Protein AF-0000000077532460 (afdb_homodimer)

Sequence (1092 aa):
MKSLSFVAAGLSQIKWGKCNLPWGKETDAAIYGDVECATLKAPLDYTKPDNGKTIDLQLARVKAKVQPARGSVFYNPGGPGNSAVEYLVTSTEDYYKVLGGQYNLVAVDPRGTGRTIPFNCSIEEKEEGEKKAARSKLSRRFDVLPQANIWPTFKGETWDELGKRAKQCYKARKETGAFIGTAFSARDIMAAVDALGEDGKLRYWGISYGTVLGQTLAGMFPDRIDRMVLDGNVMIDEYVMGLNPSLVKDTERSLLHLVEECVDSGPKLCKLADWAGSNTTVEILTIAIEEVWTKLLKTSKIPEKWGLPKETDYFQGGVSFLVSIKSHIQKALYEPDKFIGLIDFLEKMLDGEWKEVYEIMNPSTTSEKAEGEEKEEPTEKWNWGEEDSLSGIYCSDQAYRAETVDDLYSAWALHSEQSSFSDAGASAELQCARWPFKAAETIDMNKFKHVNTRVPILFVNSRYDPVTPLVSAYEASTRFNGSRVVVHEGEGHGIHGNPSVCTYAAIIDYFKNGRLPKPGVSCPVKTPIFQLLKEKAAAQNETESGMKSLSFVAAGLSQIKWGKCNLPWGKETDAAIYGDVECATLKAPLDYTKPDNGKTIDLQLARVKAKVQPARGSVFYNPGGPGNSAVEYLVTSTEDYYKVLGGQYNLVAVDPRGTGRTIPFNCSIEEKEEGEKKAARSKLSRRFDVLPQANIWPTFKGETWDELGKRAKQCYKARKETGAFIGTAFSARDIMAAVDALGEDGKLRYWGISYGTVLGQTLAGMFPDRIDRMVLDGNVMIDEYVMGLNPSLVKDTERSLLHLVEECVDSGPKLCKLADWAGSNTTVEILTIAIEEVWTKLLKTSKIPEKWGLPKETDYFQGGVSFLVSIKSHIQKALYEPDKFIGLIDFLEKMLDGEWKEVYEIMNPSTTSEKAEGEEKEEPTEKWNWGEEDSLSGIYCSDQAYRAETVDDLYSAWALHSEQSSFSDAGASAELQCARWPFKAAETIDMNKFKHVNTRVPILFVNSRYDPVTPLVSAYEASTRFNGSRVVVHEGEGHGIHGNPSVCTYAAIIDYFKNGRLPKPGVSCPVKTPIFQLLKEKAAAQNETESG

Secondary structure (DSSP, 8-state):
----------------EE------HHHHHH--SSEEEEEEEEES-TTSGGGS-EEEEEEEEEPPSSSS---EEEEE--TTTS-HHHHHHHH-HHHHHHTTT-SEEEEEPPTTBTTBS------S-----------------SSSS-----HHHIIIIIHHHHHHHHHHHHHHHTTTGGG-SHHHHHHHHHHHHHHHTS-S-EEEEEEEHHHHHHHHHHHH-GGGEEEEEEEEE--HHHHHHT--TTTTTTHHHHHHHHHHHHHHH-TTT-GGGGTTGGG--HHHHHHHHHHHHHHHHT-SS--GGG---TT---TTTHHHHHHHHHHHHHHHHT-GGGHHHHHHHHHHHHHT-HHHHHHHHS--------TTS-----PPPS-TTHHHHHHHHHHHH-----SSGGGHHHHHHHHHHH-TTHHHHHHHHTTTTT-----SS---GGG-SSB--SS--EEEEEEE-SSS-HHHHHHHHTTBTT-EEEEEEEESSSSSSS--HHHHHHHHHHHHH-PPPPTT-EE--SS-HHHHHHHHHHHHHHHHH-/----------------EE------HHHHHH--SSEEEEEEEEES-TTSGGGS-EEEEEEEEEPPSSSS---EEEEE--TTTS-HHHHHHHH-HHHHHHTTT-SEEEEEPPTTBTTBS------S--------------B--SSSS-B---HHHIIIIIHHHHHHHHHHHHHHHTTTGGG-SHHHHHHHHHHHHHHHTS-S-EEEEEEEHHHHHHHHHHHH-GGGEEEEEEEEE--HHHHHHT--TTTTTTHHHHHHHHHHHHHHH-TTT-GGGGTTGGG--HHHHHHHHHHHHHHHHT-SS--GGG---TT---TTTHHHHHHHHHHHHHHHHT-GGGHHHHHHHHHHHHTT-HHHHHHHHS--------TTS-----PPPS-TTHHHHHHHHHHHH-----SSGGGHHHHHHHHHHH-TTHHHHHHHHTTTTT-----SS---GGG-SSB--SS--EEEEEEE-SSS-HHHHHHHHTTBTT-EEEEEEEESSSSSSS--HHHHHHHHHHHHH-PPPPTT-EE--SS-HHHHHHHHHHHHHHHHH-

InterPro domains:
  IPR000073 Alpha/beta hydrolase fold-1 [PF00561] (73-235)
  IPR013595 Peptidase S33 tripeptidyl aminopeptidase-like, C-terminal [PF08386] (421-523)
  IPR029058 Alpha/Beta hydrolase fold [G3DSA:3.40.50.1820] (51-513)
  IPR029058 Alpha/Beta hydrolase fold [SSF53474] (68-512)
  IPR051601 Serine protease/Carboxylesterase S33 [PTHR43248] (62-514)

Radius of gyration: 30.65 Å; Cα contacts (8 Å, |Δi|>4): 2243; chains: 2; bounding box: 65×101×83 Å

Nearest PDB structures (foldseek):
  5uno-assembly1_A  TM=7.634E-01  e=1.982E-24  Mycobacterium tuberculosis H37Rv
  5uoh-assembly1_A  TM=7.327E-01  e=8.358E-23  Mycobacterium tuberculosis H37Rv
  8e19-assembly1_A  TM=6.855E-01  e=1.873E-21  Streptomyces sp. CB03234
  8g5u-assembly4_D  TM=7.503E-01  e=2.902E-20  Streptomyces sp. CB03234
  3wdo-assembly1_A  TM=1.587E-01  e=1.196E+00  Escherichia coli

pLDDT: mean 87.21, std 16.98, range [21.02, 98.81]

Structure (mmCIF, N/CA/C/O backbone):
data_AF-0000000077532460-model_v1
#
loop_
_entity.id
_entity.type
_entity.pdbx_description
1 polymer 'Alpha/Beta hydrolase protein'
#
loop_
_atom_site.group_PDB
_atom_site.id
_atom_site.type_symbol
_atom_site.label_atom_id
_atom_site.label_alt_id
_atom_site.label_comp_id
_atom_site.label_asym_id
_atom_site.label_entity_id
_atom_site.label_seq_id
_atom_site.pdbx_PDB_ins_code
_atom_site.Cartn_x
_atom_site.Cartn_y
_atom_site.Cartn_z
_atom_site.occupancy
_atom_site.B_iso_or_equiv
_atom_site.auth_seq_id
_atom_site.auth_comp_id
_atom_site.auth_asym_id
_atom_site.auth_atom_id
_atom_site.pdbx_PDB_model_num
ATOM 1 N N . MET A 1 1 ? 9.523 13.234 -36.344 1 21.02 1 MET A N 1
ATOM 2 C CA . MET A 1 1 ? 8.648 12.109 -36.656 1 21.02 1 MET A CA 1
ATOM 3 C C . MET A 1 1 ? 9.469 10.883 -37.062 1 21.02 1 MET A C 1
ATOM 5 O O . MET A 1 1 ? 9.641 10.609 -38.25 1 21.02 1 MET A O 1
ATOM 9 N N . LYS A 1 2 ? 10.648 10.688 -36.375 1 27.09 2 LYS A N 1
ATOM 10 C CA . LYS A 1 2 ? 11.523 9.594 -36.781 1 27.09 2 LYS A CA 1
ATOM 11 C C . LYS A 1 2 ? 10.766 8.273 -36.844 1 27.09 2 LYS A C 1
ATOM 13 O O . LYS A 1 2 ? 10.25 7.797 -35.844 1 27.09 2 LYS A O 1
ATOM 18 N N . SER A 1 3 ? 10.18 7.98 -38 1 25.84 3 SER A N 1
ATOM 19 C CA . SER A 1 3 ? 9.477 6.738 -38.312 1 25.84 3 SER A CA 1
ATOM 20 C C . SER A 1 3 ? 10.352 5.523 -38 1 25.84 3 SER A C 1
ATOM 22 O O . SER A 1 3 ? 11.453 5.395 -38.531 1 25.84 3 SER A O 1
ATOM 24 N N . LEU A 1 4 ? 10.469 5.047 -36.781 1 31.36 4 LEU A N 1
ATOM 25 C CA . LEU A 1 4 ? 11.086 3.752 -36.531 1 31.36 4 LEU A CA 1
ATOM 26 C C . LEU A 1 4 ? 10.633 2.727 -37.562 1 31.36 4 LEU A C 1
ATOM 28 O O . LEU A 1 4 ? 9.445 2.404 -37.656 1 31.36 4 LEU A O 1
ATOM 32 N N . SER A 1 5 ? 11.219 2.768 -38.688 1 29.7 5 SER A N 1
ATOM 33 C CA . SER A 1 5 ? 11.102 1.718 -39.719 1 29.7 5 SER A CA 1
ATOM 34 C C . SER A 1 5 ? 11.172 0.333 -39.062 1 29.7 5 SER A C 1
ATOM 36 O O . SER A 1 5 ? 12.219 -0.068 -38.562 1 29.7 5 SER A O 1
ATOM 38 N N . PHE A 1 6 ? 10.156 -0.113 -38.375 1 33.28 6 PHE A N 1
ATOM 39 C CA . PHE A 1 6 ? 10.039 -1.549 -38.156 1 33.28 6 PHE A CA 1
ATOM 40 C C . PHE A 1 6 ? 10.359 -2.326 -39.438 1 33.28 6 PHE A C 1
ATOM 42 O O . PHE A 1 6 ? 9.664 -2.193 -40.438 1 33.28 6 PHE A O 1
ATOM 49 N N . VAL A 1 7 ? 11.547 -2.5 -39.875 1 33.19 7 VAL A N 1
ATOM 50 C CA . VAL A 1 7 ? 11.844 -3.533 -40.875 1 33.19 7 VAL A CA 1
ATOM 51 C C . VAL A 1 7 ? 10.859 -4.691 -40.719 1 33.19 7 VAL A C 1
ATOM 53 O O . VAL A 1 7 ? 10.742 -5.277 -39.625 1 33.19 7 VAL A O 1
ATOM 56 N N . ALA A 1 8 ? 9.766 -4.77 -41.469 1 36.12 8 ALA A N 1
ATOM 57 C CA . ALA A 1 8 ? 8.883 -5.91 -41.719 1 36.12 8 ALA A CA 1
ATOM 58 C C . ALA A 1 8 ? 9.695 -7.188 -41.938 1 36.12 8 ALA A C 1
ATOM 60 O O . ALA A 1 8 ? 10.117 -7.492 -43.062 1 36.12 8 ALA A O 1
ATOM 61 N N . ALA A 1 9 ? 10.734 -7.527 -41.344 1 38.59 9 ALA A N 1
ATOM 62 C CA . ALA A 1 9 ? 11.117 -8.93 -41.531 1 38.59 9 ALA A CA 1
ATOM 63 C C . ALA A 1 9 ? 9.891 -9.812 -41.75 1 38.59 9 ALA A C 1
ATOM 65 O O . ALA A 1 9 ? 8.867 -9.625 -41.094 1 38.59 9 ALA A O 1
ATOM 66 N N . GLY A 1 10 ? 9.641 -10.367 -42.875 1 42.03 10 GLY A N 1
ATOM 67 C CA . GLY A 1 10 ? 8.594 -11.328 -43.188 1 42.03 10 GLY A CA 1
ATOM 68 C C . GLY A 1 10 ? 8.102 -12.109 -42 1 42.03 10 GLY A C 1
ATOM 69 O O . GLY A 1 10 ? 8.844 -12.914 -41.438 1 42.03 10 GLY A O 1
ATOM 70 N N . LEU A 1 11 ? 7.395 -11.531 -41.188 1 52.09 11 LEU A N 1
ATOM 71 C CA . LEU A 1 11 ? 6.793 -12.18 -40 1 52.09 11 LEU A CA 1
ATOM 72 C C . LEU A 1 11 ? 6.469 -13.641 -40.312 1 52.09 11 LEU A C 1
ATOM 74 O O . LEU A 1 11 ? 5.645 -13.93 -41.188 1 52.09 11 LEU A O 1
ATOM 78 N N . SER A 1 12 ? 7.477 -14.531 -40.219 1 65.69 12 SER A N 1
ATOM 79 C CA . SER A 1 12 ? 7.328 -15.969 -40.406 1 65.69 12 SER A CA 1
ATOM 80 C C . SER A 1 12 ? 6.098 -16.5 -39.688 1 65.69 12 SER A C 1
ATOM 82 O O . SER A 1 12 ? 5.82 -16.109 -38.562 1 65.69 12 SER A O 1
ATOM 84 N N . GLN A 1 13 ? 5.125 -17 -40.406 1 85.19 13 GLN A N 1
ATOM 85 C CA . GLN A 1 13 ? 3.949 -17.703 -39.875 1 85.19 13 GLN A CA 1
ATOM 86 C C . GLN A 1 13 ? 4.348 -18.875 -39 1 85.19 13 GLN A C 1
ATOM 88 O O . GLN A 1 13 ? 5.355 -19.531 -39.25 1 85.19 13 GLN A O 1
ATOM 93 N N . ILE A 1 14 ? 3.629 -18.969 -37.906 1 94.88 14 ILE A N 1
ATOM 94 C CA . ILE A 1 14 ? 3.865 -20.078 -36.969 1 94.88 14 ILE A CA 1
ATOM 95 C C . ILE A 1 14 ? 3.545 -21.391 -37.688 1 94.88 14 ILE A C 1
ATOM 97 O O . ILE A 1 14 ? 2.475 -21.547 -38.281 1 94.88 14 ILE A O 1
ATOM 101 N N . LYS A 1 15 ? 4.445 -22.266 -37.719 1 94.88 15 LYS A N 1
ATOM 102 C CA . LYS A 1 15 ? 4.234 -23.609 -38.219 1 94.88 15 LYS A CA 1
ATOM 103 C C . LYS A 1 15 ? 3.936 -24.594 -37.094 1 94.88 15 LYS A C 1
ATOM 105 O O . LYS A 1 15 ? 4.852 -25.188 -36.531 1 94.88 15 LYS A O 1
ATOM 110 N N . TRP A 1 16 ? 2.652 -24.844 -36.938 1 95.94 16 TRP A N 1
ATOM 111 C CA . TRP A 1 16 ? 2.217 -25.719 -35.875 1 95.94 16 TRP A CA 1
ATOM 112 C C . TRP A 1 16 ? 2.445 -27.188 -36.25 1 95.94 16 TRP A C 1
ATOM 114 O O . TRP A 1 16 ? 2.305 -27.562 -37.406 1 95.94 16 TRP A O 1
ATOM 124 N N . GLY A 1 17 ? 2.807 -28 -35.312 1 95.31 17 GLY A N 1
ATOM 125 C CA . GLY A 1 17 ? 2.975 -29.438 -35.469 1 95.31 17 GLY A CA 1
ATOM 126 C C . GLY A 1 17 ? 2.586 -30.234 -34.25 1 95.31 17 GLY A C 1
ATOM 127 O O . GLY A 1 17 ? 2.115 -29.672 -33.25 1 95.31 17 GLY A O 1
ATOM 128 N N . LYS A 1 18 ? 2.734 -31.531 -34.406 1 93.31 18 LYS A N 1
ATOM 129 C CA . LYS A 1 18 ? 2.463 -32.406 -33.281 1 93.31 18 LYS A CA 1
ATOM 130 C C . LYS A 1 18 ? 3.326 -32.031 -32.094 1 93.31 18 LYS A C 1
ATOM 132 O O . LYS A 1 18 ? 4.512 -31.734 -32.219 1 93.31 18 LYS A O 1
ATOM 137 N N . CYS A 1 19 ? 2.637 -32 -31.031 1 92.06 19 CYS A N 1
ATOM 138 C CA . CYS A 1 19 ? 3.354 -31.625 -29.828 1 92.06 19 CYS A CA 1
ATOM 139 C C . CYS A 1 19 ? 4.055 -32.812 -29.188 1 92.06 19 CYS A C 1
ATOM 141 O O . CYS A 1 19 ? 3.436 -33.594 -28.469 1 92.06 19 CYS A O 1
ATOM 143 N N . ASN A 1 20 ? 5.336 -33 -29.438 1 86.19 20 ASN A N 1
ATOM 144 C CA . ASN A 1 20 ? 6.145 -34.094 -28.891 1 86.19 20 ASN A CA 1
ATOM 145 C C . ASN A 1 20 ? 7.25 -33.562 -27.984 1 86.19 20 ASN A C 1
ATOM 147 O O . ASN A 1 20 ? 8.414 -33.969 -28.125 1 86.19 20 ASN A O 1
ATOM 151 N N . LEU A 1 21 ? 6.844 -32.688 -27.156 1 88.94 21 LEU A N 1
ATOM 152 C CA . LEU A 1 21 ? 7.828 -32.156 -26.219 1 88.94 21 LEU A CA 1
ATOM 153 C C . LEU A 1 21 ? 8.031 -33.094 -25.031 1 88.94 21 LEU A C 1
ATOM 155 O O . LEU A 1 21 ? 7.102 -33.812 -24.641 1 88.94 21 LEU A O 1
ATOM 159 N N . PRO A 1 22 ? 9.188 -33.188 -24.453 1 87.12 22 PRO A N 1
ATOM 160 C CA . PRO A 1 22 ? 9.484 -34.125 -23.359 1 87.12 22 PRO A CA 1
ATOM 161 C C . PRO A 1 22 ? 8.969 -33.625 -22.016 1 87.12 22 PRO A C 1
ATOM 163 O O . PRO A 1 22 ? 9.766 -33.281 -21.141 1 87.12 22 PRO A O 1
ATOM 166 N N . TRP A 1 23 ? 7.699 -33.625 -21.875 1 84.88 23 TRP A N 1
ATOM 167 C CA . TRP A 1 23 ? 7.066 -33.125 -20.656 1 84.88 23 TRP A CA 1
ATOM 168 C C . TRP A 1 23 ? 7.234 -34.094 -19.5 1 84.88 23 TRP A C 1
ATOM 170 O O . TRP A 1 23 ? 7.18 -33.688 -18.328 1 84.88 23 TRP A O 1
ATOM 180 N N . GLY A 1 24 ? 7.434 -35.312 -19.781 1 81.44 24 GLY A N 1
ATOM 181 C CA . GLY A 1 24 ? 7.402 -36.375 -18.781 1 81.44 24 GLY A CA 1
ATOM 182 C C . GLY A 1 24 ? 6.055 -37.062 -18.688 1 81.44 24 GLY A C 1
ATOM 183 O O . GLY A 1 24 ? 5.062 -36.594 -19.234 1 81.44 24 GLY A O 1
ATOM 184 N N . LYS A 1 25 ? 5.992 -38.125 -17.984 1 81.12 25 LYS A N 1
ATOM 185 C CA . LYS A 1 25 ? 4.844 -39.031 -17.953 1 81.12 25 LYS A CA 1
ATOM 186 C C . LYS A 1 25 ? 3.625 -38.344 -17.328 1 81.12 25 LYS A C 1
ATOM 188 O O . LYS A 1 25 ? 2.508 -38.469 -17.828 1 81.12 25 LYS A O 1
ATOM 193 N N . GLU A 1 26 ? 3.855 -37.656 -16.312 1 81.5 26 GLU A N 1
ATOM 194 C CA . GLU A 1 26 ? 2.74 -37.031 -15.609 1 81.5 26 GLU A CA 1
ATOM 195 C C . GLU A 1 26 ? 2.047 -35.969 -16.469 1 81.5 26 GLU A C 1
ATOM 197 O O . GLU A 1 26 ? 0.818 -35.969 -16.562 1 81.5 26 GLU A O 1
ATOM 202 N N . THR A 1 27 ? 2.816 -35.156 -17.047 1 85.62 27 THR A N 1
ATOM 203 C CA . THR A 1 27 ? 2.264 -34.125 -17.922 1 85.62 27 THR A CA 1
ATOM 204 C C . THR A 1 27 ? 1.604 -34.75 -19.141 1 85.62 27 THR A C 1
ATOM 206 O O . THR A 1 27 ? 0.532 -34.312 -19.578 1 85.62 27 THR A O 1
ATOM 209 N N . ASP A 1 28 ? 2.195 -35.781 -19.656 1 85.62 28 ASP A N 1
ATOM 210 C CA . ASP A 1 28 ? 1.64 -36.469 -20.828 1 85.62 28 ASP A CA 1
ATOM 211 C C . ASP A 1 28 ? 0.252 -37.031 -20.531 1 85.62 28 ASP A C 1
ATOM 213 O O . ASP A 1 28 ? -0.645 -36.969 -21.375 1 85.62 28 ASP A O 1
ATOM 217 N N . ALA A 1 29 ? 0.165 -37.531 -19.375 1 84.62 29 ALA A N 1
ATOM 218 C CA . ALA A 1 29 ? -1.102 -38.125 -18.984 1 84.62 29 ALA A CA 1
ATOM 219 C C . ALA A 1 29 ? -2.176 -37.094 -18.75 1 84.62 29 ALA A C 1
ATOM 221 O O . ALA A 1 29 ? -3.371 -37.375 -18.812 1 84.62 29 ALA A O 1
ATOM 222 N N . ALA A 1 30 ? -1.749 -35.875 -18.547 1 86.81 30 ALA A N 1
ATOM 223 C CA . ALA A 1 30 ? -2.68 -34.812 -18.141 1 86.81 30 ALA A CA 1
ATOM 224 C C . ALA A 1 30 ? -3.035 -33.906 -19.328 1 86.81 30 ALA A C 1
ATOM 226 O O . ALA A 1 30 ? -3.846 -33 -19.203 1 86.81 30 ALA A O 1
ATOM 227 N N . ILE A 1 31 ? -2.5 -34.156 -20.453 1 88.25 31 ILE A N 1
ATOM 228 C CA . ILE A 1 31 ? -2.727 -33.312 -21.625 1 88.25 31 ILE A CA 1
ATOM 229 C C . ILE A 1 31 ? -4.223 -33.25 -21.938 1 88.25 31 ILE A C 1
ATOM 231 O O . ILE A 1 31 ? -4.887 -34.281 -22 1 88.25 31 ILE A O 1
ATOM 235 N N . TYR A 1 32 ? -4.664 -32.125 -22.109 1 86.56 32 TYR A N 1
ATOM 236 C CA . TYR A 1 32 ? -6.074 -31.859 -22.391 1 86.56 32 TYR A CA 1
ATOM 237 C C . TYR A 1 32 ? -6.258 -31.328 -23.812 1 86.56 32 TYR A C 1
ATOM 239 O O . TYR A 1 32 ? -5.508 -30.469 -24.266 1 86.56 32 TYR A O 1
ATOM 247 N N . GLY A 1 33 ? -7.223 -31.938 -24.5 1 87.44 33 GLY A N 1
ATOM 248 C CA . GLY A 1 33 ? -7.621 -31.422 -25.812 1 87.44 33 GLY A CA 1
ATOM 249 C C . GLY A 1 33 ? -6.613 -31.734 -26.906 1 87.44 33 GLY A C 1
ATOM 250 O O . GLY A 1 33 ? -5.727 -32.562 -26.719 1 87.44 33 GLY A O 1
ATOM 251 N N . ASP A 1 34 ? -6.891 -31.125 -28.062 1 92.12 34 ASP A N 1
ATOM 252 C CA . ASP A 1 34 ? -6 -31.219 -29.203 1 92.12 34 ASP A CA 1
ATOM 253 C C . ASP A 1 34 ? -4.891 -30.172 -29.141 1 92.12 34 ASP A C 1
ATOM 255 O O . ASP A 1 34 ? -5.141 -28.984 -29.328 1 92.12 34 ASP A O 1
ATOM 259 N N . VAL A 1 35 ? -3.686 -30.672 -28.906 1 94.31 35 VAL A N 1
ATOM 260 C CA . VAL A 1 35 ? -2.578 -29.766 -28.625 1 94.31 35 VAL A CA 1
ATOM 261 C C . VAL A 1 35 ? -1.601 -29.766 -29.812 1 94.31 35 VAL A C 1
ATOM 263 O O . VAL A 1 35 ? -1.324 -30.828 -30.391 1 94.31 35 VAL A O 1
ATOM 266 N N . GLU A 1 36 ? -1.173 -28.625 -30.203 1 96.44 36 GLU A N 1
ATOM 267 C CA . GLU A 1 36 ? -0.09 -28.422 -31.156 1 96.44 36 GLU A CA 1
ATOM 268 C C . GLU A 1 36 ? 1.013 -27.547 -30.562 1 96.44 36 GLU A C 1
ATOM 270 O O . GLU A 1 36 ? 0.763 -26.75 -29.656 1 96.44 36 GLU A O 1
ATOM 275 N N . CYS A 1 37 ? 2.23 -27.797 -31.047 1 96.88 37 CYS A N 1
ATOM 276 C CA . CYS A 1 37 ? 3.377 -27.016 -30.594 1 96.88 37 CYS A CA 1
ATOM 277 C C . CYS A 1 37 ? 4.121 -26.391 -31.766 1 96.88 37 CYS A C 1
ATOM 279 O O . CYS A 1 37 ? 3.943 -26.812 -32.906 1 96.88 37 CYS A O 1
ATOM 281 N N . ALA A 1 38 ? 4.836 -25.375 -31.5 1 97.25 38 ALA A N 1
ATOM 282 C CA . ALA A 1 38 ? 5.656 -24.703 -32.5 1 97.25 38 ALA A CA 1
ATOM 283 C C . ALA A 1 38 ? 6.789 -23.922 -31.844 1 97.25 38 ALA A C 1
ATOM 285 O O . ALA A 1 38 ? 6.812 -23.75 -30.625 1 97.25 38 ALA A O 1
ATOM 286 N N . THR A 1 39 ? 7.742 -23.578 -32.625 1 96.5 39 THR A N 1
ATOM 287 C CA . THR A 1 39 ? 8.766 -22.625 -32.219 1 96.5 39 THR A CA 1
ATOM 288 C C . THR A 1 39 ? 8.688 -21.359 -33.094 1 96.5 39 THR A C 1
ATOM 290 O O . THR A 1 39 ? 8.242 -21.406 -34.219 1 96.5 39 THR A O 1
ATOM 293 N N . LEU A 1 40 ? 9 -20.281 -32.469 1 97.25 40 LEU A N 1
ATOM 294 C CA . LEU A 1 40 ? 9.023 -18.984 -33.156 1 97.25 40 LEU A CA 1
ATOM 295 C C . LEU A 1 40 ? 10.32 -18.25 -32.875 1 97.25 40 LEU A C 1
ATOM 297 O O . LEU A 1 40 ? 10.719 -18.094 -31.734 1 97.25 40 LEU A O 1
ATOM 301 N N . LYS A 1 41 ? 10.992 -17.812 -33.938 1 96.31 41 LYS A N 1
ATOM 302 C CA . LYS A 1 41 ? 12.219 -17.047 -33.75 1 96.31 41 LYS A CA 1
ATOM 303 C C . LYS A 1 41 ? 11.93 -15.633 -33.281 1 96.31 41 LYS A C 1
ATOM 305 O O . LYS A 1 41 ? 10.977 -15 -33.75 1 96.31 41 LYS A O 1
ATOM 310 N N . ALA A 1 42 ? 12.688 -15.188 -32.344 1 96.44 42 ALA A N 1
ATOM 311 C CA . ALA A 1 42 ? 12.625 -13.82 -31.812 1 96.44 42 ALA A CA 1
ATOM 312 C C . ALA A 1 42 ? 14.023 -13.289 -31.5 1 96.44 42 ALA A C 1
ATOM 314 O O . ALA A 1 42 ? 14.961 -14.07 -31.297 1 96.44 42 ALA A O 1
ATOM 315 N N . PRO A 1 43 ? 14.172 -11.93 -31.516 1 96.81 43 PRO A N 1
ATOM 316 C CA . PRO A 1 43 ? 15.469 -11.398 -31.109 1 96.81 43 PRO A CA 1
ATOM 317 C C . PRO A 1 43 ? 15.82 -11.742 -29.656 1 96.81 43 PRO A C 1
ATOM 319 O O . PRO A 1 43 ? 14.938 -11.719 -28.797 1 96.81 43 PRO A O 1
ATOM 322 N N . LEU A 1 44 ? 17.062 -12.078 -29.453 1 97.25 44 LEU A N 1
ATOM 323 C CA . LEU A 1 44 ? 17.516 -12.227 -28.078 1 97.25 44 LEU A CA 1
ATOM 324 C C . LEU A 1 44 ? 17.359 -10.93 -27.297 1 97.25 44 LEU A C 1
ATOM 326 O O . LEU A 1 44 ? 16.938 -10.93 -26.141 1 97.25 44 LEU A O 1
ATOM 330 N N . ASP A 1 45 ? 17.766 -9.859 -27.875 1 97.69 45 ASP A N 1
ATOM 331 C CA . ASP A 1 45 ? 17.734 -8.508 -27.312 1 97.69 45 ASP A CA 1
ATOM 332 C C . ASP A 1 45 ? 16.875 -7.574 -28.156 1 97.69 45 ASP A C 1
ATOM 334 O O . ASP A 1 45 ? 17.312 -7.098 -29.203 1 97.69 45 ASP A O 1
ATOM 338 N N . TYR A 1 46 ? 15.703 -7.27 -27.688 1 97 46 TYR A N 1
ATOM 339 C CA . TYR A 1 46 ? 14.781 -6.418 -28.422 1 97 46 TYR A CA 1
ATOM 340 C C . TYR A 1 46 ? 15.297 -4.984 -28.484 1 97 46 TYR A C 1
ATOM 342 O O . TYR A 1 46 ? 14.812 -4.18 -29.281 1 97 46 TYR A O 1
ATOM 350 N N . THR A 1 47 ? 16.219 -4.574 -27.578 1 96.56 47 THR A N 1
ATOM 351 C CA . THR A 1 47 ? 16.781 -3.232 -27.625 1 96.56 47 THR A CA 1
ATOM 352 C C . THR A 1 47 ? 17.828 -3.131 -28.734 1 96.56 47 THR A C 1
ATOM 354 O O . THR A 1 47 ? 18.234 -2.031 -29.109 1 96.56 47 THR A O 1
ATOM 357 N N . LYS A 1 48 ? 18.281 -4.27 -29.219 1 96 48 LYS A N 1
ATOM 358 C CA . LYS A 1 48 ? 19.172 -4.391 -30.359 1 96 48 LYS A CA 1
ATOM 359 C C . LYS A 1 48 ? 18.719 -5.512 -31.297 1 96 48 LYS A C 1
ATOM 361 O O . LYS A 1 48 ? 19.469 -6.457 -31.547 1 96 48 LYS A O 1
ATOM 366 N N . PRO A 1 49 ? 17.578 -5.344 -31.875 1 93.06 49 PRO A N 1
ATOM 367 C CA . PRO A 1 49 ? 16.953 -6.453 -32.594 1 93.06 49 PRO A CA 1
ATOM 368 C C . PRO A 1 49 ? 17.734 -6.828 -33.875 1 93.06 49 PRO A C 1
ATOM 370 O O . PRO A 1 49 ? 17.578 -7.938 -34.375 1 93.06 49 PRO A O 1
ATOM 373 N N . ASP A 1 50 ? 18.688 -5.992 -34.344 1 93.12 50 ASP A N 1
ATOM 374 C CA . ASP A 1 50 ? 19.359 -6.211 -35.625 1 93.12 50 ASP A CA 1
ATOM 375 C C . ASP A 1 50 ? 20.75 -6.809 -35.406 1 93.12 50 ASP A C 1
ATOM 377 O O . ASP A 1 50 ? 21.531 -6.926 -36.375 1 93.12 50 ASP A O 1
ATOM 381 N N . ASN A 1 51 ? 20.984 -7.234 -34.25 1 93.31 51 ASN A N 1
ATOM 382 C CA . ASN A 1 51 ? 22.328 -7.723 -34 1 93.31 51 ASN A CA 1
ATOM 383 C C . ASN A 1 51 ? 22.5 -9.18 -34.438 1 93.31 51 ASN A C 1
ATOM 385 O O . ASN A 1 51 ? 23.562 -9.766 -34.25 1 93.31 51 ASN A O 1
ATOM 389 N N . GLY A 1 52 ? 21.453 -9.812 -34.906 1 91.81 52 GLY A N 1
ATOM 390 C CA . GLY A 1 52 ? 21.531 -11.141 -35.5 1 91.81 52 GLY A CA 1
ATOM 391 C C . GLY A 1 52 ? 21.344 -12.25 -34.469 1 91.81 52 GLY A C 1
ATOM 392 O O . GLY A 1 52 ? 21.188 -13.414 -34.844 1 91.81 52 GLY A O 1
ATOM 393 N N . LYS A 1 53 ? 21.375 -11.984 -33.25 1 95.75 53 LYS A N 1
ATOM 394 C CA . LYS A 1 53 ? 21.188 -13 -32.219 1 95.75 53 LYS A CA 1
ATOM 395 C C . LYS A 1 53 ? 19.703 -13.258 -31.969 1 95.75 53 LYS A C 1
ATOM 397 O O . LYS A 1 53 ? 18.953 -12.328 -31.656 1 95.75 53 LYS A O 1
ATOM 402 N N . THR A 1 54 ? 19.328 -14.531 -32.156 1 96 54 THR A N 1
ATOM 403 C CA . THR A 1 54 ? 17.922 -14.875 -32 1 96 54 THR A CA 1
ATOM 404 C C . THR A 1 54 ? 17.75 -16.031 -31.016 1 96 54 THR A C 1
ATOM 406 O O . THR A 1 54 ? 18.734 -16.688 -30.641 1 96 54 THR A O 1
ATOM 409 N N . ILE A 1 55 ? 16.531 -16.172 -30.562 1 96.44 55 ILE A N 1
ATOM 410 C CA . ILE A 1 55 ? 16.125 -17.297 -29.719 1 96.44 55 ILE A CA 1
ATOM 411 C C . ILE A 1 55 ? 14.906 -17.984 -30.328 1 96.44 55 ILE A C 1
ATOM 413 O O . ILE A 1 55 ? 14.25 -17.438 -31.203 1 96.44 55 ILE A O 1
ATOM 417 N N . ASP A 1 56 ? 14.727 -19.203 -29.875 1 95.88 56 ASP A N 1
ATOM 418 C CA . ASP A 1 56 ? 13.523 -19.953 -30.25 1 95.88 56 ASP A CA 1
ATOM 419 C C . ASP A 1 56 ? 12.5 -19.938 -29.125 1 95.88 56 ASP A C 1
ATOM 421 O O . ASP A 1 56 ? 12.688 -20.609 -28.094 1 95.88 56 ASP A O 1
ATOM 425 N N . LEU A 1 57 ? 11.453 -19.203 -29.344 1 97.62 57 LEU A N 1
ATOM 426 C CA . LEU A 1 57 ? 10.336 -19.234 -28.406 1 97.62 57 LEU A CA 1
ATOM 427 C C . LEU A 1 57 ? 9.547 -20.531 -28.516 1 97.62 57 LEU A C 1
ATOM 429 O O . LEU A 1 57 ? 9.344 -21.031 -29.625 1 97.62 57 LEU A O 1
ATOM 433 N N . GLN A 1 58 ? 9.195 -21.078 -27.422 1 97.06 58 GLN A N 1
ATOM 434 C CA . GLN A 1 58 ? 8.375 -22.281 -27.406 1 97.06 58 GLN A CA 1
ATOM 435 C C . GLN A 1 58 ? 6.895 -21.938 -27.25 1 97.06 58 GLN A C 1
ATOM 437 O O . GLN A 1 58 ? 6.516 -21.188 -26.344 1 97.06 58 GLN A O 1
ATOM 442 N N . LEU A 1 59 ? 6.082 -22.453 -28.109 1 97.69 59 LEU A N 1
ATOM 443 C CA . LEU A 1 59 ? 4.648 -22.188 -28.109 1 97.69 59 LEU A CA 1
ATOM 444 C C . LEU A 1 59 ? 3.852 -23.484 -28.031 1 97.69 59 LEU A C 1
ATOM 446 O O . LEU A 1 59 ? 4.32 -24.531 -28.5 1 97.69 59 LEU A O 1
ATOM 450 N N . ALA A 1 60 ? 2.691 -23.406 -27.484 1 96.69 60 ALA A N 1
ATOM 451 C CA . ALA A 1 60 ? 1.679 -24.469 -27.547 1 96.69 60 ALA A CA 1
ATOM 452 C C . ALA A 1 60 ? 0.29 -23.875 -27.781 1 96.69 60 ALA A C 1
ATOM 454 O O . ALA A 1 60 ? 0.022 -22.734 -27.391 1 96.69 60 ALA A O 1
ATOM 455 N N . ARG A 1 61 ? -0.52 -24.609 -28.422 1 96.12 61 ARG A N 1
ATOM 456 C CA . ARG A 1 61 ? -1.904 -24.219 -28.672 1 96.12 61 ARG A CA 1
ATOM 457 C C . ARG A 1 61 ? -2.852 -25.391 -28.438 1 96.12 61 ARG A C 1
ATOM 459 O O . ARG A 1 61 ? -2.57 -26.531 -28.844 1 96.12 61 ARG A O 1
ATOM 466 N N . VAL A 1 62 ? -3.842 -25.188 -27.656 1 94.62 62 VAL A N 1
ATOM 467 C CA . VAL A 1 62 ? -4.992 -26.094 -27.594 1 94.62 62 VAL A CA 1
ATOM 468 C C . VAL A 1 62 ? -6.09 -25.594 -28.531 1 94.62 62 VAL A C 1
ATOM 470 O O . VAL A 1 62 ? -6.613 -24.484 -28.344 1 94.62 62 VAL A O 1
ATOM 473 N N . LYS A 1 63 ? -6.438 -26.375 -29.422 1 94.69 63 LYS A N 1
ATOM 474 C CA . LYS A 1 63 ? -7.383 -25.953 -30.453 1 94.69 63 LYS A CA 1
ATOM 475 C C . LYS A 1 63 ? -8.789 -25.797 -29.891 1 94.69 63 LYS A C 1
ATOM 477 O O . LYS A 1 63 ? -9.195 -26.578 -29.016 1 94.69 63 LYS A O 1
ATOM 482 N N . ALA A 1 64 ? -9.445 -24.781 -30.5 1 94.75 64 ALA A N 1
ATOM 483 C CA . ALA A 1 64 ? -10.859 -24.625 -30.172 1 94.75 64 ALA A CA 1
ATOM 484 C C . ALA A 1 64 ? -11.656 -25.875 -30.547 1 94.75 64 ALA A C 1
ATOM 486 O O . ALA A 1 64 ? -11.414 -26.484 -31.594 1 94.75 64 ALA A O 1
ATOM 487 N N . LYS A 1 65 ? -12.586 -26.203 -29.719 1 92.69 65 LYS A N 1
ATOM 488 C CA . LYS A 1 65 ? -13.469 -27.328 -30 1 92.69 65 LYS A CA 1
ATOM 489 C C . LYS A 1 65 ? -14.531 -26.953 -31.031 1 92.69 65 LYS A C 1
ATOM 491 O O . LYS A 1 65 ? -14.945 -27.781 -31.844 1 92.69 65 LYS A O 1
ATOM 496 N N . VAL A 1 66 ? -14.945 -25.766 -30.859 1 92.31 66 VAL A N 1
ATOM 497 C CA . VAL A 1 66 ? -15.938 -25.234 -31.781 1 92.31 66 VAL A CA 1
ATOM 498 C C . VAL A 1 66 ? -15.234 -24.516 -32.938 1 92.31 66 VAL A C 1
ATOM 500 O O . VAL A 1 66 ? -14.383 -23.656 -32.719 1 92.31 66 VAL A O 1
ATOM 503 N N . GLN A 1 67 ? -15.594 -24.859 -34.125 1 93.12 67 GLN A N 1
ATOM 504 C CA . GLN A 1 67 ? -15 -24.25 -35.312 1 93.12 67 GLN A CA 1
ATOM 505 C C . GLN A 1 67 ? -16.047 -23.531 -36.156 1 93.12 67 GLN A C 1
ATOM 507 O O . GLN A 1 67 ? -17.188 -23.969 -36.25 1 93.12 67 GLN A O 1
ATOM 512 N N . PRO A 1 68 ? -15.781 -22.547 -36.906 1 94.75 68 PRO A N 1
ATOM 513 C CA . PRO A 1 68 ? -14.469 -21.891 -36.844 1 94.75 68 PRO A CA 1
ATOM 514 C C . PRO A 1 68 ? -14.219 -21.203 -35.5 1 94.75 68 PRO A C 1
ATOM 516 O O . PRO A 1 68 ? -15.156 -20.703 -34.875 1 94.75 68 PRO A O 1
ATOM 519 N N . ALA A 1 69 ? -12.945 -21.219 -35.062 1 95.19 69 ALA A N 1
ATOM 520 C CA . ALA A 1 69 ? -12.578 -20.547 -33.812 1 95.19 69 ALA A CA 1
ATOM 521 C C . ALA A 1 69 ? -12.828 -19.047 -33.906 1 95.19 69 ALA A C 1
ATOM 523 O O . ALA A 1 69 ? -12.656 -18.438 -34.938 1 95.19 69 ALA A O 1
ATOM 524 N N . ARG A 1 70 ? -13.188 -18.453 -32.781 1 94.75 70 ARG A N 1
ATOM 525 C CA . ARG A 1 70 ? -13.406 -17.016 -32.719 1 94.75 70 ARG A CA 1
ATOM 526 C C . ARG A 1 70 ? -12.078 -16.266 -32.656 1 94.75 70 ARG A C 1
ATOM 528 O O . ARG A 1 70 ? -12.031 -15.047 -32.875 1 94.75 70 ARG A O 1
ATOM 535 N N . GLY A 1 71 ? -11.031 -16.953 -32.438 1 95.31 71 GLY A N 1
ATOM 536 C CA . GLY A 1 71 ? -9.688 -16.406 -32.281 1 95.31 71 GLY A CA 1
ATOM 537 C C . GLY A 1 71 ? -8.828 -17.188 -31.312 1 95.31 71 GLY A C 1
ATOM 538 O O . GLY A 1 71 ? -9.164 -18.312 -30.953 1 95.31 71 GLY A O 1
ATOM 539 N N . SER A 1 72 ? -7.719 -16.594 -30.984 1 97.31 72 SER A N 1
ATOM 540 C CA . SER A 1 72 ? -6.789 -17.219 -30.047 1 97.31 72 SER A CA 1
ATOM 541 C C . SER A 1 72 ? -6.641 -16.375 -28.781 1 97.31 72 SER A C 1
ATOM 543 O O . SER A 1 72 ? -6.488 -15.156 -28.844 1 97.31 72 SER A O 1
ATOM 545 N N . VAL A 1 73 ? -6.793 -17 -27.641 1 97.62 73 VAL A N 1
ATOM 546 C CA . VAL A 1 73 ? -6.566 -16.359 -26.344 1 97.62 73 VAL A CA 1
ATOM 547 C C . VAL A 1 73 ? -5.223 -16.812 -25.781 1 97.62 73 VAL A C 1
ATOM 549 O O . VAL A 1 73 ? -4.988 -18 -25.594 1 97.62 73 VAL A O 1
ATOM 552 N N . PHE A 1 74 ? -4.355 -15.836 -25.578 1 98.12 74 PHE A N 1
ATOM 553 C CA . PHE A 1 74 ? -3.074 -16.141 -24.953 1 98.12 74 PHE A CA 1
ATOM 554 C C . PHE A 1 74 ? -3.232 -16.297 -23.453 1 98.12 74 PHE A C 1
ATOM 556 O O . PHE A 1 74 ? -3.996 -15.555 -22.828 1 98.12 74 PHE A O 1
ATOM 563 N N . TYR A 1 75 ? -2.488 -17.234 -22.906 1 96.12 75 TYR A N 1
ATOM 564 C CA . TYR A 1 75 ? -2.625 -17.578 -21.5 1 96.12 75 TYR A CA 1
ATOM 565 C C . TYR A 1 75 ? -1.272 -17.562 -20.797 1 96.12 75 TYR A C 1
ATOM 567 O O . TYR A 1 75 ? -0.266 -18 -21.375 1 96.12 75 TYR A O 1
ATOM 575 N N . ASN A 1 76 ? -1.236 -17.031 -19.578 1 97.56 76 ASN A N 1
ATOM 576 C CA . ASN A 1 76 ? -0.074 -17.109 -18.703 1 97.56 76 ASN A CA 1
ATOM 577 C C . ASN A 1 76 ? -0.475 -17.453 -17.281 1 97.56 76 ASN A C 1
ATOM 579 O O . ASN A 1 76 ? -1.257 -16.734 -16.656 1 97.56 76 ASN A O 1
ATOM 583 N N . PRO A 1 77 ? 0.085 -18.5 -16.703 1 95.06 77 PRO A N 1
ATOM 584 C CA . PRO A 1 77 ? -0.336 -19 -15.398 1 95.06 77 PRO A CA 1
ATOM 585 C C . PRO A 1 77 ? 0.316 -18.25 -14.242 1 95.06 77 PRO A C 1
ATOM 587 O O . PRO A 1 77 ? 0.02 -18.531 -13.078 1 95.06 77 PRO A O 1
ATOM 590 N N . GLY A 1 78 ? 1.175 -17.406 -14.555 1 95.38 78 GLY A N 1
ATOM 591 C CA . GLY A 1 78 ? 1.871 -16.688 -13.5 1 95.38 78 GLY A CA 1
ATOM 592 C C . GLY A 1 78 ? 3.176 -17.359 -13.094 1 95.38 78 GLY A C 1
ATOM 593 O O . GLY A 1 78 ? 3.883 -17.906 -13.938 1 95.38 78 GLY A O 1
ATOM 594 N N . GLY A 1 79 ? 3.502 -17.25 -11.922 1 93.38 79 GLY A N 1
ATOM 595 C CA . GLY A 1 79 ? 4.801 -17.547 -11.344 1 93.38 79 GLY A CA 1
ATOM 596 C C . GLY A 1 79 ? 5.465 -16.328 -10.719 1 93.38 79 GLY A C 1
ATOM 597 O O . GLY A 1 79 ? 5.043 -15.859 -9.656 1 93.38 79 GLY A O 1
ATOM 598 N N . PRO A 1 80 ? 6.051 -15.516 -11.523 1 94.44 80 PRO A N 1
ATOM 599 C CA . PRO A 1 80 ? 6.742 -15.93 -12.742 1 94.44 80 PRO A CA 1
ATOM 600 C C . PRO A 1 80 ? 7.613 -17.172 -12.531 1 94.44 80 PRO A C 1
ATOM 602 O O . PRO A 1 80 ? 7.758 -17.641 -11.406 1 94.44 80 PRO A O 1
ATOM 605 N N . GLY A 1 81 ? 8.031 -17.703 -13.641 1 94.62 81 GLY A N 1
ATOM 606 C CA . GLY A 1 81 ? 8.961 -18.812 -13.609 1 94.62 81 GLY A CA 1
ATOM 607 C C . GLY A 1 81 ? 8.328 -20.125 -14.023 1 94.62 81 GLY A C 1
ATOM 608 O O . GLY A 1 81 ? 9.031 -21.125 -14.266 1 94.62 81 GLY A O 1
ATOM 609 N N . ASN A 1 82 ? 7.02 -20.109 -14.141 1 93.25 82 ASN A N 1
ATOM 610 C CA . ASN A 1 82 ? 6.348 -21.297 -14.648 1 93.25 82 ASN A CA 1
ATOM 611 C C . ASN A 1 82 ? 6.391 -21.359 -16.172 1 93.25 82 ASN A C 1
ATOM 613 O O . ASN A 1 82 ? 6.34 -20.312 -16.844 1 93.25 82 ASN A O 1
ATOM 617 N N . SER A 1 83 ? 6.48 -22.547 -16.656 1 94.31 83 SER A N 1
ATOM 618 C CA . SER A 1 83 ? 6.289 -22.734 -18.078 1 94.31 83 SER A CA 1
ATOM 619 C C . SER A 1 83 ? 4.82 -22.578 -18.469 1 94.31 83 SER A C 1
ATOM 621 O O . SER A 1 83 ? 3.967 -23.344 -18.031 1 94.31 83 SER A O 1
ATOM 623 N N . ALA A 1 84 ? 4.578 -21.609 -19.297 1 96.06 84 ALA A N 1
ATOM 624 C CA . ALA A 1 84 ? 3.205 -21.375 -19.734 1 96.06 84 ALA A CA 1
ATOM 625 C C . ALA A 1 84 ? 2.723 -22.5 -20.656 1 96.06 84 ALA A C 1
ATOM 627 O O . ALA A 1 84 ? 1.546 -22.859 -20.641 1 96.06 84 ALA A O 1
ATOM 628 N N . VAL A 1 85 ? 3.611 -23.062 -21.438 1 95 85 VAL A N 1
ATOM 629 C CA . VAL A 1 85 ? 3.285 -24.125 -22.375 1 95 85 VAL A CA 1
ATOM 630 C C . VAL A 1 85 ? 2.908 -25.391 -21.609 1 95 85 VAL A C 1
ATOM 632 O O . VAL A 1 85 ? 1.908 -26.031 -21.922 1 95 85 VAL A O 1
ATOM 635 N N . GLU A 1 86 ? 3.678 -25.719 -20.656 1 91.94 86 GLU A N 1
ATOM 636 C CA . GLU A 1 86 ? 3.385 -26.891 -19.844 1 91.94 86 GLU A CA 1
ATOM 637 C C . GLU A 1 86 ? 2.068 -26.719 -19.078 1 91.94 86 GLU A C 1
ATOM 639 O O . GLU A 1 86 ? 1.265 -27.656 -19.016 1 91.94 86 GLU A O 1
ATOM 644 N N . TYR A 1 87 ? 1.88 -25.547 -18.547 1 91.38 87 TYR A N 1
ATOM 645 C CA . TYR A 1 87 ? 0.655 -25.281 -17.797 1 91.38 87 TYR A CA 1
ATOM 646 C C . TYR A 1 87 ? -0.563 -25.328 -18.703 1 91.38 87 TYR A C 1
ATOM 648 O O . TYR A 1 87 ? -1.618 -25.844 -18.312 1 91.38 87 TYR A O 1
ATOM 656 N N . LEU A 1 88 ? -0.457 -24.766 -19.844 1 92.75 88 LEU A N 1
ATOM 657 C CA . LEU A 1 88 ? -1.565 -24.719 -20.797 1 92.75 88 LEU A CA 1
ATOM 658 C C . LEU A 1 88 ? -2.064 -26.125 -21.109 1 92.75 88 LEU A C 1
ATOM 660 O O . LEU A 1 88 ? -3.273 -26.359 -21.156 1 92.75 88 LEU A O 1
ATOM 664 N N . VAL A 1 89 ? -1.197 -27.078 -21.328 1 90.06 89 VAL A N 1
ATOM 665 C CA . VAL A 1 89 ? -1.607 -28.375 -21.828 1 90.06 89 VAL A CA 1
ATOM 666 C C . VAL A 1 89 ? -2.146 -29.234 -20.688 1 90.06 89 VAL A C 1
ATOM 668 O O . VAL A 1 89 ? -2.828 -30.234 -20.906 1 90.06 89 VAL A O 1
ATOM 671 N N . THR A 1 90 ? -1.877 -28.812 -19.406 1 87.5 90 THR A N 1
ATOM 672 C CA . THR A 1 90 ? -2.25 -29.672 -18.281 1 87.5 90 THR A CA 1
ATOM 673 C C . THR A 1 90 ? -3.389 -29.062 -17.484 1 87.5 90 THR A C 1
ATOM 675 O O . THR A 1 90 ? -4.09 -29.75 -16.75 1 87.5 90 THR A O 1
ATOM 678 N N . SER A 1 91 ? -3.57 -27.797 -17.484 1 80.06 91 SER A N 1
ATOM 679 C CA . SER A 1 91 ? -4.348 -27.234 -16.375 1 80.06 91 SER A CA 1
ATOM 680 C C . SER A 1 91 ? -5.371 -26.219 -16.891 1 80.06 91 SER A C 1
ATOM 682 O O . SER A 1 91 ? -6.035 -25.547 -16.094 1 80.06 91 SER A O 1
ATOM 684 N N . THR A 1 92 ? -5.586 -26.141 -18.094 1 75.38 92 THR A N 1
ATOM 685 C CA . THR A 1 92 ? -6.379 -25 -18.5 1 75.38 92 THR A CA 1
ATOM 686 C C . THR A 1 92 ? -7.77 -25.422 -18.953 1 75.38 92 THR A C 1
ATOM 688 O O . THR A 1 92 ? -8.422 -24.719 -19.734 1 75.38 92 THR A O 1
ATOM 691 N N . GLU A 1 93 ? -8.07 -26.672 -18.469 1 82.44 93 GLU A N 1
ATOM 692 C CA . GLU A 1 93 ? -9.391 -27.172 -18.828 1 82.44 93 GLU A CA 1
ATOM 693 C C . GLU A 1 93 ? -10.492 -26.219 -18.375 1 82.44 93 GLU A C 1
ATOM 695 O O . GLU A 1 93 ? -11.406 -25.906 -19.141 1 82.44 93 GLU A O 1
ATOM 700 N N . ASP A 1 94 ? -10.352 -25.719 -17.141 1 82.19 94 ASP A N 1
ATOM 701 C CA . ASP A 1 94 ? -11.375 -24.844 -16.578 1 82.19 94 ASP A CA 1
ATOM 702 C C . ASP A 1 94 ? -11.492 -23.562 -17.391 1 82.19 94 ASP A C 1
ATOM 704 O O . ASP A 1 94 ? -12.602 -23.062 -17.609 1 82.19 94 ASP A O 1
ATOM 708 N N . TYR A 1 95 ? -10.43 -23.062 -17.828 1 84.12 95 TYR A N 1
ATOM 709 C CA . TYR A 1 95 ? -10.43 -21.844 -18.625 1 84.12 95 TYR A CA 1
ATOM 710 C C . TYR A 1 95 ? -11.062 -22.094 -20 1 84.12 95 TYR A C 1
ATOM 712 O O . TYR A 1 95 ? -11.836 -21.266 -20.484 1 84.12 95 TYR A O 1
ATOM 720 N N . TYR A 1 96 ? -10.742 -23.234 -20.469 1 83.25 96 TYR A N 1
ATOM 721 C CA . TYR A 1 96 ? -11.336 -23.672 -21.719 1 83.25 96 TYR A CA 1
ATOM 722 C C . TYR A 1 96 ? -12.852 -23.766 -21.594 1 83.25 96 TYR A C 1
ATOM 724 O O . TYR A 1 96 ? -13.578 -23.312 -22.484 1 83.25 96 TYR A O 1
ATOM 732 N N . LYS A 1 97 ? -13.297 -24.25 -20.516 1 82.62 97 LYS A N 1
ATOM 733 C CA . LYS A 1 97 ? -14.727 -24.438 -20.281 1 82.62 97 LYS A CA 1
ATOM 734 C C . LYS A 1 97 ? -15.438 -23.094 -20.125 1 82.62 97 LYS A C 1
ATOM 736 O O . LYS A 1 97 ? -16.547 -22.891 -20.625 1 82.62 97 LYS A O 1
ATOM 741 N N . VAL A 1 98 ? -14.797 -22.203 -19.453 1 90.25 98 VAL A N 1
ATOM 742 C CA . VAL A 1 98 ? -15.383 -20.875 -19.234 1 90.25 98 VAL A CA 1
ATOM 743 C C . VAL A 1 98 ? -15.57 -20.172 -20.578 1 90.25 98 VAL A C 1
ATOM 745 O O . VAL A 1 98 ? -16.594 -19.516 -20.812 1 90.25 98 VAL A O 1
ATOM 748 N N . LEU A 1 99 ? -14.594 -20.391 -21.531 1 92.44 99 LEU A N 1
ATOM 749 C CA . LEU A 1 99 ? -14.648 -19.734 -22.828 1 92.44 99 LEU A CA 1
ATOM 750 C C . LEU A 1 99 ? -15.5 -20.531 -23.812 1 92.44 99 LEU A C 1
ATOM 752 O O . LEU A 1 99 ? -15.633 -20.156 -24.984 1 92.44 99 LEU A O 1
ATOM 756 N N . GLY A 1 100 ? -16.031 -21.656 -23.406 1 88 100 GLY A N 1
ATOM 757 C CA . GLY A 1 100 ? -16.984 -22.438 -24.172 1 88 100 GLY A CA 1
ATOM 758 C C . GLY A 1 100 ? -16.359 -23.156 -25.359 1 88 100 GLY A C 1
ATOM 759 O O . GLY A 1 100 ? -17.016 -23.453 -26.344 1 88 100 GLY A O 1
ATOM 760 N N . GLY A 1 101 ? -15.07 -23.297 -25.344 1 90.62 101 GLY A N 1
ATOM 761 C CA . GLY A 1 101 ? -14.375 -23.969 -26.422 1 90.62 101 GLY A CA 1
ATOM 762 C C . GLY A 1 101 ? -14.391 -23.203 -27.719 1 90.62 101 GLY A C 1
ATOM 763 O O . GLY A 1 101 ? -14.141 -23.766 -28.781 1 90.62 101 GLY A O 1
ATOM 764 N N . GLN A 1 102 ? -14.688 -21.969 -27.672 1 93.94 102 GLN A N 1
ATOM 765 C CA . GLN A 1 102 ? -14.859 -21.156 -28.875 1 93.94 102 GLN A CA 1
ATOM 766 C C . GLN A 1 102 ? -13.547 -20.531 -29.312 1 93.94 102 GLN A C 1
ATOM 768 O O . GLN A 1 102 ? -13.43 -20.016 -30.422 1 93.94 102 GLN A O 1
ATOM 773 N N . TYR A 1 103 ? -12.57 -20.594 -28.484 1 96.12 103 TYR A N 1
ATOM 774 C CA . TYR A 1 103 ? -11.273 -19.984 -28.766 1 96.12 103 TYR A CA 1
ATOM 775 C C . TYR A 1 103 ? -10.156 -21.016 -28.734 1 96.12 103 TYR A C 1
ATOM 777 O O . TYR A 1 103 ? -10.227 -22 -27.984 1 96.12 103 TYR A O 1
ATOM 785 N N . ASN A 1 104 ? -9.125 -20.797 -29.578 1 95.88 104 ASN A N 1
ATOM 786 C CA . ASN A 1 104 ? -7.848 -21.453 -29.312 1 95.88 104 ASN A CA 1
ATOM 787 C C . ASN A 1 104 ? -7.176 -20.875 -28.062 1 95.88 104 ASN A C 1
ATOM 789 O O . ASN A 1 104 ? -7.285 -19.672 -27.797 1 95.88 104 ASN A O 1
ATOM 793 N N . LEU A 1 105 ? -6.633 -21.719 -27.344 1 96.44 105 LEU A N 1
ATOM 794 C CA . LEU A 1 105 ? -5.781 -21.25 -26.266 1 96.44 105 LEU A CA 1
ATOM 795 C C . LEU A 1 105 ? -4.309 -21.375 -26.641 1 96.44 105 LEU A C 1
ATOM 797 O O . LEU A 1 105 ? -3.863 -22.422 -27.094 1 96.44 105 LEU A O 1
ATOM 801 N N . VAL A 1 106 ? -3.58 -20.297 -26.516 1 97.19 106 VAL A N 1
ATOM 802 C CA . VAL A 1 106 ? -2.184 -20.266 -26.922 1 97.19 106 VAL A CA 1
ATOM 803 C C . VAL A 1 106 ? -1.301 -19.844 -25.75 1 97.19 106 VAL A C 1
ATOM 805 O O . VAL A 1 106 ? -1.702 -19.016 -24.938 1 97.19 106 VAL A O 1
ATOM 808 N N . ALA A 1 107 ? -0.13 -20.406 -25.609 1 97.38 107 ALA A N 1
ATOM 809 C CA . ALA A 1 107 ? 0.853 -20 -24.609 1 97.38 107 ALA A CA 1
ATOM 810 C C . ALA A 1 107 ? 2.24 -19.859 -25.219 1 97.38 107 ALA A C 1
ATOM 812 O O . ALA A 1 107 ? 2.586 -20.578 -26.172 1 97.38 107 ALA A O 1
ATOM 813 N N . VAL A 1 108 ? 2.967 -18.922 -24.75 1 98.19 108 VAL A N 1
ATOM 814 C CA . VAL A 1 108 ? 4.383 -18.719 -25.031 1 98.19 108 VAL A CA 1
ATOM 815 C C . VAL A 1 108 ? 5.188 -18.844 -23.734 1 98.19 108 VAL A C 1
ATOM 817 O O . VAL A 1 108 ? 4.902 -18.156 -22.766 1 98.19 108 VAL A O 1
ATOM 820 N N . ASP A 1 109 ? 6.129 -19.75 -23.734 1 97.56 109 ASP A N 1
ATOM 821 C CA . ASP A 1 109 ? 6.988 -19.797 -22.562 1 97.56 109 ASP A CA 1
ATOM 822 C C . ASP A 1 109 ? 7.738 -18.484 -22.375 1 97.56 109 ASP A C 1
ATOM 824 O O . ASP A 1 109 ? 8.461 -18.031 -23.266 1 97.56 109 ASP A O 1
ATOM 828 N N . PRO A 1 110 ? 7.562 -17.906 -21.188 1 97.69 110 PRO A N 1
ATOM 829 C CA . PRO A 1 110 ? 8.383 -16.734 -20.938 1 97.69 110 PRO A CA 1
ATOM 830 C C . PRO A 1 110 ? 9.883 -17.031 -21 1 97.69 110 PRO A C 1
ATOM 832 O O . PRO A 1 110 ? 10.305 -18.141 -20.703 1 97.69 110 PRO A O 1
ATOM 835 N N . ARG A 1 111 ? 10.641 -16.078 -21.469 1 97.56 111 ARG A N 1
ATOM 836 C CA . ARG A 1 111 ? 12.094 -16.188 -21.328 1 97.56 111 ARG A CA 1
ATOM 837 C C . ARG A 1 111 ? 12.492 -16.562 -19.906 1 97.56 111 ARG A C 1
ATOM 839 O O . ARG A 1 111 ? 11.898 -16.062 -18.953 1 97.56 111 ARG A O 1
ATOM 846 N N . GLY A 1 112 ? 13.461 -17.422 -19.797 1 96.5 112 GLY A N 1
ATOM 847 C CA . GLY A 1 112 ? 13.883 -17.891 -18.484 1 96.5 112 GLY A CA 1
ATOM 848 C C . GLY A 1 112 ? 13.188 -19.172 -18.078 1 96.5 112 GLY A C 1
ATOM 849 O O . GLY A 1 112 ? 13.57 -19.797 -17.078 1 96.5 112 GLY A O 1
ATOM 850 N N . THR A 1 113 ? 12.195 -19.672 -18.828 1 96.38 113 THR A N 1
ATOM 851 C CA . THR A 1 113 ? 11.438 -20.859 -18.469 1 96.38 113 THR A CA 1
ATOM 852 C C . THR A 1 113 ? 11.492 -21.891 -19.594 1 96.38 113 THR A C 1
ATOM 854 O O . THR A 1 113 ? 11.984 -21.594 -20.688 1 96.38 113 THR A O 1
ATOM 857 N N . GLY A 1 114 ? 11.055 -23.109 -19.266 1 93.62 114 GLY A N 1
ATOM 858 C CA . GLY A 1 114 ? 11.039 -24.156 -20.281 1 93.62 114 GLY A CA 1
ATOM 859 C C . GLY A 1 114 ? 12.383 -24.359 -20.953 1 93.62 114 GLY A C 1
ATOM 860 O O . GLY A 1 114 ? 13.391 -24.594 -20.281 1 93.62 114 GLY A O 1
ATOM 861 N N . ARG A 1 115 ? 12.32 -24.203 -22.281 1 93.44 115 ARG A N 1
ATOM 862 C CA . ARG A 1 115 ? 13.539 -24.312 -23.078 1 93.44 115 ARG A CA 1
ATOM 863 C C . ARG A 1 115 ? 13.852 -22.984 -23.766 1 93.44 115 ARG A C 1
ATOM 865 O O . ARG A 1 115 ? 14.703 -22.938 -24.672 1 93.44 115 ARG A O 1
ATOM 872 N N . THR A 1 116 ? 13.141 -21.953 -23.391 1 94.81 116 THR A N 1
ATOM 873 C CA . THR A 1 116 ? 13.375 -20.609 -23.906 1 94.81 116 THR A CA 1
ATOM 874 C C . THR A 1 116 ? 14.398 -19.875 -23.047 1 94.81 116 THR A C 1
ATOM 876 O O . THR A 1 116 ? 14.031 -19.141 -22.109 1 94.81 116 THR A O 1
ATOM 879 N N . ILE A 1 117 ? 15.609 -20 -23.297 1 93.69 117 ILE A N 1
ATOM 880 C CA . ILE A 1 117 ? 16.75 -19.484 -22.547 1 93.69 117 ILE A CA 1
ATOM 881 C C . ILE A 1 117 ? 16.531 -19.719 -21.047 1 93.69 117 ILE A C 1
ATOM 883 O O . ILE A 1 117 ? 16.516 -18.766 -20.266 1 93.69 117 ILE A O 1
ATOM 887 N N . PRO A 1 118 ? 16.422 -20.953 -20.719 1 93.81 118 PRO A N 1
ATOM 888 C CA . PRO A 1 118 ? 16.109 -21.281 -19.312 1 93.81 118 PRO A CA 1
ATOM 889 C C . PRO A 1 118 ? 17.109 -20.688 -18.328 1 93.81 118 PRO A C 1
ATOM 891 O O . PRO A 1 118 ? 18.312 -20.641 -18.609 1 93.81 118 PRO A O 1
ATOM 894 N N . PHE A 1 119 ? 16.656 -20.156 -17.25 1 94.19 119 PHE A N 1
ATOM 895 C CA . PHE A 1 119 ? 17.484 -19.547 -16.219 1 94.19 119 PHE A CA 1
ATOM 896 C C . PHE A 1 119 ? 17.703 -20.516 -15.062 1 94.19 119 PHE A C 1
ATOM 898 O O . PHE A 1 119 ? 16.797 -20.766 -14.258 1 94.19 119 PHE A O 1
ATOM 905 N N . ASN A 1 120 ? 18.75 -21.125 -14.93 1 92.31 120 ASN A N 1
ATOM 906 C CA . ASN A 1 120 ? 19.203 -22.062 -13.898 1 92.31 120 ASN A CA 1
ATOM 907 C C . ASN A 1 120 ? 20.609 -21.719 -13.422 1 92.31 120 ASN A C 1
ATOM 909 O O . ASN A 1 120 ? 21.562 -21.719 -14.211 1 92.31 120 ASN A O 1
ATOM 913 N N . CYS A 1 121 ? 20.703 -21.375 -12.18 1 90.88 121 CYS A N 1
ATOM 914 C CA . CYS A 1 121 ? 21.969 -20.891 -11.633 1 90.88 121 CYS A CA 1
ATOM 915 C C . CYS A 1 121 ? 22.859 -22.047 -11.195 1 90.88 121 CYS A C 1
ATOM 917 O O . CYS A 1 121 ? 23.969 -21.828 -10.711 1 90.88 121 CYS A O 1
ATOM 919 N N . SER A 1 122 ? 22.219 -23.25 -11.023 1 77.44 122 SER A N 1
ATOM 920 C CA . SER A 1 122 ? 22.969 -24.391 -10.508 1 77.44 122 SER A CA 1
ATOM 921 C C . SER A 1 122 ? 24.156 -24.719 -11.406 1 77.44 122 SER A C 1
ATOM 923 O O . SER A 1 122 ? 24.031 -24.75 -12.633 1 77.44 122 SER A O 1
ATOM 925 N N . ILE A 1 123 ? 25.203 -24.156 -10.977 1 57.66 123 ILE A N 1
ATOM 926 C CA . ILE A 1 123 ? 26.391 -24.75 -11.555 1 57.66 123 ILE A CA 1
ATOM 927 C C . ILE A 1 123 ? 26.547 -26.203 -11.07 1 57.66 123 ILE A C 1
ATOM 929 O O . ILE A 1 123 ? 26.047 -26.547 -10 1 57.66 123 ILE A O 1
ATOM 933 N N . GLU A 1 124 ? 26.844 -27.25 -11.656 1 44.72 124 GLU A N 1
ATOM 934 C CA . GLU A 1 124 ? 26.922 -28.656 -11.25 1 44.72 124 GLU A CA 1
ATOM 935 C C . GLU A 1 124 ? 27.391 -28.781 -9.805 1 44.72 124 GLU A C 1
ATOM 937 O O . GLU A 1 124 ? 27.656 -29.891 -9.328 1 44.72 124 GLU A O 1
ATOM 942 N N . GLU A 1 125 ? 27.766 -27.781 -8.977 1 37.72 125 GLU A N 1
ATOM 943 C CA . GLU A 1 125 ? 28.312 -28.391 -7.77 1 37.72 125 GLU A CA 1
ATOM 944 C C . GLU A 1 125 ? 27.203 -28.734 -6.777 1 37.72 125 GLU A C 1
ATOM 946 O O . GLU A 1 125 ? 26.297 -27.938 -6.555 1 37.72 125 GLU A O 1
ATOM 951 N N . LYS A 1 126 ? 26.953 -30.031 -6.363 1 36.94 126 LYS A N 1
ATOM 952 C CA . LYS A 1 126 ? 25.953 -30.703 -5.523 1 36.94 126 LYS A CA 1
ATOM 953 C C . LYS A 1 126 ? 25.953 -30.125 -4.109 1 36.94 126 LYS A C 1
ATOM 955 O O . LYS A 1 126 ? 26.375 -30.797 -3.164 1 36.94 126 LYS A O 1
ATOM 960 N N . GLU A 1 127 ? 26.266 -28.844 -3.701 1 32.56 127 GLU A N 1
ATOM 961 C CA . GLU A 1 127 ? 26.281 -28.812 -2.242 1 32.56 127 GLU A CA 1
ATOM 962 C C . GLU A 1 127 ? 24.859 -28.75 -1.682 1 32.56 127 GLU A C 1
ATOM 964 O O . GLU A 1 127 ? 24.016 -27.984 -2.162 1 32.56 127 GLU A O 1
ATOM 969 N N . GLU A 1 128 ? 24.422 -29.719 -0.903 1 32.03 128 GLU A N 1
ATOM 970 C CA . GLU A 1 128 ? 23.219 -30.125 -0.189 1 32.03 128 GLU A CA 1
ATOM 971 C C . GLU A 1 128 ? 22.859 -29.125 0.908 1 32.03 128 GLU A C 1
ATOM 973 O O . GLU A 1 128 ? 22.844 -29.469 2.092 1 32.03 128 GLU A O 1
ATOM 978 N N . GLY A 1 129 ? 23.375 -27.859 0.964 1 30.22 129 GLY A N 1
ATOM 979 C CA . GLY A 1 129 ? 23.172 -27.359 2.311 1 30.22 129 GLY A CA 1
ATOM 980 C C . GLY A 1 129 ? 21.75 -26.875 2.555 1 30.22 129 GLY A C 1
ATOM 981 O O . GLY A 1 129 ? 21.141 -26.25 1.685 1 30.22 129 GLY A O 1
ATOM 982 N N . GLU A 1 130 ? 21.094 -27.375 3.482 1 27.84 130 GLU A N 1
ATOM 983 C CA . GLU A 1 130 ? 19.812 -27.078 4.098 1 27.84 130 GLU A CA 1
ATOM 984 C C . GLU A 1 130 ? 19.812 -25.719 4.773 1 27.84 130 GLU A C 1
ATOM 986 O O . GLU A 1 130 ? 20.672 -25.422 5.602 1 27.84 130 GLU A O 1
ATOM 991 N N . LYS A 1 131 ? 19.281 -24.781 4.254 1 32.47 131 LYS A N 1
ATOM 992 C CA . LYS A 1 131 ? 19.219 -23.406 4.75 1 32.47 131 LYS A CA 1
ATOM 993 C C . LYS A 1 131 ? 18.359 -23.328 6.012 1 32.47 131 LYS A C 1
ATOM 995 O O . LYS A 1 131 ? 17.172 -23.672 5.992 1 32.47 131 LYS A O 1
ATOM 1000 N N . LYS A 1 132 ? 19.141 -23.312 7.184 1 27.14 132 LYS A N 1
ATOM 1001 C CA . LYS A 1 132 ? 18.578 -23.172 8.523 1 27.14 132 LYS A CA 1
ATOM 1002 C C . LYS A 1 132 ? 18.078 -21.75 8.773 1 27.14 132 LYS A C 1
ATOM 1004 O O . LYS A 1 132 ? 18.812 -20.781 8.523 1 27.14 132 LYS A O 1
ATOM 1009 N N . ALA A 1 133 ? 16.922 -21.469 9.156 1 27.28 133 ALA A N 1
ATOM 1010 C CA . ALA A 1 133 ? 16.141 -20.234 9.336 1 27.28 133 ALA A CA 1
ATOM 1011 C C . ALA A 1 133 ? 16.344 -19.656 10.727 1 27.28 133 ALA A C 1
ATOM 1013 O O . ALA A 1 133 ? 16.219 -20.375 11.727 1 27.28 133 ALA A O 1
ATOM 1014 N N . ALA A 1 134 ? 17.016 -18.469 11.047 1 26.64 134 ALA A N 1
ATOM 1015 C CA . ALA A 1 134 ? 17.438 -17.797 12.266 1 26.64 134 ALA A CA 1
ATOM 1016 C C . ALA A 1 134 ? 16.234 -17.25 13.039 1 26.64 134 ALA A C 1
ATOM 1018 O O . ALA A 1 134 ? 15.188 -16.969 12.461 1 26.64 134 ALA A O 1
ATOM 1019 N N . ARG A 1 135 ? 16.438 -16.688 14.492 1 24.25 135 ARG A N 1
ATOM 1020 C CA . ARG A 1 135 ? 15.719 -16.422 15.727 1 24.25 135 ARG A CA 1
ATOM 1021 C C . ARG A 1 135 ? 15.133 -15.008 15.727 1 24.25 135 ARG A C 1
ATOM 1023 O O . ARG A 1 135 ? 15.852 -14.031 15.531 1 24.25 135 ARG A O 1
ATOM 1030 N N . SER A 1 136 ? 13.75 -14.648 15.406 1 28.7 136 SER A N 1
ATOM 1031 C CA . SER A 1 136 ? 13.312 -13.273 15.219 1 28.7 136 SER A CA 1
ATOM 1032 C C . SER A 1 136 ? 12.445 -12.805 16.391 1 28.7 136 SER A C 1
ATOM 1034 O O . SER A 1 136 ? 11.766 -13.609 17.016 1 28.7 136 SER A O 1
ATOM 1036 N N . LYS A 1 137 ? 12.734 -11.656 17.047 1 28.97 137 LYS A N 1
ATOM 1037 C CA . LYS A 1 137 ? 12.016 -10.961 18.109 1 28.97 137 LYS A CA 1
ATOM 1038 C C . LYS A 1 137 ? 10.609 -10.562 17.656 1 28.97 137 LYS A C 1
ATOM 1040 O O . LYS A 1 137 ? 10.359 -10.406 16.453 1 28.97 137 LYS A O 1
ATOM 1045 N N . LEU A 1 138 ? 9.68 -10.406 18.75 1 28.62 138 LEU A N 1
ATOM 1046 C CA . LEU A 1 138 ? 8.234 -10.25 18.812 1 28.62 138 LEU A CA 1
ATOM 1047 C C . LEU A 1 138 ? 7.828 -8.836 18.422 1 28.62 138 LEU A C 1
ATOM 1049 O O . LEU A 1 138 ? 8.352 -7.859 18.969 1 28.62 138 LEU A O 1
ATOM 1053 N N . SER A 1 139 ? 7.523 -8.445 17.297 1 30.92 139 SER A N 1
ATOM 1054 C CA . SER A 1 139 ? 6.93 -7.125 17.156 1 30.92 139 SER A CA 1
ATOM 1055 C C . SER A 1 139 ? 5.41 -7.184 17.25 1 30.92 139 SER A C 1
ATOM 1057 O O . SER A 1 139 ? 4.777 -8.055 16.656 1 30.92 139 SER A O 1
ATOM 1059 N N . ARG A 1 140 ? 4.742 -6.645 18.359 1 34.56 140 ARG A N 1
ATOM 1060 C CA . ARG A 1 140 ? 3.301 -6.609 18.578 1 34.56 140 ARG A CA 1
ATOM 1061 C C . ARG A 1 140 ? 2.607 -5.711 17.562 1 34.56 140 ARG A C 1
ATOM 1063 O O . ARG A 1 140 ? 2.939 -4.527 17.453 1 34.56 140 ARG A O 1
ATOM 1070 N N . ARG A 1 141 ? 1.963 -6.348 16.438 1 40.22 141 ARG A N 1
ATOM 1071 C CA . ARG A 1 141 ? 1.383 -5.859 15.188 1 40.22 141 ARG A CA 1
ATOM 1072 C C . ARG A 1 141 ? -0.114 -5.613 15.336 1 40.22 141 ARG A C 1
ATOM 1074 O O . ARG A 1 141 ? -0.76 -6.203 16.203 1 40.22 141 ARG A O 1
ATOM 1081 N N . PHE A 1 142 ? -0.722 -4.539 14.977 1 42.75 142 PHE A N 1
ATOM 1082 C CA . PHE A 1 142 ? -2.119 -4.152 14.828 1 42.75 142 PHE A CA 1
ATOM 1083 C C . PHE A 1 142 ? -2.898 -5.215 14.07 1 42.75 142 PHE A C 1
ATOM 1085 O O . PHE A 1 142 ? -4.098 -5.059 13.82 1 42.75 142 PHE A O 1
ATOM 1092 N N . ASP A 1 143 ? -2.209 -6.305 13.602 1 54.03 143 ASP A N 1
ATOM 1093 C CA . ASP A 1 143 ? -2.979 -7.469 13.164 1 54.03 143 ASP A CA 1
ATOM 1094 C C . ASP A 1 143 ? -3.391 -8.328 14.352 1 54.03 143 ASP A C 1
ATOM 1096 O O . ASP A 1 143 ? -2.832 -8.195 15.445 1 54.03 143 ASP A O 1
ATOM 1100 N N . VAL A 1 144 ? -4.57 -8.844 14.281 1 55.53 144 VAL A N 1
ATOM 1101 C CA . VAL A 1 144 ? -5.188 -9.578 15.375 1 55.53 144 VAL A CA 1
ATOM 1102 C C . VAL A 1 144 ? -4.312 -10.773 15.75 1 55.53 144 VAL A C 1
ATOM 1104 O O . VAL A 1 144 ? -4.27 -11.18 16.922 1 55.53 144 VAL A O 1
ATOM 1107 N N . LEU A 1 145 ? -3.365 -11.258 14.758 1 66.19 145 LEU A N 1
ATOM 1108 C CA . LEU A 1 145 ? -2.629 -12.477 15.07 1 66.19 145 LEU A CA 1
ATOM 1109 C C . LEU A 1 145 ? -1.15 -12.18 15.289 1 66.19 145 LEU A C 1
ATOM 1111 O O . LEU A 1 145 ? -0.588 -11.289 14.648 1 66.19 145 LEU A O 1
ATOM 1115 N N . PRO A 1 146 ? -0.451 -12.898 16.203 1 70 146 PRO A N 1
ATOM 1116 C CA . PRO A 1 146 ? 0.952 -12.656 16.547 1 70 146 PRO A CA 1
ATOM 1117 C C . PRO A 1 146 ? 1.901 -12.93 15.383 1 70 146 PRO A C 1
ATOM 1119 O O . PRO A 1 146 ? 1.585 -13.727 14.5 1 70 146 PRO A O 1
ATOM 1122 N N . GLN A 1 147 ? 2.973 -12.188 15.367 1 69.56 147 GLN A N 1
ATOM 1123 C CA . GLN A 1 147 ? 3.99 -12.297 14.32 1 69.56 147 GLN A CA 1
ATOM 1124 C C . GLN A 1 147 ? 5.379 -12.484 14.93 1 69.56 147 GLN A C 1
ATOM 1126 O O . GLN A 1 147 ? 5.703 -11.875 15.953 1 69.56 147 GLN A O 1
ATOM 1131 N N . ALA A 1 148 ? 6.207 -13.352 14.297 1 69 148 ALA A N 1
ATOM 1132 C CA . ALA A 1 148 ? 7.59 -13.578 14.703 1 69 148 ALA A CA 1
ATOM 1133 C C . ALA A 1 148 ? 8.508 -12.477 14.195 1 69 148 ALA A C 1
ATOM 1135 O O . ALA A 1 148 ? 8.312 -11.969 13.086 1 69 148 ALA A O 1
ATOM 1136 N N . ASN A 1 149 ? 9.422 -12.008 15.07 1 70.94 149 ASN A N 1
ATOM 1137 C CA . ASN A 1 149 ? 10.516 -11.156 14.594 1 70.94 149 ASN A CA 1
ATOM 1138 C C . ASN A 1 149 ? 11.656 -11.984 14.016 1 70.94 149 ASN A C 1
ATOM 1140 O O . ASN A 1 149 ? 12.469 -12.539 14.758 1 70.94 149 ASN A O 1
ATOM 1144 N N . ILE A 1 150 ? 11.766 -12.031 12.727 1 72.25 150 ILE A N 1
ATOM 1145 C CA . ILE A 1 150 ? 12.75 -12.906 12.094 1 72.25 150 ILE A CA 1
ATOM 1146 C C . ILE A 1 150 ? 13.914 -12.07 11.578 1 72.25 150 ILE A C 1
ATOM 1148 O O . ILE A 1 150 ? 14.75 -12.562 10.812 1 72.25 150 ILE A O 1
ATOM 1152 N N . TRP A 1 151 ? 14.062 -10.812 11.961 1 76.19 151 TRP A N 1
ATOM 1153 C CA . TRP A 1 151 ? 15.125 -9.93 11.5 1 76.19 151 TRP A CA 1
ATOM 1154 C C . TRP A 1 151 ? 16.5 -10.531 11.797 1 76.19 151 TRP A C 1
ATOM 1156 O O . TRP A 1 151 ? 17.391 -10.492 10.953 1 76.19 151 TRP A O 1
ATOM 1166 N N . PRO A 1 152 ? 16.766 -11.117 12.961 1 72.12 152 PRO A N 1
ATOM 1167 C CA . PRO A 1 152 ? 18.094 -11.68 13.227 1 72.12 152 PRO A CA 1
ATOM 1168 C C . PRO A 1 152 ? 18.5 -12.734 12.203 1 72.12 152 PRO A C 1
ATOM 1170 O O . PRO A 1 152 ? 19.672 -12.828 11.836 1 72.12 152 PRO A O 1
ATOM 1173 N N . THR A 1 153 ? 17.547 -13.477 11.773 1 70.44 153 THR A N 1
ATOM 1174 C CA . THR A 1 153 ? 17.812 -14.477 10.742 1 70.44 153 THR A CA 1
ATOM 1175 C C . THR A 1 153 ? 18.219 -13.805 9.438 1 70.44 153 THR A C 1
ATOM 1177 O O . THR A 1 153 ? 19.141 -14.266 8.758 1 70.44 153 THR A O 1
ATOM 1180 N N . PHE A 1 154 ? 17.625 -12.719 9.156 1 73.5 154 PHE A N 1
ATOM 1181 C CA . PHE A 1 154 ? 17.891 -12.016 7.906 1 73.5 154 PHE A CA 1
ATOM 1182 C C . PHE A 1 154 ? 19.266 -11.359 7.938 1 73.5 154 PHE A C 1
ATOM 1184 O O . PHE A 1 154 ? 20 -11.398 6.949 1 73.5 154 PHE A O 1
ATOM 1191 N N . LYS A 1 155 ? 19.562 -10.742 8.992 1 74.56 155 LYS A N 1
ATOM 1192 C CA . LYS A 1 155 ? 20.828 -10.031 9.148 1 74.56 155 LYS A CA 1
ATOM 1193 C C . LYS A 1 155 ? 22.016 -10.992 9.078 1 74.56 155 LYS A C 1
ATOM 1195 O O . LYS A 1 155 ? 23.078 -10.648 8.539 1 74.56 155 LYS A O 1
ATOM 1200 N N . GLY A 1 156 ? 21.938 -12.094 9.547 1 76.31 156 GLY A N 1
ATOM 1201 C CA . GLY A 1 156 ? 23.031 -13.039 9.625 1 76.31 156 GLY A CA 1
ATOM 1202 C C . GLY A 1 156 ? 23.172 -13.898 8.383 1 76.31 156 GLY A C 1
ATOM 1203 O O . GLY A 1 156 ? 23.906 -13.555 7.461 1 76.31 156 GLY A O 1
ATOM 1204 N N . GLU A 1 157 ? 22.297 -14.797 8.273 1 75 157 GLU A N 1
ATOM 1205 C CA . GLU A 1 157 ? 22.469 -15.891 7.32 1 75 157 GLU A CA 1
ATOM 1206 C C . GLU A 1 157 ? 21.891 -15.531 5.957 1 75 157 GLU A C 1
ATOM 1208 O O . GLU A 1 157 ? 22.5 -15.805 4.922 1 75 157 GLU A O 1
ATOM 1213 N N . THR A 1 158 ? 20.906 -14.82 6.012 1 81.25 158 THR A N 1
ATOM 1214 C CA . THR A 1 158 ? 20.188 -14.57 4.766 1 81.25 158 THR A CA 1
ATOM 1215 C C . THR A 1 158 ? 20.969 -13.609 3.871 1 81.25 158 THR A C 1
ATOM 1217 O O . THR A 1 158 ? 21.078 -13.836 2.664 1 81.25 158 THR A O 1
ATOM 1220 N N . TRP A 1 159 ? 21.578 -12.594 4.426 1 85.75 159 TRP A N 1
ATOM 1221 C CA . TRP A 1 159 ? 22.312 -11.602 3.654 1 85.75 159 TRP A CA 1
ATOM 1222 C C . TRP A 1 159 ? 23.484 -12.242 2.918 1 85.75 159 TRP A C 1
ATOM 1224 O O . TRP A 1 159 ? 23.703 -11.984 1.731 1 85.75 159 TRP A O 1
ATOM 1234 N N . ASP A 1 160 ? 24.203 -13.086 3.592 1 87.31 160 ASP A N 1
ATOM 1235 C CA . ASP A 1 160 ? 25.344 -13.758 2.99 1 87.31 160 ASP A CA 1
ATOM 1236 C C . ASP A 1 160 ? 24.891 -14.734 1.905 1 87.31 160 ASP A C 1
ATOM 1238 O O . ASP A 1 160 ? 25.516 -14.836 0.85 1 87.31 160 ASP A O 1
ATOM 1242 N N . GLU A 1 161 ? 23.828 -15.375 2.189 1 87.75 161 GLU A N 1
ATOM 1243 C CA . GLU A 1 161 ? 23.297 -16.344 1.232 1 87.75 161 GLU A CA 1
ATOM 1244 C C . GLU A 1 161 ? 22.828 -15.641 -0.044 1 87.75 161 GLU A C 1
ATOM 1246 O O . GLU A 1 161 ? 23.016 -16.156 -1.145 1 87.75 161 GLU A O 1
ATOM 1251 N N . LEU A 1 162 ? 22.266 -14.508 0.111 1 89.44 162 LEU A N 1
ATOM 1252 C CA . LEU A 1 162 ? 21.828 -13.734 -1.05 1 89.44 162 LEU A CA 1
ATOM 1253 C C . LEU A 1 162 ? 23.016 -13.344 -1.916 1 89.44 162 LEU A C 1
ATOM 1255 O O . LEU A 1 162 ? 22.938 -13.391 -3.146 1 89.44 162 LEU A O 1
ATOM 1259 N N . GLY A 1 163 ? 24.109 -12.953 -1.219 1 90.5 163 GLY A N 1
ATOM 1260 C CA . GLY A 1 163 ? 25.312 -12.602 -1.956 1 90.5 163 GLY A CA 1
ATOM 1261 C C . GLY A 1 163 ? 25.906 -13.781 -2.701 1 90.5 163 GLY A C 1
ATOM 1262 O O . GLY A 1 163 ? 26.328 -13.648 -3.855 1 90.5 163 GLY A O 1
ATOM 1263 N N . LYS A 1 164 ? 25.938 -14.906 -2.043 1 91.5 164 LYS A N 1
ATOM 1264 C CA . LYS A 1 164 ? 26.469 -16.125 -2.656 1 91.5 164 LYS A CA 1
ATOM 1265 C C . LYS A 1 164 ? 25.625 -16.547 -3.861 1 91.5 164 LYS A C 1
ATOM 1267 O O . LYS A 1 164 ? 26.172 -16.906 -4.906 1 91.5 164 LYS A O 1
ATOM 1272 N N . ARG A 1 165 ? 24.391 -16.453 -3.701 1 91 165 ARG A N 1
ATOM 1273 C CA . ARG A 1 165 ? 23.484 -16.812 -4.781 1 91 165 ARG A CA 1
ATOM 1274 C C . ARG A 1 165 ? 23.641 -15.875 -5.969 1 91 165 ARG A C 1
ATOM 1276 O O . ARG A 1 165 ? 23.625 -16.312 -7.121 1 91 165 ARG A O 1
ATOM 1283 N N . ALA A 1 166 ? 23.75 -14.625 -5.699 1 91.81 166 ALA A N 1
ATOM 1284 C CA . ALA A 1 166 ? 23.938 -13.617 -6.742 1 91.81 166 ALA A CA 1
ATOM 1285 C C . ALA A 1 166 ? 25.203 -13.906 -7.562 1 91.81 166 ALA A C 1
ATOM 1287 O O . ALA A 1 166 ? 25.172 -13.844 -8.797 1 91.81 166 ALA A O 1
ATOM 1288 N N . LYS A 1 167 ? 26.25 -14.242 -6.883 1 93.31 167 LYS A N 1
ATOM 1289 C CA . LYS A 1 167 ? 27.5 -14.547 -7.555 1 93.31 167 LYS A CA 1
ATOM 1290 C C . LYS A 1 167 ? 27.375 -15.805 -8.406 1 93.31 167 LYS A C 1
ATOM 1292 O O . LYS A 1 167 ? 27.875 -15.852 -9.539 1 93.31 167 LYS A O 1
ATOM 1297 N N . GLN A 1 168 ? 26.703 -16.75 -7.844 1 93.5 168 GLN A N 1
ATOM 1298 C CA . GLN A 1 168 ? 26.484 -18.016 -8.555 1 93.5 168 GLN A CA 1
ATOM 1299 C C . GLN A 1 168 ? 25.672 -17.797 -9.82 1 93.5 168 GLN A C 1
ATOM 1301 O O . GLN A 1 168 ? 26.016 -18.312 -10.883 1 93.5 168 GLN A O 1
ATOM 1306 N N . CYS A 1 169 ? 24.656 -17.078 -9.727 1 94.44 169 CYS A N 1
ATOM 1307 C CA . CYS A 1 169 ? 23.766 -16.844 -10.859 1 94.44 169 CYS A CA 1
ATOM 1308 C C . CYS A 1 169 ? 24.469 -15.992 -11.922 1 94.44 169 CYS A C 1
ATOM 1310 O O . CYS A 1 169 ? 24.281 -16.219 -13.117 1 94.44 169 CYS A O 1
ATOM 1312 N N . TYR A 1 170 ? 25.234 -15.047 -11.43 1 94.62 170 TYR A N 1
ATOM 1313 C CA . TYR A 1 170 ? 25.953 -14.211 -12.383 1 94.62 170 TYR A CA 1
ATOM 1314 C C . TYR A 1 170 ? 26.938 -15.047 -13.211 1 94.62 170 TYR A C 1
ATOM 1316 O O . TYR A 1 170 ? 27.016 -14.891 -14.43 1 94.62 170 TYR A O 1
ATOM 1324 N N . LYS A 1 171 ? 27.641 -15.914 -12.555 1 94.06 171 LYS A N 1
ATOM 1325 C CA . LYS A 1 171 ? 28.594 -16.781 -13.25 1 94.06 171 LYS A CA 1
ATOM 1326 C C . LYS A 1 171 ? 27.891 -17.688 -14.25 1 94.06 171 LYS A C 1
ATOM 1328 O O . LYS A 1 171 ? 28.391 -17.875 -15.367 1 94.06 171 LYS A O 1
ATOM 1333 N N . ALA A 1 172 ? 26.75 -18.125 -13.875 1 93.12 172 ALA A N 1
ATOM 1334 C CA . ALA A 1 172 ? 26.047 -19.125 -14.68 1 93.12 172 ALA A CA 1
ATOM 1335 C C . ALA A 1 172 ? 25.312 -18.484 -15.836 1 93.12 172 ALA A C 1
ATOM 1337 O O . ALA A 1 172 ? 25.125 -19.094 -16.891 1 93.12 172 ALA A O 1
ATOM 1338 N N . ARG A 1 173 ? 24.891 -17.203 -15.695 1 95.06 173 ARG A N 1
ATOM 1339 C CA . ARG A 1 173 ? 23.875 -16.703 -16.625 1 95.06 173 ARG A CA 1
ATOM 1340 C C . ARG A 1 173 ? 24.219 -15.297 -17.094 1 95.06 173 ARG A C 1
ATOM 1342 O O . ARG A 1 173 ? 23.344 -14.586 -17.609 1 95.06 173 ARG A O 1
ATOM 1349 N N . LYS A 1 174 ? 25.391 -14.797 -16.984 1 93.56 174 LYS A N 1
ATOM 1350 C CA . LYS A 1 174 ? 25.781 -13.43 -17.312 1 93.56 174 LYS A CA 1
ATOM 1351 C C . LYS A 1 174 ? 25.469 -13.117 -18.781 1 93.56 174 LYS A C 1
ATOM 1353 O O . LYS A 1 174 ? 25.219 -11.961 -19.125 1 93.56 174 LYS A O 1
ATOM 1358 N N . GLU A 1 175 ? 25.391 -14.141 -19.656 1 92.81 175 GLU A N 1
ATOM 1359 C CA . GLU A 1 175 ? 25.188 -13.906 -21.078 1 92.81 175 GLU A CA 1
ATOM 1360 C C . GLU A 1 175 ? 23.719 -13.672 -21.391 1 92.81 175 GLU A C 1
ATOM 1362 O O . GLU A 1 175 ? 23.391 -13 -22.375 1 92.81 175 GLU A O 1
ATOM 1367 N N . THR A 1 176 ? 22.797 -14.211 -20.578 1 95 176 THR A N 1
ATOM 1368 C CA . THR A 1 176 ? 21.391 -14.164 -20.953 1 95 176 THR A CA 1
ATOM 1369 C C . THR A 1 176 ? 20.562 -13.539 -19.828 1 95 176 THR A C 1
ATOM 1371 O O . THR A 1 176 ? 19.391 -13.203 -20.031 1 95 176 THR A O 1
ATOM 1374 N N . GLY A 1 177 ? 21.094 -13.305 -18.656 1 95.75 177 GLY A N 1
ATOM 1375 C CA . GLY A 1 177 ? 20.359 -12.906 -17.453 1 95.75 177 GLY A CA 1
ATOM 1376 C C . GLY A 1 177 ? 19.656 -11.57 -17.609 1 95.75 177 GLY A C 1
ATOM 1377 O O . GLY A 1 177 ? 18.656 -11.312 -16.938 1 95.75 177 GLY A O 1
ATOM 1378 N N . ALA A 1 178 ? 20.125 -10.734 -18.516 1 96.5 178 ALA A N 1
ATOM 1379 C CA . ALA A 1 178 ? 19.562 -9.406 -18.703 1 96.5 178 ALA A CA 1
ATOM 1380 C C . ALA A 1 178 ? 18.359 -9.438 -19.641 1 96.5 178 ALA A C 1
ATOM 1382 O O . ALA A 1 178 ? 17.656 -8.438 -19.797 1 96.5 178 ALA A O 1
ATOM 1383 N N . PHE A 1 179 ? 18.047 -10.594 -20.219 1 97.75 179 PHE A N 1
ATOM 1384 C CA . PHE A 1 179 ? 17.094 -10.609 -21.328 1 97.75 179 PHE A CA 1
ATOM 1385 C C . PHE A 1 179 ? 15.852 -11.422 -20.938 1 97.75 179 PHE A C 1
ATOM 1387 O O . PHE A 1 179 ? 15.102 -11.867 -21.812 1 97.75 179 PHE A O 1
ATOM 1394 N N . ILE A 1 180 ? 15.609 -11.648 -19.625 1 97.5 180 ILE A N 1
ATOM 1395 C CA . ILE A 1 180 ? 14.516 -12.539 -19.25 1 97.5 180 ILE A CA 1
ATOM 1396 C C . ILE A 1 180 ? 13.445 -11.75 -18.516 1 97.5 180 ILE A C 1
ATOM 1398 O O . ILE A 1 180 ? 12.594 -12.336 -17.828 1 97.5 180 ILE A O 1
ATOM 1402 N N . GLY A 1 181 ? 13.438 -10.43 -18.625 1 97.19 181 GLY A N 1
ATOM 1403 C CA . GLY A 1 181 ? 12.477 -9.57 -17.953 1 97.19 181 GLY A CA 1
ATOM 1404 C C . GLY A 1 181 ? 11.094 -9.609 -18.594 1 97.19 181 GLY A C 1
ATOM 1405 O O . GLY A 1 181 ? 10.938 -10.07 -19.719 1 97.19 181 GLY A O 1
ATOM 1406 N N . THR A 1 182 ? 10.148 -9.102 -17.859 1 97.69 182 THR A N 1
ATOM 1407 C CA . THR A 1 182 ? 8.734 -9.148 -18.234 1 97.69 182 THR A CA 1
ATOM 1408 C C . THR A 1 182 ? 8.484 -8.336 -19.5 1 97.69 182 THR A C 1
ATOM 1410 O O . THR A 1 182 ? 7.648 -8.703 -20.328 1 97.69 182 THR A O 1
ATOM 1413 N N . ALA A 1 183 ? 9.18 -7.23 -19.719 1 97.69 183 ALA A N 1
ATOM 1414 C CA . ALA A 1 183 ? 9 -6.414 -20.922 1 97.69 183 ALA A CA 1
ATOM 1415 C C . ALA A 1 183 ? 9.32 -7.211 -22.172 1 97.69 183 ALA A C 1
ATOM 1417 O O . ALA A 1 183 ? 8.609 -7.125 -23.172 1 97.69 183 ALA A O 1
ATOM 1418 N N . PHE A 1 184 ? 10.391 -7.984 -22.125 1 98.19 184 PHE A N 1
ATOM 1419 C CA . PHE A 1 184 ? 10.766 -8.797 -23.281 1 98.19 184 PHE A CA 1
ATOM 1420 C C . PHE A 1 184 ? 9.766 -9.93 -23.484 1 98.19 184 PHE A C 1
ATOM 1422 O O . PHE A 1 184 ? 9.43 -10.266 -24.625 1 98.19 184 PHE A O 1
ATOM 1429 N N . SER A 1 185 ? 9.328 -10.539 -22.375 1 98.12 185 SER A N 1
ATOM 1430 C CA . SER A 1 185 ? 8.289 -11.562 -22.5 1 98.12 185 SER A CA 1
ATOM 1431 C C . SER A 1 185 ? 7.031 -10.992 -23.141 1 98.12 185 SER A C 1
ATOM 1433 O O . SER A 1 185 ? 6.355 -11.68 -23.922 1 98.12 185 SER A O 1
ATOM 1435 N N . ALA A 1 186 ? 6.676 -9.742 -22.797 1 98.38 186 ALA A N 1
ATOM 1436 C CA . ALA A 1 186 ? 5.543 -9.07 -23.422 1 98.38 186 ALA A CA 1
ATOM 1437 C C . ALA A 1 186 ? 5.754 -8.938 -24.938 1 98.38 186 ALA A C 1
ATOM 1439 O O . ALA A 1 186 ? 4.844 -9.211 -25.719 1 98.38 186 ALA A O 1
ATOM 1440 N N . ARG A 1 187 ? 6.906 -8.539 -25.344 1 98.25 187 ARG A N 1
ATOM 1441 C CA . ARG A 1 187 ? 7.211 -8.398 -26.766 1 98.25 187 ARG A CA 1
ATOM 1442 C C . ARG A 1 187 ? 7.16 -9.75 -27.469 1 98.25 187 ARG A C 1
ATOM 1444 O O . ARG A 1 187 ? 6.762 -9.836 -28.641 1 98.25 187 ARG A O 1
ATOM 1451 N N . ASP A 1 188 ? 7.625 -10.805 -26.781 1 98.56 188 ASP A N 1
ATOM 1452 C CA . ASP A 1 188 ? 7.551 -12.148 -27.344 1 98.56 188 ASP A CA 1
ATOM 1453 C C . ASP A 1 188 ? 6.105 -12.539 -27.641 1 98.56 188 ASP A C 1
ATOM 1455 O O . ASP A 1 188 ? 5.816 -13.125 -28.672 1 98.56 188 ASP A O 1
ATOM 1459 N N . ILE A 1 189 ? 5.219 -12.266 -26.688 1 98.75 189 ILE A N 1
ATOM 1460 C CA . ILE A 1 189 ? 3.807 -12.586 -26.891 1 98.75 189 ILE A CA 1
ATOM 1461 C C . ILE A 1 189 ? 3.271 -11.828 -28.109 1 98.75 189 ILE A C 1
ATOM 1463 O O . ILE A 1 189 ? 2.559 -12.391 -28.938 1 98.75 189 ILE A O 1
ATOM 1467 N N . MET A 1 190 ? 3.633 -10.562 -28.25 1 98.44 190 MET A N 1
ATOM 1468 C CA . MET A 1 190 ? 3.125 -9.766 -29.375 1 98.44 190 MET A CA 1
ATOM 1469 C C . MET A 1 190 ? 3.717 -10.25 -30.688 1 98.44 190 MET A C 1
ATOM 1471 O O . MET A 1 190 ? 3.047 -10.219 -31.719 1 98.44 190 MET A O 1
ATOM 1475 N N . ALA A 1 191 ? 4.984 -10.688 -30.641 1 97.81 191 ALA A N 1
ATOM 1476 C CA . ALA A 1 191 ? 5.555 -11.328 -31.828 1 97.81 191 ALA A CA 1
ATOM 1477 C C . ALA A 1 191 ? 4.746 -12.555 -32.219 1 97.81 191 ALA A C 1
ATOM 1479 O O . ALA A 1 191 ? 4.516 -12.789 -33.406 1 97.81 191 ALA A O 1
ATOM 1480 N N . ALA A 1 192 ? 4.336 -13.328 -31.266 1 98.25 192 ALA A N 1
ATOM 1481 C CA . ALA A 1 192 ? 3.516 -14.508 -31.531 1 98.25 192 ALA A CA 1
ATOM 1482 C C . ALA A 1 192 ? 2.148 -14.109 -32.062 1 98.25 192 ALA A C 1
ATOM 1484 O O . ALA A 1 192 ? 1.617 -14.766 -32.969 1 98.25 192 ALA A O 1
ATOM 1485 N N . VAL A 1 193 ? 1.529 -13.055 -31.516 1 98.25 193 VAL A N 1
ATOM 1486 C CA . VAL A 1 193 ? 0.253 -12.547 -32 1 98.25 193 VAL A CA 1
ATOM 1487 C C . VAL A 1 193 ? 0.358 -12.234 -33.5 1 98.25 193 VAL A C 1
ATOM 1489 O O . VAL A 1 193 ? -0.502 -12.633 -34.281 1 98.25 193 VAL A O 1
ATOM 1492 N N . ASP A 1 194 ? 1.405 -11.539 -33.844 1 97.31 194 ASP A N 1
ATOM 1493 C CA . ASP A 1 194 ? 1.61 -11.164 -35.25 1 97.31 194 ASP A CA 1
ATOM 1494 C C . ASP A 1 194 ? 1.813 -12.398 -36.125 1 97.31 194 ASP A C 1
ATOM 1496 O O . ASP A 1 194 ? 1.284 -12.469 -37.25 1 97.31 194 ASP A O 1
ATOM 1500 N N . ALA A 1 195 ? 2.494 -13.344 -35.625 1 97.19 195 ALA A N 1
ATOM 1501 C CA . ALA A 1 195 ? 2.855 -14.531 -36.406 1 97.19 195 ALA A CA 1
ATOM 1502 C C . ALA A 1 195 ? 1.664 -15.469 -36.562 1 97.19 195 ALA A C 1
ATOM 1504 O O . ALA A 1 195 ? 1.676 -16.359 -37.406 1 97.19 195 ALA A O 1
ATOM 1505 N N . LEU A 1 196 ? 0.651 -15.391 -35.688 1 95.81 196 LEU A N 1
ATOM 1506 C CA . LEU A 1 196 ? -0.558 -16.203 -35.781 1 95.81 196 LEU A CA 1
ATOM 1507 C C . LEU A 1 196 ? -1.284 -15.938 -37.094 1 95.81 196 LEU A C 1
ATOM 1509 O O . LEU A 1 196 ? -2.023 -16.797 -37.594 1 95.81 196 LEU A O 1
ATOM 1513 N N . GLY A 1 197 ? -1.197 -14.672 -37.625 1 93.12 197 GLY A N 1
ATOM 1514 C CA . GLY A 1 197 ? -1.852 -14.305 -38.875 1 93.12 197 GLY A CA 1
ATOM 1515 C C . GLY A 1 197 ? -3.35 -14.117 -38.719 1 93.12 197 GLY A C 1
ATOM 1516 O O . GLY A 1 197 ? -4.109 -14.414 -39.656 1 93.12 197 GLY A O 1
ATOM 1517 N N . GLU A 1 198 ? -3.787 -13.852 -37.594 1 94.75 198 GLU A N 1
ATOM 1518 C CA . GLU A 1 198 ? -5.203 -13.555 -37.375 1 94.75 198 GLU A CA 1
ATOM 1519 C C . GLU A 1 198 ? -5.504 -12.078 -37.594 1 94.75 198 GLU A C 1
ATOM 1521 O O . GLU A 1 198 ? -5.266 -11.555 -38.688 1 94.75 198 GLU A O 1
ATOM 1526 N N . ASP A 1 199 ? -5.891 -11.273 -36.594 1 96.31 199 ASP A N 1
ATOM 1527 C CA . ASP A 1 199 ? -6.289 -9.883 -36.781 1 96.31 199 ASP A CA 1
ATOM 1528 C C . ASP A 1 199 ? -5.258 -8.938 -36.156 1 96.31 199 ASP A C 1
ATOM 1530 O O . ASP A 1 199 ? -5.449 -7.719 -36.156 1 96.31 199 ASP A O 1
ATOM 1534 N N . GLY A 1 200 ? -4.246 -9.477 -35.625 1 97 200 GLY A N 1
ATOM 1535 C CA . GLY A 1 200 ? -3.178 -8.664 -35.062 1 97 200 GLY A CA 1
ATOM 1536 C C . GLY A 1 200 ? -3.512 -8.102 -33.688 1 97 200 GLY A C 1
ATOM 1537 O O . GLY A 1 200 ? -2.789 -7.25 -33.156 1 97 200 GLY A O 1
ATOM 1538 N N . LYS A 1 201 ? -4.574 -8.562 -33.062 1 98.19 201 LYS A N 1
ATOM 1539 C CA . LYS A 1 201 ? -5 -8.117 -31.734 1 98.19 201 LYS A CA 1
ATOM 1540 C C . LYS A 1 201 ? -4.766 -9.195 -30.688 1 98.19 201 LYS A C 1
ATOM 1542 O O . LYS A 1 201 ? -4.793 -10.391 -31 1 98.19 201 LYS A O 1
ATOM 1547 N N . LEU A 1 202 ? -4.547 -8.711 -29.484 1 98.75 202 LEU A N 1
ATOM 1548 C CA . LEU A 1 202 ? -4.262 -9.633 -28.391 1 98.75 202 LEU A CA 1
ATOM 1549 C C . LEU A 1 202 ? -5.52 -9.906 -27.578 1 98.75 202 LEU A C 1
ATOM 1551 O O . LEU A 1 202 ? -6.191 -8.969 -27.125 1 98.75 202 LEU A O 1
ATOM 1555 N N . ARG A 1 203 ? -5.887 -11.109 -27.469 1 98.69 203 ARG A N 1
ATOM 1556 C CA . ARG A 1 203 ? -6.754 -11.625 -26.422 1 98.69 203 ARG A CA 1
ATOM 1557 C C . ARG A 1 203 ? -5.945 -12.391 -25.375 1 98.69 203 ARG A C 1
ATOM 1559 O O . ARG A 1 203 ? -5.102 -13.219 -25.703 1 98.69 203 ARG A O 1
ATOM 1566 N N . TYR A 1 204 ? -6.195 -12.086 -24.078 1 98.5 204 TYR A N 1
ATOM 1567 C CA . TYR A 1 204 ? -5.254 -12.531 -23.047 1 98.5 204 TYR A CA 1
ATOM 1568 C C . TYR A 1 204 ? -5.973 -12.867 -21.75 1 98.5 204 TYR A C 1
ATOM 1570 O O . TYR A 1 204 ? -6.898 -12.164 -21.344 1 98.5 204 TYR A O 1
ATOM 1578 N N . TRP A 1 205 ? -5.59 -13.93 -21.156 1 97.81 205 TRP A N 1
ATOM 1579 C CA . TRP A 1 205 ? -5.977 -14.32 -19.797 1 97.81 205 TRP A CA 1
ATOM 1580 C C . TRP A 1 205 ? -4.75 -14.586 -18.938 1 97.81 205 TRP A C 1
ATOM 1582 O O . TRP A 1 205 ? -4.035 -15.57 -19.156 1 97.81 205 TRP A O 1
ATOM 1592 N N . GLY A 1 206 ? -4.48 -13.719 -17.969 1 97.69 206 GLY A N 1
ATOM 1593 C CA . GLY A 1 206 ? -3.355 -13.883 -17.062 1 97.69 206 GLY A CA 1
ATOM 1594 C C . GLY A 1 206 ? -3.777 -14.086 -15.625 1 97.69 206 GLY A C 1
ATOM 1595 O O . GLY A 1 206 ? -4.746 -13.477 -15.164 1 97.69 206 GLY A O 1
ATOM 1596 N N . ILE A 1 207 ? -3.018 -14.914 -14.875 1 96.62 207 ILE A N 1
ATOM 1597 C CA . ILE A 1 207 ? -3.273 -15.18 -13.461 1 96.62 207 ILE A CA 1
ATOM 1598 C C . ILE A 1 207 ? -2.023 -14.859 -12.641 1 96.62 207 ILE A C 1
ATOM 1600 O O . ILE A 1 207 ? -0.902 -15.133 -13.078 1 96.62 207 ILE A O 1
ATOM 1604 N N . SER A 1 208 ? -2.232 -14.281 -11.414 1 96.88 208 SER A N 1
ATOM 1605 C CA . SER A 1 208 ? -1.102 -14.031 -10.531 1 96.88 208 SER A CA 1
ATOM 1606 C C . SER A 1 208 ? -0.048 -13.164 -11.211 1 96.88 208 SER A C 1
ATOM 1608 O O . SER A 1 208 ? -0.359 -12.086 -11.719 1 96.88 208 SER A O 1
ATOM 1610 N N . TYR A 1 209 ? 1.235 -13.609 -11.336 1 96.81 209 TYR A N 1
ATOM 1611 C CA . TYR A 1 209 ? 2.242 -12.867 -12.086 1 96.81 209 TYR A CA 1
ATOM 1612 C C . TYR A 1 209 ? 1.783 -12.617 -13.516 1 96.81 209 TYR A C 1
ATOM 1614 O O . TYR A 1 209 ? 2.121 -11.602 -14.117 1 96.81 209 TYR A O 1
ATOM 1622 N N . GLY A 1 210 ? 1 -13.5 -14.047 1 98.19 210 GLY A N 1
ATOM 1623 C CA . GLY A 1 210 ? 0.441 -13.281 -15.367 1 98.19 210 GLY A CA 1
ATOM 1624 C C . GLY A 1 210 ? -0.315 -11.977 -15.492 1 98.19 210 GLY A C 1
ATOM 1625 O O . GLY A 1 210 ? -0.449 -11.43 -16.594 1 98.19 210 GLY A O 1
ATOM 1626 N N . THR A 1 211 ? -0.802 -11.469 -14.359 1 98.56 211 THR A N 1
ATOM 1627 C CA . THR A 1 211 ? -1.489 -10.18 -14.383 1 98.56 211 THR A CA 1
ATOM 1628 C C . THR A 1 211 ? -0.49 -9.039 -14.523 1 98.56 211 THR A C 1
ATOM 1630 O O . THR A 1 211 ? -0.808 -7.996 -15.102 1 98.56 211 THR A O 1
ATOM 1633 N N . VAL A 1 212 ? 0.728 -9.164 -13.984 1 97.75 212 VAL A N 1
ATOM 1634 C CA . VAL A 1 212 ? 1.785 -8.18 -14.211 1 97.75 212 VAL A CA 1
ATOM 1635 C C . VAL A 1 212 ? 2.164 -8.164 -15.688 1 97.75 212 VAL A C 1
ATOM 1637 O O . VAL A 1 212 ? 2.326 -7.09 -16.281 1 97.75 212 VAL A O 1
ATOM 1640 N N . LEU A 1 213 ? 2.297 -9.359 -16.234 1 98.44 213 LEU A N 1
ATOM 1641 C CA . LEU A 1 213 ? 2.57 -9.469 -17.656 1 98.44 213 LEU A CA 1
ATOM 1642 C C . LEU A 1 213 ? 1.453 -8.828 -18.469 1 98.44 213 LEU A C 1
ATOM 1644 O O . LEU A 1 213 ? 1.719 -8.102 -19.438 1 98.44 213 LEU A O 1
ATOM 1648 N N . GLY A 1 214 ? 0.219 -9.125 -18.125 1 98.38 214 GLY A N 1
ATOM 1649 C CA . GLY A 1 214 ? -0.915 -8.492 -18.781 1 98.38 214 GLY A CA 1
ATOM 1650 C C . GLY A 1 214 ? -0.9 -6.984 -18.672 1 98.38 214 GLY A C 1
ATOM 1651 O O . GLY A 1 214 ? -1.098 -6.285 -19.672 1 98.38 214 GLY A O 1
ATOM 1652 N N . GLN A 1 215 ? -0.687 -6.465 -17.5 1 97.62 215 GLN A N 1
ATOM 1653 C CA . GLN A 1 215 ? -0.577 -5.023 -17.297 1 97.62 215 GLN A CA 1
ATOM 1654 C C . GLN A 1 215 ? 0.549 -4.434 -18.141 1 97.62 215 GLN A C 1
ATOM 1656 O O . GLN A 1 215 ? 0.399 -3.352 -18.719 1 97.62 215 GLN A O 1
ATOM 1661 N N . THR A 1 216 ? 1.634 -5.094 -18.203 1 97.56 216 THR A N 1
ATOM 1662 C CA . THR A 1 216 ? 2.76 -4.668 -19.031 1 97.56 216 THR A CA 1
ATOM 1663 C C . THR A 1 216 ? 2.377 -4.648 -20.5 1 97.56 216 THR A C 1
ATOM 1665 O O . THR A 1 216 ? 2.645 -3.672 -21.203 1 97.56 216 THR A O 1
ATOM 1668 N N . LEU A 1 217 ? 1.729 -5.711 -20.969 1 98.12 217 LEU A N 1
ATOM 1669 C CA . LEU A 1 217 ? 1.234 -5.785 -22.344 1 98.12 217 LEU A CA 1
ATOM 1670 C C . LEU A 1 217 ? 0.306 -4.613 -22.641 1 98.12 217 LEU A C 1
ATOM 1672 O O . LEU A 1 217 ? 0.453 -3.951 -23.672 1 98.12 217 LEU A O 1
ATOM 1676 N N . ALA A 1 218 ? -0.591 -4.352 -21.766 1 97.62 218 ALA A N 1
ATOM 1677 C CA . ALA A 1 218 ? -1.579 -3.293 -21.953 1 97.62 218 ALA A CA 1
ATOM 1678 C C . ALA A 1 218 ? -0.916 -1.919 -21.953 1 97.62 218 ALA A C 1
ATOM 1680 O O . ALA A 1 218 ? -1.363 -1.007 -22.656 1 97.62 218 ALA A O 1
ATOM 1681 N N . GLY A 1 219 ? 0.089 -1.747 -21.125 1 96 219 GLY A N 1
ATOM 1682 C CA . GLY A 1 219 ? 0.82 -0.49 -21.109 1 96 219 GLY A CA 1
ATOM 1683 C C . GLY A 1 219 ? 1.662 -0.266 -22.344 1 96 219 GLY A C 1
ATOM 1684 O O . GLY A 1 219 ? 1.754 0.857 -22.844 1 96 219 GLY A O 1
ATOM 1685 N N . MET A 1 220 ? 2.264 -1.269 -22.891 1 96.56 220 MET A N 1
ATOM 1686 C CA . MET A 1 220 ? 3.184 -1.171 -24.016 1 96.56 220 MET A CA 1
ATOM 1687 C C . MET A 1 220 ? 2.422 -1.145 -25.328 1 96.56 220 MET A C 1
ATOM 1689 O O . MET A 1 220 ? 2.863 -0.516 -26.297 1 96.56 220 MET A O 1
ATOM 1693 N N . PHE A 1 221 ? 1.271 -1.866 -25.391 1 97.5 221 PHE A N 1
ATOM 1694 C CA . PHE A 1 221 ? 0.53 -2.027 -26.625 1 97.5 221 PHE A CA 1
ATOM 1695 C C . PHE A 1 221 ? -0.958 -1.782 -26.406 1 97.5 221 PHE A C 1
ATOM 1697 O O . PHE A 1 221 ? -1.79 -2.609 -26.781 1 97.5 221 PHE A O 1
ATOM 1704 N N . PRO A 1 222 ? -1.337 -0.673 -25.922 1 97.44 222 PRO A N 1
ATOM 1705 C CA . PRO A 1 222 ? -2.727 -0.439 -25.516 1 97.44 222 PRO A CA 1
ATOM 1706 C C . PRO A 1 222 ? -3.701 -0.551 -26.688 1 97.44 222 PRO A C 1
ATOM 1708 O O . PRO A 1 222 ? -4.82 -1.043 -26.531 1 97.44 222 PRO A O 1
ATOM 1711 N N . ASP A 1 223 ? -3.32 -0.228 -27.922 1 97.94 223 ASP A N 1
ATOM 1712 C CA . ASP A 1 223 ? -4.203 -0.194 -29.078 1 97.94 223 ASP A CA 1
ATOM 1713 C C . ASP A 1 223 ? -4.43 -1.597 -29.641 1 97.94 223 ASP A C 1
ATOM 1715 O O . ASP A 1 223 ? -5.316 -1.805 -30.469 1 97.94 223 ASP A O 1
ATOM 1719 N N . ARG A 1 224 ? -3.73 -2.559 -29.109 1 98.38 224 ARG A N 1
ATOM 1720 C CA . ARG A 1 224 ? -3.787 -3.91 -29.672 1 98.38 224 ARG A CA 1
ATOM 1721 C C . ARG A 1 224 ? -4.508 -4.859 -28.719 1 98.38 224 ARG A C 1
ATOM 1723 O O . ARG A 1 224 ? -4.621 -6.055 -28.984 1 98.38 224 ARG A O 1
ATOM 1730 N N . ILE A 1 225 ? -5.078 -4.344 -27.656 1 98.56 225 ILE A N 1
ATOM 1731 C CA . ILE A 1 225 ? -5.785 -5.176 -26.688 1 98.56 225 ILE A CA 1
ATOM 1732 C C . ILE A 1 225 ? -7.238 -5.359 -27.125 1 98.56 225 ILE A C 1
ATOM 1734 O O . ILE A 1 225 ? -8.008 -4.398 -27.156 1 98.56 225 ILE A O 1
ATOM 1738 N N . ASP A 1 226 ? -7.602 -6.527 -27.453 1 98.56 226 ASP A N 1
ATOM 1739 C CA . ASP A 1 226 ? -8.984 -6.82 -27.828 1 98.56 226 ASP A CA 1
ATOM 1740 C C . ASP A 1 226 ? -9.781 -7.289 -26.609 1 98.56 226 ASP A C 1
ATOM 1742 O O . ASP A 1 226 ? -10.898 -6.816 -26.375 1 98.56 226 ASP A O 1
ATOM 1746 N N . ARG A 1 227 ? -9.32 -8.305 -25.938 1 98.56 227 ARG A N 1
ATOM 1747 C CA . ARG A 1 227 ? -9.852 -8.812 -24.672 1 98.56 227 ARG A CA 1
ATOM 1748 C C . ARG A 1 227 ? -8.734 -9.148 -23.703 1 98.56 227 ARG A C 1
ATOM 1750 O O . ARG A 1 227 ? -7.707 -9.711 -24.094 1 98.56 227 ARG A O 1
ATOM 1757 N N . MET A 1 228 ? -8.961 -8.75 -22.438 1 98.81 228 MET A N 1
ATOM 1758 C CA . MET A 1 228 ? -7.965 -9.07 -21.422 1 98.81 228 MET A CA 1
ATOM 1759 C C . MET A 1 228 ? -8.625 -9.289 -20.062 1 98.81 228 MET A C 1
ATOM 1761 O O . MET A 1 228 ? -9.281 -8.391 -19.547 1 98.81 228 MET A O 1
ATOM 1765 N N . VAL A 1 229 ? -8.438 -10.445 -19.547 1 98.62 229 VAL A N 1
ATOM 1766 C CA . VAL A 1 229 ? -8.867 -10.773 -18.203 1 98.62 229 VAL A CA 1
ATOM 1767 C C . VAL A 1 229 ? -7.641 -10.961 -17.297 1 98.62 229 VAL A C 1
ATOM 1769 O O . VAL A 1 229 ? -6.742 -11.742 -17.625 1 98.62 229 VAL A O 1
ATOM 1772 N N . LEU A 1 230 ? -7.574 -10.25 -16.25 1 98.75 230 LEU A N 1
ATOM 1773 C CA . LEU A 1 230 ? -6.516 -10.367 -15.25 1 98.75 230 LEU A CA 1
ATOM 1774 C C . LEU A 1 230 ? -7.078 -10.875 -13.922 1 98.75 230 LEU A C 1
ATOM 1776 O O . LEU A 1 230 ? -7.824 -10.172 -13.25 1 98.75 230 LEU A O 1
ATOM 1780 N N . ASP A 1 231 ? -6.668 -12.094 -13.562 1 97.94 231 ASP A N 1
ATOM 1781 C CA . ASP A 1 231 ? -7.238 -12.859 -12.461 1 97.94 231 ASP A CA 1
ATOM 1782 C C . ASP A 1 231 ? -6.215 -13.062 -11.344 1 97.94 231 ASP A C 1
ATOM 1784 O O . ASP A 1 231 ? -5.18 -13.703 -11.555 1 97.94 231 ASP A O 1
ATOM 1788 N N . GLY A 1 232 ? -6.652 -12.609 -10.078 1 97.94 232 GLY A N 1
ATOM 1789 C CA . GLY A 1 232 ? -5.648 -12.656 -9.023 1 97.94 232 GLY A CA 1
ATOM 1790 C C . GLY A 1 232 ? -4.508 -11.68 -9.25 1 97.94 232 GLY A C 1
ATOM 1791 O O . GLY A 1 232 ? -3.379 -12.094 -9.523 1 97.94 232 GLY A O 1
ATOM 1792 N N . ASN A 1 233 ? -4.77 -10.422 -8.992 1 98.12 233 ASN A N 1
ATOM 1793 C CA . ASN A 1 233 ? -3.957 -9.336 -9.523 1 98.12 233 ASN A CA 1
ATOM 1794 C C . ASN A 1 233 ? -2.816 -8.969 -8.578 1 98.12 233 ASN A C 1
ATOM 1796 O O . ASN A 1 233 ? -3.031 -8.805 -7.379 1 98.12 233 ASN A O 1
ATOM 1800 N N . VAL A 1 234 ? -1.628 -8.914 -9.18 1 96.69 234 VAL A N 1
ATOM 1801 C CA . VAL A 1 234 ? -0.447 -8.352 -8.539 1 96.69 234 VAL A CA 1
ATOM 1802 C C . VAL A 1 234 ? -0.297 -6.879 -8.922 1 96.69 234 VAL A C 1
ATOM 1804 O O . VAL A 1 234 ? -0.455 -6.516 -10.086 1 96.69 234 VAL A O 1
ATOM 1807 N N . MET A 1 235 ? -0.093 -6.051 -7.949 1 92.69 235 MET A N 1
ATOM 1808 C CA . MET A 1 235 ? 0.071 -4.625 -8.227 1 92.69 235 MET A CA 1
ATOM 1809 C C . MET A 1 235 ? 1.409 -4.352 -8.906 1 92.69 235 MET A C 1
ATOM 1811 O O . MET A 1 235 ? 2.465 -4.492 -8.281 1 92.69 235 MET A O 1
ATOM 1815 N N . ILE A 1 236 ? 1.399 -3.896 -10.086 1 92.38 236 ILE A N 1
ATOM 1816 C CA . ILE A 1 236 ? 2.584 -3.799 -10.938 1 92.38 236 ILE A CA 1
ATOM 1817 C C . ILE A 1 236 ? 3.562 -2.789 -10.336 1 92.38 236 ILE A C 1
ATOM 1819 O O . ILE A 1 236 ? 4.781 -2.957 -10.445 1 92.38 236 ILE A O 1
ATOM 1823 N N . ASP A 1 237 ? 3.104 -1.708 -9.672 1 89 237 ASP A N 1
ATOM 1824 C CA . ASP A 1 237 ? 3.984 -0.72 -9.055 1 89 237 ASP A CA 1
ATOM 1825 C C . ASP A 1 237 ? 4.844 -1.355 -7.965 1 89 237 ASP A C 1
ATOM 1827 O O . ASP A 1 237 ? 6.062 -1.167 -7.938 1 89 237 ASP A O 1
ATOM 1831 N N . GLU A 1 238 ? 4.137 -2.098 -7.105 1 91.38 238 GLU A N 1
ATOM 1832 C CA . GLU A 1 238 ? 4.867 -2.764 -6.031 1 91.38 238 GLU A CA 1
ATOM 1833 C C . GLU A 1 238 ? 5.812 -3.826 -6.582 1 91.38 238 GLU A C 1
ATOM 1835 O O . GLU A 1 238 ? 6.918 -4.012 -6.062 1 91.38 238 GLU A O 1
ATOM 1840 N N . TYR A 1 239 ? 5.344 -4.488 -7.617 1 93.38 239 TYR A N 1
ATOM 1841 C CA . TYR A 1 239 ? 6.156 -5.508 -8.266 1 93.38 239 TYR A CA 1
ATOM 1842 C C . TYR A 1 239 ? 7.453 -4.914 -8.805 1 93.38 239 TYR A C 1
ATOM 1844 O O . TYR A 1 239 ? 8.539 -5.418 -8.516 1 93.38 239 TYR A O 1
ATOM 1852 N N . VAL A 1 240 ? 7.406 -3.869 -9.531 1 91.44 240 VAL A N 1
ATOM 1853 C CA . VAL A 1 240 ? 8.555 -3.26 -10.188 1 91.44 240 VAL A CA 1
ATOM 1854 C C . VAL A 1 240 ? 9.469 -2.621 -9.148 1 91.44 240 VAL A C 1
ATOM 1856 O O . VAL A 1 240 ? 10.695 -2.691 -9.266 1 91.44 240 VAL A O 1
ATOM 1859 N N . MET A 1 241 ? 8.891 -2.035 -8.148 1 88.56 241 MET A N 1
ATOM 1860 C CA . MET A 1 241 ? 9.703 -1.398 -7.117 1 88.56 241 MET A CA 1
ATOM 1861 C C . MET A 1 241 ? 10.414 -2.443 -6.266 1 88.56 241 MET A C 1
ATOM 1863 O O . MET A 1 241 ? 11.469 -2.164 -5.684 1 88.56 241 MET A O 1
ATOM 1867 N N . GLY A 1 242 ? 9.789 -3.676 -6.16 1 88.94 242 GLY A N 1
ATOM 1868 C CA . GLY A 1 242 ? 10.562 -4.82 -5.699 1 88.94 242 GLY A CA 1
ATOM 1869 C C . GLY A 1 242 ? 10.297 -5.168 -4.25 1 88.94 242 GLY A C 1
ATOM 1870 O O . GLY A 1 242 ? 11.031 -5.961 -3.652 1 88.94 242 GLY A O 1
ATOM 1871 N N . LEU A 1 243 ? 9.289 -4.68 -3.576 1 88.44 243 LEU A N 1
ATOM 1872 C CA . LEU A 1 243 ? 9.07 -5.016 -2.174 1 88.44 243 LEU A CA 1
ATOM 1873 C C . LEU A 1 243 ? 7.727 -5.715 -1.986 1 88.44 243 LEU A C 1
ATOM 1875 O O . LEU A 1 243 ? 7.559 -6.5 -1.05 1 88.44 243 LEU A O 1
ATOM 1879 N N . ASN A 1 244 ? 6.766 -5.418 -2.857 1 90.88 244 ASN A N 1
ATOM 1880 C CA . ASN A 1 244 ? 5.465 -6.082 -2.859 1 90.88 244 ASN A CA 1
ATOM 1881 C C . ASN A 1 244 ? 4.879 -6.172 -1.453 1 90.88 244 ASN A C 1
ATOM 1883 O O . ASN A 1 244 ? 4.5 -7.254 -1.003 1 90.88 244 ASN A O 1
ATOM 1887 N N . PRO A 1 245 ? 4.758 -5.109 -0.718 1 87.06 245 PRO A N 1
ATOM 1888 C CA . PRO A 1 245 ? 4.305 -5.195 0.673 1 87.06 245 PRO A CA 1
ATOM 1889 C C . PRO A 1 245 ? 2.865 -5.688 0.796 1 87.06 245 PRO A C 1
ATOM 1891 O O . PRO A 1 245 ? 2.471 -6.195 1.85 1 87.06 245 PRO A O 1
ATOM 1894 N N . SER A 1 246 ? 2.066 -5.641 -0.235 1 87 246 SER A N 1
ATOM 1895 C CA . SER A 1 246 ? 0.649 -5.973 -0.138 1 87 246 SER A CA 1
ATOM 1896 C C . SER A 1 246 ? 0.417 -7.469 -0.326 1 87 246 SER A C 1
ATOM 1898 O O . SER A 1 246 ? -0.68 -7.969 -0.069 1 87 246 SER A O 1
ATOM 1900 N N . LEU A 1 247 ? 1.349 -8.211 -0.738 1 87.56 247 LEU A N 1
ATOM 1901 C CA . LEU A 1 247 ? 1.165 -9.578 -1.218 1 87.56 247 LEU A CA 1
ATOM 1902 C C . LEU A 1 247 ? 0.444 -10.422 -0.177 1 87.56 247 LEU A C 1
ATOM 1904 O O . LEU A 1 247 ? -0.48 -11.172 -0.509 1 87.56 247 LEU A O 1
ATOM 1908 N N . VAL A 1 248 ? 0.825 -10.281 1.13 1 85.88 248 VAL A N 1
ATOM 1909 C CA . VAL A 1 248 ? 0.27 -11.203 2.117 1 85.88 248 VAL A CA 1
ATOM 1910 C C . VAL A 1 248 ? -0.692 -10.453 3.037 1 85.88 248 VAL A C 1
ATOM 1912 O O . VAL A 1 248 ? -1.021 -10.938 4.125 1 85.88 248 VAL A O 1
ATOM 1915 N N . LYS A 1 249 ? -1.125 -9.32 2.57 1 85.94 249 LYS A N 1
ATOM 1916 C CA . LYS A 1 249 ? -1.984 -8.469 3.385 1 85.94 249 LYS A CA 1
ATOM 1917 C C . LYS A 1 249 ? -3.266 -9.195 3.781 1 85.94 249 LYS A C 1
ATOM 1919 O O . LYS A 1 249 ? -3.738 -9.062 4.91 1 85.94 249 LYS A O 1
ATOM 1924 N N . ASP A 1 250 ? -3.834 -10.016 2.846 1 89.94 250 ASP A N 1
ATOM 1925 C CA . ASP A 1 250 ? -5.148 -10.602 3.074 1 89.94 250 ASP A CA 1
ATOM 1926 C C . ASP A 1 250 ? -5.035 -12.07 3.465 1 89.94 250 ASP A C 1
ATOM 1928 O O . ASP A 1 250 ? -6.031 -12.797 3.48 1 89.94 250 ASP A O 1
ATOM 1932 N N . THR A 1 251 ? -3.789 -12.539 3.781 1 92.19 251 THR A N 1
ATOM 1933 C CA . THR A 1 251 ? -3.641 -13.93 4.191 1 92.19 251 THR A CA 1
ATOM 1934 C C . THR A 1 251 ? -4.418 -14.203 5.477 1 92.19 251 THR A C 1
ATOM 1936 O O . THR A 1 251 ? -5.094 -15.227 5.594 1 92.19 251 THR A O 1
ATOM 1939 N N . GLU A 1 252 ? -4.301 -13.312 6.43 1 91.06 252 GLU A N 1
ATOM 1940 C CA . GLU A 1 252 ? -5.062 -13.453 7.668 1 91.06 252 GLU A CA 1
ATOM 1941 C C . GLU A 1 252 ? -6.562 -13.453 7.395 1 91.06 252 GLU A C 1
ATOM 1943 O O . GLU A 1 252 ? -7.312 -14.234 7.988 1 91.06 252 GLU A O 1
ATOM 1948 N N . ARG A 1 253 ? -7.016 -12.57 6.484 1 90.75 253 ARG A N 1
ATOM 1949 C CA . ARG A 1 253 ? -8.422 -12.531 6.098 1 90.75 253 ARG A CA 1
ATOM 1950 C C . ARG A 1 253 ? -8.867 -13.875 5.531 1 90.75 253 ARG A C 1
ATOM 1952 O O . ARG A 1 253 ? -9.961 -14.352 5.836 1 90.75 253 ARG A O 1
ATOM 1959 N N . SER A 1 254 ? -8.055 -14.422 4.711 1 95.19 254 SER A N 1
ATOM 1960 C CA . SER A 1 254 ? -8.344 -15.727 4.129 1 95.19 254 SER A CA 1
ATOM 1961 C C . SER A 1 254 ? -8.484 -16.797 5.207 1 95.19 254 SER A C 1
ATOM 1963 O O . SER A 1 254 ? -9.414 -17.609 5.176 1 95.19 254 SER A O 1
ATOM 1965 N N . LEU A 1 255 ? -7.57 -16.812 6.16 1 95.62 255 LEU A N 1
ATOM 1966 C CA . LEU A 1 255 ? -7.59 -17.797 7.246 1 95.62 255 LEU A CA 1
ATOM 1967 C C . LEU A 1 255 ? -8.844 -17.641 8.102 1 95.62 255 LEU A C 1
ATOM 1969 O O . LEU A 1 255 ? -9.523 -18.625 8.398 1 95.62 255 LEU A O 1
ATOM 1973 N N . LEU A 1 256 ? -9.164 -16.422 8.484 1 93.44 256 LEU A N 1
ATOM 1974 C CA . LEU A 1 256 ? -10.305 -16.188 9.367 1 93.44 256 LEU A CA 1
ATOM 1975 C C . LEU A 1 256 ? -11.617 -16.484 8.641 1 93.44 256 LEU A C 1
ATOM 1977 O O . LEU A 1 256 ? -12.578 -16.938 9.258 1 93.44 256 LEU A O 1
ATOM 1981 N N . HIS A 1 257 ? -11.633 -16.219 7.328 1 95.44 257 HIS A N 1
ATOM 1982 C CA . HIS A 1 257 ? -12.805 -16.594 6.547 1 95.44 257 HIS A CA 1
ATOM 1983 C C . HIS A 1 257 ? -12.984 -18.109 6.516 1 95.44 257 HIS A C 1
ATOM 1985 O O . HIS A 1 257 ? -14.117 -18.594 6.566 1 95.44 257 HIS A O 1
ATOM 1991 N N . LEU A 1 258 ? -11.898 -18.828 6.383 1 97.69 258 LEU A N 1
ATOM 1992 C CA . LEU A 1 258 ? -11.961 -20.281 6.461 1 97.69 258 LEU A CA 1
ATOM 1993 C C . LEU A 1 258 ? -12.586 -20.719 7.777 1 97.69 258 LEU A C 1
ATOM 1995 O O . LEU A 1 258 ? -13.453 -21.609 7.789 1 97.69 258 LEU A O 1
ATOM 1999 N N . VAL A 1 259 ? -12.148 -20.156 8.875 1 97.06 259 VAL A N 1
ATOM 2000 C CA . VAL A 1 259 ? -12.664 -20.484 10.203 1 97.06 259 VAL A CA 1
ATOM 2001 C C . VAL A 1 259 ? -14.156 -20.156 10.273 1 97.06 259 VAL A C 1
ATOM 2003 O O . VAL A 1 259 ? -14.953 -20.938 10.789 1 97.06 259 VAL A O 1
ATOM 2006 N N . GLU A 1 260 ? -14.508 -19.047 9.734 1 96.12 260 GLU A N 1
ATOM 2007 C CA . GLU A 1 260 ? -15.898 -18.625 9.703 1 96.12 260 GLU A CA 1
ATOM 2008 C C . GLU A 1 260 ? -16.766 -19.609 8.914 1 96.12 260 GLU A C 1
ATOM 2010 O O . GLU A 1 260 ? -17.828 -20.016 9.383 1 96.12 260 GLU A O 1
ATOM 2015 N N . GLU A 1 261 ? -16.328 -19.969 7.73 1 97.06 261 GLU A N 1
ATOM 2016 C CA . GLU A 1 261 ? -17.062 -20.938 6.902 1 97.06 261 GLU A CA 1
ATOM 2017 C C . GLU A 1 261 ? -17.188 -22.281 7.605 1 97.06 261 GLU A C 1
ATOM 2019 O O . GLU A 1 261 ? -18.219 -22.953 7.465 1 97.06 261 GLU A O 1
ATOM 2024 N N . CYS A 1 262 ? -16.188 -22.656 8.297 1 98.19 262 CYS A N 1
ATOM 2025 C CA . CYS A 1 262 ? -16.219 -23.922 9.047 1 98.19 262 CYS A CA 1
ATOM 2026 C C . CYS A 1 262 ? -17.297 -23.875 10.125 1 98.19 262 CYS A C 1
ATOM 2028 O O . CYS A 1 262 ? -18.156 -24.75 10.195 1 98.19 262 CYS A O 1
ATOM 2030 N N . VAL A 1 263 ? -17.266 -22.875 10.922 1 97.81 263 VAL A N 1
ATOM 2031 C CA . VAL A 1 263 ? -18.234 -22.734 12.016 1 97.81 263 VAL A CA 1
ATOM 2032 C C . VAL A 1 263 ? -19.641 -22.672 11.453 1 97.81 263 VAL A C 1
ATOM 2034 O O . VAL A 1 263 ? -20.547 -23.359 11.945 1 97.81 263 VAL A O 1
ATOM 2037 N N . ASP A 1 264 ? -19.844 -21.938 10.398 1 96.69 264 ASP A N 1
ATOM 2038 C CA . ASP A 1 264 ? -21.156 -21.75 9.789 1 96.69 264 ASP A CA 1
ATOM 2039 C C . ASP A 1 264 ? -21.672 -23.062 9.203 1 96.69 264 ASP A C 1
ATOM 2041 O O . ASP A 1 264 ? -22.875 -23.312 9.18 1 96.69 264 ASP A O 1
ATOM 2045 N N . SER A 1 265 ? -20.766 -23.891 8.719 1 97 265 SER A N 1
ATOM 2046 C CA . SER A 1 265 ? -21.156 -25.125 8.055 1 97 265 SER A CA 1
ATOM 2047 C C . SER A 1 265 ? -21.562 -26.188 9.07 1 97 265 SER A C 1
ATOM 2049 O O . SER A 1 265 ? -22.266 -27.141 8.734 1 97 265 SER A O 1
ATOM 2051 N N . GLY A 1 266 ? -21.062 -26.047 10.289 1 97.12 266 GLY A N 1
ATOM 2052 C CA . GLY A 1 266 ? -21.406 -26.984 11.352 1 97.12 266 GLY A CA 1
ATOM 2053 C C . GLY A 1 266 ? -20.484 -28.188 11.422 1 97.12 266 GLY A C 1
ATOM 2054 O O . GLY A 1 266 ? -19.703 -28.422 10.5 1 97.12 266 GLY A O 1
ATOM 2055 N N . PRO A 1 267 ? -20.578 -28.906 12.508 1 96.62 267 PRO A N 1
ATOM 2056 C CA . PRO A 1 267 ? -19.609 -29.953 12.812 1 96.62 267 PRO A CA 1
ATOM 2057 C C . PRO A 1 267 ? -19.719 -31.156 11.867 1 96.62 267 PRO A C 1
ATOM 2059 O O . PRO A 1 267 ? -18.781 -31.938 11.734 1 96.62 267 PRO A O 1
ATOM 2062 N N . LYS A 1 268 ? -20.828 -31.344 11.195 1 96.12 268 LYS A N 1
ATOM 2063 C CA . LYS A 1 268 ? -20.984 -32.469 10.258 1 96.12 268 LYS A CA 1
ATOM 2064 C C . LYS A 1 268 ? -20.109 -32.25 9.023 1 96.12 268 LYS A C 1
ATOM 2066 O O . LYS A 1 268 ? -19.594 -33.219 8.453 1 96.12 268 LYS A O 1
ATOM 2071 N N . LEU A 1 269 ? -19.922 -31.031 8.625 1 97.12 269 LEU A N 1
ATOM 2072 C CA . LEU A 1 269 ? -19.172 -30.734 7.414 1 97.12 269 LEU A CA 1
ATOM 2073 C C . LEU A 1 269 ? -17.75 -30.297 7.742 1 97.12 269 LEU A C 1
ATOM 2075 O O . LEU A 1 269 ? -16.844 -30.453 6.918 1 97.12 269 LEU A O 1
ATOM 2079 N N . CYS A 1 270 ? -17.594 -29.781 8.953 1 97.81 270 CYS A N 1
ATOM 2080 C CA . CYS A 1 270 ? -16.281 -29.297 9.375 1 97.81 270 CYS A CA 1
ATOM 2081 C C . CYS A 1 270 ? -16.047 -29.578 10.859 1 97.81 270 CYS A C 1
ATOM 2083 O O . CYS A 1 270 ? -16.703 -28.969 11.719 1 97.81 270 CYS A O 1
ATOM 2085 N N . LYS A 1 271 ? -15.125 -30.328 11.164 1 96.44 271 LYS A N 1
ATOM 2086 C CA . LYS A 1 271 ? -14.93 -30.859 12.516 1 96.44 271 LYS A CA 1
ATOM 2087 C C . LYS A 1 271 ? -14.539 -29.75 13.484 1 96.44 271 LYS A C 1
ATOM 2089 O O . LYS A 1 271 ? -14.875 -29.812 14.672 1 96.44 271 LYS A O 1
ATOM 2094 N N . LEU A 1 272 ? -13.859 -28.734 13.023 1 97.81 272 LEU A N 1
ATOM 2095 C CA . LEU A 1 272 ? -13.391 -27.641 13.875 1 97.81 272 LEU A CA 1
ATOM 2096 C C . LEU A 1 272 ? -14.562 -26.859 14.461 1 97.81 272 LEU A C 1
ATOM 2098 O O . LEU A 1 272 ? -14.414 -26.188 15.477 1 97.81 272 LEU A O 1
ATOM 2102 N N . ALA A 1 273 ? -15.688 -26.984 13.852 1 98.06 273 ALA A N 1
ATOM 2103 C CA . ALA A 1 273 ? -16.891 -26.297 14.312 1 98.06 273 ALA A CA 1
ATOM 2104 C C . ALA A 1 273 ? -17.344 -26.812 15.672 1 98.06 273 ALA A C 1
ATOM 2106 O O . ALA A 1 273 ? -18.156 -26.172 16.344 1 98.06 273 ALA A O 1
ATOM 2107 N N . ASP A 1 274 ? -16.734 -27.906 16.109 1 97.25 274 ASP A N 1
ATOM 2108 C CA . ASP A 1 274 ? -17.094 -28.484 17.391 1 97.25 274 ASP A CA 1
ATOM 2109 C C . ASP A 1 274 ? -15.922 -28.438 18.375 1 97.25 274 ASP A C 1
ATOM 2111 O O . ASP A 1 274 ? -15.922 -29.125 19.391 1 97.25 274 ASP A O 1
ATOM 2115 N N . TRP A 1 275 ? -14.938 -27.734 18.078 1 97.75 275 TRP A N 1
ATOM 2116 C CA . TRP A 1 275 ? -13.695 -27.766 18.859 1 97.75 275 TRP A CA 1
ATOM 2117 C C . TRP A 1 275 ? -13.953 -27.406 20.312 1 97.75 275 TRP A C 1
ATOM 2119 O O . TRP A 1 275 ? -13.375 -28.016 21.219 1 97.75 275 TRP A O 1
ATOM 2129 N N . ALA A 1 276 ? -14.805 -26.422 20.594 1 97.25 276 ALA A N 1
ATOM 2130 C CA . ALA A 1 276 ? -15.18 -26.016 21.953 1 97.25 276 ALA A CA 1
ATOM 2131 C C . ALA A 1 276 ? -16.609 -26.422 22.281 1 97.25 276 ALA A C 1
ATOM 2133 O O . ALA A 1 276 ? -17.312 -25.734 23.016 1 97.25 276 ALA A O 1
ATOM 2134 N N . GLY A 1 277 ? -17.047 -27.484 21.609 1 95.94 277 GLY A N 1
ATOM 2135 C CA . GLY A 1 277 ? -18.422 -27.938 21.797 1 95.94 277 GLY A CA 1
ATOM 2136 C C . GLY A 1 277 ? -19.438 -26.922 21.328 1 95.94 277 GLY A C 1
ATOM 2137 O O . GLY A 1 277 ? -19.297 -26.328 20.266 1 95.94 277 GLY A O 1
ATOM 2138 N N . SER A 1 278 ? -20.5 -26.703 22.141 1 93.5 278 SER A N 1
ATOM 2139 C CA . SER A 1 278 ? -21.594 -25.812 21.781 1 93.5 278 SER A CA 1
ATOM 2140 C C . SER A 1 278 ? -21.172 -24.344 21.844 1 93.5 278 SER A C 1
ATOM 2142 O O . SER A 1 278 ? -21.844 -23.469 21.297 1 93.5 278 SER A O 1
ATOM 2144 N N . ASN A 1 279 ? -19.969 -24.156 22.391 1 94.31 279 ASN A N 1
ATOM 2145 C CA . ASN A 1 279 ? -19.484 -22.781 22.562 1 94.31 279 ASN A CA 1
ATOM 2146 C C . ASN A 1 279 ? -18.594 -22.359 21.406 1 94.31 279 ASN A C 1
ATOM 2148 O O . ASN A 1 279 ? -18.109 -21.219 21.391 1 94.31 279 ASN A O 1
ATOM 2152 N N . THR A 1 280 ? -18.422 -23.188 20.438 1 97.12 280 THR A N 1
ATOM 2153 C CA . THR A 1 280 ? -17.5 -22.875 19.359 1 97.12 280 THR A CA 1
ATOM 2154 C C . THR A 1 280 ? -18.016 -21.719 18.516 1 97.12 280 THR A C 1
ATOM 2156 O O . THR A 1 280 ? -19.109 -21.781 17.969 1 97.12 280 THR A O 1
ATOM 2159 N N . THR A 1 281 ? -17.297 -20.641 18.516 1 94.88 281 THR A N 1
ATOM 2160 C CA . THR A 1 281 ? -17.531 -19.5 17.641 1 94.88 281 THR A CA 1
ATOM 2161 C C . THR A 1 281 ? -16.266 -19.078 16.922 1 94.88 281 THR A C 1
ATOM 2163 O O . THR A 1 281 ? -15.172 -19.578 17.234 1 94.88 281 THR A O 1
ATOM 2166 N N . VAL A 1 282 ? -16.422 -18.281 15.93 1 92.62 282 VAL A N 1
ATOM 2167 C CA . VAL A 1 282 ? -15.273 -17.75 15.195 1 92.62 282 VAL A CA 1
ATOM 2168 C C . VAL A 1 282 ?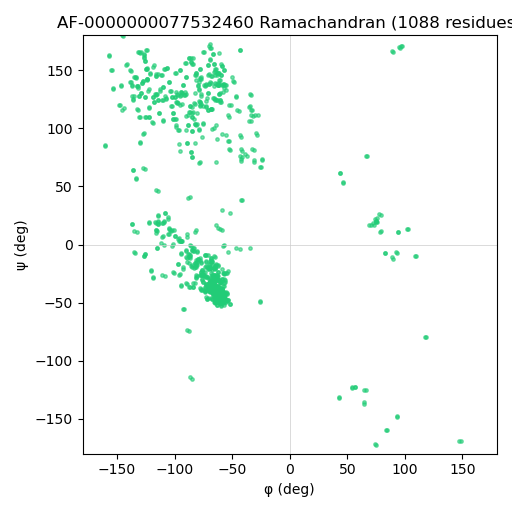 -14.336 -17.031 16.172 1 92.62 282 VAL A C 1
ATOM 2170 O O . VAL A 1 282 ? -13.117 -17.172 16.078 1 92.62 282 VAL A O 1
ATOM 2173 N N . GLU A 1 283 ? -14.906 -16.266 17.109 1 86.88 283 GLU A N 1
ATOM 2174 C CA . GLU A 1 283 ? -14.133 -15.508 18.094 1 86.88 283 GLU A CA 1
ATOM 2175 C C . GLU A 1 283 ? -13.32 -16.438 19 1 86.88 283 GLU A C 1
ATOM 2177 O O . GLU A 1 283 ? -12.141 -16.188 19.25 1 86.88 283 GLU A O 1
ATOM 2182 N N . ILE A 1 284 ? -13.945 -17.484 19.453 1 93 284 ILE A N 1
ATOM 2183 C CA . ILE A 1 284 ? -13.289 -18.422 20.344 1 93 284 ILE A CA 1
ATOM 2184 C C . ILE A 1 284 ? -12.117 -19.094 19.625 1 93 284 ILE A C 1
ATOM 2186 O O . ILE A 1 284 ? -11.023 -19.203 20.188 1 93 284 ILE A O 1
ATOM 2190 N N . LEU A 1 285 ? -12.328 -19.484 18.391 1 95.56 285 LEU A N 1
ATOM 2191 C CA . LEU A 1 285 ? -11.273 -20.141 17.625 1 95.56 285 LEU A CA 1
ATOM 2192 C C . LEU A 1 285 ? -10.156 -19.172 17.312 1 95.56 285 LEU A C 1
ATOM 2194 O O . LEU A 1 285 ? -8.977 -19.531 17.312 1 95.56 285 LEU A O 1
ATOM 2198 N N . THR A 1 286 ? -10.484 -17.906 17 1 91.44 286 THR A N 1
ATOM 2199 C CA . THR A 1 286 ? -9.477 -16.875 16.719 1 91.44 286 THR A CA 1
ATOM 2200 C C . THR A 1 286 ? -8.609 -16.625 17.953 1 91.44 286 THR A C 1
ATOM 2202 O O . THR A 1 286 ? -7.387 -16.547 17.844 1 91.44 286 THR A O 1
ATOM 2205 N N . ILE A 1 287 ? -9.18 -16.531 19.125 1 88.75 287 ILE A N 1
ATOM 2206 C CA . ILE A 1 287 ? -8.469 -16.328 20.391 1 88.75 287 ILE A CA 1
ATOM 2207 C C . ILE A 1 287 ? -7.566 -17.547 20.656 1 88.75 287 ILE A C 1
ATOM 2209 O O . ILE A 1 287 ? -6.422 -17.375 21.094 1 88.75 287 ILE A O 1
ATOM 2213 N N . ALA A 1 288 ? -8.125 -18.688 20.391 1 94.56 288 ALA A N 1
ATOM 2214 C CA . ALA A 1 288 ? -7.332 -19.906 20.594 1 94.56 288 ALA A CA 1
ATOM 2215 C C . ALA A 1 288 ? -6.098 -19.922 19.703 1 94.56 288 ALA A C 1
ATOM 2217 O O . ALA A 1 288 ? -5.012 -20.297 20.141 1 94.56 288 ALA A O 1
ATOM 2218 N N . ILE A 1 289 ? -6.234 -19.531 18.438 1 95.12 289 ILE A N 1
ATOM 2219 C CA . ILE A 1 289 ? -5.113 -19.453 17.5 1 95.12 289 ILE A CA 1
ATOM 2220 C C . ILE A 1 289 ? -4.09 -18.453 18.016 1 95.12 289 ILE A C 1
ATOM 2222 O O . ILE A 1 289 ? -2.891 -18.734 18.031 1 95.12 289 ILE A O 1
ATOM 2226 N N . GLU A 1 290 ? -4.566 -17.297 18.438 1 90.56 290 GLU A N 1
ATOM 2227 C CA . GLU A 1 290 ? -3.693 -16.266 18.984 1 90.56 290 GLU A CA 1
ATOM 2228 C C . GLU A 1 290 ? -2.9 -16.781 20.172 1 90.56 290 GLU A C 1
ATOM 2230 O O . GLU A 1 290 ? -1.702 -16.516 20.297 1 90.56 290 GLU A O 1
ATOM 2235 N N . GLU A 1 291 ? -3.568 -17.484 21.047 1 92.25 291 GLU A N 1
ATOM 2236 C CA . GLU A 1 291 ? -2.938 -18 22.266 1 92.25 291 GLU A CA 1
ATOM 2237 C C . GLU A 1 291 ? -1.854 -19.031 21.922 1 92.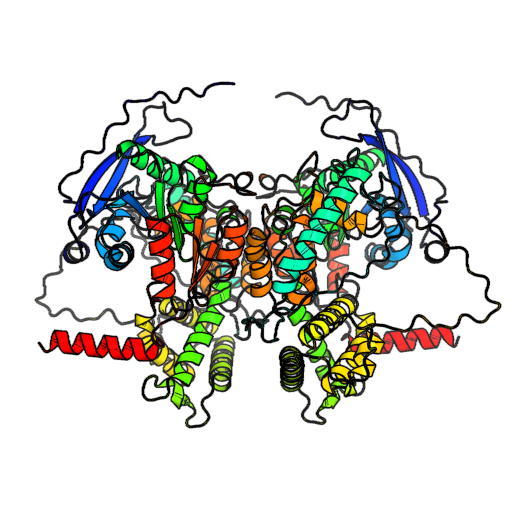25 291 GLU A C 1
ATOM 2239 O O . GLU A 1 291 ? -0.766 -18.984 22.5 1 92.25 291 GLU A O 1
ATOM 2244 N N . VAL A 1 292 ? -2.178 -19.906 21.031 1 95.94 292 VAL A N 1
ATOM 2245 C CA . VAL A 1 292 ? -1.217 -20.953 20.656 1 95.94 292 VAL A CA 1
ATOM 2246 C C . VAL A 1 292 ? 0.003 -20.297 20 1 95.94 292 VAL A C 1
ATOM 2248 O O . VAL A 1 292 ? 1.141 -20.688 20.281 1 95.94 292 VAL A O 1
ATOM 2251 N N . TRP A 1 293 ? -0.203 -19.391 19.109 1 93.88 293 TRP A N 1
ATOM 2252 C CA . TRP A 1 293 ? 0.906 -18.719 18.438 1 93.88 293 TRP A CA 1
ATOM 2253 C C . TRP A 1 293 ? 1.737 -17.922 19.438 1 93.88 293 TRP A C 1
ATOM 2255 O O . TRP A 1 293 ? 2.967 -17.875 19.328 1 93.88 293 TRP A O 1
ATOM 2265 N N . THR A 1 294 ? 1.061 -17.25 20.406 1 92.19 294 THR A N 1
ATOM 2266 C CA . THR A 1 294 ? 1.77 -16.516 21.453 1 92.19 294 THR A CA 1
ATOM 2267 C C . THR A 1 294 ? 2.635 -17.469 22.281 1 92.19 294 THR A C 1
ATOM 2269 O O . THR A 1 294 ? 3.777 -17.156 22.609 1 92.19 294 THR A O 1
ATOM 2272 N N . LYS A 1 295 ? 2.078 -18.625 22.578 1 93.25 295 LYS A N 1
ATOM 2273 C CA . LYS A 1 295 ? 2.826 -19.625 23.328 1 93.25 295 LYS A CA 1
ATOM 2274 C C . LYS A 1 295 ? 4.062 -20.078 22.547 1 93.25 295 LYS A C 1
ATOM 2276 O O . LYS A 1 295 ? 5.141 -20.234 23.125 1 93.25 295 LYS A O 1
ATOM 2281 N N . LEU A 1 296 ? 3.902 -20.281 21.281 1 93.5 296 LEU A N 1
ATOM 2282 C CA . LEU A 1 296 ? 5.039 -20.672 20.438 1 93.5 296 LEU A CA 1
ATOM 2283 C C . LEU A 1 296 ? 6.109 -19.594 20.453 1 93.5 296 LEU A C 1
ATOM 2285 O O . LEU A 1 296 ? 7.301 -19.891 20.578 1 93.5 296 LEU A O 1
ATOM 2289 N N . LEU A 1 297 ? 5.723 -18.344 20.359 1 89.81 297 LEU A N 1
ATOM 2290 C CA . LEU A 1 297 ? 6.668 -17.234 20.328 1 89.81 297 LEU A CA 1
ATOM 2291 C C . LEU A 1 297 ? 7.453 -17.156 21.625 1 89.81 297 LEU A C 1
ATOM 2293 O O . LEU A 1 297 ? 8.602 -16.703 21.641 1 89.81 297 LEU A O 1
ATOM 2297 N N . LYS A 1 298 ? 6.871 -17.625 22.703 1 91 298 LYS A N 1
ATOM 2298 C CA . LYS A 1 298 ? 7.496 -17.547 24.016 1 91 298 LYS A CA 1
ATOM 2299 C C . LYS A 1 298 ? 8.344 -18.781 24.297 1 91 298 LYS A C 1
ATOM 2301 O O . LYS A 1 298 ? 9.039 -18.859 25.312 1 91 298 LYS A O 1
ATOM 2306 N N . THR A 1 299 ? 8.289 -19.719 23.391 1 91.69 299 THR A N 1
ATOM 2307 C CA . THR A 1 299 ? 9.047 -20.969 23.547 1 91.69 299 THR A CA 1
ATOM 2308 C C . THR A 1 299 ? 10.445 -20.812 22.969 1 91.69 299 THR A C 1
ATOM 2310 O O . THR A 1 299 ? 10.641 -20.953 21.766 1 91.69 299 THR A O 1
ATOM 2313 N N . SER A 1 300 ? 11.445 -20.641 23.766 1 88.31 300 SER A N 1
ATOM 2314 C CA . SER A 1 300 ? 12.812 -20.359 23.312 1 88.31 300 SER A CA 1
ATOM 2315 C C . SER A 1 300 ? 13.461 -21.609 22.719 1 88.31 300 SER A C 1
ATOM 2317 O O . SER A 1 300 ? 14.266 -21.5 21.781 1 88.31 300 SER A O 1
ATOM 2319 N N . LYS A 1 301 ? 13.141 -22.781 23.328 1 89.62 301 LYS A N 1
ATOM 2320 C CA . LYS A 1 301 ? 13.625 -24.078 22.859 1 89.62 301 LYS A CA 1
ATOM 2321 C C . LYS A 1 301 ? 12.484 -25.094 22.75 1 89.62 301 LYS A C 1
ATOM 2323 O O . LYS A 1 301 ? 11.656 -25.188 23.656 1 89.62 301 LYS A O 1
ATOM 2328 N N . ILE A 1 302 ? 12.492 -25.766 21.688 1 92.38 302 ILE A N 1
ATOM 2329 C CA . ILE A 1 302 ? 11.43 -26.75 21.484 1 92.38 302 ILE A CA 1
ATOM 2330 C C . ILE A 1 302 ? 11.547 -27.859 22.547 1 92.38 302 ILE A C 1
ATOM 2332 O O . ILE A 1 302 ? 12.578 -28.531 22.641 1 92.38 302 ILE A O 1
ATOM 2336 N N . PRO A 1 303 ? 10.508 -28.062 23.25 1 93.12 303 PRO A N 1
ATOM 2337 C CA . PRO A 1 303 ? 10.547 -29.125 24.25 1 93.12 303 PRO A CA 1
ATOM 2338 C C . PRO A 1 303 ? 10.641 -30.531 23.625 1 93.12 303 PRO A C 1
ATOM 2340 O O . PRO A 1 303 ? 9.984 -30.797 22.609 1 93.12 303 PRO A O 1
ATOM 2343 N N . GLU A 1 304 ? 11.344 -31.375 24.281 1 90.69 304 GLU A N 1
ATOM 2344 C CA . GLU A 1 304 ? 11.477 -32.75 23.812 1 90.69 304 GLU A CA 1
ATOM 2345 C C . GLU A 1 304 ? 10.125 -33.469 23.797 1 90.69 304 GLU A C 1
ATOM 2347 O O . GLU A 1 304 ? 9.867 -34.312 22.938 1 90.69 304 GLU A O 1
ATOM 2352 N N . LYS A 1 305 ? 9.336 -33.062 24.672 1 93.31 305 LYS A N 1
ATOM 2353 C CA . LYS A 1 305 ? 8.039 -33.719 24.828 1 93.31 305 LYS A CA 1
ATOM 2354 C C . LYS A 1 305 ? 7.141 -33.469 23.625 1 93.31 305 LYS A C 1
ATOM 2356 O O . LYS A 1 305 ? 6.133 -34.156 23.453 1 93.31 305 LYS A O 1
ATOM 2361 N N . TRP A 1 306 ? 7.531 -32.5 22.844 1 94.12 306 TRP A N 1
ATOM 2362 C CA . TRP A 1 306 ? 6.719 -32.219 21.656 1 94.12 306 TRP A CA 1
ATOM 2363 C C . TRP A 1 306 ? 6.902 -33.312 20.609 1 94.12 306 TRP A C 1
ATOM 2365 O O . TRP A 1 306 ? 6.09 -33.438 19.688 1 94.12 306 TRP A O 1
ATOM 2375 N N . GLY A 1 307 ? 7.973 -34.188 20.75 1 91.44 307 GLY A N 1
ATOM 2376 C CA . GLY A 1 307 ? 8.172 -35.344 19.906 1 91.44 307 GLY A CA 1
ATOM 2377 C C . GLY A 1 307 ? 8.672 -35 18.516 1 91.44 307 GLY A C 1
ATOM 2378 O O . GLY A 1 307 ? 8.469 -35.75 17.562 1 91.44 307 GLY A O 1
ATOM 2379 N N . LEU A 1 308 ? 9.258 -33.781 18.312 1 91.12 308 LEU A N 1
ATOM 2380 C CA . LEU A 1 308 ? 9.836 -33.406 17.016 1 91.12 308 LEU A CA 1
ATOM 2381 C C . LEU A 1 308 ? 11.203 -34.062 16.828 1 91.12 308 LEU A C 1
ATOM 2383 O O . LEU A 1 308 ? 11.914 -34.312 17.812 1 91.12 308 LEU A O 1
ATOM 2387 N N . PRO A 1 309 ? 11.531 -34.312 15.562 1 85.62 309 PRO A N 1
ATOM 2388 C CA . PRO A 1 309 ? 12.867 -34.844 15.328 1 85.62 309 PRO A CA 1
ATOM 2389 C C . PRO A 1 309 ? 13.977 -33.906 15.781 1 85.62 309 PRO A C 1
ATOM 2391 O O . PRO A 1 309 ? 13.82 -32.688 15.703 1 85.62 309 PRO A O 1
ATOM 2394 N N . LYS A 1 310 ? 15.055 -34.5 16.219 1 73.06 310 LYS A N 1
ATOM 2395 C CA . LYS A 1 310 ? 16.188 -33.75 16.734 1 73.06 310 LYS A CA 1
ATOM 2396 C C . LYS A 1 310 ? 16.844 -32.906 15.633 1 73.06 310 LYS A C 1
ATOM 2398 O O . LYS A 1 310 ? 17.422 -31.844 15.914 1 73.06 310 LYS A O 1
ATOM 2403 N N . GLU A 1 311 ? 16.719 -33.312 14.469 1 66.81 311 GLU A N 1
ATOM 2404 C CA . GLU A 1 311 ? 17.406 -32.688 13.352 1 66.81 311 GLU A CA 1
ATOM 2405 C C . GLU A 1 311 ? 16.641 -31.453 12.875 1 66.81 311 GLU A C 1
ATOM 2407 O O . GLU A 1 311 ? 17.078 -30.75 11.961 1 66.81 311 GLU A O 1
ATOM 2412 N N . THR A 1 312 ? 15.711 -31.141 13.695 1 67.81 312 THR A N 1
ATOM 2413 C CA . THR A 1 312 ? 14.961 -29.984 13.219 1 67.81 312 THR A CA 1
ATOM 2414 C C . THR A 1 312 ? 15.742 -28.688 13.445 1 67.81 312 THR A C 1
ATOM 2416 O O . THR A 1 312 ? 16.453 -28.562 14.445 1 67.81 312 THR A O 1
ATOM 2419 N N . ASP A 1 313 ? 15.883 -27.891 12.492 1 67.88 313 ASP A N 1
ATOM 2420 C CA . ASP A 1 313 ? 16.656 -26.656 12.469 1 67.88 313 ASP A CA 1
ATOM 2421 C C . ASP A 1 313 ? 15.805 -25.469 12.938 1 67.88 313 ASP A C 1
ATOM 2423 O O . ASP A 1 313 ? 15.914 -24.375 12.398 1 67.88 313 ASP A O 1
ATOM 2427 N N . TYR A 1 314 ? 15.016 -25.812 13.992 1 80 314 TYR A N 1
ATOM 2428 C CA . TYR A 1 314 ? 14.305 -24.656 14.523 1 80 314 TYR A CA 1
ATOM 2429 C C . TYR A 1 314 ? 15.164 -23.906 15.531 1 80 314 TYR A C 1
ATOM 2431 O O . TYR A 1 314 ? 14.938 -23.984 16.734 1 80 314 TYR A O 1
ATOM 2439 N N . PHE A 1 315 ? 16.062 -23.125 15.008 1 71.69 315 PHE A N 1
ATOM 2440 C CA . PHE A 1 315 ? 17.125 -22.484 15.773 1 71.69 315 PHE A CA 1
ATOM 2441 C C . PHE A 1 315 ? 16.562 -21.484 16.766 1 71.69 315 PHE A C 1
ATOM 2443 O O . PHE A 1 315 ? 17.141 -21.266 17.828 1 71.69 315 PHE A O 1
ATOM 2450 N N . GLN A 1 316 ? 15.391 -20.938 16.469 1 76.75 316 GLN A N 1
ATOM 2451 C CA . GLN A 1 316 ? 14.773 -19.969 17.375 1 76.75 316 GLN A CA 1
ATOM 2452 C C . GLN A 1 316 ? 13.602 -20.594 18.125 1 76.75 316 GLN A C 1
ATOM 2454 O O . GLN A 1 316 ? 12.625 -19.906 18.438 1 76.75 316 GLN A O 1
ATOM 2459 N N . GLY A 1 317 ? 13.648 -21.906 18.219 1 87.5 317 GLY A N 1
ATOM 2460 C CA . GLY A 1 317 ? 12.625 -22.578 18.984 1 87.5 317 GLY A CA 1
ATOM 2461 C C . GLY A 1 317 ? 11.234 -22.438 18.406 1 87.5 317 GLY A C 1
ATOM 2462 O O . GLY A 1 317 ? 11.023 -22.688 17.219 1 87.5 317 GLY A O 1
ATOM 2463 N N . GLY A 1 318 ? 10.383 -21.953 19.266 1 87.88 318 GLY A N 1
ATOM 2464 C CA . GLY A 1 318 ? 8.984 -21.797 18.891 1 87.88 318 GLY A CA 1
ATOM 2465 C C . GLY A 1 318 ? 8.766 -20.781 17.797 1 87.88 318 GLY A C 1
ATOM 2466 O O . GLY A 1 318 ? 7.84 -20.906 16.984 1 87.88 318 GLY A O 1
ATOM 2467 N N . VAL A 1 319 ? 9.633 -19.812 17.703 1 85.25 319 VAL A N 1
ATOM 2468 C CA . VAL A 1 319 ? 9.531 -18.781 16.688 1 85.25 319 VAL A CA 1
ATOM 2469 C C . VAL A 1 319 ? 9.711 -19.406 15.305 1 85.25 319 VAL A C 1
ATOM 2471 O O . VAL A 1 319 ? 8.883 -19.188 14.406 1 85.25 319 VAL A O 1
ATOM 2474 N N . SER A 1 320 ? 10.758 -20.188 15.164 1 84.5 320 SER A N 1
ATOM 2475 C CA . SER A 1 320 ? 11.016 -20.859 13.891 1 84.5 320 SER A CA 1
ATOM 2476 C C . SER A 1 320 ? 9.906 -21.844 13.539 1 84.5 320 SER A C 1
ATOM 2478 O O . SER A 1 320 ? 9.539 -21.984 12.375 1 84.5 320 SER A O 1
ATOM 2480 N N . PHE A 1 321 ? 9.438 -22.5 14.547 1 90.38 321 PHE A N 1
ATOM 2481 C CA . PHE A 1 321 ? 8.367 -23.469 14.328 1 90.38 321 PHE A CA 1
ATOM 2482 C C . PHE A 1 321 ? 7.094 -22.781 13.875 1 90.38 321 PHE A C 1
ATOM 2484 O O . PHE A 1 321 ? 6.418 -23.25 12.953 1 90.38 321 PHE A O 1
ATOM 2491 N N . LEU A 1 322 ? 6.777 -21.641 14.484 1 92.06 322 LEU A N 1
ATOM 2492 C CA . LEU A 1 322 ? 5.598 -20.875 14.102 1 92.06 322 LEU A CA 1
ATOM 2493 C C . LEU A 1 322 ? 5.695 -20.406 12.656 1 92.06 322 LEU A C 1
ATOM 2495 O O . LEU A 1 322 ? 4.707 -20.438 11.922 1 92.06 322 LEU A O 1
ATOM 2499 N N . VAL A 1 323 ? 6.859 -19.953 12.273 1 88.19 323 VAL A N 1
ATOM 2500 C CA . VAL A 1 323 ? 7.059 -19.516 10.898 1 88.19 323 VAL A CA 1
ATOM 2501 C C . VAL A 1 323 ? 6.727 -20.641 9.93 1 88.19 323 VAL A C 1
ATOM 2503 O O . VAL A 1 323 ? 6.07 -20.422 8.906 1 88.19 323 VAL A O 1
ATOM 2506 N N . SER A 1 324 ? 7.164 -21.859 10.227 1 90.81 324 SER A N 1
ATOM 2507 C CA . SER A 1 324 ? 6.867 -23.016 9.398 1 90.81 324 SER A CA 1
ATOM 2508 C C . SER A 1 324 ? 5.371 -23.312 9.375 1 90.81 324 SER A C 1
ATOM 2510 O O . SER A 1 324 ? 4.82 -23.672 8.336 1 90.81 324 SER A O 1
ATOM 2512 N N . ILE A 1 325 ? 4.75 -23.188 10.523 1 94.81 325 ILE A N 1
ATOM 2513 C CA . ILE A 1 325 ? 3.312 -23.422 10.648 1 94.81 325 ILE A CA 1
ATOM 2514 C C . ILE A 1 325 ? 2.553 -22.422 9.773 1 94.81 325 ILE A C 1
ATOM 2516 O O . ILE A 1 325 ? 1.674 -22.812 9 1 94.81 325 ILE A O 1
ATOM 2520 N N . LYS A 1 326 ? 2.908 -21.188 9.891 1 93.38 326 LYS A N 1
ATOM 2521 C CA . LYS A 1 326 ? 2.256 -20.141 9.109 1 93.38 326 LYS A CA 1
ATOM 2522 C C . LYS A 1 326 ? 2.465 -20.359 7.613 1 93.38 326 LYS A C 1
ATOM 2524 O O . LYS A 1 326 ? 1.554 -20.125 6.816 1 93.38 326 LYS A O 1
ATOM 2529 N N . SER A 1 327 ? 3.617 -20.75 7.25 1 92.31 327 SER A N 1
ATOM 2530 C CA . SER A 1 327 ? 3.893 -21.047 5.852 1 92.31 327 SER A CA 1
ATOM 2531 C C . SER A 1 327 ? 2.994 -22.172 5.336 1 92.31 327 SER A C 1
ATOM 2533 O O . SER A 1 327 ? 2.488 -22.109 4.215 1 92.31 327 SER A O 1
ATOM 2535 N N . HIS A 1 328 ? 2.85 -23.188 6.125 1 95.69 328 HIS A N 1
ATOM 2536 C CA . HIS A 1 328 ? 1.988 -24.312 5.754 1 95.69 328 HIS A CA 1
ATOM 2537 C C . HIS A 1 328 ? 0.543 -23.859 5.578 1 95.69 328 HIS A C 1
ATOM 2539 O O . HIS A 1 328 ? -0.123 -24.25 4.617 1 95.69 328 HIS A O 1
ATOM 2545 N N . ILE A 1 329 ? 0.109 -23.031 6.523 1 96.81 329 ILE A N 1
ATOM 2546 C CA . ILE A 1 329 ? -1.253 -22.516 6.469 1 96.81 329 ILE A CA 1
ATOM 2547 C C . ILE A 1 329 ? -1.44 -21.703 5.195 1 96.81 329 ILE A C 1
ATOM 2549 O O . ILE A 1 329 ? -2.408 -21.891 4.457 1 96.81 329 ILE A O 1
ATOM 2553 N N . GLN A 1 330 ? -0.544 -20.797 4.934 1 94.31 330 GLN A N 1
ATOM 2554 C CA . GLN A 1 330 ? -0.624 -19.938 3.752 1 94.31 330 GLN A CA 1
ATOM 2555 C C . GLN A 1 330 ? -0.69 -20.781 2.477 1 94.31 330 GLN A C 1
ATOM 2557 O O . GLN A 1 330 ? -1.508 -20.5 1.594 1 94.31 330 GLN A O 1
ATOM 2562 N N . LYS A 1 331 ? 0.148 -21.797 2.344 1 95 331 LYS A N 1
ATOM 2563 C CA . LYS A 1 331 ? 0.177 -22.641 1.162 1 95 331 LYS A CA 1
ATOM 2564 C C . LYS A 1 331 ? -1.146 -23.391 0.985 1 95 331 LYS A C 1
ATOM 2566 O O . LYS A 1 331 ? -1.651 -23.5 -0.133 1 95 331 LYS A O 1
ATOM 2571 N N . ALA A 1 332 ? -1.645 -23.859 2.055 1 97.5 332 ALA A N 1
ATOM 2572 C CA . ALA A 1 332 ? -2.896 -24.609 1.992 1 97.5 332 ALA A CA 1
ATOM 2573 C C . ALA A 1 332 ? -4.059 -23.703 1.595 1 97.5 332 ALA A C 1
ATOM 2575 O O . ALA A 1 332 ? -5 -24.156 0.931 1 97.5 332 ALA A O 1
ATOM 2576 N N . LEU A 1 333 ? -4.008 -22.438 1.974 1 97.19 333 LEU A N 1
ATOM 2577 C CA . LEU A 1 333 ? -5.078 -21.484 1.693 1 97.19 333 LEU A CA 1
ATOM 2578 C C . LEU A 1 333 ? -5.164 -21.188 0.2 1 97.19 333 LEU A C 1
ATOM 2580 O O . LEU A 1 333 ? -6.176 -20.672 -0.277 1 97.19 333 LEU A O 1
ATOM 2584 N N . TYR A 1 334 ? -4.137 -21.562 -0.59 1 95.94 334 TYR A N 1
ATOM 2585 C CA . TYR A 1 334 ? -4.102 -21.328 -2.029 1 95.94 334 TYR A CA 1
ATOM 2586 C C . TYR A 1 334 ? -5.184 -22.141 -2.738 1 95.94 334 TYR A C 1
ATOM 2588 O O . TYR A 1 334 ? -5.703 -21.719 -3.775 1 95.94 334 TYR A O 1
ATOM 2596 N N . GLU A 1 335 ? -5.445 -23.297 -2.139 1 96.56 335 GLU A N 1
ATOM 2597 C CA . GLU A 1 335 ? -6.266 -24.281 -2.842 1 96.56 335 GLU A CA 1
ATOM 2598 C C . GLU A 1 335 ? -7.395 -24.797 -1.953 1 96.56 335 GLU A C 1
ATOM 2600 O O . GLU A 1 335 ? -7.191 -25.719 -1.151 1 96.56 335 GLU A O 1
ATOM 2605 N N . PRO A 1 336 ? -8.586 -24.422 -2.283 1 97 336 PRO A N 1
ATOM 2606 C CA . PRO A 1 336 ? -9.719 -24.844 -1.457 1 97 336 PRO A CA 1
ATOM 2607 C C . PRO A 1 336 ? -9.812 -26.359 -1.32 1 97 336 PRO A C 1
ATOM 2609 O O . PRO A 1 336 ? -10.273 -26.859 -0.293 1 97 336 PRO A O 1
ATOM 2612 N N . ASP A 1 337 ? -9.289 -27.125 -2.254 1 95.44 337 ASP A N 1
ATOM 2613 C CA . ASP A 1 337 ? -9.297 -28.578 -2.168 1 95.44 337 ASP A CA 1
ATOM 2614 C C . ASP A 1 337 ? -8.5 -29.062 -0.962 1 95.44 337 ASP A C 1
ATOM 2616 O O . ASP A 1 337 ? -8.656 -30.203 -0.523 1 95.44 337 ASP A O 1
ATOM 2620 N N . LYS A 1 338 ? -7.66 -28.25 -0.416 1 96.94 338 LYS A N 1
ATOM 2621 C CA . LYS A 1 338 ? -6.812 -28.625 0.712 1 96.94 338 LYS A CA 1
ATOM 2622 C C . LYS A 1 338 ? -7.438 -28.188 2.035 1 96.94 338 LYS A C 1
ATOM 2624 O O . LYS A 1 338 ? -6.867 -28.422 3.104 1 96.94 338 LYS A O 1
ATOM 2629 N N . PHE A 1 339 ? -8.633 -27.656 2.07 1 98.25 339 PHE A N 1
ATOM 2630 C CA . PHE A 1 339 ? -9.211 -27.031 3.252 1 98.25 339 PHE A CA 1
ATOM 2631 C C . PHE A 1 339 ? -9.555 -28.078 4.309 1 98.25 339 PHE A C 1
ATOM 2633 O O . PHE A 1 339 ? -9.422 -27.812 5.508 1 98.25 339 PHE A O 1
ATOM 2640 N N . ILE A 1 340 ? -10 -29.266 3.881 1 97.19 340 ILE A N 1
ATOM 2641 C CA . ILE A 1 340 ? -10.312 -30.312 4.855 1 97.19 340 ILE A CA 1
ATOM 2642 C C . ILE A 1 340 ? -9.055 -30.688 5.629 1 97.19 340 ILE A C 1
ATOM 2644 O O . ILE A 1 340 ? -9.078 -30.781 6.855 1 97.19 340 ILE A O 1
ATOM 2648 N N . GLY A 1 341 ? -7.949 -30.938 4.855 1 97.38 341 GLY A N 1
ATOM 2649 C CA . GLY A 1 341 ? -6.676 -31.203 5.504 1 97.38 341 GLY A CA 1
ATOM 2650 C C . GLY A 1 341 ? -6.188 -30.062 6.371 1 97.38 341 GLY A C 1
ATOM 2651 O O . GLY A 1 341 ? -5.598 -30.281 7.43 1 97.38 341 GLY A O 1
ATOM 2652 N N . LEU A 1 342 ? -6.406 -28.828 5.949 1 98.5 342 LEU A N 1
ATOM 2653 C CA . LEU A 1 342 ? -6 -27.656 6.711 1 98.5 342 LEU A CA 1
ATOM 2654 C C . LEU A 1 342 ? -6.77 -27.562 8.023 1 98.5 342 LEU A C 1
ATOM 2656 O O . LEU A 1 342 ? -6.215 -27.172 9.047 1 98.5 342 LEU A O 1
ATOM 2660 N N . ILE A 1 343 ? -8.086 -27.906 8.008 1 98.44 343 ILE A N 1
ATOM 2661 C CA . ILE A 1 343 ? -8.906 -27.906 9.219 1 98.44 343 ILE A CA 1
ATOM 2662 C C . ILE A 1 343 ? -8.344 -28.922 10.211 1 98.44 343 ILE A C 1
ATOM 2664 O O . ILE A 1 343 ? -8.234 -28.641 11.406 1 98.44 343 ILE A O 1
ATOM 2668 N N . ASP A 1 344 ? -7.945 -30.109 9.703 1 97.5 344 ASP A N 1
ATOM 2669 C CA . ASP A 1 344 ? -7.328 -31.125 10.562 1 97.5 344 ASP A CA 1
ATOM 2670 C C . ASP A 1 344 ? -6.031 -30.594 11.18 1 97.5 344 ASP A C 1
ATOM 2672 O O . ASP A 1 344 ? -5.773 -30.812 12.359 1 97.5 344 ASP A O 1
ATOM 2676 N N . PHE A 1 345 ? -5.27 -29.984 10.375 1 98.44 345 PHE A N 1
ATOM 2677 C CA . PHE A 1 345 ? -4.008 -29.406 10.805 1 98.44 345 PHE A CA 1
ATOM 2678 C C . PHE A 1 345 ? -4.234 -28.375 11.906 1 98.44 345 PHE A C 1
ATOM 2680 O O . PHE A 1 345 ? -3.547 -28.391 12.93 1 98.44 345 PHE A O 1
ATOM 2687 N N . LEU A 1 346 ? -5.211 -27.438 11.75 1 98.75 346 LEU A N 1
ATOM 2688 C CA . LEU A 1 346 ? -5.523 -26.391 12.719 1 98.75 346 LEU A CA 1
ATOM 2689 C C . LEU A 1 346 ? -5.992 -26.984 14.039 1 98.75 346 LEU A C 1
ATOM 2691 O O . LEU A 1 346 ? -5.637 -26.5 15.109 1 98.75 346 LEU A O 1
ATOM 2695 N N . GLU A 1 347 ? -6.777 -28.016 13.945 1 98.12 347 GLU A N 1
ATOM 2696 C CA . GLU A 1 347 ? -7.238 -28.688 15.156 1 98.12 347 GLU A CA 1
ATOM 2697 C C . GLU A 1 347 ? -6.066 -29.266 15.953 1 98.12 347 GLU A C 1
ATOM 2699 O O . GLU A 1 347 ? -5.996 -29.078 17.172 1 98.12 347 GLU A O 1
ATOM 2704 N N . LYS A 1 348 ? -5.168 -29.969 15.242 1 98.31 348 LYS A N 1
ATOM 2705 C CA . LYS A 1 348 ? -3.988 -30.531 15.906 1 98.31 348 LYS A CA 1
ATOM 2706 C C . LYS A 1 348 ? -3.145 -29.422 16.547 1 98.31 348 LYS A C 1
ATOM 2708 O O . LYS A 1 348 ? -2.613 -29.594 17.641 1 98.31 348 LYS A O 1
ATOM 2713 N N . MET A 1 349 ? -2.994 -28.312 15.836 1 98.31 349 MET A N 1
ATOM 2714 C CA . MET A 1 349 ? -2.242 -27.188 16.344 1 98.31 349 MET A CA 1
ATOM 2715 C C . MET A 1 349 ? -2.883 -26.641 17.625 1 98.31 349 MET A C 1
ATOM 2717 O O . MET A 1 349 ? -2.197 -26.406 18.625 1 98.31 349 MET A O 1
ATOM 2721 N N . LEU A 1 350 ? -4.215 -26.453 17.641 1 98.25 350 LEU A N 1
ATOM 2722 C CA . LEU A 1 350 ? -4.941 -25.891 18.781 1 98.25 350 LEU A CA 1
ATOM 2723 C C . LEU A 1 350 ? -4.867 -26.828 19.984 1 98.25 350 LEU A C 1
ATOM 2725 O O . LEU A 1 350 ? -4.852 -26.359 21.125 1 98.25 350 LEU A O 1
ATOM 2729 N N . ASP A 1 351 ? -4.758 -28.109 19.688 1 97.44 351 ASP A N 1
ATOM 2730 C CA . ASP A 1 351 ? -4.727 -29.094 20.75 1 97.44 351 ASP A CA 1
ATOM 2731 C C . ASP A 1 351 ? -3.301 -29.328 21.25 1 97.44 351 ASP A C 1
ATOM 2733 O O . ASP A 1 351 ? -3.082 -30.062 22.203 1 97.44 351 ASP A O 1
ATOM 2737 N N . GLY A 1 352 ? -2.346 -28.781 20.578 1 96.94 352 GLY A N 1
ATOM 2738 C CA . GLY A 1 352 ? -0.958 -28.906 21 1 96.94 352 GLY A CA 1
ATOM 2739 C C . GLY A 1 352 ? -0.349 -30.25 20.625 1 96.94 352 GLY A C 1
ATOM 2740 O O . GLY A 1 352 ? 0.552 -30.734 21.312 1 96.94 352 GLY A O 1
ATOM 2741 N N . GLU A 1 353 ? -0.902 -30.812 19.625 1 97.56 353 GLU A N 1
ATOM 2742 C CA . GLU A 1 353 ? -0.348 -32.094 19.141 1 97.56 353 GLU A CA 1
ATOM 2743 C C . GLU A 1 353 ? 0.803 -31.844 18.172 1 97.56 353 GLU A C 1
ATOM 2745 O O . GLU A 1 353 ? 0.704 -32.188 16.984 1 97.56 353 GLU A O 1
ATOM 2750 N N . TRP A 1 354 ? 1.886 -31.484 18.719 1 96.75 354 TRP A N 1
ATOM 2751 C CA . TRP A 1 354 ? 2.975 -30.891 17.953 1 96.75 354 TRP A CA 1
ATOM 2752 C C . TRP A 1 354 ? 3.656 -31.922 17.062 1 96.75 354 TRP A C 1
ATOM 2754 O O . TRP A 1 354 ? 4.125 -31.609 15.969 1 96.75 354 TRP A O 1
ATOM 2764 N N . LYS A 1 355 ? 3.756 -33.156 17.516 1 95.25 355 LYS A N 1
ATOM 2765 C CA . LYS A 1 355 ? 4.316 -34.219 16.672 1 95.25 355 LYS A CA 1
ATOM 2766 C C . LYS A 1 355 ? 3.514 -34.375 15.383 1 95.25 355 LYS A C 1
ATOM 2768 O O . LYS A 1 355 ? 4.086 -34.469 14.289 1 95.25 355 LYS A O 1
ATOM 2773 N N . GLU A 1 356 ? 2.211 -34.438 15.516 1 96.44 356 GLU A N 1
ATOM 2774 C CA . GLU A 1 356 ? 1.335 -34.562 14.359 1 96.44 356 GLU A CA 1
ATOM 2775 C C . GLU A 1 356 ? 1.435 -33.344 13.453 1 96.44 356 GLU A C 1
ATOM 2777 O O . GLU A 1 356 ? 1.438 -33.469 12.227 1 96.44 356 GLU A O 1
ATOM 2782 N N . VAL A 1 357 ? 1.466 -32.156 14.078 1 97.19 357 VAL A N 1
ATOM 2783 C CA . VAL A 1 357 ? 1.629 -30.906 13.328 1 97.19 357 VAL A CA 1
ATOM 2784 C C . VAL A 1 357 ? 2.889 -30.984 12.461 1 97.19 357 VAL A C 1
ATOM 2786 O O . VAL A 1 357 ? 2.848 -30.703 11.266 1 97.19 357 VAL A O 1
ATOM 2789 N N . TYR A 1 358 ? 3.957 -31.391 13.07 1 94.81 358 TYR A N 1
ATOM 2790 C CA . TYR A 1 358 ? 5.23 -31.5 12.375 1 94.81 358 TYR A CA 1
ATOM 2791 C C . TYR A 1 358 ? 5.133 -32.5 11.234 1 94.81 358 TYR A C 1
ATOM 2793 O O . TYR A 1 358 ? 5.621 -32.25 10.133 1 94.81 358 TYR A O 1
ATOM 2801 N N . GLU A 1 359 ? 4.516 -33.656 11.43 1 93.88 359 GLU A N 1
ATOM 2802 C CA . GLU A 1 359 ? 4.426 -34.75 10.445 1 93.88 359 GLU A CA 1
ATOM 2803 C C . GLU A 1 359 ? 3.586 -34.312 9.242 1 93.88 359 GLU A C 1
ATOM 2805 O O . GLU A 1 359 ? 3.875 -34.688 8.109 1 93.88 359 GLU A O 1
ATOM 2810 N N . ILE A 1 360 ? 2.564 -33.531 9.516 1 95.44 360 ILE A N 1
ATOM 2811 C CA . ILE A 1 360 ? 1.732 -33.062 8.422 1 95.44 360 ILE A CA 1
ATOM 2812 C C . ILE A 1 360 ? 2.541 -32.094 7.539 1 95.44 360 ILE A C 1
ATOM 2814 O O . ILE A 1 360 ? 2.436 -32.156 6.312 1 95.44 360 ILE A O 1
ATOM 2818 N N . MET A 1 361 ? 3.33 -31.266 8.172 1 93.94 361 MET A N 1
ATOM 2819 C CA . MET A 1 361 ? 4.125 -30.281 7.43 1 93.94 361 MET A CA 1
ATOM 2820 C C . MET A 1 361 ? 5.281 -30.969 6.699 1 93.94 361 MET A C 1
ATOM 2822 O O . MET A 1 361 ? 5.766 -30.453 5.688 1 93.94 361 MET A O 1
ATOM 2826 N N . ASN A 1 362 ? 5.734 -32.094 7.25 1 90.38 362 ASN A N 1
ATOM 2827 C CA . ASN A 1 362 ? 6.875 -32.812 6.723 1 90.38 362 ASN A CA 1
ATOM 2828 C C . ASN A 1 362 ? 6.52 -34.281 6.477 1 90.38 362 ASN A C 1
ATOM 2830 O O . ASN A 1 362 ? 7.082 -35.188 7.109 1 90.38 362 ASN A O 1
ATOM 2834 N N . PRO A 1 363 ? 5.637 -34.5 5.551 1 86.75 363 PRO A N 1
ATOM 2835 C CA . PRO A 1 363 ? 5.234 -35.875 5.324 1 86.75 363 PRO A CA 1
ATOM 2836 C C . PRO A 1 363 ? 6.398 -36.781 4.906 1 86.75 363 PRO A C 1
ATOM 2838 O O . PRO A 1 363 ? 7.301 -36.312 4.195 1 86.75 363 PRO A O 1
ATOM 2841 N N . SER A 1 364 ? 6.668 -37.906 5.676 1 71.94 364 SER A N 1
ATOM 2842 C CA . SER A 1 364 ? 7.73 -38.844 5.391 1 71.94 364 SER A CA 1
ATOM 2843 C C . SER A 1 364 ? 7.637 -39.375 3.961 1 71.94 364 SER A C 1
ATOM 2845 O O . SER A 1 364 ? 6.543 -39.625 3.451 1 71.94 364 SER A O 1
ATOM 2847 N N . THR A 1 365 ? 8.547 -39.031 3.139 1 59.09 365 THR A N 1
ATOM 2848 C CA . THR A 1 365 ? 8.633 -39.656 1.82 1 59.09 365 THR A CA 1
ATOM 2849 C C . THR A 1 365 ? 8.797 -41.156 1.943 1 59.09 365 THR A C 1
ATOM 2851 O O . THR A 1 365 ? 9.055 -41.844 0.951 1 59.09 365 THR A O 1
ATOM 2854 N N . THR A 1 366 ? 8.875 -41.75 3.102 1 46.81 366 THR A N 1
ATOM 2855 C CA . THR A 1 366 ? 9.125 -43.188 3.139 1 46.81 366 THR A CA 1
ATOM 2856 C C . THR A 1 366 ? 8.016 -43.969 2.424 1 46.81 366 THR A C 1
ATOM 2858 O O . THR A 1 366 ? 7.086 -44.438 3.062 1 46.81 366 THR A O 1
ATOM 2861 N N . SER A 1 367 ? 7.195 -43.5 1.708 1 41.28 367 SER A N 1
ATOM 2862 C CA . SER A 1 367 ? 6.684 -44.656 0.977 1 41.28 367 SER A CA 1
ATOM 2863 C C . SER A 1 367 ? 7.801 -45.625 0.627 1 41.28 367 SER A C 1
ATOM 2865 O O . SER A 1 367 ? 8.688 -45.312 -0.163 1 41.28 367 SER A O 1
ATOM 2867 N N . GLU A 1 368 ? 8.266 -46.406 1.508 1 38.91 368 GLU A N 1
ATOM 2868 C CA . GLU A 1 368 ? 8.922 -47.656 1.135 1 38.91 368 GLU A CA 1
ATOM 2869 C C . GLU A 1 368 ? 8.414 -48.156 -0.212 1 38.91 368 GLU A C 1
ATOM 2871 O O . GLU A 1 368 ? 7.277 -48.625 -0.322 1 38.91 368 GLU A O 1
ATOM 2876 N N . LYS A 1 369 ? 8.672 -47.5 -1.234 1 44.03 369 LYS A N 1
ATOM 2877 C CA . LYS A 1 369 ? 8.531 -48.188 -2.506 1 44.03 369 LYS A CA 1
ATOM 2878 C C . LYS A 1 369 ? 8.898 -49.656 -2.355 1 44.03 369 LYS A C 1
ATOM 2880 O O . LYS A 1 369 ? 9.93 -50 -1.77 1 44.03 369 LYS A O 1
ATOM 2885 N N . ALA A 1 370 ? 8.07 -50.562 -2.439 1 41.38 370 ALA A N 1
ATOM 2886 C CA . ALA A 1 370 ? 8.312 -52 -2.549 1 41.38 370 ALA A CA 1
ATOM 2887 C C . ALA A 1 370 ? 9.57 -52.281 -3.365 1 41.38 370 ALA A C 1
ATOM 2889 O O . ALA A 1 370 ? 9.898 -51.531 -4.293 1 41.38 370 ALA A O 1
ATOM 2890 N N . GLU A 1 371 ? 10.57 -53.094 -2.961 1 41.94 371 GLU A N 1
ATOM 2891 C CA . GLU A 1 371 ? 11.781 -53.562 -3.631 1 41.94 371 GLU A CA 1
ATOM 2892 C C . GLU A 1 371 ? 11.609 -53.562 -5.148 1 41.94 371 GLU A C 1
ATOM 2894 O O . GLU A 1 371 ? 12.578 -53.375 -5.883 1 41.94 371 GLU A O 1
ATOM 2899 N N . GLY A 1 372 ? 10.578 -54.094 -5.758 1 40 372 GLY A N 1
ATOM 2900 C CA . GLY A 1 372 ? 10.391 -54.406 -7.168 1 40 372 GLY A CA 1
ATOM 2901 C C . GLY A 1 372 ? 9.977 -53.188 -7.988 1 40 372 GLY A C 1
ATOM 2902 O O . GLY A 1 372 ? 9.664 -53.312 -9.172 1 40 372 GLY A O 1
ATOM 2903 N N . GLU A 1 373 ? 9.477 -52.188 -7.387 1 40.28 373 GLU A N 1
ATOM 2904 C CA . GLU A 1 373 ? 9.031 -51.156 -8.344 1 40.28 373 GLU A CA 1
ATOM 2905 C C . GLU A 1 373 ? 10.219 -50.406 -8.914 1 40.28 373 GLU A C 1
ATOM 2907 O O . GLU A 1 373 ? 11.102 -49.969 -8.172 1 40.28 373 GLU A O 1
ATOM 2912 N N . GLU A 1 374 ? 10.625 -50.688 -10.148 1 39.72 374 GLU A N 1
ATOM 2913 C CA . GLU A 1 374 ? 11.641 -50.062 -10.977 1 39.72 374 GLU A CA 1
ATOM 2914 C C . GLU A 1 374 ? 11.734 -48.562 -10.695 1 39.72 374 GLU A C 1
ATOM 2916 O O . GLU A 1 374 ? 10.711 -47.906 -10.5 1 39.72 374 GLU A O 1
ATOM 2921 N N . LYS A 1 375 ? 12.773 -48.062 -10.211 1 49.16 375 LYS A N 1
ATOM 2922 C CA . LYS A 1 375 ? 13.188 -46.656 -10.18 1 49.16 375 LYS A CA 1
ATOM 2923 C C . LYS A 1 375 ? 12.656 -45.906 -11.398 1 49.16 375 LYS A C 1
ATOM 2925 O O . LYS A 1 375 ? 13.062 -46.188 -12.531 1 49.16 375 LYS A O 1
ATOM 2930 N N . GLU A 1 376 ? 11.406 -45.688 -11.43 1 45.78 376 GLU A N 1
ATOM 2931 C CA . GLU A 1 376 ? 11.016 -44.844 -12.562 1 45.78 376 GLU A CA 1
ATOM 2932 C C . GLU A 1 376 ? 12.102 -43.812 -12.898 1 45.78 376 GLU A C 1
ATOM 2934 O O . GLU A 1 376 ? 12.688 -43.219 -12 1 45.78 376 GLU A O 1
ATOM 2939 N N . GLU A 1 377 ? 12.828 -44 -13.977 1 49.5 377 GLU A N 1
ATOM 2940 C CA . GLU A 1 377 ? 13.797 -43.062 -14.531 1 49.5 377 GLU A CA 1
ATOM 2941 C C . GLU A 1 377 ? 13.336 -41.625 -14.352 1 49.5 377 GLU A C 1
ATOM 2943 O O . GLU A 1 377 ? 12.156 -41.312 -14.555 1 49.5 377 GLU A O 1
ATOM 2948 N N . PRO A 1 378 ? 14.148 -40.875 -13.594 1 54.38 378 PRO A N 1
ATOM 2949 C CA . PRO A 1 378 ? 13.805 -39.469 -13.445 1 54.38 378 PRO A CA 1
ATOM 2950 C C . PRO A 1 378 ? 13.352 -38.812 -14.758 1 54.38 378 PRO A C 1
ATOM 2952 O O . PRO A 1 378 ? 14.039 -38.938 -15.773 1 54.38 378 PRO A O 1
ATOM 2955 N N . THR A 1 379 ? 12.078 -38.812 -15.008 1 60.03 379 THR A N 1
ATOM 2956 C CA . THR A 1 379 ? 11.539 -38.156 -16.188 1 60.03 379 THR A CA 1
ATOM 2957 C C . THR A 1 379 ? 12.062 -36.719 -16.297 1 60.03 379 THR A C 1
ATOM 2959 O O . THR A 1 379 ? 12.234 -36.031 -15.289 1 60.03 379 THR A O 1
ATOM 2962 N N . GLU A 1 380 ? 12.75 -36.406 -17.375 1 68.5 380 GLU A N 1
ATOM 2963 C CA . GLU A 1 380 ? 13.234 -35.062 -17.703 1 68.5 380 GLU A CA 1
ATOM 2964 C C . GLU A 1 380 ? 12.141 -34.031 -17.516 1 68.5 380 GLU A C 1
ATOM 2966 O O . GLU A 1 380 ? 10.977 -34.281 -17.844 1 68.5 380 GLU A O 1
ATOM 2971 N N . LYS A 1 381 ? 12.469 -32.969 -16.734 1 81.88 381 LYS A N 1
ATOM 2972 C CA . LYS A 1 381 ? 11.562 -31.828 -16.531 1 81.88 381 LYS A CA 1
ATOM 2973 C C . LYS A 1 381 ? 11.594 -30.875 -17.719 1 81.88 381 LYS A C 1
ATOM 2975 O O . LYS A 1 381 ? 12.656 -30.625 -18.281 1 81.88 381 LYS A O 1
ATOM 2980 N N . TRP A 1 382 ? 10.492 -30.484 -18.172 1 87.81 382 TRP A N 1
ATOM 2981 C CA . TRP A 1 382 ? 10.414 -29.562 -19.297 1 87.81 382 TRP A CA 1
ATOM 2982 C C . TRP A 1 382 ? 11 -28.203 -18.922 1 87.81 382 TRP A C 1
ATOM 2984 O O . TRP A 1 382 ? 11.805 -27.641 -19.656 1 87.81 382 TRP A O 1
ATOM 2994 N N . ASN A 1 383 ? 10.578 -27.688 -17.766 1 89.31 383 ASN A N 1
ATOM 2995 C CA . ASN A 1 383 ? 11.078 -26.391 -17.312 1 89.31 383 ASN A CA 1
ATOM 2996 C C . ASN A 1 383 ? 12.469 -26.5 -16.688 1 89.31 383 ASN A C 1
ATOM 2998 O O . ASN A 1 383 ? 12.602 -26.797 -15.5 1 89.31 383 ASN A O 1
ATOM 3002 N N . TRP A 1 384 ? 13.422 -26.203 -17.422 1 87.69 384 TRP A N 1
ATOM 3003 C CA . TRP A 1 384 ? 14.812 -26.344 -17 1 87.69 384 TRP A CA 1
ATOM 3004 C C . TRP A 1 384 ? 15.18 -25.266 -15.984 1 87.69 384 TRP A C 1
ATOM 3006 O O . TRP A 1 384 ? 16.156 -25.406 -15.242 1 87.69 384 TRP A O 1
ATOM 3016 N N . GLY A 1 385 ? 14.5 -24.125 -16.047 1 86.44 385 GLY A N 1
ATOM 3017 C CA . GLY A 1 385 ? 14.812 -23.062 -15.109 1 86.44 385 GLY A CA 1
ATOM 3018 C C . GLY A 1 385 ? 14.406 -23.375 -13.688 1 86.44 385 GLY A C 1
ATOM 3019 O O . GLY A 1 385 ? 14.961 -22.812 -12.742 1 86.44 385 GLY A O 1
ATOM 3020 N N . GLU A 1 386 ? 13.516 -24.312 -13.539 1 80.69 386 GLU A N 1
ATOM 3021 C CA . GLU A 1 386 ? 13 -24.719 -12.234 1 80.69 386 GLU A CA 1
ATOM 3022 C C . GLU A 1 386 ? 12.711 -23.516 -11.352 1 80.69 386 GLU A C 1
ATOM 3024 O O . GLU A 1 386 ? 12.086 -22.547 -11.789 1 80.69 386 GLU A O 1
ATOM 3029 N N . GLU A 1 387 ? 13.188 -23.531 -10.055 1 83.94 387 GLU A N 1
ATOM 3030 C CA . GLU A 1 387 ? 12.914 -22.469 -9.086 1 83.94 387 GLU A CA 1
ATOM 3031 C C . GLU A 1 387 ? 13.719 -21.219 -9.406 1 83.94 387 GLU A C 1
ATOM 3033 O O . GLU A 1 387 ? 13.32 -20.109 -9.047 1 83.94 387 GLU A O 1
ATOM 3038 N N . ASP A 1 388 ? 14.742 -21.359 -10.164 1 91.5 388 ASP A N 1
ATOM 3039 C CA . ASP A 1 388 ? 15.594 -20.219 -10.477 1 91.5 388 ASP A CA 1
ATOM 3040 C C . ASP A 1 388 ? 14.93 -19.281 -11.477 1 91.5 388 ASP A C 1
ATOM 3042 O O . ASP A 1 388 ? 15.234 -18.094 -11.516 1 91.5 388 ASP A O 1
ATOM 3046 N N . SER A 1 389 ? 14.016 -19.906 -12.297 1 93.38 389 SER A N 1
ATOM 3047 C CA . SER A 1 389 ? 13.297 -19.078 -13.258 1 93.38 389 SER A CA 1
ATOM 3048 C C . SER A 1 389 ? 12.5 -17.984 -12.555 1 93.38 389 SER A C 1
ATOM 3050 O O . SER A 1 389 ? 12.43 -16.844 -13.023 1 93.38 389 SER A O 1
ATOM 3052 N N . LEU A 1 390 ? 11.914 -18.375 -11.43 1 93.81 390 LEU A N 1
ATOM 3053 C CA . LEU A 1 390 ? 11.148 -17.406 -10.648 1 93.81 390 LEU A CA 1
ATOM 3054 C C . LEU A 1 390 ? 12.039 -16.25 -10.203 1 93.81 390 LEU A C 1
ATOM 3056 O O . LEU A 1 390 ? 11.75 -15.094 -10.492 1 93.81 390 LEU A O 1
ATOM 3060 N N . SER A 1 391 ? 13.156 -16.562 -9.578 1 92.31 391 SER A N 1
ATOM 3061 C CA . SER A 1 391 ? 14.062 -15.539 -9.07 1 92.31 391 SER A CA 1
ATOM 3062 C C . SER A 1 391 ? 14.633 -14.695 -10.195 1 92.31 391 SER A C 1
ATOM 3064 O O . SER A 1 391 ? 14.766 -13.477 -10.062 1 92.31 391 SER A O 1
ATOM 3066 N N . GLY A 1 392 ? 15.023 -15.406 -11.273 1 94.56 392 GLY A N 1
ATOM 3067 C CA . GLY A 1 392 ? 15.633 -14.703 -12.391 1 94.56 392 GLY A CA 1
ATOM 3068 C C . GLY A 1 392 ? 14.727 -13.648 -12.992 1 94.56 392 GLY A C 1
ATOM 3069 O O . GLY A 1 392 ? 15.141 -12.5 -13.188 1 94.56 392 GLY A O 1
ATOM 3070 N N . ILE A 1 393 ? 13.477 -14.016 -13.289 1 96.31 393 ILE A N 1
ATOM 3071 C CA . ILE A 1 393 ? 12.531 -13.094 -13.906 1 96.31 393 ILE A CA 1
ATOM 3072 C C . ILE A 1 393 ? 12.102 -12.039 -12.891 1 96.31 393 ILE A C 1
ATOM 3074 O O . ILE A 1 393 ? 12.141 -10.836 -13.18 1 96.31 393 ILE A O 1
ATOM 3078 N N . TYR A 1 394 ? 11.773 -12.492 -11.727 1 94.5 394 TYR A N 1
ATOM 3079 C CA . TYR A 1 394 ? 11.289 -11.648 -10.641 1 94.5 394 TYR A CA 1
ATOM 3080 C C . TYR A 1 394 ? 12.305 -10.562 -10.297 1 94.5 394 TYR A C 1
ATOM 3082 O O . TYR A 1 394 ? 11.961 -9.383 -10.242 1 94.5 394 TYR A O 1
ATOM 309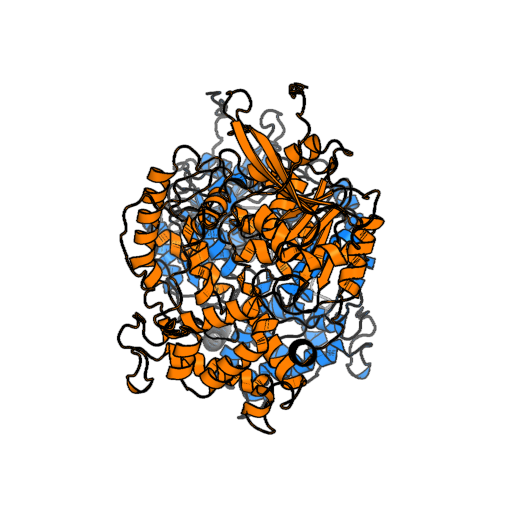0 N N . CYS A 1 395 ? 13.539 -10.898 -10.102 1 94.25 395 CYS A N 1
ATOM 3091 C CA . CYS A 1 395 ? 14.57 -9.961 -9.664 1 94.25 395 CYS A CA 1
ATOM 3092 C C . CYS A 1 395 ? 15.039 -9.086 -10.812 1 94.25 395 CYS A C 1
ATOM 3094 O O . CYS A 1 395 ? 15.461 -7.945 -10.602 1 94.25 395 CYS A O 1
ATOM 3096 N N . SER A 1 396 ? 14.914 -9.594 -12.047 1 93.5 396 SER A N 1
ATOM 3097 C CA . SER A 1 396 ? 15.266 -8.781 -13.195 1 93.5 396 SER A CA 1
ATOM 3098 C C . SER A 1 396 ? 14.305 -7.605 -13.359 1 93.5 396 SER A C 1
ATOM 3100 O O . SER A 1 396 ? 14.703 -6.527 -13.812 1 93.5 396 SER A O 1
ATOM 3102 N N . ASP A 1 397 ? 13.141 -7.82 -12.961 1 94.56 397 ASP A N 1
ATOM 3103 C CA . ASP A 1 397 ? 12.102 -6.809 -13.133 1 94.56 397 ASP A CA 1
ATOM 3104 C C . ASP A 1 397 ? 12.125 -5.793 -12 1 94.56 397 ASP A C 1
ATOM 3106 O O . ASP A 1 397 ? 11.57 -4.695 -12.125 1 94.56 397 ASP A O 1
ATOM 3110 N N . GLN A 1 398 ? 12.711 -6.102 -10.922 1 92.06 398 GLN A N 1
ATOM 3111 C CA . GLN A 1 398 ? 12.57 -5.309 -9.711 1 92.06 398 GLN A CA 1
ATOM 3112 C C . GLN A 1 398 ? 13.711 -4.305 -9.57 1 92.06 398 GLN A C 1
ATOM 3114 O O . GLN A 1 398 ? 14.852 -4.594 -9.953 1 92.06 398 GLN A O 1
ATOM 3119 N N . ALA A 1 399 ? 13.414 -3.201 -8.945 1 89 399 ALA A N 1
ATOM 3120 C CA . ALA A 1 399 ? 14.359 -2.096 -8.844 1 89 399 ALA A CA 1
ATOM 3121 C C . ALA A 1 399 ? 15.133 -2.154 -7.531 1 89 399 ALA A C 1
ATOM 3123 O O . ALA A 1 399 ? 16.281 -1.716 -7.461 1 89 399 ALA A O 1
ATOM 3124 N N . TYR A 1 400 ? 14.633 -2.744 -6.496 1 89.81 400 TYR A N 1
ATOM 3125 C CA . TYR A 1 400 ? 15.219 -2.629 -5.164 1 89.81 400 TYR A CA 1
ATOM 3126 C C . TYR A 1 400 ? 16.531 -3.398 -5.078 1 89.81 400 TYR A C 1
ATOM 3128 O O . TYR A 1 400 ? 16.609 -4.562 -5.473 1 89.81 400 TYR A O 1
ATOM 3136 N N . ARG A 1 401 ? 17.5 -2.748 -4.59 1 90.56 401 ARG A N 1
ATOM 3137 C CA . ARG A 1 401 ? 18.797 -3.301 -4.203 1 90.56 401 ARG A CA 1
ATOM 3138 C C . ARG A 1 401 ? 19.281 -2.703 -2.885 1 90.56 401 ARG A C 1
ATOM 3140 O O . ARG A 1 401 ? 19.078 -1.515 -2.627 1 90.56 401 ARG A O 1
ATOM 3147 N N . ALA A 1 402 ? 19.844 -3.531 -2.072 1 88.75 402 ALA A N 1
ATOM 3148 C CA . ALA A 1 402 ? 20.438 -3.055 -0.821 1 88.75 402 ALA A CA 1
ATOM 3149 C C . ALA A 1 402 ? 21.953 -3.02 -0.904 1 88.75 402 ALA A C 1
ATOM 3151 O O . ALA A 1 402 ? 22.578 -3.914 -1.485 1 88.75 402 ALA A O 1
ATOM 3152 N N . GLU A 1 403 ? 22.547 -1.99 -0.355 1 88.06 403 GLU A N 1
ATOM 3153 C CA . GLU A 1 403 ? 24 -1.878 -0.343 1 88.06 403 GLU A CA 1
ATOM 3154 C C . GLU A 1 403 ? 24.594 -2.58 0.873 1 88.06 403 GLU A C 1
ATOM 3156 O O . GLU A 1 403 ? 25.719 -3.107 0.807 1 88.06 403 GLU A O 1
ATOM 3161 N N . THR A 1 404 ? 23.906 -2.498 1.95 1 88.62 404 THR A N 1
ATOM 3162 C CA . THR A 1 404 ? 24.328 -3.154 3.186 1 88.62 404 THR A CA 1
ATOM 3163 C C . THR A 1 404 ? 23.156 -3.936 3.797 1 88.62 404 THR A C 1
ATOM 3165 O O . THR A 1 404 ? 22.016 -3.756 3.4 1 88.62 404 THR A O 1
ATOM 3168 N N . VAL A 1 405 ? 23.516 -4.754 4.699 1 87.75 405 VAL A N 1
ATOM 3169 C CA . VAL A 1 405 ? 22.484 -5.531 5.387 1 87.75 405 VAL A CA 1
ATOM 3170 C C . VAL A 1 405 ? 21.562 -4.594 6.164 1 87.75 405 VAL A C 1
ATOM 3172 O O . VAL A 1 405 ? 20.359 -4.844 6.273 1 87.75 405 VAL A O 1
ATOM 3175 N N . ASP A 1 406 ? 22.078 -3.482 6.621 1 87.38 406 ASP A N 1
ATOM 3176 C CA . ASP A 1 406 ? 21.281 -2.52 7.371 1 87.38 406 ASP A CA 1
ATOM 3177 C C . ASP A 1 406 ? 20.219 -1.88 6.484 1 87.38 406 ASP A C 1
ATOM 3179 O O . ASP A 1 406 ? 19.141 -1.53 6.957 1 87.38 406 ASP A O 1
ATOM 3183 N N . ASP A 1 407 ? 20.469 -1.808 5.211 1 87.38 407 ASP A N 1
ATOM 3184 C CA . ASP A 1 407 ? 19.5 -1.239 4.266 1 87.38 407 ASP A CA 1
ATOM 3185 C C . ASP A 1 407 ? 18.281 -2.139 4.117 1 87.38 407 ASP A C 1
ATOM 3187 O O . ASP A 1 407 ? 17.219 -1.678 3.707 1 87.38 407 ASP A O 1
ATOM 3191 N N . LEU A 1 408 ? 18.453 -3.373 4.559 1 88.56 408 LEU A N 1
ATOM 3192 C CA . LEU A 1 408 ? 17.375 -4.34 4.406 1 88.56 408 LEU A CA 1
ATOM 3193 C C . LEU A 1 408 ? 16.328 -4.172 5.508 1 88.56 408 LEU A C 1
ATOM 3195 O O . LEU A 1 408 ? 15.211 -4.676 5.395 1 88.56 408 LEU A O 1
ATOM 3199 N N . TYR A 1 409 ? 16.703 -3.51 6.523 1 89.88 409 TYR A N 1
ATOM 3200 C CA . TYR A 1 409 ? 15.844 -3.471 7.691 1 89.88 409 TYR A CA 1
ATOM 3201 C C . TYR A 1 409 ? 14.508 -2.812 7.359 1 89.88 409 TYR A C 1
ATOM 3203 O O . TYR A 1 409 ? 13.445 -3.324 7.73 1 89.88 409 TYR A O 1
ATOM 3211 N N . SER A 1 410 ? 14.562 -1.67 6.688 1 91.25 410 SER A N 1
ATOM 3212 C CA . SER A 1 410 ? 13.32 -0.964 6.379 1 91.25 410 SER A CA 1
ATOM 3213 C C . SER A 1 410 ? 12.406 -1.812 5.504 1 91.25 410 SER A C 1
ATOM 3215 O O . SER A 1 410 ? 11.18 -1.773 5.656 1 91.25 410 SER A O 1
ATOM 3217 N N . ALA A 1 411 ? 12.984 -2.49 4.586 1 89.81 411 ALA A N 1
ATOM 3218 C CA . ALA A 1 411 ? 12.195 -3.377 3.734 1 89.81 411 ALA A CA 1
ATOM 3219 C C . ALA A 1 411 ? 11.555 -4.492 4.551 1 89.81 411 ALA A C 1
ATOM 3221 O O . ALA A 1 411 ? 10.375 -4.797 4.371 1 89.81 411 ALA A O 1
ATOM 3222 N N . TRP A 1 412 ? 12.336 -5.082 5.395 1 87.31 412 TRP A N 1
ATOM 3223 C CA . TRP A 1 412 ? 11.82 -6.117 6.285 1 87.31 412 TRP A CA 1
ATOM 3224 C C . TRP A 1 412 ? 10.719 -5.559 7.184 1 87.31 412 TRP A C 1
ATOM 3226 O O . TRP A 1 412 ? 9.664 -6.172 7.336 1 87.31 412 TRP A O 1
ATOM 3236 N N . ALA A 1 413 ? 10.977 -4.414 7.797 1 89.25 413 ALA A N 1
ATOM 3237 C CA . ALA A 1 413 ? 10.039 -3.793 8.727 1 89.25 413 ALA A CA 1
ATOM 3238 C C . ALA A 1 413 ? 8.742 -3.396 8.023 1 89.25 413 ALA A C 1
ATOM 3240 O O . ALA A 1 413 ? 7.664 -3.459 8.617 1 89.25 413 ALA A O 1
ATOM 3241 N N . LEU A 1 414 ? 8.859 -2.949 6.793 1 90.25 414 LEU A N 1
ATOM 3242 C CA . LEU A 1 414 ? 7.691 -2.643 5.977 1 90.25 414 LEU A CA 1
ATOM 3243 C C . LEU A 1 414 ? 6.738 -3.832 5.918 1 90.25 414 LEU A C 1
ATOM 3245 O O . LEU A 1 414 ? 5.539 -3.686 6.156 1 90.25 414 LEU A O 1
ATOM 3249 N N . HIS A 1 415 ? 7.25 -4.965 5.656 1 87.5 415 HIS A N 1
ATOM 3250 C CA . HIS A 1 415 ? 6.441 -6.176 5.609 1 87.5 415 HIS A CA 1
ATOM 3251 C C . HIS A 1 415 ? 5.859 -6.508 6.98 1 87.5 415 HIS A C 1
ATOM 3253 O O . HIS A 1 415 ? 4.688 -6.867 7.09 1 87.5 415 HIS A O 1
ATOM 3259 N N . SER A 1 416 ? 6.684 -6.371 7.988 1 84.75 416 SER A N 1
ATOM 3260 C CA . SER A 1 416 ? 6.266 -6.699 9.352 1 84.75 416 SER A CA 1
ATOM 3261 C C . SER A 1 416 ? 5.098 -5.828 9.797 1 84.75 416 SER A C 1
ATOM 3263 O O . SER A 1 416 ? 4.238 -6.273 10.555 1 84.75 416 SER A O 1
ATOM 3265 N N . GLU A 1 417 ? 5.059 -4.598 9.258 1 83.75 417 GLU A N 1
ATOM 3266 C CA . GLU A 1 417 ? 4.008 -3.66 9.641 1 83.75 417 GLU A CA 1
ATOM 3267 C C . GLU A 1 417 ? 2.758 -3.855 8.789 1 83.75 417 GLU A C 1
ATOM 3269 O O . GLU A 1 417 ? 1.682 -3.357 9.125 1 83.75 417 GLU A O 1
ATOM 3274 N N . GLN A 1 418 ? 2.811 -4.637 7.75 1 82.62 418 GLN A N 1
ATOM 3275 C CA . GLN A 1 418 ? 1.718 -4.758 6.793 1 82.62 418 GLN A CA 1
ATOM 3276 C C . GLN A 1 418 ? 0.807 -5.93 7.145 1 82.62 418 GLN A C 1
ATOM 3278 O O . GLN A 1 418 ? -0.401 -5.883 6.902 1 82.62 418 GLN A O 1
ATOM 3283 N N . SER A 1 419 ? 1.447 -7.004 7.66 1 82 419 SER A N 1
ATOM 3284 C CA . SER A 1 419 ? 0.65 -8.219 7.816 1 82 419 SER A CA 1
ATOM 3285 C C . SER A 1 419 ? 1.209 -9.109 8.922 1 82 419 SER A C 1
ATOM 3287 O O . SER A 1 419 ? 2.426 -9.234 9.062 1 82 419 SER A O 1
ATOM 3289 N N . SER A 1 420 ? 0.283 -9.852 9.555 1 85.19 420 SER A N 1
ATOM 3290 C CA . SER A 1 420 ? 0.691 -10.828 10.562 1 85.19 420 SER A CA 1
ATOM 3291 C C . SER A 1 420 ? 1.332 -12.055 9.914 1 85.19 420 SER A C 1
ATOM 3293 O O . SER A 1 420 ? 1.968 -12.859 10.602 1 85.19 420 SER A O 1
ATOM 3295 N N . PHE A 1 421 ? 1.271 -12.188 8.578 1 88.5 421 PHE A N 1
ATOM 3296 C CA . PHE A 1 421 ? 1.847 -13.344 7.895 1 88.5 421 PHE A CA 1
ATOM 3297 C C . PHE A 1 421 ? 3.143 -12.961 7.188 1 88.5 421 PHE A C 1
ATOM 3299 O O . PHE A 1 421 ? 3.703 -13.758 6.434 1 88.5 421 PHE A O 1
ATOM 3306 N N . SER A 1 422 ? 3.596 -11.734 7.473 1 85.19 422 SER A N 1
ATOM 3307 C CA . SER A 1 422 ? 4.84 -11.312 6.844 1 85.19 422 SER A CA 1
ATOM 3308 C C . SER A 1 422 ? 6 -12.227 7.227 1 85.19 422 SER A C 1
ATOM 3310 O O . SER A 1 422 ? 6.938 -12.406 6.449 1 85.19 422 SER A O 1
ATOM 3312 N N . ASP A 1 423 ? 6.012 -12.781 8.406 1 84.62 423 ASP A N 1
ATOM 3313 C CA . ASP A 1 423 ? 7.086 -13.648 8.875 1 84.62 423 ASP A CA 1
ATOM 3314 C C . ASP A 1 423 ? 7.148 -14.938 8.055 1 84.62 423 ASP A C 1
ATOM 3316 O O . ASP A 1 423 ? 8.18 -15.602 8.016 1 84.62 423 ASP A O 1
ATOM 3320 N N . ALA A 1 424 ? 6.129 -15.336 7.383 1 80.62 424 ALA A N 1
ATOM 3321 C CA . ALA A 1 424 ? 6.137 -16.484 6.473 1 80.62 424 ALA A CA 1
ATOM 3322 C C . ALA A 1 424 ? 6.441 -16.047 5.043 1 80.62 424 ALA A C 1
ATOM 3324 O O . ALA A 1 424 ? 6.918 -16.828 4.23 1 80.62 424 ALA A O 1
ATOM 3325 N N . GLY A 1 425 ? 6.238 -14.734 4.766 1 71.19 425 GLY A N 1
ATOM 3326 C CA . GLY A 1 425 ? 6.301 -14.328 3.369 1 71.19 425 GLY A CA 1
ATOM 3327 C C . GLY A 1 425 ? 7.367 -13.289 3.096 1 71.19 425 GLY A C 1
ATOM 3328 O O . GLY A 1 425 ? 7.84 -13.156 1.965 1 71.19 425 GLY A O 1
ATOM 3329 N N . ALA A 1 426 ? 7.785 -12.547 4.066 1 69.56 426 ALA A N 1
ATOM 3330 C CA . ALA A 1 426 ? 8.617 -11.367 3.855 1 69.56 426 ALA A CA 1
ATOM 3331 C C . ALA A 1 426 ? 9.992 -11.75 3.326 1 69.56 426 ALA A C 1
ATOM 3333 O O . ALA A 1 426 ? 10.531 -11.086 2.434 1 69.56 426 ALA A O 1
ATOM 3334 N N . SER A 1 427 ? 10.531 -12.797 3.766 1 70.81 427 SER A N 1
ATOM 3335 C CA . SER A 1 427 ? 11.891 -13.172 3.387 1 70.81 427 SER A CA 1
ATOM 3336 C C . SER A 1 427 ? 11.992 -13.422 1.886 1 70.81 427 SER A C 1
ATOM 3338 O O . SER A 1 427 ? 13 -13.07 1.265 1 70.81 427 SER A O 1
ATOM 3340 N N . ALA A 1 428 ? 10.977 -13.961 1.364 1 77.5 428 ALA A N 1
ATOM 3341 C CA . ALA A 1 428 ? 10.992 -14.266 -0.064 1 77.5 428 ALA A CA 1
ATOM 3342 C C . ALA A 1 428 ? 10.992 -12.984 -0.896 1 77.5 428 ALA A C 1
ATOM 3344 O O . ALA A 1 428 ? 11.562 -12.945 -1.989 1 77.5 428 ALA A O 1
ATOM 3345 N N . GLU A 1 429 ? 10.469 -11.93 -0.329 1 80.12 429 GLU A N 1
ATOM 3346 C CA . GLU A 1 429 ? 10.352 -10.672 -1.062 1 80.12 429 GLU A CA 1
ATOM 3347 C C . GLU A 1 429 ? 11.672 -9.906 -1.065 1 80.12 429 GLU A C 1
ATOM 3349 O O . GLU A 1 429 ? 11.867 -9 -1.882 1 80.12 429 GLU A O 1
ATOM 3354 N N . LEU A 1 430 ? 12.594 -10.32 -0.207 1 85.44 430 LEU A N 1
ATOM 3355 C CA . LEU A 1 430 ? 13.867 -9.602 -0.109 1 85.44 430 LEU A CA 1
ATOM 3356 C C . LEU A 1 430 ? 14.953 -10.32 -0.896 1 85.44 430 LEU A C 1
ATOM 3358 O O . LEU A 1 430 ? 16.109 -9.875 -0.911 1 85.44 430 LEU A O 1
ATOM 3362 N N . GLN A 1 431 ? 14.617 -11.336 -1.639 1 87.75 431 GLN A N 1
ATOM 3363 C CA . GLN A 1 431 ? 15.57 -12.203 -2.322 1 87.75 431 GLN A CA 1
ATOM 3364 C C . GLN A 1 431 ? 16.344 -11.43 -3.389 1 87.75 431 GLN A C 1
ATOM 3366 O O . GLN A 1 431 ? 17.422 -11.852 -3.801 1 87.75 431 GLN A O 1
ATOM 3371 N N . CYS A 1 432 ? 15.828 -10.32 -3.826 1 91.75 432 CYS A N 1
ATOM 3372 C CA . CYS A 1 432 ? 16.438 -9.609 -4.949 1 91.75 432 CYS A CA 1
ATOM 3373 C C . CYS A 1 432 ? 17.391 -8.531 -4.461 1 91.75 432 CYS A C 1
ATOM 3375 O O . CYS A 1 432 ? 17.984 -7.816 -5.27 1 91.75 432 CYS A O 1
ATOM 3377 N N . ALA A 1 433 ? 17.609 -8.391 -3.172 1 89.62 433 ALA A N 1
ATOM 3378 C CA . ALA A 1 433 ? 18.328 -7.273 -2.561 1 89.62 433 ALA A CA 1
ATOM 3379 C C . ALA A 1 433 ? 19.75 -7.176 -3.1 1 89.62 433 ALA A C 1
ATOM 3381 O O . ALA A 1 433 ? 20.312 -6.082 -3.197 1 89.62 433 ALA A O 1
ATOM 3382 N N . ARG A 1 434 ? 20.344 -8.289 -3.496 1 91.38 434 ARG A N 1
ATOM 3383 C CA . ARG A 1 434 ? 21.734 -8.281 -3.959 1 91.38 434 ARG A CA 1
ATOM 3384 C C . ARG A 1 434 ? 21.828 -8.82 -5.383 1 91.38 434 ARG A C 1
ATOM 3386 O O . ARG A 1 434 ? 22.891 -9.273 -5.801 1 91.38 434 ARG A O 1
ATOM 3393 N N . TRP A 1 435 ? 20.734 -8.844 -6.109 1 93.12 435 TRP A N 1
ATOM 3394 C CA . TRP A 1 435 ? 20.656 -9.438 -7.438 1 93.12 435 TRP A CA 1
ATOM 3395 C C . TRP A 1 435 ? 21.578 -8.727 -8.414 1 93.12 435 TRP A C 1
ATOM 3397 O O . TRP A 1 435 ? 21.656 -7.5 -8.422 1 93.12 435 TRP A O 1
ATOM 3407 N N . PRO A 1 436 ? 22.266 -9.438 -9.219 1 91.81 436 PRO A N 1
ATOM 3408 C CA . PRO A 1 436 ? 23.391 -8.883 -9.984 1 91.81 436 PRO A CA 1
ATOM 3409 C C . PRO A 1 436 ? 22.984 -8.43 -11.383 1 91.81 436 PRO A C 1
ATOM 3411 O O . PRO A 1 436 ? 23.812 -7.906 -12.133 1 91.81 436 PRO A O 1
ATOM 3414 N N . PHE A 1 437 ? 21.797 -8.703 -11.805 1 91.81 437 PHE A N 1
ATOM 3415 C CA . PHE A 1 437 ? 21.391 -8.406 -13.172 1 91.81 437 PHE A CA 1
ATOM 3416 C C . PHE A 1 437 ? 20.453 -7.211 -13.211 1 91.81 437 PHE A C 1
ATOM 3418 O O . PHE A 1 437 ? 19.781 -6.91 -12.219 1 91.81 437 PHE A O 1
ATOM 3425 N N . LYS A 1 438 ? 20.453 -6.531 -14.266 1 87.75 438 LYS A N 1
ATOM 3426 C CA . LYS A 1 438 ? 19.453 -5.543 -14.656 1 87.75 438 LYS A CA 1
ATOM 3427 C C . LYS A 1 438 ? 18.828 -5.883 -16 1 87.75 438 LYS A C 1
ATOM 3429 O O . LYS A 1 438 ? 19.547 -6.266 -16.938 1 87.75 438 LYS A O 1
ATOM 3434 N N . ALA A 1 439 ? 17.547 -5.801 -16.047 1 94.19 439 ALA A N 1
ATOM 3435 C CA . ALA A 1 439 ? 16.875 -6.094 -17.297 1 94.19 439 ALA A CA 1
ATOM 3436 C C . ALA A 1 439 ? 17.297 -5.109 -18.391 1 94.19 439 ALA A C 1
ATOM 3438 O O . ALA A 1 439 ? 17.438 -3.912 -18.125 1 94.19 439 ALA A O 1
ATOM 3439 N N . ALA A 1 440 ? 17.531 -5.629 -19.594 1 95.81 440 ALA A N 1
ATOM 3440 C CA . ALA A 1 440 ? 17.891 -4.785 -20.719 1 95.81 440 ALA A CA 1
ATOM 3441 C C . ALA A 1 440 ? 16.812 -3.752 -21.016 1 95.81 440 ALA A C 1
ATOM 3443 O O . ALA A 1 440 ? 17.109 -2.611 -21.375 1 95.81 440 ALA A O 1
ATOM 3444 N N . GLU A 1 441 ? 15.617 -4.133 -20.906 1 95.31 441 GLU A N 1
ATOM 3445 C CA . GLU A 1 441 ? 14.469 -3.238 -20.938 1 95.31 441 GLU A CA 1
ATOM 3446 C C . GLU A 1 441 ? 13.641 -3.375 -19.656 1 95.31 441 GLU A C 1
ATOM 3448 O O . GLU A 1 441 ? 13.07 -4.434 -19.391 1 95.31 441 GLU A O 1
ATOM 3453 N N . THR A 1 442 ? 13.578 -2.289 -18.938 1 91.69 442 THR A N 1
ATOM 3454 C CA . THR A 1 442 ? 12.797 -2.281 -17.703 1 91.69 442 THR A CA 1
ATOM 3455 C C . THR A 1 442 ? 11.359 -1.848 -17.984 1 91.69 442 THR A C 1
ATOM 3457 O O . THR A 1 442 ? 11.078 -1.238 -19.016 1 91.69 442 THR A O 1
ATOM 3460 N N . ILE A 1 443 ? 10.461 -2.256 -17.094 1 90.69 443 ILE A N 1
ATOM 3461 C CA . ILE A 1 443 ? 9.086 -1.774 -17.172 1 90.69 443 ILE A CA 1
ATOM 3462 C C . ILE A 1 443 ? 9.039 -0.286 -16.828 1 90.69 443 ILE A C 1
ATOM 3464 O O . ILE A 1 443 ? 9.43 0.119 -15.727 1 90.69 443 ILE A O 1
ATOM 3468 N N . ASP A 1 444 ? 8.648 0.545 -17.734 1 87.25 444 ASP A N 1
ATOM 3469 C CA . ASP A 1 444 ? 8.57 1.99 -17.547 1 87.25 444 ASP A CA 1
ATOM 3470 C C . ASP A 1 444 ? 7.285 2.383 -16.812 1 87.25 444 ASP A C 1
ATOM 3472 O O . ASP A 1 444 ? 6.246 2.582 -17.438 1 87.25 444 ASP A O 1
ATOM 3476 N N . MET A 1 445 ? 7.367 2.686 -15.602 1 81.75 445 MET A N 1
ATOM 3477 C CA . MET A 1 445 ? 6.203 2.924 -14.758 1 81.75 445 MET A CA 1
ATOM 3478 C C . MET A 1 445 ? 5.516 4.234 -15.125 1 81.75 445 MET A C 1
ATOM 3480 O O . MET A 1 445 ? 4.348 4.445 -14.797 1 81.75 445 MET A O 1
ATOM 3484 N N . ASN A 1 446 ? 6.18 5.121 -15.758 1 78.44 446 ASN A N 1
ATOM 3485 C CA . ASN A 1 446 ? 5.574 6.387 -16.172 1 78.44 446 ASN A CA 1
ATOM 3486 C C . ASN A 1 446 ? 4.539 6.18 -17.266 1 78.44 446 ASN A C 1
ATOM 3488 O O . ASN A 1 446 ? 3.738 7.074 -17.547 1 78.44 446 ASN A O 1
ATOM 3492 N N . LYS A 1 447 ? 4.543 4.965 -17.812 1 78.06 447 LYS A N 1
ATOM 3493 C CA . LYS A 1 447 ? 3.615 4.672 -18.906 1 78.06 447 LYS A CA 1
ATOM 3494 C C . LYS A 1 447 ? 2.328 4.043 -18.375 1 78.06 447 LYS A C 1
ATOM 3496 O O . LYS A 1 447 ? 1.403 3.775 -19.156 1 78.06 447 LYS A O 1
ATOM 3501 N N . PHE A 1 448 ? 2.205 3.912 -17.094 1 80.62 448 PHE A N 1
ATOM 3502 C CA . PHE A 1 448 ? 1.052 3.238 -16.516 1 80.62 448 PHE A CA 1
ATOM 3503 C C . PHE A 1 448 ? 0.209 4.215 -15.703 1 80.62 448 PHE A C 1
ATOM 3505 O O . PHE A 1 448 ? -0.501 3.812 -14.781 1 80.62 448 PHE A O 1
ATOM 3512 N N . LYS A 1 449 ? 0.234 5.41 -15.945 1 77.75 449 LYS A N 1
ATOM 3513 C CA . LYS A 1 449 ? -0.479 6.395 -15.141 1 77.75 449 LYS A CA 1
ATOM 3514 C C . LYS A 1 449 ? -1.937 6.516 -15.578 1 77.75 449 LYS A C 1
ATOM 3516 O O . LYS A 1 449 ? -2.832 6.656 -14.742 1 77.75 449 LYS A O 1
ATOM 3521 N N . HIS A 1 450 ? -2.279 6.414 -16.891 1 83.75 450 HIS A N 1
ATOM 3522 C CA . HIS A 1 450 ? -3.611 6.516 -17.469 1 83.75 450 HIS A CA 1
ATOM 3523 C C . HIS A 1 450 ? -3.652 5.883 -18.859 1 83.75 450 HIS A C 1
ATOM 3525 O O . HIS A 1 450 ? -3.758 6.586 -19.859 1 83.75 450 HIS A O 1
ATOM 3531 N N . VAL A 1 451 ? -3.857 4.633 -18.797 1 92.31 451 VAL A N 1
ATOM 3532 C CA . VAL A 1 451 ? -3.756 3.926 -20.078 1 92.31 451 VAL A CA 1
ATOM 3533 C C . VAL A 1 451 ? -5.152 3.674 -20.641 1 92.31 451 VAL A C 1
ATOM 3535 O O . VAL A 1 451 ? -6.047 3.219 -19.922 1 92.31 451 VAL A O 1
ATOM 3538 N N . ASN A 1 452 ? -5.363 4.07 -21.828 1 94.81 452 ASN A N 1
ATOM 3539 C CA . ASN A 1 452 ? -6.559 3.707 -22.578 1 94.81 452 ASN A CA 1
ATOM 3540 C C . ASN A 1 452 ? -6.289 2.559 -23.547 1 94.81 452 ASN A C 1
ATOM 3542 O O . ASN A 1 452 ? -5.652 2.75 -24.578 1 94.81 452 ASN A O 1
ATOM 3546 N N . THR A 1 453 ? -6.82 1.391 -23.203 1 97.38 453 THR A N 1
ATOM 3547 C CA . THR A 1 453 ? -6.715 0.262 -24.125 1 97.38 453 THR A CA 1
ATOM 3548 C C . THR A 1 453 ? -7.852 0.281 -25.141 1 97.38 453 THR A C 1
ATOM 3550 O O . THR A 1 453 ? -8.883 0.915 -24.906 1 97.38 453 THR A O 1
ATOM 3553 N N . ARG A 1 454 ? -7.617 -0.383 -26.297 1 98 454 ARG A N 1
ATOM 3554 C CA . ARG A 1 454 ? -8.641 -0.443 -27.344 1 98 454 ARG A CA 1
ATOM 3555 C C . ARG A 1 454 ? -9.977 -0.917 -26.766 1 98 454 ARG A C 1
ATOM 3557 O O . ARG A 1 454 ? -11.023 -0.321 -27.031 1 98 454 ARG A O 1
ATOM 3564 N N . VAL A 1 455 ? -9.906 -2 -26.078 1 98.12 455 VAL A N 1
ATOM 3565 C CA . VAL A 1 455 ? -11.031 -2.494 -25.281 1 98.12 455 VAL A CA 1
ATOM 3566 C C . VAL A 1 455 ? -10.656 -2.496 -23.812 1 98.12 455 VAL A C 1
ATOM 3568 O O . VAL A 1 455 ? -9.578 -2.963 -23.438 1 98.12 455 VAL A O 1
ATOM 3571 N N . PRO A 1 456 ? -11.508 -1.914 -22.938 1 97.88 456 PRO A N 1
ATOM 3572 C CA . PRO A 1 456 ? -11.164 -1.851 -21.516 1 97.88 456 PRO A CA 1
ATOM 3573 C C . PRO A 1 456 ? -10.945 -3.23 -20.906 1 97.88 456 PRO A C 1
ATOM 3575 O O . PRO A 1 456 ? -11.578 -4.203 -21.328 1 97.88 456 PRO A O 1
ATOM 3578 N N . ILE A 1 457 ? -10.164 -3.27 -19.875 1 98.56 457 ILE A N 1
ATOM 3579 C CA . ILE A 1 457 ? -9.68 -4.508 -19.281 1 98.56 457 ILE A CA 1
ATOM 3580 C C . ILE A 1 457 ? -10.648 -4.98 -18.203 1 98.56 457 ILE A C 1
ATOM 3582 O O . ILE A 1 457 ? -11.227 -4.164 -17.484 1 98.56 457 ILE A O 1
ATOM 3586 N N . LEU A 1 458 ? -10.844 -6.273 -18.047 1 98.81 458 LEU A N 1
ATOM 3587 C CA . LEU A 1 458 ? -11.609 -6.875 -16.953 1 98.81 458 LEU A CA 1
ATOM 3588 C C . LEU A 1 458 ? -10.68 -7.434 -15.891 1 98.81 458 LEU A C 1
ATOM 3590 O O . LEU A 1 458 ? -9.969 -8.414 -16.125 1 98.81 458 LEU A O 1
ATOM 3594 N N . PHE A 1 459 ? -10.703 -6.852 -14.758 1 98.75 459 PHE A N 1
ATOM 3595 C CA . PHE A 1 459 ? -10.008 -7.359 -13.578 1 98.75 459 PHE A CA 1
ATOM 3596 C C . PHE A 1 459 ? -10.93 -8.242 -12.742 1 98.75 459 PHE A C 1
ATOM 3598 O O . PHE A 1 459 ? -12.109 -7.926 -12.57 1 98.75 459 PHE A O 1
ATOM 3605 N N . VAL A 1 460 ? -10.406 -9.359 -12.273 1 98.69 460 VAL A N 1
ATOM 3606 C CA . VAL A 1 460 ? -11.148 -10.258 -11.383 1 98.69 460 VAL A CA 1
ATOM 3607 C C . VAL A 1 460 ? -10.273 -10.641 -10.195 1 98.69 460 VAL A C 1
ATOM 3609 O O . VAL A 1 460 ? -9.078 -10.898 -10.352 1 98.69 460 VAL A O 1
ATOM 3612 N N . ASN A 1 461 ? -10.844 -10.633 -9.031 1 98.38 461 ASN A N 1
ATOM 3613 C CA . ASN A 1 461 ? -10.07 -10.977 -7.844 1 98.38 461 ASN A CA 1
ATOM 3614 C C . ASN A 1 461 ? -10.969 -11.531 -6.738 1 98.38 461 ASN A C 1
ATOM 3616 O O . ASN A 1 461 ? -12.055 -11 -6.492 1 98.38 461 ASN A O 1
ATOM 3620 N N . SER A 1 462 ? -10.508 -12.617 -6.152 1 97.5 462 SER A N 1
ATOM 3621 C CA . SER A 1 462 ? -11.203 -13.109 -4.969 1 97.5 462 SER A CA 1
ATOM 3622 C C . SER A 1 462 ? -10.992 -12.18 -3.775 1 97.5 462 SER A C 1
ATOM 3624 O O . SER A 1 462 ? -9.898 -11.664 -3.568 1 97.5 462 SER A O 1
ATOM 3626 N N . ARG A 1 463 ? -12.055 -11.961 -3.039 1 95.44 463 ARG A N 1
ATOM 3627 C CA . ARG A 1 463 ? -11.953 -11.195 -1.799 1 95.44 463 ARG A CA 1
ATOM 3628 C C . ARG A 1 463 ? -11.055 -11.906 -0.791 1 95.44 463 ARG A C 1
ATOM 3630 O O . ARG A 1 463 ? -10.469 -11.258 0.082 1 95.44 463 ARG A O 1
ATOM 3637 N N . TYR A 1 464 ? -10.961 -13.195 -0.886 1 95.44 464 TYR A N 1
ATOM 3638 C CA . TYR A 1 464 ? -10.289 -14.008 0.123 1 95.44 464 TYR A CA 1
ATOM 3639 C C . TYR A 1 464 ? -9.039 -14.664 -0.449 1 95.44 464 TYR A C 1
ATOM 3641 O O . TYR A 1 464 ? -8.609 -15.711 0.032 1 95.44 464 TYR A O 1
ATOM 3649 N N . ASP A 1 465 ? -8.562 -14.125 -1.532 1 96.88 465 ASP A N 1
ATOM 3650 C CA . ASP A 1 465 ? -7.309 -14.625 -2.08 1 96.88 465 ASP A CA 1
ATOM 3651 C C . ASP A 1 465 ? -6.164 -14.445 -1.089 1 96.88 465 ASP A C 1
ATOM 3653 O O . ASP A 1 465 ? -5.934 -13.336 -0.598 1 96.88 465 ASP A O 1
ATOM 3657 N N . PRO A 1 466 ? -5.371 -15.469 -0.782 1 95.25 466 PRO A N 1
ATOM 3658 C CA . PRO A 1 466 ? -4.359 -15.367 0.272 1 95.25 466 PRO A CA 1
ATOM 3659 C C . PRO A 1 466 ? -3.09 -14.656 -0.19 1 95.25 466 PRO A C 1
ATOM 3661 O O . PRO A 1 466 ? -2.25 -14.289 0.634 1 95.25 466 PRO A O 1
ATOM 3664 N N . VAL A 1 467 ? -2.92 -14.438 -1.524 1 94.44 467 VAL A N 1
ATOM 3665 C CA . VAL A 1 467 ? -1.611 -13.938 -1.936 1 94.44 467 VAL A CA 1
ATOM 3666 C C . VAL A 1 467 ? -1.783 -12.789 -2.928 1 94.44 467 VAL A C 1
ATOM 3668 O O . VAL A 1 467 ? -0.803 -12.172 -3.348 1 94.44 467 VAL A O 1
ATOM 3671 N N . THR A 1 468 ? -2.934 -12.477 -3.4 1 96.31 468 THR A N 1
ATOM 3672 C CA . THR A 1 468 ? -3.256 -11.312 -4.207 1 96.31 468 THR A CA 1
ATOM 3673 C C . THR A 1 468 ? -4.469 -10.578 -3.639 1 96.31 468 THR A C 1
ATOM 3675 O O . THR A 1 468 ? -5.59 -10.758 -4.109 1 96.31 468 THR A O 1
ATOM 3678 N N . PRO A 1 469 ? -4.219 -9.703 -2.734 1 94.88 469 PRO A N 1
ATOM 3679 C CA . PRO A 1 469 ? -5.324 -9.031 -2.043 1 94.88 469 PRO A CA 1
ATOM 3680 C C . PRO A 1 469 ? -6.172 -8.172 -2.977 1 94.88 469 PRO A C 1
ATOM 3682 O O . PRO A 1 469 ? -5.664 -7.66 -3.977 1 94.88 469 PRO A O 1
ATOM 3685 N N . LEU A 1 470 ? -7.43 -8.031 -2.637 1 94.75 470 LEU A N 1
ATOM 3686 C CA . LEU A 1 470 ? -8.406 -7.324 -3.453 1 94.75 470 LEU A CA 1
ATOM 3687 C C . LEU A 1 470 ? -7.953 -5.895 -3.727 1 94.75 470 LEU A C 1
ATOM 3689 O O . LEU A 1 470 ? -8.219 -5.348 -4.801 1 94.75 470 LEU A O 1
ATOM 3693 N N . VAL A 1 471 ? -7.227 -5.23 -2.787 1 93.25 471 VAL A N 1
ATOM 3694 C CA . VAL A 1 471 ? -6.75 -3.861 -2.953 1 93.25 471 VAL A CA 1
ATOM 3695 C C . VAL A 1 471 ? -5.84 -3.773 -4.176 1 93.25 471 VAL A C 1
ATOM 3697 O O . VAL A 1 471 ? -5.812 -2.752 -4.863 1 93.25 471 VAL A O 1
ATOM 3700 N N . SER A 1 472 ? -5.137 -4.812 -4.457 1 95.56 472 SER A N 1
ATOM 3701 C CA . SER A 1 472 ? -4.238 -4.812 -5.605 1 95.56 472 SER A CA 1
ATOM 3702 C C . SER A 1 472 ? -5.016 -4.699 -6.914 1 95.56 472 SER A C 1
ATOM 3704 O O . SER A 1 472 ? -4.598 -3.992 -7.832 1 95.56 472 SER A O 1
ATOM 3706 N N . ALA A 1 473 ? -6.125 -5.398 -7 1 97.19 473 ALA A N 1
ATOM 3707 C CA . ALA A 1 473 ? -6.953 -5.332 -8.203 1 97.19 473 ALA A CA 1
ATOM 3708 C C . ALA A 1 473 ? -7.523 -3.932 -8.398 1 97.19 473 ALA A C 1
ATOM 3710 O O . ALA A 1 473 ? -7.496 -3.393 -9.508 1 97.19 473 ALA A O 1
ATOM 3711 N N . TYR A 1 474 ? -8.055 -3.398 -7.375 1 94.88 474 TYR A N 1
ATOM 3712 C CA . TYR A 1 474 ? -8.625 -2.061 -7.473 1 94.88 474 TYR A CA 1
ATOM 3713 C C . TYR A 1 474 ? -7.566 -1.04 -7.863 1 94.88 474 TYR A C 1
ATOM 3715 O O . TYR A 1 474 ? -7.781 -0.223 -8.766 1 94.88 474 TYR A O 1
ATOM 3723 N N . GLU A 1 475 ? -6.469 -1.064 -7.156 1 94.06 475 GLU A N 1
ATOM 3724 C CA . GLU A 1 475 ? -5.418 -0.101 -7.469 1 94.06 475 GLU A CA 1
ATOM 3725 C C . GLU A 1 475 ? -4.926 -0.266 -8.906 1 94.06 475 GLU A C 1
ATOM 3727 O O . GLU A 1 475 ? -4.758 0.719 -9.625 1 94.06 475 GLU A O 1
ATOM 3732 N N . ALA A 1 476 ? -4.684 -1.486 -9.328 1 95.38 476 ALA A N 1
ATOM 3733 C CA . ALA A 1 476 ? -4.234 -1.744 -10.688 1 95.38 476 ALA A CA 1
ATOM 3734 C C . ALA A 1 476 ? -5.242 -1.216 -11.711 1 95.38 476 ALA A C 1
ATOM 3736 O O . ALA A 1 476 ? -4.859 -0.633 -12.727 1 95.38 476 ALA A O 1
ATOM 3737 N N . SER A 1 477 ? -6.477 -1.429 -11.469 1 96.19 477 SER A N 1
ATOM 3738 C CA . SER A 1 477 ? -7.516 -1.027 -12.406 1 96.19 477 SER A CA 1
ATOM 3739 C C . SER A 1 477 ? -7.543 0.486 -12.594 1 96.19 477 SER A C 1
ATOM 3741 O O . SER A 1 477 ? -7.91 0.98 -13.664 1 96.19 477 SER A O 1
ATOM 3743 N N . THR A 1 478 ? -7.156 1.255 -11.578 1 93.19 478 THR A N 1
ATOM 3744 C CA . THR A 1 478 ? -7.176 2.711 -11.664 1 93.19 478 THR A CA 1
ATOM 3745 C C . THR A 1 478 ? -6.188 3.199 -12.727 1 93.19 478 THR A C 1
ATOM 3747 O O . THR A 1 478 ? -6.281 4.34 -13.188 1 93.19 478 THR A O 1
ATOM 3750 N N . ARG A 1 479 ? -5.262 2.354 -13.125 1 93.12 479 ARG A N 1
ATOM 3751 C CA . ARG A 1 479 ? -4.273 2.742 -14.125 1 93.12 479 ARG A CA 1
ATOM 3752 C C . ARG A 1 479 ? -4.84 2.613 -15.539 1 93.12 479 ARG A C 1
ATOM 3754 O O . ARG A 1 479 ? -4.266 3.135 -16.484 1 93.12 479 ARG A O 1
ATOM 3761 N N . PHE A 1 480 ? -5.902 1.925 -15.664 1 95.44 480 PHE A N 1
ATOM 3762 C CA . PHE A 1 480 ? -6.477 1.615 -16.969 1 95.44 480 PHE A CA 1
ATOM 3763 C C . PHE A 1 480 ? -7.91 2.129 -17.062 1 95.44 480 PHE A C 1
ATOM 3765 O O . PHE A 1 480 ? -8.836 1.514 -16.516 1 95.44 480 PHE A O 1
ATOM 3772 N N . ASN A 1 481 ? -8.031 3.141 -17.875 1 93.25 481 ASN A N 1
ATOM 3773 C CA . ASN A 1 481 ? -9.328 3.807 -17.969 1 93.25 481 ASN A CA 1
ATOM 3774 C C . ASN A 1 481 ? -10.391 2.875 -18.547 1 93.25 481 ASN A C 1
ATOM 3776 O O . ASN A 1 481 ? -10.125 2.104 -19.469 1 93.25 481 ASN A O 1
ATOM 3780 N N . GLY A 1 482 ? -11.57 2.965 -17.938 1 95.25 482 GLY A N 1
ATOM 3781 C CA . GLY A 1 482 ? -12.703 2.199 -18.422 1 95.25 482 GLY A CA 1
ATOM 3782 C C . GLY A 1 482 ? -12.719 0.77 -17.922 1 95.25 482 GLY A C 1
ATOM 3783 O O . GLY A 1 482 ? -13.719 0.06 -18.078 1 95.25 482 GLY A O 1
ATOM 3784 N N . SER A 1 483 ? -11.695 0.321 -17.266 1 97.12 483 SER A N 1
ATOM 3785 C CA . SER A 1 483 ? -11.633 -1.046 -16.75 1 97.12 483 SER A CA 1
ATOM 3786 C C . SER A 1 483 ? -12.664 -1.28 -15.656 1 97.12 483 SER A C 1
ATOM 3788 O O . SER A 1 483 ? -13.281 -0.333 -15.172 1 97.12 483 SER A O 1
ATOM 3790 N N . ARG A 1 484 ? -12.883 -2.568 -15.391 1 97.75 484 ARG A N 1
ATOM 3791 C CA . ARG A 1 484 ? -13.812 -2.977 -14.344 1 97.75 484 ARG A CA 1
ATOM 3792 C C . ARG A 1 484 ? -13.219 -4.09 -13.484 1 97.75 484 ARG A C 1
ATOM 3794 O O . ARG A 1 484 ? -12.43 -4.902 -13.977 1 97.75 484 ARG A O 1
ATOM 3801 N N . VAL A 1 485 ? -13.555 -4.02 -12.195 1 98.25 485 VAL A N 1
ATOM 3802 C CA . VAL A 1 485 ? -13.172 -5.086 -11.273 1 98.25 485 VAL A CA 1
ATOM 3803 C C . VAL A 1 485 ? -14.406 -5.91 -10.898 1 98.25 485 VAL A C 1
ATOM 3805 O O . VAL A 1 485 ? -15.422 -5.359 -10.477 1 98.25 485 VAL A O 1
ATOM 3808 N N . VAL A 1 486 ? -14.312 -7.172 -11.094 1 98.56 486 VAL A N 1
ATOM 3809 C CA . VAL A 1 486 ? -15.281 -8.109 -10.547 1 98.56 486 VAL A CA 1
ATOM 3810 C C . VAL A 1 486 ? -14.742 -8.734 -9.266 1 98.56 486 VAL A C 1
ATOM 3812 O O . VAL A 1 486 ? -13.648 -9.305 -9.258 1 98.56 486 VAL A O 1
ATOM 3815 N N . VAL A 1 487 ? -15.461 -8.578 -8.203 1 97.75 487 VAL A N 1
ATOM 3816 C CA . VAL A 1 487 ? -15.102 -9.234 -6.949 1 97.75 487 VAL A CA 1
ATOM 3817 C C . VAL A 1 487 ? -15.656 -10.656 -6.934 1 97.75 487 VAL A C 1
ATOM 3819 O O . VAL A 1 487 ? -16.875 -10.852 -6.984 1 97.75 487 VAL A O 1
ATOM 3822 N N . HIS A 1 488 ? -14.742 -11.609 -6.953 1 98.19 488 HIS A N 1
ATOM 3823 C CA . HIS A 1 488 ? -15.078 -13.023 -6.801 1 98.19 488 HIS A CA 1
ATOM 3824 C C . HIS A 1 488 ? -15.141 -13.422 -5.332 1 98.19 488 HIS A C 1
ATOM 3826 O O . HIS A 1 488 ? -14.133 -13.344 -4.621 1 98.19 488 HIS A O 1
ATOM 3832 N N . GLU A 1 489 ? -16.312 -13.891 -4.859 1 97.19 489 GLU A N 1
ATOM 3833 C CA . GLU A 1 489 ? -16.5 -14.133 -3.432 1 97.19 489 GLU A CA 1
ATOM 3834 C C . GLU A 1 489 ? -16.078 -15.555 -3.059 1 97.19 489 GLU A C 1
ATOM 3836 O O . GLU A 1 489 ? -16.312 -16 -1.932 1 97.19 489 GLU A O 1
ATOM 3841 N N . GLY A 1 490 ? -15.516 -16.281 -3.955 1 97 490 GLY A N 1
ATOM 3842 C CA . GLY A 1 490 ? -15.031 -17.625 -3.676 1 97 490 GLY A CA 1
ATOM 3843 C C . GLY A 1 490 ? -13.641 -17.641 -3.068 1 97 490 GLY A C 1
ATOM 3844 O O . GLY A 1 490 ? -12.906 -16.656 -3.152 1 97 490 GLY A O 1
ATOM 3845 N N . GLU A 1 491 ? -13.328 -18.766 -2.434 1 97.5 491 GLU A N 1
ATOM 3846 C CA . GLU A 1 491 ? -12.07 -18.906 -1.717 1 97.5 491 GLU A CA 1
ATOM 3847 C C . GLU A 1 491 ? -10.961 -19.406 -2.643 1 97.5 491 GLU A C 1
ATOM 3849 O O . GLU A 1 491 ? -11.242 -20.016 -3.68 1 97.5 491 GLU A O 1
ATOM 3854 N N . GLY A 1 492 ? -9.68 -19.172 -2.178 1 97.12 492 GLY A N 1
ATOM 3855 C CA . GLY A 1 492 ? -8.516 -19.672 -2.895 1 97.12 492 GLY A CA 1
ATOM 3856 C C . GLY A 1 492 ? -7.891 -18.641 -3.812 1 97.12 492 GLY A C 1
ATOM 3857 O O . GLY A 1 492 ? -8.43 -17.531 -3.98 1 97.12 492 GLY A O 1
ATOM 3858 N N . HIS A 1 493 ? -6.738 -18.953 -4.352 1 96.56 493 HIS A N 1
ATOM 3859 C CA . HIS A 1 493 ? -6.059 -18.094 -5.309 1 96.56 493 HIS A CA 1
ATOM 3860 C C . HIS A 1 493 ? -6.68 -18.219 -6.695 1 96.56 493 HIS A C 1
ATOM 3862 O O . HIS A 1 493 ? -6.785 -19.312 -7.242 1 96.56 493 HIS A O 1
ATOM 3868 N N . GLY A 1 494 ? -7.125 -17.109 -7.223 1 95.06 494 GLY A N 1
ATOM 3869 C CA . GLY A 1 494 ? -7.84 -17.094 -8.492 1 95.06 494 GLY A CA 1
ATOM 3870 C C . GLY A 1 494 ? -9.328 -17.375 -8.336 1 95.06 494 GLY A C 1
ATOM 3871 O O . GLY A 1 494 ? -9.883 -17.219 -7.254 1 95.06 494 GLY A O 1
ATOM 3872 N N . ILE A 1 495 ? -9.992 -17.797 -9.398 1 94.62 495 ILE A N 1
ATOM 3873 C CA . ILE A 1 495 ? -11.453 -17.781 -9.375 1 94.62 495 ILE A CA 1
ATOM 3874 C C . ILE A 1 495 ? -11.984 -19.219 -9.453 1 94.62 495 ILE A C 1
ATOM 3876 O O . ILE A 1 495 ? -13.188 -19.438 -9.359 1 94.62 495 ILE A O 1
ATOM 3880 N N . HIS A 1 496 ? -11.102 -20.219 -9.594 1 91.5 496 HIS A N 1
ATOM 3881 C CA . HIS A 1 496 ? -11.586 -21.562 -9.922 1 91.5 496 HIS A CA 1
ATOM 3882 C C . HIS A 1 496 ? -11.719 -22.422 -8.672 1 91.5 496 HIS A C 1
ATOM 3884 O O . HIS A 1 496 ? -12.336 -23.484 -8.719 1 91.5 496 HIS A O 1
ATOM 3890 N N . GLY A 1 497 ? -11.094 -22.031 -7.539 1 91.81 497 GLY A N 1
ATOM 3891 C CA . GLY A 1 497 ? -11.164 -22.828 -6.324 1 91.81 497 GLY A CA 1
ATOM 3892 C C . GLY A 1 497 ? -12.586 -23.078 -5.867 1 91.81 497 GLY A C 1
ATOM 3893 O O . GLY A 1 497 ? -12.953 -24.219 -5.586 1 91.81 497 GLY A O 1
ATOM 3894 N N . ASN A 1 498 ? -13.352 -22.109 -5.742 1 95.12 498 ASN A N 1
ATOM 3895 C CA . ASN A 1 498 ? -14.797 -22.125 -5.531 1 95.12 498 ASN A CA 1
ATOM 3896 C C . ASN A 1 498 ? -15.516 -21.266 -6.566 1 95.12 498 ASN A C 1
ATOM 3898 O O . ASN A 1 498 ? -15.695 -20.062 -6.367 1 95.12 498 ASN A O 1
ATOM 3902 N N . PRO A 1 499 ? -15.969 -21.875 -7.578 1 93.19 499 PRO A N 1
ATOM 3903 C CA . PRO A 1 499 ? -16.438 -21.141 -8.75 1 93.19 499 PRO A CA 1
ATOM 3904 C C . PRO A 1 499 ? -17.75 -20.391 -8.492 1 93.19 499 PRO A C 1
ATOM 3906 O O . PRO A 1 499 ? -18.5 -20.75 -7.594 1 93.19 499 PRO A O 1
ATOM 3909 N N . SER A 1 500 ? -17.984 -19.344 -9.219 1 96.19 500 SER A N 1
ATOM 3910 C CA . SER A 1 500 ? -19.188 -18.516 -9.25 1 96.19 500 SER A CA 1
ATOM 3911 C C . SER A 1 500 ? -19.734 -18.406 -10.672 1 96.19 500 SER A C 1
ATOM 3913 O O . SER A 1 500 ? -19.016 -18.031 -11.594 1 96.19 500 SER A O 1
ATOM 3915 N N . VAL A 1 501 ? -21.047 -18.734 -10.836 1 95.69 501 VAL A N 1
ATOM 3916 C CA . VAL A 1 501 ? -21.703 -18.594 -12.133 1 95.69 501 VAL A CA 1
ATOM 3917 C C . VAL A 1 501 ? -21.672 -17.141 -12.578 1 95.69 501 VAL A C 1
ATOM 3919 O O . VAL A 1 501 ? -21.438 -16.844 -13.758 1 95.69 501 VAL A O 1
ATOM 3922 N N . CYS A 1 502 ? -21.859 -16.297 -11.664 1 97 502 CYS A N 1
ATOM 3923 C CA . CYS A 1 502 ? -21.828 -14.867 -11.922 1 97 502 CYS A CA 1
ATOM 3924 C C . CYS A 1 502 ? -20.469 -14.43 -12.453 1 97 502 CYS A C 1
ATOM 3926 O O . CYS A 1 502 ? -20.406 -13.68 -13.43 1 97 502 CYS A O 1
ATOM 3928 N N . THR A 1 503 ? -19.375 -14.836 -11.836 1 97.38 503 THR A N 1
ATOM 3929 C CA . THR A 1 503 ? -18.016 -14.508 -12.289 1 97.38 503 THR A CA 1
ATOM 3930 C C . THR A 1 503 ? -17.781 -15.023 -13.703 1 97.38 503 THR A C 1
ATOM 3932 O O . THR A 1 503 ? -17.312 -14.281 -14.57 1 97.38 503 THR A O 1
ATOM 3935 N N . TYR A 1 504 ? -18.156 -16.281 -13.953 1 96.31 504 TYR A N 1
ATOM 3936 C CA . TYR A 1 504 ? -17.953 -16.891 -15.258 1 96.31 504 TYR A CA 1
ATOM 3937 C C . TYR A 1 504 ? -18.797 -16.188 -16.328 1 96.31 504 TYR A C 1
ATOM 3939 O O . TYR A 1 504 ? -18.328 -15.945 -17.438 1 96.31 504 TYR A O 1
ATOM 3947 N N . ALA A 1 505 ? -20.016 -15.844 -15.961 1 96.69 505 ALA A N 1
ATOM 3948 C CA . ALA A 1 505 ? -20.891 -15.156 -16.906 1 96.69 505 ALA A CA 1
ATOM 3949 C C . ALA A 1 505 ? -20.312 -13.805 -17.297 1 96.69 505 ALA A C 1
ATOM 3951 O O . ALA A 1 505 ? -20.406 -13.391 -18.453 1 96.69 505 ALA A O 1
ATOM 3952 N N . ALA A 1 506 ? -19.75 -13.094 -16.359 1 97.81 506 ALA A N 1
ATOM 3953 C CA . ALA A 1 506 ? -19.125 -11.812 -16.656 1 97.81 506 ALA A CA 1
ATOM 3954 C C . ALA A 1 506 ? -17.969 -11.977 -17.641 1 97.81 506 ALA A C 1
ATOM 3956 O O . ALA A 1 506 ? -17.828 -11.195 -18.578 1 97.81 506 ALA A O 1
ATOM 3957 N N . ILE A 1 507 ? -17.141 -12.961 -17.438 1 97.69 507 ILE A N 1
ATOM 3958 C CA . ILE A 1 507 ? -15.984 -13.211 -18.297 1 97.69 507 ILE A CA 1
ATOM 3959 C C . ILE A 1 507 ? -16.453 -13.617 -19.688 1 97.69 507 ILE A C 1
ATOM 3961 O O . ILE A 1 507 ? -15.922 -13.125 -20.688 1 97.69 507 ILE A O 1
ATOM 3965 N N . ILE A 1 508 ? -17.453 -14.469 -19.766 1 96.56 508 ILE A N 1
ATOM 3966 C CA . ILE A 1 508 ? -18 -14.93 -21.031 1 96.56 508 ILE A CA 1
ATOM 3967 C C . ILE A 1 508 ? -18.562 -13.742 -21.828 1 96.56 508 ILE A C 1
ATOM 3969 O O . ILE A 1 508 ? -18.25 -13.586 -23.016 1 96.56 508 ILE A O 1
ATOM 3973 N N . ASP A 1 509 ? -19.328 -12.938 -21.141 1 97.12 509 ASP A N 1
ATOM 3974 C CA . ASP A 1 509 ? -19.906 -11.781 -21.812 1 97.12 509 ASP A CA 1
ATOM 3975 C C . ASP A 1 509 ? -18.828 -10.812 -22.281 1 97.12 509 ASP A C 1
ATOM 3977 O O . ASP A 1 509 ? -18.953 -10.227 -23.359 1 97.12 509 ASP A O 1
ATOM 3981 N N . TYR A 1 510 ? -17.812 -10.656 -21.562 1 98.06 510 TYR A N 1
ATOM 3982 C CA . TYR A 1 510 ? -16.703 -9.789 -21.922 1 98.06 510 TYR A CA 1
ATOM 3983 C C . TYR A 1 510 ? -15.977 -10.312 -23.156 1 98.06 510 TYR A C 1
ATOM 3985 O O . TYR A 1 510 ? -15.695 -9.555 -24.094 1 98.06 510 TYR A O 1
ATOM 3993 N N . PHE A 1 511 ? -15.617 -11.57 -23.188 1 97.38 511 PHE A N 1
ATOM 3994 C CA . PHE A 1 511 ? -14.898 -12.133 -24.328 1 97.38 511 PHE A CA 1
ATOM 3995 C C . PHE A 1 511 ? -15.773 -12.148 -25.562 1 97.38 511 PHE A C 1
ATOM 3997 O O . PHE A 1 511 ? -15.305 -11.867 -26.672 1 97.38 511 PHE A O 1
ATOM 4004 N N . LYS A 1 512 ? -17.031 -12.461 -25.422 1 94.44 512 LYS A N 1
ATOM 4005 C CA . LYS A 1 512 ? -17.938 -12.625 -26.562 1 94.44 512 LYS A CA 1
ATOM 4006 C C . LYS A 1 512 ? -18.359 -11.266 -27.125 1 94.44 512 LYS A C 1
ATOM 4008 O O . LYS A 1 512 ? -18.406 -11.086 -28.344 1 94.44 512 LYS A O 1
ATOM 4013 N N . ASN A 1 513 ? -18.594 -10.289 -26.219 1 95.94 513 ASN A N 1
ATOM 4014 C CA . ASN A 1 513 ? -19.266 -9.07 -26.672 1 95.94 513 ASN A CA 1
ATOM 4015 C C . ASN A 1 513 ? -18.453 -7.824 -26.312 1 95.94 513 ASN A C 1
ATOM 4017 O O . ASN A 1 513 ? -18.797 -6.719 -26.734 1 95.94 513 ASN A O 1
ATOM 4021 N N . GLY A 1 514 ? -17.453 -7.992 -25.562 1 96.38 514 GLY A N 1
ATOM 4022 C CA . GLY A 1 514 ? -16.688 -6.84 -25.125 1 96.38 514 GLY A CA 1
ATOM 4023 C C . GLY A 1 514 ? -17.391 -6.047 -24.031 1 96.38 514 GLY A C 1
ATOM 4024 O O . GLY A 1 514 ? -17.047 -4.887 -23.781 1 96.38 514 GLY A O 1
ATOM 4025 N N . ARG A 1 515 ? -18.328 -6.668 -23.375 1 97 515 ARG A N 1
ATOM 4026 C CA . ARG A 1 515 ? -19.141 -5.969 -22.391 1 97 515 ARG A CA 1
ATOM 4027 C C . ARG A 1 515 ? -18.594 -6.195 -20.984 1 97 515 ARG A C 1
ATOM 4029 O O . ARG A 1 515 ? -18.344 -7.336 -20.578 1 97 515 ARG A O 1
ATOM 4036 N N . LEU A 1 516 ? -18.391 -5.105 -20.281 1 97.69 516 LEU A N 1
ATOM 4037 C CA . LEU A 1 516 ? -17.984 -5.145 -18.891 1 97.69 516 LEU A CA 1
ATOM 4038 C C . LEU A 1 516 ? -19.172 -4.953 -17.953 1 97.69 516 LEU A C 1
ATOM 4040 O O . LEU A 1 516 ? -20.141 -4.262 -18.312 1 97.69 516 LEU A O 1
ATOM 4044 N N . PRO A 1 517 ? -19.125 -5.578 -16.812 1 96.94 517 PRO A N 1
ATOM 4045 C CA . PRO A 1 517 ? -20.219 -5.344 -15.859 1 96.94 517 PRO A CA 1
ATOM 4046 C C . PRO A 1 517 ? -20.203 -3.93 -15.289 1 96.94 517 PRO A C 1
ATOM 4048 O O . PRO A 1 517 ? -19.266 -3.17 -15.531 1 96.94 517 PRO A O 1
ATOM 4051 N N . LYS A 1 518 ? -21.281 -3.594 -14.617 1 93.38 518 LYS A N 1
ATOM 4052 C CA . LYS A 1 518 ? -21.344 -2.314 -13.914 1 93.38 518 LYS A CA 1
ATOM 4053 C C . LYS A 1 518 ? -20.328 -2.273 -12.773 1 93.38 518 LYS A C 1
ATOM 4055 O O . LYS A 1 518 ? -19.906 -3.318 -12.266 1 93.38 518 LYS A O 1
ATOM 4060 N N . PRO A 1 519 ? -19.875 -1.052 -12.352 1 91.81 519 PRO A N 1
ATOM 4061 C CA . PRO A 1 519 ? -18.969 -0.966 -11.203 1 91.81 519 PRO A CA 1
ATOM 4062 C C . PRO A 1 519 ? -19.562 -1.568 -9.938 1 91.81 519 PRO A C 1
ATOM 4064 O O . PRO A 1 519 ? -20.766 -1.409 -9.672 1 91.81 519 PRO A O 1
ATOM 4067 N N . GLY A 1 520 ? -18.719 -2.324 -9.227 1 90.88 520 GLY A N 1
ATOM 4068 C CA . GLY A 1 520 ? -19.125 -2.781 -7.902 1 90.88 520 GLY A CA 1
ATOM 4069 C C . GLY A 1 520 ? -19.75 -4.164 -7.914 1 90.88 520 GLY A C 1
ATOM 4070 O O . GLY A 1 520 ? -20.266 -4.629 -6.895 1 90.88 520 GLY A O 1
ATOM 4071 N N . VAL A 1 521 ? -19.641 -4.816 -9.016 1 94.94 521 VAL A N 1
ATOM 4072 C CA . VAL A 1 521 ? -20.203 -6.156 -9.102 1 94.94 521 VAL A CA 1
ATOM 4073 C C . VAL A 1 521 ? -19.438 -7.098 -8.172 1 94.94 521 VAL A C 1
ATOM 4075 O O . VAL A 1 521 ? -18.203 -7.105 -8.164 1 94.94 521 VAL A O 1
ATOM 4078 N N . SER A 1 522 ? -20.109 -7.754 -7.344 1 95.75 522 SER A N 1
ATOM 4079 C CA . SER A 1 522 ? -19.625 -8.828 -6.484 1 95.75 522 SER A CA 1
ATOM 4080 C C . SER A 1 522 ? -20.359 -10.141 -6.777 1 95.75 522 SER A C 1
ATOM 4082 O O . SER A 1 522 ? -21.594 -10.164 -6.832 1 95.75 522 SER A O 1
ATOM 4084 N N . CYS A 1 523 ? -19.656 -11.188 -7.023 1 97.94 523 CYS A N 1
ATOM 4085 C CA . CYS A 1 523 ? -20.219 -12.445 -7.508 1 97.94 523 CYS A CA 1
ATOM 4086 C C . CYS A 1 523 ? -20.141 -13.523 -6.434 1 97.94 523 CYS A C 1
ATOM 4088 O O . CYS A 1 523 ? -19.078 -14.055 -6.152 1 97.94 523 CYS A O 1
ATOM 4090 N N . PRO A 1 524 ? -21.25 -13.883 -5.828 1 96.75 524 PRO A N 1
ATOM 4091 C CA . PRO A 1 524 ? -21.266 -14.945 -4.82 1 96.75 524 PRO A CA 1
ATOM 4092 C C . PRO A 1 524 ? -21 -16.328 -5.414 1 96.75 524 PRO A C 1
ATOM 4094 O O . PRO A 1 524 ? -21.156 -16.516 -6.625 1 96.75 524 PRO A O 1
ATOM 4097 N N . VAL A 1 525 ? -20.594 -17.234 -4.566 1 96.19 525 VAL A N 1
ATOM 4098 C CA . VAL A 1 525 ? -20.438 -18.625 -4.984 1 96.19 525 VAL A CA 1
ATOM 4099 C C . VAL A 1 525 ? -21.766 -19.344 -4.875 1 96.19 525 VAL A C 1
ATOM 4101 O O . VAL A 1 525 ? -22.656 -18.922 -4.137 1 96.19 525 VAL A O 1
ATOM 4104 N N . LYS A 1 526 ? -21.859 -20.344 -5.637 1 92.44 526 LYS A N 1
ATOM 4105 C CA . LYS A 1 526 ? -23.094 -21.125 -5.645 1 92.44 526 LYS A CA 1
ATOM 4106 C C . LYS A 1 526 ? -23.219 -21.969 -4.387 1 92.44 526 LYS A C 1
ATOM 4108 O O . LYS A 1 526 ? -24.312 -22.125 -3.832 1 92.44 526 LYS A O 1
ATOM 4113 N N . THR A 1 527 ? -22.125 -22.531 -3.984 1 95.19 527 THR A N 1
ATOM 4114 C CA . THR A 1 527 ? -22.094 -23.5 -2.893 1 95.19 527 THR A CA 1
ATOM 4115 C C . THR A 1 527 ? -21.031 -23.125 -1.859 1 95.19 527 THR A C 1
ATOM 4117 O O . THR A 1 527 ? -19.891 -22.859 -2.209 1 95.19 527 THR A O 1
ATOM 4120 N N . PRO A 1 528 ? -21.516 -23.125 -0.516 1 96.06 528 PRO A N 1
ATOM 4121 C CA . PRO A 1 528 ? -20.484 -22.906 0.502 1 96.06 528 PRO A CA 1
ATOM 4122 C C . PRO A 1 528 ? -19.359 -23.922 0.428 1 96.06 528 PRO A C 1
ATOM 4124 O O . PRO A 1 528 ? -19.594 -25.094 0.098 1 96.06 528 PRO A O 1
ATOM 4127 N N . ILE A 1 529 ? -18.172 -23.562 0.807 1 97.75 529 ILE A N 1
ATOM 4128 C CA . ILE A 1 529 ? -16.938 -24.25 0.438 1 97.75 529 ILE A CA 1
ATOM 4129 C C . ILE A 1 529 ? -16.938 -25.656 1.038 1 97.75 529 ILE A C 1
ATOM 4131 O O . ILE A 1 529 ? -16.562 -26.625 0.373 1 97.75 529 ILE A O 1
ATOM 4135 N N . PHE A 1 530 ? -17.391 -25.859 2.281 1 97.69 530 PHE A N 1
ATOM 4136 C CA . PHE A 1 530 ? -17.312 -27.172 2.896 1 97.69 530 PHE A CA 1
ATOM 4137 C C . PHE A 1 530 ? -18.391 -28.094 2.348 1 97.69 530 PHE A C 1
ATOM 4139 O O . PHE A 1 530 ? -18.203 -29.312 2.283 1 97.69 530 PHE A O 1
ATOM 4146 N N . GLN A 1 531 ? -19.531 -27.531 1.954 1 96.81 531 GLN A N 1
ATOM 4147 C CA . GLN A 1 531 ? -20.516 -28.312 1.224 1 96.81 531 GLN A CA 1
ATOM 4148 C C . GLN A 1 531 ? -19.984 -28.75 -0.141 1 96.81 531 GLN A C 1
ATOM 4150 O O . GLN A 1 531 ? -20.188 -29.875 -0.568 1 96.81 531 GLN A O 1
ATOM 4155 N N . LEU A 1 532 ? -19.359 -27.828 -0.8 1 96.25 532 LEU A N 1
ATOM 4156 C CA . LEU A 1 532 ? -18.75 -28.125 -2.094 1 96.25 532 LEU A CA 1
ATOM 4157 C C . LEU A 1 532 ? -17.734 -29.266 -1.97 1 96.25 532 LEU A C 1
ATOM 4159 O O . LEU A 1 532 ? -17.703 -30.172 -2.809 1 96.25 532 LEU A O 1
ATOM 4163 N N . LEU A 1 533 ? -16.906 -29.203 -0.987 1 96.25 533 LEU A N 1
ATOM 4164 C CA . LEU A 1 533 ? -15.875 -30.203 -0.781 1 96.25 533 LEU A CA 1
ATOM 4165 C C . LEU A 1 533 ? -16.5 -31.562 -0.478 1 96.25 533 LEU A C 1
ATOM 4167 O O . LEU A 1 533 ? -15.992 -32.594 -0.919 1 96.25 533 LEU A O 1
ATOM 4171 N N . LYS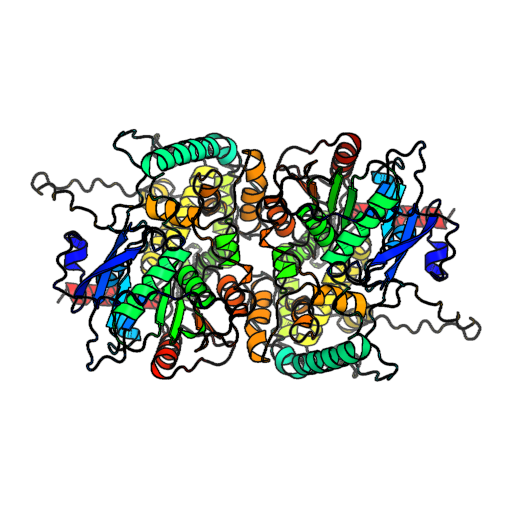 A 1 534 ? -17.547 -31.562 0.297 1 94.75 534 LYS A N 1
ATOM 4172 C CA . LYS A 1 534 ? -18.281 -32.812 0.548 1 94.75 534 LYS A CA 1
ATOM 4173 C C . LYS A 1 534 ? -18.828 -33.406 -0.749 1 94.75 534 LYS A C 1
ATOM 4175 O O . LYS A 1 534 ? -18.719 -34.594 -0.985 1 94.75 534 LYS A O 1
ATOM 4180 N N . GLU A 1 535 ? -19.406 -32.562 -1.573 1 93.94 535 GLU A N 1
ATOM 4181 C CA . GLU A 1 535 ? -19.984 -33.031 -2.842 1 93.94 535 GLU A CA 1
ATOM 4182 C C . GLU A 1 535 ? -18.906 -33.562 -3.777 1 93.94 535 GLU A C 1
ATOM 4184 O O . GLU A 1 535 ? -19.125 -34.531 -4.48 1 93.94 535 GLU A O 1
ATOM 4189 N N . LYS A 1 536 ? -17.797 -32.906 -3.814 1 91.81 536 LYS A N 1
ATOM 4190 C CA . LYS A 1 536 ? -16.672 -33.375 -4.641 1 91.81 536 LYS A CA 1
ATOM 4191 C C . LYS A 1 536 ? -16.203 -34.75 -4.188 1 91.81 536 LYS A C 1
ATOM 4193 O O . LYS A 1 536 ? -15.891 -35.625 -5.016 1 91.81 536 LYS A O 1
ATOM 4198 N N . ALA A 1 537 ? -16.062 -34.875 -2.875 1 90.31 537 ALA A N 1
ATOM 4199 C CA . ALA A 1 537 ? -15.617 -36.156 -2.328 1 90.31 537 ALA A CA 1
ATOM 4200 C C . ALA A 1 537 ? -16.609 -37.281 -2.678 1 90.31 537 ALA A C 1
ATOM 4202 O O . ALA A 1 537 ? -16.203 -38.406 -2.986 1 90.31 537 ALA A O 1
ATOM 4203 N N . ALA A 1 538 ? -17.844 -36.969 -2.596 1 88.69 538 ALA A N 1
ATOM 4204 C CA . ALA A 1 538 ? -18.875 -37.938 -2.93 1 88.69 538 ALA A CA 1
ATOM 4205 C C . ALA A 1 538 ? -18.812 -38.312 -4.406 1 88.69 538 ALA A C 1
ATOM 4207 O O . ALA A 1 538 ? -19 -39.5 -4.762 1 88.69 538 ALA A O 1
ATOM 4208 N N . ALA A 1 539 ? -18.578 -37.438 -5.242 1 86.88 539 ALA A N 1
ATOM 4209 C CA . ALA A 1 539 ? -18.484 -37.656 -6.68 1 86.88 539 ALA A CA 1
ATOM 4210 C C . ALA A 1 539 ? -17.281 -38.531 -7.023 1 86.88 539 ALA A C 1
ATOM 4212 O O . ALA A 1 539 ? -17.359 -39.406 -7.906 1 86.88 539 ALA A O 1
ATOM 4213 N N . GLN A 1 540 ? -16.172 -38.281 -6.41 1 85.44 540 GLN A N 1
ATOM 4214 C CA . GLN A 1 540 ? -14.969 -39.062 -6.633 1 85.44 540 GLN A CA 1
ATOM 4215 C C . GLN A 1 540 ? -15.172 -40.5 -6.207 1 85.44 540 GLN A C 1
ATOM 4217 O O . GLN A 1 540 ? -14.688 -41.438 -6.871 1 85.44 540 GLN A O 1
ATOM 4222 N N . ASN A 1 541 ? -15.883 -40.688 -5.121 1 83.44 541 ASN A N 1
ATOM 4223 C CA . ASN A 1 541 ? -16.172 -42.062 -4.641 1 83.44 541 ASN A CA 1
ATOM 4224 C C . ASN A 1 541 ? -17.094 -42.812 -5.598 1 83.44 541 ASN A C 1
ATOM 4226 O O . ASN A 1 541 ? -16.953 -44 -5.777 1 83.44 541 ASN A O 1
ATOM 4230 N N . GLU A 1 542 ? -17.953 -42.094 -6.188 1 80.31 542 GLU A N 1
ATOM 4231 C CA . GLU A 1 542 ? -18.859 -42.719 -7.148 1 80.31 542 GLU A CA 1
ATOM 4232 C C . GLU A 1 542 ? -18.125 -43.125 -8.422 1 80.31 542 GLU A C 1
ATOM 4234 O O . GLU A 1 542 ? -18.406 -44.188 -8.992 1 80.31 542 GLU A O 1
ATOM 4239 N N . THR A 1 543 ? -17.188 -42.375 -8.82 1 75 543 THR A N 1
ATOM 4240 C CA . THR A 1 543 ? -16.406 -42.688 -10.016 1 75 543 THR A CA 1
ATOM 4241 C C . THR A 1 543 ? -15.477 -43.844 -9.758 1 75 543 THR A C 1
ATOM 4243 O O . THR A 1 543 ? -15.25 -44.688 -10.648 1 75 543 THR A O 1
ATOM 4246 N N . GLU A 1 544 ? -14.977 -43.938 -8.57 1 71.88 544 GLU A N 1
ATOM 4247 C CA . GLU A 1 544 ? -14.078 -45.031 -8.227 1 71.88 544 GLU A CA 1
ATOM 4248 C C . GLU A 1 544 ? -14.844 -46.312 -8.008 1 71.88 544 GLU A C 1
ATOM 4250 O O . GLU A 1 544 ? -14.32 -47.406 -8.242 1 71.88 544 GLU A O 1
ATOM 4255 N N . SER A 1 545 ? -16.078 -46.219 -7.625 1 67.69 545 SER A N 1
ATOM 4256 C CA . SER A 1 545 ? -16.906 -47.406 -7.379 1 67.69 545 SER A CA 1
ATOM 4257 C C . SER A 1 545 ? -17.594 -47.875 -8.656 1 67.69 545 SER A C 1
ATOM 4259 O O . SER A 1 545 ? -18.094 -49 -8.719 1 67.69 545 SER A O 1
ATOM 4261 N N . GLY A 1 546 ? -17.641 -47.094 -9.625 1 54.72 546 GLY A N 1
ATOM 4262 C CA . GLY A 1 546 ? -18.219 -47.531 -10.883 1 54.72 546 GLY A CA 1
ATOM 4263 C C . GLY A 1 546 ? -17.188 -47.969 -11.898 1 54.72 546 GLY A C 1
ATOM 4264 O O . GLY A 1 546 ? -16.016 -47.594 -11.812 1 54.72 546 GLY A O 1
ATOM 4265 N N . MET B 1 1 ? 28.312 15.602 -24.062 1 21.36 1 MET B N 1
ATOM 4266 C CA . MET B 1 1 ? 28.594 16.219 -22.766 1 21.36 1 MET B CA 1
ATOM 4267 C C . MET B 1 1 ? 28.016 17.625 -22.703 1 21.36 1 MET B C 1
ATOM 4269 O O . MET B 1 1 ? 28.734 18.609 -22.891 1 21.36 1 MET B O 1
ATOM 4273 N N . LYS B 1 2 ? 26.828 17.828 -23.312 1 26.84 2 LYS B N 1
ATOM 4274 C CA . LYS B 1 2 ? 26.266 19.172 -23.391 1 26.84 2 LYS B CA 1
ATOM 4275 C C . LYS B 1 2 ? 26.188 19.812 -22.016 1 26.84 2 LYS B C 1
ATOM 4277 O O . LYS B 1 2 ? 25.469 19.328 -21.141 1 26.84 2 LYS B O 1
ATOM 4282 N N . SER B 1 3 ? 27.234 20.484 -21.625 1 25.58 3 SER B N 1
ATOM 4283 C CA . SER B 1 3 ? 27.344 21.266 -20.391 1 25.58 3 SER B CA 1
ATOM 4284 C C . SER B 1 3 ? 26.203 22.266 -20.266 1 25.58 3 SER B C 1
ATOM 4286 O O . SER B 1 3 ? 26 23.109 -21.156 1 25.58 3 SER B O 1
ATOM 4288 N N . LEU B 1 4 ? 25.016 21.922 -19.812 1 31.69 4 LEU B N 1
ATOM 4289 C CA . LEU B 1 4 ? 24.016 22.922 -19.469 1 31.69 4 LEU B CA 1
ATOM 4290 C C . LEU B 1 4 ? 24.656 24.078 -18.719 1 31.69 4 LEU B C 1
ATOM 4292 O O . LEU B 1 4 ? 25.188 23.891 -17.609 1 31.69 4 LEU B O 1
ATOM 4296 N N . SER B 1 5 ? 25.234 24.969 -19.422 1 29.58 5 SER B N 1
ATOM 4297 C CA . SER B 1 5 ? 25.656 26.266 -18.922 1 29.58 5 SER B CA 1
ATOM 4298 C C . SER B 1 5 ? 24.609 26.875 -18.016 1 29.58 5 SER B C 1
ATOM 4300 O O . SER B 1 5 ? 23.516 27.25 -18.469 1 29.58 5 SER B O 1
ATOM 4302 N N . PHE B 1 6 ? 24.406 26.375 -16.812 1 33.06 6 PHE B N 1
ATOM 4303 C CA . PHE B 1 6 ? 23.75 27.219 -15.82 1 33.06 6 PHE B CA 1
ATOM 4304 C C . PHE B 1 6 ? 24.281 28.641 -15.883 1 33.06 6 PHE B C 1
ATOM 4306 O O . PHE B 1 6 ? 25.453 28.891 -15.633 1 33.06 6 PHE B O 1
ATOM 4313 N N . VAL B 1 7 ? 23.969 29.484 -16.797 1 33.12 7 VAL B N 1
ATOM 4314 C CA . VAL B 1 7 ? 24.188 30.906 -16.625 1 33.12 7 VAL B CA 1
ATOM 4315 C C . VAL B 1 7 ? 24.125 31.266 -15.148 1 33.12 7 VAL B C 1
ATOM 4317 O O . VAL B 1 7 ? 23.109 31.031 -14.492 1 33.12 7 VAL B O 1
ATOM 4320 N N . ALA B 1 8 ? 25.234 31.328 -14.398 1 36.03 8 ALA B N 1
ATOM 4321 C CA . ALA B 1 8 ? 25.422 31.953 -13.102 1 36.03 8 ALA B CA 1
ATOM 4322 C C . ALA B 1 8 ? 24.719 33.312 -13.039 1 36.03 8 ALA B C 1
ATOM 4324 O O . ALA B 1 8 ? 25.281 34.344 -13.438 1 36.03 8 ALA B O 1
ATOM 4325 N N . ALA B 1 9 ? 23.625 33.625 -13.531 1 38.84 9 ALA B N 1
ATOM 4326 C CA . ALA B 1 9 ? 23.047 34.875 -13.047 1 38.84 9 ALA B CA 1
ATOM 4327 C C . ALA B 1 9 ? 23.516 35.188 -11.633 1 38.84 9 ALA B C 1
ATOM 4329 O O . ALA B 1 9 ? 23.625 34.281 -10.789 1 38.84 9 ALA B O 1
ATOM 4330 N N . GLY B 1 10 ? 24.297 36.156 -11.359 1 42.22 10 GLY B N 1
ATOM 4331 C CA . GLY B 1 10 ? 24.75 36.656 -10.07 1 42.22 10 GLY B CA 1
ATOM 4332 C C . GLY B 1 10 ? 23.797 36.312 -8.938 1 42.22 10 GLY B C 1
ATOM 4333 O O . GLY B 1 10 ? 22.672 36.812 -8.898 1 42.22 10 GLY B O 1
ATOM 4334 N N . LEU B 1 11 ? 23.75 35.125 -8.547 1 52.12 11 LEU B N 1
ATOM 4335 C CA . LEU B 1 11 ? 22.938 34.688 -7.426 1 52.12 11 LEU B CA 1
ATOM 4336 C C . LEU B 1 11 ? 22.781 35.781 -6.383 1 52.12 11 LEU B C 1
ATOM 4338 O O . LEU B 1 11 ? 23.766 36.219 -5.77 1 52.12 11 LEU B O 1
ATOM 4342 N N . SER B 1 12 ? 21.859 36.719 -6.605 1 65.75 12 SER B N 1
ATOM 4343 C CA . SER B 1 12 ? 21.547 37.812 -5.684 1 65.75 12 SER B CA 1
ATOM 4344 C C . SER B 1 12 ? 21.422 37.312 -4.25 1 65.75 12 SER B C 1
ATOM 4346 O O . SER B 1 12 ? 20.828 36.25 -4.012 1 65.75 12 SER B O 1
ATOM 4348 N N . GLN B 1 13 ? 22.281 37.75 -3.381 1 85.06 13 GLN B N 1
ATOM 4349 C CA . GLN B 1 13 ? 22.234 37.469 -1.944 1 85.06 13 GLN B CA 1
ATOM 4350 C C . GLN B 1 13 ? 20.906 37.938 -1.345 1 85.06 13 GLN B C 1
ATOM 4352 O O . GLN B 1 13 ? 20.344 38.938 -1.779 1 85.06 13 GLN B O 1
ATOM 4357 N N . ILE B 1 14 ? 20.391 37.094 -0.485 1 94.75 14 ILE B N 1
ATOM 4358 C CA . ILE B 1 14 ? 19.156 37.438 0.207 1 94.75 14 ILE B CA 1
ATOM 4359 C C . ILE B 1 14 ? 19.375 38.656 1.07 1 94.75 14 ILE B C 1
ATOM 4361 O O . ILE B 1 14 ? 20.344 38.719 1.839 1 94.75 14 ILE B O 1
ATOM 4365 N N . LYS B 1 15 ? 18.609 39.625 0.883 1 94.81 15 LYS B N 1
ATOM 4366 C CA . LYS B 1 15 ? 18.625 40.812 1.724 1 94.81 15 LYS B CA 1
ATOM 4367 C C . LYS B 1 15 ? 17.547 40.75 2.801 1 94.81 15 LYS B C 1
ATOM 4369 O O . LYS B 1 15 ? 16.406 41.188 2.584 1 94.81 15 LYS B O 1
ATOM 4374 N N . TRP B 1 16 ? 18 40.344 3.977 1 95.88 16 TRP B N 1
ATOM 4375 C CA . TRP B 1 16 ? 17.062 40.188 5.09 1 95.88 16 TRP B CA 1
ATOM 4376 C C . TRP B 1 16 ? 16.688 41.531 5.695 1 95.88 16 TRP B C 1
ATOM 4378 O O . TRP B 1 16 ? 17.531 42.438 5.754 1 95.88 16 TRP B O 1
ATOM 4388 N N . GLY B 1 17 ? 15.484 41.688 6.125 1 95.25 17 GLY B N 1
ATOM 4389 C CA . GLY B 1 17 ? 15.008 42.875 6.809 1 95.25 17 GLY B CA 1
ATOM 4390 C C . GLY B 1 17 ? 13.969 42.594 7.871 1 95.25 17 GLY B C 1
ATOM 4391 O O . GLY B 1 17 ? 13.656 41.438 8.125 1 95.25 17 GLY B O 1
ATOM 4392 N N . LYS B 1 18 ? 13.531 43.656 8.5 1 93.19 18 LYS B N 1
ATOM 4393 C CA . LYS B 1 18 ? 12.469 43.531 9.492 1 93.19 18 LYS B CA 1
ATOM 4394 C C . LYS B 1 18 ? 11.234 42.844 8.891 1 93.19 18 LYS B C 1
ATOM 4396 O O . LYS B 1 18 ? 10.844 43.188 7.762 1 93.19 18 LYS B O 1
ATOM 4401 N N . CYS B 1 19 ? 10.797 41.938 9.641 1 92 19 CYS B N 1
ATOM 4402 C CA . CYS B 1 19 ? 9.641 41.219 9.133 1 92 19 CYS B CA 1
ATOM 4403 C C . CYS B 1 19 ? 8.344 41.938 9.461 1 92 19 CYS B C 1
ATOM 4405 O O . CYS B 1 19 ? 7.816 41.844 10.562 1 92 19 CYS B O 1
ATOM 4407 N N . ASN B 1 20 ? 7.793 42.719 8.539 1 86.25 20 ASN B N 1
ATOM 4408 C CA . ASN B 1 20 ? 6.551 43.469 8.695 1 86.25 20 ASN B CA 1
ATOM 4409 C C . ASN B 1 20 ? 5.465 42.969 7.75 1 86.25 20 ASN B C 1
ATOM 4411 O O . ASN B 1 20 ? 4.82 43.75 7.059 1 86.25 20 ASN B O 1
ATOM 4415 N N . LEU B 1 21 ? 5.367 41.688 7.734 1 88.94 21 LEU B N 1
ATOM 4416 C CA . LEU B 1 21 ? 4.336 41.125 6.875 1 88.94 21 LEU B CA 1
ATOM 4417 C C . LEU B 1 21 ? 2.975 41.156 7.559 1 88.94 21 LEU B C 1
ATOM 4419 O O . LEU B 1 21 ? 2.889 41.062 8.789 1 88.94 21 LEU B O 1
ATOM 4423 N N . PRO B 1 22 ? 1.906 41.312 6.863 1 87.06 22 PRO B N 1
ATOM 4424 C CA . PRO B 1 22 ? 0.567 41.406 7.445 1 87.06 22 PRO B CA 1
ATOM 4425 C C . PRO B 1 22 ? -0.018 40.062 7.852 1 87.06 22 PRO B C 1
ATOM 4427 O O . PRO B 1 22 ? -0.98 39.594 7.238 1 87.06 22 PRO B O 1
ATOM 4430 N N . TRP B 1 23 ? 0.52 39.5 8.875 1 84.69 23 TRP B N 1
ATOM 4431 C CA . TRP B 1 23 ? 0.11 38.188 9.328 1 84.69 23 TRP B CA 1
ATOM 4432 C C . TRP B 1 23 ? -1.227 38.25 10.055 1 84.69 23 TRP B C 1
ATOM 4434 O O . TRP B 1 23 ? -1.95 37.25 10.125 1 84.69 23 TRP B O 1
ATOM 4444 N N . GLY B 1 24 ? -1.557 39.375 10.57 1 81.12 24 GLY B N 1
ATOM 4445 C CA . GLY B 1 24 ? -2.701 39.5 11.461 1 81.12 24 GLY B CA 1
ATOM 4446 C C . GLY B 1 24 ? -2.33 39.438 12.93 1 81.12 24 GLY B C 1
ATOM 4447 O O . GLY B 1 24 ? -1.208 39.062 13.273 1 81.12 24 GLY B O 1
ATOM 4448 N N . LYS B 1 25 ? -3.229 39.75 13.766 1 80.75 25 LYS B N 1
ATOM 4449 C CA . LYS B 1 25 ? -2.984 39.969 15.195 1 80.75 25 LYS B CA 1
ATOM 4450 C C . LYS B 1 25 ? -2.572 38.656 15.867 1 80.75 25 LYS B C 1
ATOM 4452 O O . LYS B 1 25 ? -1.659 38.656 16.703 1 80.75 25 LYS B O 1
ATOM 4457 N N . GLU B 1 26 ? -3.213 37.625 15.516 1 81.25 26 GLU B N 1
ATOM 4458 C CA . GLU B 1 26 ? -2.947 36.344 16.172 1 81.25 26 GLU B CA 1
ATOM 4459 C C . GLU B 1 26 ? -1.531 35.875 15.875 1 81.25 26 GLU B C 1
ATOM 4461 O O . GLU B 1 26 ? -0.815 35.438 16.781 1 81.25 26 GLU B O 1
ATOM 4466 N N . THR B 1 27 ? -1.179 35.906 14.656 1 85.38 27 THR B N 1
ATOM 4467 C CA . THR B 1 27 ? 0.161 35.5 14.266 1 85.38 27 THR B CA 1
ATOM 4468 C C . THR B 1 27 ? 1.216 36.438 14.859 1 85.38 27 THR B C 1
ATOM 4470 O O . THR B 1 27 ? 2.262 35.969 15.32 1 85.38 27 THR B O 1
ATOM 4473 N N . ASP B 1 28 ? 0.913 37.688 14.898 1 85.31 28 ASP B N 1
ATOM 4474 C CA . ASP B 1 28 ? 1.85 38.656 15.445 1 85.31 28 ASP B CA 1
ATOM 4475 C C . ASP B 1 28 ? 2.135 38.375 16.922 1 85.31 28 ASP B C 1
ATOM 4477 O O . ASP B 1 28 ? 3.273 38.5 17.375 1 85.31 28 ASP B O 1
ATOM 4481 N N . ALA B 1 29 ? 1.102 38.031 17.578 1 84.12 29 ALA B N 1
ATOM 4482 C CA . ALA B 1 29 ? 1.232 37.75 19 1 84.12 29 ALA B CA 1
ATOM 4483 C C . ALA B 1 29 ? 2.01 36.469 19.25 1 84.12 29 ALA B C 1
ATOM 4485 O O . ALA B 1 29 ? 2.574 36.281 20.328 1 84.12 29 ALA B O 1
ATOM 4486 N N . ALA B 1 30 ? 2.076 35.625 18.25 1 86.06 30 ALA B N 1
ATOM 4487 C CA . ALA B 1 30 ? 2.648 34.312 18.438 1 86.06 30 ALA B CA 1
ATOM 4488 C C . ALA B 1 30 ? 4.074 34.25 17.891 1 86.06 30 ALA B C 1
ATOM 4490 O O . ALA B 1 30 ? 4.742 33.219 18 1 86.06 30 ALA B O 1
ATOM 4491 N N . ILE B 1 31 ? 4.578 35.281 17.375 1 87.5 31 ILE B N 1
ATOM 4492 C CA . ILE B 1 31 ? 5.91 35.281 16.766 1 87.5 31 ILE B CA 1
ATOM 4493 C C . ILE B 1 31 ? 6.945 34.906 17.812 1 87.5 31 ILE B C 1
ATOM 4495 O O . ILE B 1 31 ? 6.949 35.438 18.938 1 87.5 31 ILE B O 1
ATOM 4499 N N . TYR B 1 32 ? 7.742 34 17.438 1 85.81 32 TYR B N 1
ATOM 4500 C CA . TYR B 1 32 ? 8.789 33.5 18.328 1 85.81 32 TYR B CA 1
ATOM 4501 C C . TYR B 1 32 ? 10.172 33.875 17.812 1 85.81 32 TYR B C 1
ATOM 4503 O O . TYR B 1 32 ? 10.445 33.781 16.625 1 85.81 32 TYR B O 1
ATOM 4511 N N . GLY B 1 33 ? 10.984 34.375 18.734 1 86.75 33 GLY B N 1
ATOM 4512 C CA . GLY B 1 33 ? 12.383 34.656 18.422 1 86.75 33 GLY B CA 1
ATOM 4513 C C . GLY B 1 33 ? 12.578 35.875 17.562 1 86.75 33 GLY B C 1
ATOM 4514 O O . GLY B 1 33 ? 11.664 36.688 17.422 1 86.75 33 GLY B O 1
ATOM 4515 N N . ASP B 1 34 ? 13.844 36.031 17.125 1 91.62 34 ASP B N 1
ATOM 4516 C CA . ASP B 1 34 ? 14.227 37.125 16.234 1 91.62 34 ASP B CA 1
ATOM 4517 C C . ASP B 1 34 ? 13.969 36.75 14.773 1 91.62 34 ASP B C 1
ATOM 4519 O O . ASP B 1 34 ? 14.688 35.906 14.211 1 91.62 34 ASP B O 1
ATOM 4523 N N . VAL B 1 35 ? 12.977 37.406 14.203 1 93.94 35 VAL B N 1
ATOM 4524 C CA . VAL B 1 35 ? 12.523 37 12.875 1 93.94 35 VAL B CA 1
ATOM 4525 C C . VAL B 1 35 ? 12.914 38.062 11.844 1 93.94 35 VAL B C 1
ATOM 4527 O O . VAL B 1 35 ? 12.828 39.25 12.117 1 93.94 35 VAL B O 1
ATOM 4530 N N . GLU B 1 36 ? 13.414 37.625 10.742 1 96.31 36 GLU B N 1
ATOM 4531 C CA . GLU B 1 36 ? 13.664 38.469 9.562 1 96.31 36 GLU B CA 1
ATOM 4532 C C . GLU B 1 36 ? 12.953 37.875 8.336 1 96.31 36 GLU B C 1
ATOM 4534 O O . GLU B 1 36 ? 12.688 36.688 8.266 1 96.31 36 GLU B O 1
ATOM 4539 N N . CYS B 1 37 ? 12.602 38.812 7.438 1 96.81 37 CYS B N 1
ATOM 4540 C CA . CYS B 1 37 ? 11.93 38.406 6.207 1 96.81 37 CYS B CA 1
ATOM 4541 C C . CYS B 1 37 ? 12.68 38.938 4.984 1 96.81 37 CYS B C 1
ATOM 4543 O O . CYS B 1 37 ? 13.5 39.844 5.102 1 96.81 37 CYS B O 1
ATOM 4545 N N . ALA B 1 38 ? 12.477 38.312 3.895 1 97.19 38 ALA B N 1
ATOM 4546 C CA . ALA B 1 38 ? 13.078 38.719 2.625 1 97.19 38 ALA B CA 1
ATOM 4547 C C . ALA B 1 38 ? 12.266 38.188 1.443 1 97.19 38 ALA B C 1
ATOM 4549 O O . ALA B 1 38 ? 11.367 37.375 1.617 1 97.19 38 ALA B O 1
ATOM 4550 N N . THR B 1 39 ? 12.492 38.781 0.324 1 96.5 39 THR B N 1
ATOM 4551 C CA . THR B 1 39 ? 12.008 38.219 -0.944 1 96.5 39 THR B CA 1
ATOM 4552 C C . THR B 1 39 ? 13.172 37.812 -1.828 1 96.5 39 THR B C 1
ATOM 4554 O O . THR B 1 39 ? 14.266 38.344 -1.734 1 96.5 39 THR B O 1
ATOM 4557 N N . LEU B 1 40 ? 12.945 36.781 -2.57 1 97.25 40 LEU B N 1
ATOM 4558 C CA . LEU B 1 40 ? 13.938 36.281 -3.512 1 97.25 40 LEU B CA 1
ATOM 4559 C C . LEU B 1 40 ? 13.32 36.062 -4.891 1 97.25 40 LEU B C 1
ATOM 4561 O O . LEU B 1 40 ? 12.281 35.406 -5.012 1 97.25 40 LEU B O 1
ATOM 4565 N N . LYS B 1 41 ? 13.938 36.625 -5.902 1 96.31 41 LYS B N 1
ATOM 4566 C CA . LYS B 1 41 ? 13.445 36.438 -7.262 1 96.31 41 LYS B CA 1
ATOM 4567 C C . LYS B 1 41 ? 13.758 35.031 -7.77 1 96.31 41 LYS B C 1
ATOM 4569 O O . LYS B 1 41 ? 14.852 34.531 -7.523 1 96.31 41 LYS B O 1
ATOM 4574 N N . ALA B 1 42 ? 12.781 34.438 -8.398 1 96.44 42 ALA B N 1
ATOM 4575 C CA . ALA B 1 42 ? 12.93 33.125 -9.039 1 96.44 42 ALA B CA 1
ATOM 4576 C C . ALA B 1 42 ? 12.156 33.094 -10.352 1 96.44 42 ALA B C 1
ATOM 4578 O O . ALA B 1 42 ? 11.227 33.875 -10.562 1 96.44 42 ALA B O 1
ATOM 4579 N N . PRO B 1 43 ? 12.602 32.188 -11.273 1 96.88 43 PRO B N 1
ATOM 4580 C CA . PRO B 1 43 ? 11.805 32.031 -12.5 1 96.88 43 PRO B CA 1
ATOM 4581 C C . PRO B 1 43 ? 10.383 31.547 -12.219 1 96.88 43 PRO B C 1
ATOM 4583 O O . PRO B 1 43 ? 10.18 30.688 -11.352 1 96.88 43 PRO B O 1
ATOM 4586 N N . LEU B 1 44 ? 9.445 32.125 -12.93 1 97.25 44 LEU B N 1
ATOM 4587 C CA . LEU B 1 44 ? 8.094 31.578 -12.867 1 97.25 44 LEU B CA 1
ATOM 4588 C C . LEU B 1 44 ? 8.062 30.125 -13.344 1 97.25 44 LEU B C 1
ATOM 4590 O O . LEU B 1 44 ? 7.398 29.297 -12.734 1 97.25 44 LEU B O 1
ATOM 4594 N N . ASP B 1 45 ? 8.688 29.859 -14.414 1 97.69 45 ASP B N 1
ATOM 4595 C CA . ASP B 1 45 ? 8.773 28.547 -15.062 1 97.69 45 ASP B CA 1
ATOM 4596 C C . ASP B 1 45 ? 10.219 28.078 -15.156 1 97.69 45 ASP B C 1
ATOM 4598 O O . ASP B 1 45 ? 10.969 28.516 -16.031 1 97.69 45 ASP B O 1
ATOM 4602 N N . TYR B 1 46 ? 10.57 27.141 -14.32 1 97.06 46 TYR B N 1
ATOM 4603 C CA . TYR B 1 46 ? 11.938 26.625 -14.297 1 97.06 46 TYR B CA 1
ATOM 4604 C C . TYR B 1 46 ? 12.25 25.828 -15.555 1 97.06 46 TYR B C 1
ATOM 4606 O O . TYR B 1 46 ? 13.414 25.547 -15.852 1 97.06 46 TYR B O 1
ATOM 4614 N N . THR B 1 47 ? 11.211 25.328 -16.297 1 96.62 47 THR B N 1
ATOM 4615 C CA . THR B 1 47 ? 11.461 24.609 -17.547 1 96.62 47 THR B CA 1
ATOM 4616 C C . THR B 1 47 ? 11.797 25.578 -18.672 1 96.62 47 THR B C 1
ATOM 4618 O O . THR B 1 47 ? 12.297 25.172 -19.719 1 96.62 47 THR B O 1
ATOM 4621 N N . LYS B 1 48 ? 11.523 26.844 -18.453 1 96 48 LYS B N 1
ATOM 4622 C CA . LYS B 1 48 ? 11.891 27.953 -19.328 1 96 48 LYS B CA 1
ATOM 4623 C C . LYS B 1 48 ? 12.43 29.141 -18.531 1 96 48 LYS B C 1
ATOM 4625 O O . LYS B 1 48 ? 11.883 30.234 -18.609 1 96 48 LYS B O 1
ATOM 4630 N N . PRO B 1 49 ? 13.531 28.938 -17.891 1 93.12 49 PRO B N 1
ATOM 4631 C CA . PRO B 1 49 ? 14.008 29.938 -16.922 1 93.12 49 PRO B CA 1
ATOM 4632 C C . PRO B 1 49 ? 14.43 31.234 -17.578 1 93.12 49 PRO B C 1
ATOM 4634 O O . PRO B 1 49 ? 14.5 32.281 -16.922 1 93.12 49 PRO B O 1
ATOM 4637 N N . ASP B 1 50 ? 14.625 31.297 -18.938 1 93.06 50 ASP B N 1
ATOM 4638 C CA . ASP B 1 50 ? 15.164 32.469 -19.625 1 93.06 50 ASP B CA 1
ATOM 4639 C C . ASP B 1 50 ? 14.062 33.281 -20.281 1 93.06 50 ASP B C 1
ATOM 4641 O O . ASP B 1 50 ? 14.336 34.219 -21.047 1 93.06 50 ASP B O 1
ATOM 4645 N N . ASN B 1 51 ? 12.883 32.969 -19.938 1 93.19 51 ASN B N 1
ATOM 4646 C CA . ASN B 1 51 ? 11.797 33.656 -20.625 1 93.19 51 ASN B CA 1
ATOM 4647 C C . ASN B 1 51 ? 11.508 35.031 -19.984 1 93.19 51 ASN B C 1
ATOM 4649 O O . ASN B 1 51 ? 10.586 35.719 -20.406 1 93.19 51 ASN B O 1
ATOM 4653 N N . GLY B 1 52 ? 12.172 35.375 -18.938 1 91.69 52 GLY B N 1
ATOM 4654 C CA . GLY B 1 52 ? 12.102 36.688 -18.328 1 91.69 52 GLY B CA 1
ATOM 4655 C C . GLY B 1 52 ? 11 36.812 -17.297 1 91.69 52 GLY B C 1
ATOM 4656 O O . GLY B 1 52 ? 10.938 37.812 -16.578 1 91.69 52 GLY B O 1
ATOM 4657 N N . LYS B 1 53 ? 10.141 35.906 -17.188 1 95.69 53 LYS B N 1
ATOM 4658 C CA . LYS B 1 53 ? 9.07 35.938 -16.188 1 95.69 53 LYS B CA 1
ATOM 4659 C C . LYS B 1 53 ? 9.555 35.438 -14.836 1 95.69 53 LYS B C 1
ATOM 4661 O O . LYS B 1 53 ? 10.055 34.312 -14.742 1 95.69 53 LYS B O 1
ATOM 4666 N N . THR B 1 54 ? 9.438 36.312 -13.836 1 96 54 THR B N 1
ATOM 4667 C CA . THR B 1 54 ? 9.922 35.938 -12.508 1 96 54 THR B CA 1
ATOM 4668 C C . THR B 1 54 ? 8.82 36.125 -11.469 1 96 54 THR B C 1
ATOM 4670 O O . THR B 1 54 ? 7.785 36.719 -11.742 1 96 54 THR B O 1
ATOM 4673 N N . ILE B 1 55 ? 9.055 35.5 -10.328 1 96.44 55 ILE B N 1
ATOM 4674 C CA . ILE B 1 55 ? 8.203 35.656 -9.156 1 96.44 55 ILE B CA 1
ATOM 4675 C C . ILE B 1 55 ? 9.047 36.062 -7.949 1 96.44 55 ILE B C 1
ATOM 4677 O O . ILE B 1 55 ? 10.273 35.938 -7.98 1 96.44 55 ILE B O 1
ATOM 4681 N N . ASP B 1 56 ? 8.352 36.594 -6.984 1 96 56 ASP B N 1
ATOM 4682 C CA . ASP B 1 56 ? 8.992 36.906 -5.707 1 96 56 ASP B CA 1
ATOM 4683 C C . ASP B 1 56 ? 8.664 35.844 -4.656 1 96 56 ASP B C 1
ATOM 4685 O O . ASP B 1 56 ? 7.535 35.812 -4.16 1 96 56 ASP B O 1
ATOM 4689 N N . LEU B 1 57 ? 9.648 35.062 -4.344 1 97.62 57 LEU B N 1
ATOM 4690 C CA . LEU B 1 57 ? 9.492 34.125 -3.25 1 97.62 57 LEU B CA 1
ATOM 4691 C C . LEU B 1 57 ? 9.516 34.844 -1.902 1 97.62 57 LEU B C 1
ATOM 4693 O O . LEU B 1 57 ? 10.281 35.781 -1.704 1 97.62 57 LEU B O 1
ATOM 4697 N N . GLN B 1 58 ? 8.648 34.438 -1.047 1 97.06 58 GLN B N 1
ATOM 4698 C CA . GLN B 1 58 ? 8.625 34.969 0.304 1 97.06 58 GLN B CA 1
ATOM 4699 C C . GLN B 1 58 ? 9.406 34.094 1.273 1 97.06 58 GLN B C 1
ATOM 4701 O O . GLN B 1 58 ? 9.172 32.875 1.345 1 97.06 58 GLN B O 1
ATOM 4706 N N . LEU B 1 59 ? 10.289 34.656 2.004 1 97.69 59 LEU B N 1
ATOM 4707 C CA . LEU B 1 59 ? 11.133 33.938 2.945 1 97.69 59 LEU B CA 1
ATOM 4708 C C . LEU B 1 59 ? 11.023 34.531 4.344 1 97.69 59 LEU B C 1
ATOM 4710 O O . LEU B 1 59 ? 10.75 35.719 4.496 1 97.69 59 LEU B O 1
ATOM 4714 N N . ALA B 1 60 ? 11.219 33.719 5.332 1 96.56 60 ALA B N 1
ATOM 4715 C CA . ALA B 1 60 ? 11.406 34.156 6.719 1 96.56 60 ALA B CA 1
ATOM 4716 C C . ALA B 1 60 ? 12.531 33.344 7.379 1 96.56 60 ALA B C 1
ATOM 4718 O O . ALA B 1 60 ? 12.797 32.219 7 1 96.56 60 ALA B O 1
ATOM 4719 N N . ARG B 1 61 ? 13.188 33.938 8.273 1 95.88 61 ARG B N 1
ATOM 4720 C CA . ARG B 1 61 ? 14.25 33.312 9.055 1 95.88 61 ARG B CA 1
ATOM 4721 C C . ARG B 1 61 ? 14.125 33.656 10.531 1 95.88 61 ARG B C 1
ATOM 4723 O O . ARG B 1 61 ? 13.875 34.812 10.891 1 95.88 61 ARG B O 1
ATOM 4730 N N . VAL B 1 62 ? 14.133 32.688 11.359 1 94.31 62 VAL B N 1
ATOM 4731 C CA . VAL B 1 62 ? 14.344 32.875 12.789 1 94.31 62 VAL B CA 1
ATOM 4732 C C . VAL B 1 62 ? 15.82 32.656 13.125 1 94.31 62 VAL B C 1
ATOM 4734 O O . VAL B 1 62 ? 16.359 31.578 12.914 1 94.31 62 VAL B O 1
ATOM 4737 N N . LYS B 1 63 ? 16.406 33.625 13.641 1 94.31 63 LYS B N 1
ATOM 4738 C CA . LYS B 1 63 ? 17.844 33.562 13.883 1 94.31 63 LYS B CA 1
ATOM 4739 C C . LYS B 1 63 ? 18.188 32.594 15.008 1 94.31 63 LYS B C 1
ATOM 4741 O O . LYS B 1 63 ? 17.438 32.5 15.984 1 94.31 63 LYS B O 1
ATOM 4746 N N . ALA B 1 64 ? 19.375 32 14.773 1 94.31 64 ALA B N 1
ATOM 4747 C CA . ALA B 1 64 ? 19.906 31.156 15.844 1 94.31 64 ALA B CA 1
ATOM 4748 C C . ALA B 1 64 ? 20.141 31.969 17.109 1 94.31 64 ALA B C 1
ATOM 4750 O O . ALA B 1 64 ? 20.609 33.094 17.047 1 94.31 64 ALA B O 1
ATOM 4751 N N . LYS B 1 65 ? 19.859 31.375 18.219 1 92.25 65 LYS B N 1
ATOM 4752 C CA . LYS B 1 65 ? 20.109 32.031 19.5 1 92.25 65 LYS B CA 1
ATOM 4753 C C . LYS B 1 65 ? 21.594 31.969 19.859 1 92.25 65 LYS B C 1
ATOM 4755 O O . LYS B 1 65 ? 22.125 32.875 20.484 1 92.25 65 LYS B O 1
ATOM 4760 N N . VAL B 1 66 ? 22.109 30.859 19.516 1 92.19 66 VAL B N 1
ATOM 4761 C CA . VAL B 1 66 ? 23.547 30.672 19.734 1 92.19 66 VAL B CA 1
ATOM 4762 C C . VAL B 1 66 ? 24.328 31.109 18.5 1 92.19 66 VAL B C 1
ATOM 4764 O O . VAL B 1 66 ? 24.031 30.672 17.391 1 92.19 66 VAL B O 1
ATOM 4767 N N . GLN B 1 67 ? 25.297 31.938 18.703 1 93.12 67 GLN B N 1
ATOM 4768 C CA . GLN B 1 67 ? 26.125 32.406 17.609 1 93.12 67 GLN B CA 1
ATOM 4769 C C . GLN B 1 67 ? 27.578 32 17.797 1 93.12 67 GLN B C 1
ATOM 4771 O O . GLN B 1 67 ? 28.078 31.953 18.922 1 93.12 67 GLN B O 1
ATOM 4776 N N . PRO B 1 68 ? 28.375 31.859 16.844 1 94.62 68 PRO B N 1
ATOM 4777 C CA . PRO B 1 68 ? 27.906 31.828 15.453 1 94.62 68 PRO B CA 1
ATOM 4778 C C . PRO B 1 68 ? 26.984 30.641 15.164 1 94.62 68 PRO B C 1
ATOM 4780 O O . PRO B 1 68 ? 27.188 29.562 15.727 1 94.62 68 PRO B O 1
ATOM 4783 N N . ALA B 1 69 ? 26 30.859 14.281 1 95.06 69 ALA B N 1
ATOM 4784 C CA . ALA B 1 69 ? 25.094 29.781 13.891 1 95.06 69 ALA B CA 1
ATOM 4785 C C . ALA B 1 69 ? 25.859 28.672 13.18 1 95.06 69 ALA B C 1
ATOM 4787 O O . ALA B 1 69 ? 26.797 28.922 12.43 1 95.06 69 ALA B O 1
ATOM 4788 N N . ARG B 1 70 ? 25.406 27.453 13.352 1 94.62 70 ARG B N 1
ATOM 4789 C CA . ARG B 1 70 ? 26 26.297 12.672 1 94.62 70 ARG B CA 1
ATOM 4790 C C . ARG B 1 70 ? 25.547 26.219 11.219 1 94.62 70 ARG B C 1
ATOM 4792 O O . ARG B 1 70 ? 26.141 25.516 10.406 1 94.62 70 ARG B O 1
ATOM 4799 N N . GLY B 1 71 ? 24.562 26.953 10.883 1 95.25 71 GLY B N 1
ATOM 4800 C CA . GLY B 1 71 ? 23.969 26.969 9.562 1 95.25 71 GLY B CA 1
ATOM 4801 C C . GLY B 1 71 ? 22.484 27.281 9.586 1 95.25 71 GLY B C 1
ATOM 4802 O O . GLY B 1 71 ? 21.953 27.75 10.602 1 95.25 71 GLY B O 1
ATOM 4803 N N . SER B 1 72 ? 21.875 27.078 8.453 1 97.19 72 SER B N 1
ATOM 4804 C CA . SER B 1 72 ? 20.438 27.312 8.328 1 97.19 72 SER B CA 1
ATOM 4805 C C . SER B 1 72 ? 19.688 26.016 8.008 1 97.19 72 SER B C 1
ATOM 4807 O O . SER B 1 72 ? 20.109 25.25 7.148 1 97.19 72 SER B O 1
ATOM 4809 N N . VAL B 1 73 ? 18.672 25.719 8.766 1 97.5 73 VAL B N 1
ATOM 4810 C CA . VAL B 1 73 ? 17.797 24.578 8.516 1 97.5 73 VAL B CA 1
ATOM 4811 C C . VAL B 1 73 ? 16.484 25.062 7.883 1 97.5 73 VAL B C 1
ATOM 4813 O O . VAL B 1 73 ? 15.789 25.906 8.453 1 97.5 73 VAL B O 1
ATOM 4816 N N . PHE B 1 74 ? 16.25 24.578 6.688 1 98.06 74 PHE B N 1
ATOM 4817 C CA . PHE B 1 74 ? 14.984 24.891 6.023 1 98.06 74 PHE B CA 1
ATOM 4818 C C . PHE B 1 74 ? 13.852 24.047 6.594 1 98.06 74 PHE B C 1
ATOM 4820 O O . PHE B 1 74 ? 14.039 22.875 6.898 1 98.06 74 PHE B O 1
ATOM 4827 N N . TYR B 1 75 ? 12.703 24.688 6.703 1 95.88 75 TYR B N 1
ATOM 4828 C CA . TYR B 1 75 ? 11.562 24.047 7.348 1 95.88 75 TYR B CA 1
ATOM 4829 C C . TYR B 1 75 ? 10.328 24.109 6.461 1 95.88 75 TYR B C 1
ATOM 4831 O O . TYR B 1 75 ? 10.078 25.125 5.809 1 95.88 75 TYR B O 1
ATOM 4839 N N . ASN B 1 76 ? 9.562 23.016 6.402 1 97.38 76 ASN B N 1
ATOM 4840 C CA . ASN B 1 76 ? 8.25 22.984 5.77 1 97.38 76 ASN B CA 1
ATOM 4841 C C . ASN B 1 76 ? 7.23 22.234 6.617 1 97.38 76 ASN B C 1
ATOM 4843 O O . ASN B 1 76 ? 7.43 21.062 6.934 1 97.38 76 ASN B O 1
ATOM 4847 N N . PRO B 1 77 ? 6.121 22.844 6.949 1 94.75 77 PRO B N 1
ATOM 4848 C CA . PRO B 1 77 ? 5.148 22.281 7.883 1 94.75 77 PRO B CA 1
ATOM 4849 C C . PRO B 1 77 ? 4.195 21.297 7.215 1 94.75 77 PRO B C 1
ATOM 4851 O O . PRO B 1 77 ? 3.355 20.688 7.887 1 94.75 77 PRO B O 1
ATOM 4854 N N . GLY B 1 78 ? 4.289 21.188 5.969 1 95.25 78 GLY B N 1
ATOM 4855 C CA . GLY B 1 78 ? 3.373 20.312 5.266 1 95.25 78 GLY B CA 1
ATOM 4856 C C . GLY B 1 78 ? 2.137 21.016 4.75 1 95.25 78 GLY B C 1
ATOM 4857 O O . GLY B 1 78 ? 2.205 22.188 4.352 1 95.25 78 GLY B O 1
ATOM 4858 N N . GLY B 1 79 ? 1.11 20.375 4.699 1 93.31 79 GLY B N 1
ATOM 4859 C CA . GLY B 1 79 ? -0.123 20.703 4.004 1 93.31 79 GLY B CA 1
ATOM 4860 C C . GLY B 1 79 ? -0.485 19.719 2.916 1 93.31 79 GLY B C 1
ATOM 4861 O O . GLY B 1 79 ? -0.887 18.578 3.205 1 93.31 79 GLY B O 1
ATOM 4862 N N . PRO B 1 80 ? 0.139 19.844 1.794 1 94.44 80 PRO B N 1
ATOM 4863 C CA . PRO B 1 80 ? 0.562 21.125 1.228 1 94.44 80 PRO B CA 1
ATOM 4864 C C . PRO B 1 80 ? -0.512 22.203 1.346 1 94.44 80 PRO B C 1
ATOM 4866 O O . PRO B 1 80 ? -1.634 21.922 1.773 1 94.44 80 PRO B O 1
ATOM 4869 N N . GLY B 1 81 ? -0.087 23.391 1.088 1 94.56 81 GLY B N 1
ATOM 4870 C CA . GLY B 1 81 ? -1.01 24.516 1.046 1 94.56 81 GLY B CA 1
ATOM 4871 C C . GLY B 1 81 ? -0.843 25.469 2.215 1 94.56 81 GLY B C 1
ATOM 4872 O O . GLY B 1 81 ? -1.391 26.578 2.203 1 94.56 81 GLY B O 1
ATOM 4873 N N . ASN B 1 82 ? -0.054 25.031 3.174 1 93.06 82 ASN B N 1
ATOM 4874 C CA . ASN B 1 82 ? 0.249 25.938 4.281 1 93.06 82 ASN B CA 1
ATOM 4875 C C . ASN B 1 82 ? 1.377 26.906 3.924 1 93.06 82 ASN B C 1
ATOM 4877 O O . ASN B 1 82 ? 2.301 26.531 3.191 1 93.06 82 ASN B O 1
ATOM 4881 N N . SER B 1 83 ? 1.245 28.078 4.449 1 94.19 83 SER B N 1
ATOM 4882 C CA . SER B 1 83 ? 2.379 28.984 4.375 1 94.19 83 SER B CA 1
ATOM 4883 C C . SER B 1 83 ? 3.5 28.562 5.312 1 94.19 83 SER B C 1
ATOM 4885 O O . SER B 1 83 ? 3.318 28.531 6.531 1 94.19 83 SER B O 1
ATOM 4887 N N . ALA B 1 84 ? 4.621 28.281 4.73 1 95.94 84 ALA B N 1
ATOM 4888 C CA . ALA B 1 84 ? 5.762 27.859 5.539 1 95.94 84 ALA B CA 1
ATOM 4889 C C . ALA B 1 84 ? 6.309 29.016 6.359 1 95.94 84 ALA B C 1
ATOM 4891 O O . ALA B 1 84 ? 6.766 28.828 7.488 1 95.94 84 ALA B O 1
ATOM 4892 N N . VAL B 1 85 ? 6.242 30.219 5.828 1 94.88 85 VAL B N 1
ATOM 4893 C CA . VAL B 1 85 ? 6.746 31.422 6.492 1 94.88 85 VAL B CA 1
ATOM 4894 C C . VAL B 1 85 ? 5.883 31.734 7.715 1 94.88 85 VAL B C 1
ATOM 4896 O O . VAL B 1 85 ? 6.406 32 8.797 1 94.88 85 VAL B O 1
ATOM 4899 N N . GLU B 1 86 ? 4.621 31.672 7.547 1 91.75 86 GLU B N 1
ATOM 4900 C CA . GLU B 1 86 ? 3.711 31.922 8.664 1 91.75 86 GLU B CA 1
ATOM 4901 C C . GLU B 1 86 ? 3.873 30.859 9.75 1 91.75 86 GLU B C 1
ATOM 4903 O O . GLU B 1 86 ? 3.889 31.188 10.938 1 91.75 86 GLU B O 1
ATOM 4908 N N . TYR B 1 87 ? 3.98 29.625 9.32 1 91.12 87 TYR B N 1
ATOM 4909 C CA . TYR B 1 87 ? 4.141 28.547 10.281 1 91.12 87 TYR B CA 1
ATOM 4910 C C . TYR B 1 87 ? 5.457 28.672 11.031 1 91.12 87 TYR B C 1
ATOM 4912 O O . TYR B 1 87 ? 5.516 28.406 12.234 1 91.12 87 TYR B O 1
ATOM 4920 N N . LEU B 1 88 ? 6.492 28.984 10.359 1 92.44 88 LEU B N 1
ATOM 4921 C CA . LEU B 1 88 ? 7.816 29.094 10.961 1 92.44 88 LEU B CA 1
ATOM 4922 C C . LEU B 1 88 ? 7.809 30.109 12.102 1 92.44 88 LEU B C 1
ATOM 4924 O O . LEU B 1 88 ? 8.383 29.859 13.164 1 92.44 88 LEU B O 1
ATOM 4928 N N . VAL B 1 89 ? 7.156 31.234 11.945 1 89.56 89 VAL B N 1
ATOM 4929 C CA . VAL B 1 89 ? 7.27 32.312 12.922 1 89.56 89 VAL B CA 1
ATOM 4930 C C . VAL B 1 89 ? 6.352 32.031 14.109 1 89.56 89 VAL B C 1
ATOM 4932 O O . VAL B 1 89 ? 6.512 32.656 15.18 1 89.56 89 VAL B O 1
ATOM 4935 N N . THR B 1 90 ? 5.363 31.109 13.961 1 87.06 90 THR B N 1
ATOM 4936 C CA . THR B 1 90 ? 4.383 30.906 15.023 1 87.06 90 THR B CA 1
ATOM 4937 C C . THR B 1 90 ? 4.605 29.578 15.727 1 87.06 90 THR B C 1
ATOM 4939 O O . THR B 1 90 ? 4.137 29.375 16.844 1 87.06 90 THR B O 1
ATOM 4942 N N . SER B 1 91 ? 5.141 28.609 15.141 1 78.19 91 SER B N 1
ATOM 4943 C CA . SER B 1 91 ? 4.93 27.266 15.688 1 78.19 91 SER B CA 1
ATOM 4944 C C . SER B 1 91 ? 6.242 26.5 15.789 1 78.19 91 SER B C 1
ATOM 4946 O O . SER B 1 91 ? 6.25 25.312 16.125 1 78.19 91 SER B O 1
ATOM 4948 N N . THR B 1 92 ? 7.25 27.078 15.633 1 73.06 92 THR B N 1
ATOM 4949 C CA . THR B 1 92 ? 8.398 26.203 15.461 1 73.06 92 THR B CA 1
ATOM 4950 C C . THR B 1 92 ? 9.312 26.25 16.672 1 73.06 92 THR B C 1
ATOM 4952 O O . THR B 1 92 ? 10.516 26 16.562 1 73.06 92 THR B O 1
ATOM 4955 N N . GLU B 1 93 ? 8.664 26.719 17.766 1 80.94 93 GLU B N 1
ATOM 4956 C CA . GLU B 1 93 ? 9.453 26.781 18.984 1 80.94 93 GLU B CA 1
ATOM 4957 C C . GLU B 1 93 ? 10.039 25.422 19.344 1 80.94 93 GLU B C 1
ATOM 4959 O O . GLU B 1 93 ? 11.227 25.312 19.672 1 80.94 93 GLU B O 1
ATOM 4964 N N . ASP B 1 94 ? 9.211 24.375 19.203 1 80.75 94 ASP B N 1
ATOM 4965 C CA . ASP B 1 94 ? 9.648 23.031 19.562 1 80.75 94 ASP B CA 1
ATOM 4966 C C . ASP B 1 94 ? 10.812 22.562 18.688 1 80.75 94 ASP B C 1
ATOM 4968 O O . ASP B 1 94 ? 11.742 21.922 19.172 1 80.75 94 ASP B O 1
ATOM 4972 N N . TYR B 1 95 ? 10.781 22.875 17.469 1 83.19 95 TYR B N 1
ATOM 4973 C CA . TYR B 1 95 ? 11.852 22.5 16.562 1 83.19 95 TYR B CA 1
ATOM 4974 C C . TYR B 1 95 ? 13.141 23.25 16.891 1 83.19 95 TYR B C 1
ATOM 4976 O O . TYR B 1 95 ? 14.227 22.672 16.859 1 83.19 95 TYR B O 1
ATOM 4984 N N . TYR B 1 96 ? 12.891 24.453 17.234 1 82.06 96 TYR B N 1
ATOM 4985 C CA . TYR B 1 96 ? 14 25.297 17.672 1 82.06 96 TYR B CA 1
ATOM 4986 C C . TYR B 1 96 ? 14.656 24.719 18.922 1 82.06 96 TYR B C 1
ATOM 4988 O O . TYR B 1 96 ? 15.891 24.656 19 1 82.06 96 TYR B O 1
ATOM 4996 N N . LYS B 1 97 ? 13.891 24.234 19.797 1 81.62 97 LYS B N 1
ATOM 4997 C CA . LYS B 1 97 ? 14.398 23.672 21.062 1 81.62 97 LYS B CA 1
ATOM 4998 C C . LYS B 1 97 ? 15.141 22.359 20.812 1 81.62 97 LYS B C 1
ATOM 5000 O O . LYS B 1 97 ? 16.172 22.109 21.438 1 81.62 97 LYS B O 1
ATOM 5005 N N . VAL B 1 98 ? 14.625 21.578 19.938 1 89.81 98 VAL B N 1
ATOM 5006 C CA . VAL B 1 98 ? 15.258 20.297 19.641 1 89.81 98 VAL B CA 1
ATOM 5007 C C . VAL B 1 98 ? 16.641 20.547 19.047 1 89.81 98 VAL B C 1
ATOM 5009 O O . VAL B 1 98 ? 17.594 19.828 19.391 1 89.81 98 VAL B O 1
ATOM 5012 N N . LEU B 1 99 ? 16.781 21.609 18.219 1 92.19 99 LEU B N 1
ATOM 5013 C CA . LEU B 1 99 ? 18.062 21.891 17.562 1 92.19 99 LEU B CA 1
ATOM 5014 C C . LEU B 1 99 ? 18.953 22.734 18.453 1 92.19 99 LEU B C 1
ATOM 5016 O O . LEU B 1 99 ? 20.062 23.109 18.062 1 92.19 99 LEU B O 1
ATOM 5020 N N . GLY B 1 100 ? 18.5 23.094 19.641 1 87.5 100 GLY B N 1
ATOM 5021 C CA . GLY B 1 100 ? 19.297 23.75 20.656 1 87.5 100 GLY B CA 1
ATOM 5022 C C . GLY B 1 100 ? 19.594 25.203 20.328 1 87.5 100 GLY B C 1
ATOM 5023 O O . GLY B 1 100 ? 20.609 25.75 20.781 1 87.5 100 GLY B O 1
ATOM 5024 N N . GLY B 1 101 ? 18.875 25.766 19.422 1 90.12 101 GLY B N 1
ATOM 5025 C CA . GLY B 1 101 ? 19.094 27.141 19.047 1 90.12 101 GLY B CA 1
ATOM 5026 C C . GLY B 1 101 ? 20.391 27.375 18.281 1 90.12 101 GLY B C 1
ATOM 5027 O O . GLY B 1 101 ? 20.859 28.5 18.172 1 90.12 101 GLY B O 1
ATOM 5028 N N . GLN B 1 102 ? 20.953 26.359 17.781 1 93.56 102 GLN B N 1
ATOM 5029 C CA . GLN B 1 102 ? 22.266 26.438 17.156 1 93.56 102 GLN B CA 1
ATOM 5030 C C . GLN B 1 102 ? 22.156 26.734 15.664 1 93.56 102 GLN B C 1
ATOM 5032 O O . GLN B 1 102 ? 23.141 27.062 15.016 1 93.56 102 GLN B O 1
ATOM 5037 N N . TYR B 1 103 ? 20.984 26.656 15.148 1 95.88 103 TYR B N 1
ATOM 5038 C CA . TYR B 1 103 ? 20.75 26.859 13.719 1 95.88 103 TYR B CA 1
ATOM 5039 C C . TYR B 1 103 ? 19.781 28 13.477 1 95.88 103 TYR B C 1
ATOM 5041 O O . TYR B 1 103 ? 18.875 28.234 14.281 1 95.88 103 TYR B O 1
ATOM 5049 N N . ASN B 1 104 ? 19.969 28.734 12.367 1 95.69 104 ASN B N 1
ATOM 5050 C CA . ASN B 1 104 ? 18.859 29.516 11.828 1 95.69 104 ASN B CA 1
ATOM 5051 C C . ASN B 1 104 ? 17.766 28.609 11.258 1 95.69 104 ASN B C 1
ATOM 5053 O O . ASN B 1 104 ? 18.062 27.547 10.703 1 95.69 104 ASN B O 1
ATOM 5057 N N . LEU B 1 105 ? 16.625 28.984 11.516 1 96.25 105 LEU B N 1
ATOM 5058 C CA . LEU B 1 105 ? 15.516 28.312 10.836 1 96.25 105 LEU B CA 1
ATOM 5059 C C . LEU B 1 105 ? 14.984 29.172 9.688 1 96.25 105 LEU B C 1
ATOM 5061 O O . LEU B 1 105 ? 14.711 30.359 9.867 1 96.25 105 LEU B O 1
ATOM 5065 N N . VAL B 1 106 ? 14.906 28.609 8.523 1 97 106 VAL B N 1
ATOM 5066 C CA . VAL B 1 106 ? 14.508 29.359 7.332 1 97 106 VAL B CA 1
ATOM 5067 C C . VAL B 1 106 ? 13.305 28.672 6.68 1 97 106 VAL B C 1
ATOM 5069 O O . VAL B 1 106 ? 13.195 27.453 6.688 1 97 106 VAL B O 1
ATOM 5072 N N . ALA B 1 107 ? 12.383 29.422 6.152 1 97.19 107 ALA B N 1
ATOM 5073 C CA . ALA B 1 107 ? 11.242 28.906 5.398 1 97.19 107 ALA B CA 1
ATOM 5074 C C . ALA B 1 107 ? 11.039 29.688 4.102 1 97.19 107 ALA B C 1
ATOM 5076 O O . ALA B 1 107 ? 11.328 30.875 4.039 1 97.19 107 ALA B O 1
ATOM 5077 N N . VAL B 1 108 ? 10.648 29 3.09 1 98.19 108 VAL B N 1
ATOM 5078 C CA . VAL B 1 108 ? 10.203 29.547 1.814 1 98.19 108 VAL B CA 1
ATOM 5079 C C . VAL B 1 108 ? 8.742 29.156 1.574 1 98.19 108 VAL B C 1
ATOM 5081 O O . VAL B 1 108 ? 8.391 27.984 1.608 1 98.19 108 VAL B O 1
ATOM 5084 N N . ASP B 1 109 ? 7.914 30.156 1.396 1 97.56 109 ASP B N 1
ATOM 5085 C CA . ASP B 1 109 ? 6.543 29.812 1.039 1 97.56 109 ASP B CA 1
ATOM 5086 C C . ASP B 1 109 ? 6.496 29.031 -0.278 1 97.56 109 ASP B C 1
ATOM 5088 O O . ASP B 1 109 ? 6.973 29.516 -1.306 1 97.56 109 ASP B O 1
ATOM 5092 N N . PRO B 1 110 ? 5.883 27.859 -0.209 1 97.69 110 PRO B N 1
ATOM 5093 C CA . PRO B 1 110 ? 5.695 27.172 -1.488 1 97.69 110 PRO B CA 1
ATOM 5094 C C . PRO B 1 110 ? 4.855 27.984 -2.477 1 97.69 110 PRO B C 1
ATOM 5096 O O . PRO B 1 110 ? 3.992 28.766 -2.066 1 97.69 110 PRO B O 1
ATOM 5099 N N . ARG B 1 111 ? 5.168 27.859 -3.734 1 97.56 111 ARG B N 1
ATOM 5100 C CA . ARG B 1 111 ? 4.27 28.406 -4.75 1 97.56 111 ARG B CA 1
ATOM 5101 C C . ARG B 1 111 ? 2.832 27.969 -4.5 1 97.56 111 ARG B C 1
ATOM 5103 O O . ARG B 1 111 ? 2.586 26.828 -4.109 1 97.56 111 ARG B O 1
ATOM 5110 N N . GLY B 1 112 ? 1.92 28.859 -4.711 1 96.44 112 GLY B N 1
ATOM 5111 C CA . GLY B 1 112 ? 0.518 28.578 -4.441 1 96.44 112 GLY B CA 1
ATOM 5112 C C . GLY B 1 112 ? 0.083 28.984 -3.047 1 96.44 112 GLY B C 1
ATOM 5113 O O . GLY B 1 112 ? -1.109 28.969 -2.734 1 96.44 112 GLY B O 1
ATOM 5114 N N . THR B 1 113 ? 0.997 29.422 -2.172 1 96.31 113 THR B N 1
ATOM 5115 C CA . THR B 1 113 ? 0.682 29.781 -0.794 1 96.31 113 THR B CA 1
ATOM 5116 C C . THR B 1 113 ? 1.127 31.203 -0.492 1 96.31 113 THR B C 1
ATOM 5118 O O . THR B 1 113 ? 1.817 31.828 -1.301 1 96.31 113 THR B O 1
ATOM 5121 N N . GLY B 1 114 ? 0.658 31.734 0.647 1 93.62 114 GLY B N 1
ATOM 5122 C CA . GLY B 1 114 ? 1.055 33.062 1.044 1 93.62 114 GLY B CA 1
ATOM 5123 C C . GLY B 1 114 ? 0.802 34.094 -0.031 1 93.62 114 GLY B C 1
ATOM 5124 O O . GLY B 1 114 ? -0.324 34.25 -0.512 1 93.62 114 GLY B O 1
ATOM 5125 N N . ARG B 1 115 ? 1.91 34.781 -0.384 1 93.31 115 ARG B N 1
ATOM 5126 C CA . ARG B 1 115 ? 1.847 35.75 -1.447 1 93.31 115 ARG B CA 1
ATOM 5127 C C . ARG B 1 115 ? 2.709 35.344 -2.637 1 93.31 115 ARG B C 1
ATOM 5129 O O . ARG B 1 115 ? 2.979 36.156 -3.525 1 93.31 115 ARG B O 1
ATOM 5136 N N . THR B 1 116 ? 3.162 34.125 -2.611 1 94.75 116 THR B N 1
ATOM 5137 C CA . THR B 1 116 ? 3.93 33.562 -3.713 1 94.75 116 THR B CA 1
ATOM 5138 C C . THR B 1 116 ? 3.006 32.906 -4.734 1 94.75 116 THR B C 1
ATOM 5140 O O . THR B 1 116 ? 2.758 31.688 -4.672 1 94.75 116 THR B O 1
ATOM 5143 N N . ILE B 1 117 ? 2.523 33.594 -5.648 1 93.56 117 ILE B N 1
ATOM 5144 C CA . ILE B 1 117 ? 1.543 33.188 -6.656 1 93.56 117 ILE B CA 1
ATOM 5145 C C . ILE B 1 117 ? 0.426 32.375 -5.996 1 93.56 117 ILE B C 1
ATOM 5147 O O . ILE B 1 117 ? 0.179 31.234 -6.371 1 93.56 117 ILE B O 1
ATOM 5151 N N . PRO B 1 118 ? -0.241 33.031 -5.102 1 93.69 118 PRO B N 1
ATOM 5152 C CA . PRO B 1 118 ? -1.271 32.312 -4.344 1 93.69 118 PRO B CA 1
ATOM 5153 C C . PRO B 1 118 ? -2.324 31.672 -5.238 1 93.69 118 PRO B C 1
ATOM 5155 O O . PRO B 1 118 ? -2.711 32.25 -6.258 1 93.69 118 PRO B O 1
ATOM 5158 N N . PHE B 1 119 ? -2.715 30.484 -4.938 1 94.06 119 PHE B N 1
ATOM 5159 C CA . PHE B 1 119 ? -3.715 29.734 -5.688 1 94.06 119 PHE B CA 1
ATOM 5160 C C . PHE B 1 119 ? -5.078 29.828 -5.012 1 94.06 119 PHE B C 1
ATOM 5162 O O . PHE B 1 119 ? -5.312 29.172 -3.994 1 94.06 119 PHE B O 1
ATOM 5169 N N . ASN B 1 120 ? -5.941 30.594 -5.43 1 91.94 120 ASN B N 1
ATOM 5170 C CA . ASN B 1 120 ? -7.312 30.812 -4.977 1 91.94 120 ASN B CA 1
ATOM 5171 C C . ASN B 1 120 ? -8.297 30.812 -6.141 1 91.94 120 ASN B C 1
ATOM 5173 O O . ASN B 1 120 ? -8.18 31.625 -7.062 1 91.94 120 ASN B O 1
ATOM 5177 N N . CYS B 1 121 ? -9.164 29.859 -6.117 1 90.31 121 CYS B N 1
ATOM 5178 C CA . CYS B 1 121 ? -10.07 29.656 -7.242 1 90.31 121 CYS B CA 1
ATOM 5179 C C . CYS B 1 121 ? -11.273 30.578 -7.141 1 90.31 121 CYS B C 1
ATOM 5181 O O . CYS B 1 121 ? -12.117 30.609 -8.031 1 90.31 121 CYS B O 1
ATOM 5183 N N . SER B 1 122 ? -11.586 31.125 -5.863 1 76.06 122 SER B N 1
ATOM 5184 C CA . SER B 1 122 ? -12.766 31.953 -5.656 1 76.06 122 SER B CA 1
ATOM 5185 C C . SER B 1 122 ? -12.672 33.25 -6.461 1 76.06 122 SER B C 1
ATOM 5187 O O . SER B 1 122 ? -11.68 33.969 -6.375 1 76.06 122 SER B O 1
ATOM 5189 N N . ILE B 1 123 ? -12.773 33.219 -7.648 1 52.16 123 ILE B N 1
ATOM 5190 C CA . ILE B 1 123 ? -13.18 34.5 -8.219 1 52.16 123 ILE B CA 1
ATOM 5191 C C . ILE B 1 123 ? -14.414 35.031 -7.492 1 52.16 123 ILE B C 1
ATOM 5193 O O . ILE B 1 123 ? -15.227 34.25 -6.988 1 52.16 123 ILE B O 1
ATOM 5197 N N . GLU B 1 124 ? -14.703 36.25 -7.219 1 40.84 124 GLU B N 1
ATOM 5198 C CA . GLU B 1 124 ? -15.68 36.969 -6.391 1 40.84 124 GLU B CA 1
ATOM 5199 C C . GLU B 1 124 ? -17.062 36.344 -6.531 1 40.84 124 GLU B C 1
ATOM 5201 O O . GLU B 1 124 ? -18.062 36.875 -6.055 1 40.84 124 GLU B O 1
ATOM 5206 N N . GLU B 1 125 ? -17.469 35.344 -7.32 1 35.62 125 GLU B N 1
ATOM 5207 C CA . GLU B 1 125 ? -18.922 35.25 -7.195 1 35.62 125 GLU B CA 1
ATOM 5208 C C . GLU B 1 125 ? -19.328 34.5 -5.938 1 35.62 125 GLU B C 1
ATOM 5210 O O . GLU B 1 125 ? -18.75 33.438 -5.629 1 35.62 125 GLU B O 1
ATOM 5215 N N . LYS B 1 126 ? -19.984 35.125 -4.871 1 33.66 126 LYS B N 1
ATOM 5216 C CA . LYS B 1 126 ? -20.469 34.781 -3.533 1 33.66 126 LYS B CA 1
ATOM 5217 C C . LYS B 1 126 ? -21.344 33.531 -3.553 1 33.66 126 LYS B C 1
ATOM 5219 O O . LYS B 1 126 ? -22.141 33.312 -2.643 1 33.66 126 LYS B O 1
ATOM 5224 N N . GLU B 1 127 ? -21.312 32.469 -4.449 1 32.38 127 GLU B N 1
ATOM 5225 C CA . GLU B 1 127 ? -22.453 31.609 -4.156 1 32.38 127 GLU B CA 1
ATOM 5226 C C . GLU B 1 127 ? -22.188 30.75 -2.918 1 32.38 127 GLU B C 1
ATOM 5228 O O . GLU B 1 127 ? -21.078 30.234 -2.736 1 32.38 127 GLU B O 1
ATOM 5233 N N . GLU B 1 128 ? -22.969 30.812 -1.865 1 30.73 128 GLU B N 1
ATOM 5234 C CA . GLU B 1 128 ? -23.188 30.281 -0.524 1 30.73 128 GLU B CA 1
ATOM 5235 C C . GLU B 1 128 ? -23.375 28.766 -0.56 1 30.73 128 GLU B C 1
ATOM 5237 O O . GLU B 1 128 ? -24.344 28.234 -0.015 1 30.73 128 GLU B O 1
ATOM 5242 N N . GLY B 1 129 ? -23.109 28 -1.626 1 31.11 129 GLY B N 1
ATOM 5243 C CA . GLY B 1 129 ? -23.797 26.719 -1.491 1 31.11 129 GLY B CA 1
ATOM 5244 C C . GLY B 1 129 ? -23.141 25.781 -0.496 1 31.11 129 GLY B C 1
ATOM 5245 O O . GLY B 1 129 ? -21.922 25.734 -0.408 1 31.11 129 GLY B O 1
ATOM 5246 N N . GLU B 1 130 ? -23.812 25.391 0.519 1 29.62 130 GLU B N 1
ATOM 5247 C CA . GLU B 1 130 ? -23.609 24.406 1.583 1 29.62 130 GLU B CA 1
ATOM 5248 C C . GLU B 1 130 ? -23.344 23.016 1.013 1 29.62 130 GLU B C 1
ATOM 5250 O O . GLU B 1 130 ? -24.156 22.5 0.238 1 29.62 130 GLU B O 1
ATOM 5255 N N . LYS B 1 131 ? -22.234 22.688 0.87 1 33.69 131 LYS B N 1
ATOM 5256 C CA . LYS B 1 131 ? -21.859 21.391 0.336 1 33.69 131 LYS B CA 1
ATOM 5257 C C . LYS B 1 131 ? -22.328 20.266 1.256 1 33.69 131 LYS B C 1
ATOM 5259 O O . LYS B 1 131 ? -21.844 20.141 2.385 1 33.69 131 LYS B O 1
ATOM 5264 N N . LYS B 1 132 ? -23.594 19.766 0.963 1 27.83 132 LYS B N 1
ATOM 5265 C CA . LYS B 1 132 ? -24.234 18.656 1.668 1 27.83 132 LYS B CA 1
ATOM 5266 C C . LYS B 1 132 ? -23.672 17.312 1.215 1 27.83 132 LYS B C 1
ATOM 5268 O O . LYS B 1 132 ? -23.609 17.031 0.018 1 27.83 132 LYS B O 1
ATOM 5273 N N . ALA B 1 133 ? -23.094 16.453 1.9 1 27.44 133 ALA B N 1
ATOM 5274 C CA . ALA B 1 133 ? -22.391 15.172 1.77 1 27.44 133 ALA B CA 1
ATOM 5275 C C . ALA B 1 133 ? -23.375 14.008 1.728 1 27.44 133 ALA B C 1
ATOM 5277 O O . ALA B 1 133 ? -24.219 13.867 2.613 1 27.44 133 ALA B O 1
ATOM 5278 N N . ALA B 1 134 ? -23.625 13.266 0.51 1 28.22 134 ALA B N 1
ATOM 5279 C CA . ALA B 1 134 ? -24.609 12.227 0.222 1 28.22 134 ALA B CA 1
ATOM 5280 C C . ALA B 1 134 ? -24.281 10.938 0.963 1 28.22 134 ALA B C 1
ATOM 5282 O O . ALA B 1 134 ? -23.125 10.672 1.274 1 28.22 134 ALA B O 1
ATOM 5283 N N . ARG B 1 135 ? -25.359 9.773 0.893 1 23.81 135 ARG B N 1
ATOM 5284 C CA . ARG B 1 135 ? -25.844 8.633 1.666 1 23.81 135 ARG B CA 1
ATOM 5285 C C . ARG B 1 135 ? -25.156 7.344 1.214 1 23.81 135 ARG B C 1
ATOM 5287 O O . ARG B 1 135 ? -25.297 6.93 0.061 1 23.81 135 ARG B O 1
ATOM 5294 N N . SER B 1 136 ? -23.875 6.887 1.588 1 28.05 136 SER B N 1
ATOM 5295 C CA . SER B 1 136 ? -23.234 5.758 0.93 1 28.05 136 SER B CA 1
ATOM 5296 C C . SER B 1 136 ? -23.406 4.477 1.739 1 28.05 136 SER B C 1
ATOM 5298 O O . SER B 1 136 ? -23.531 4.523 2.965 1 28.05 136 SER B O 1
ATOM 5300 N N . LYS B 1 137 ? -23.844 3.348 1.026 1 25.17 137 LYS B N 1
ATOM 5301 C CA . LYS B 1 137 ? -24.125 1.99 1.495 1 25.17 137 LYS B CA 1
ATOM 5302 C C . LYS B 1 137 ? -22.859 1.354 2.088 1 25.17 137 LYS B C 1
ATOM 5304 O O . LYS B 1 137 ? -21.75 1.756 1.765 1 25.17 137 LYS B O 1
ATOM 5309 N N . LEU B 1 138 ? -23.125 0.138 2.9 1 27.33 138 LEU B N 1
ATOM 5310 C CA . LEU B 1 138 ? -22.422 -0.59 3.951 1 27.33 138 LEU B CA 1
ATOM 5311 C C . LEU B 1 138 ? -21.375 -1.518 3.355 1 27.33 138 LEU B C 1
ATOM 5313 O O . LEU B 1 138 ? -21.672 -2.324 2.475 1 27.33 138 LEU B O 1
ATOM 5317 N N . SER B 1 139 ? -20.203 -1.249 3.07 1 29.98 139 SER B N 1
ATOM 5318 C CA . SER B 1 139 ? -19.266 -2.293 2.678 1 29.98 139 SER B CA 1
ATOM 5319 C C . SER B 1 139 ? -18.672 -2.998 3.896 1 29.98 139 SER B C 1
ATOM 5321 O O . SER B 1 139 ? -18.453 -2.371 4.934 1 29.98 139 SER B O 1
ATOM 5323 N N . ARG B 1 140 ? -18.672 -4.371 3.951 1 32.31 140 ARG B N 1
ATOM 5324 C CA . ARG B 1 140 ? -18.234 -5.277 5.012 1 32.31 140 ARG B CA 1
ATOM 5325 C C . ARG B 1 140 ? -16.719 -5.309 5.121 1 32.31 140 ARG B C 1
ATOM 5327 O O . ARG B 1 140 ? -16.031 -5.43 4.109 1 32.31 140 ARG B O 1
ATOM 5334 N N . ARG B 1 141 ? -16.078 -4.977 6.418 1 37.31 141 ARG B N 1
ATOM 5335 C CA . ARG B 1 141 ? -14.883 -4.395 7.039 1 37.31 141 ARG B CA 1
ATOM 5336 C C . ARG B 1 141 ? -13.891 -5.48 7.43 1 37.31 141 ARG B C 1
ATOM 5338 O O . ARG B 1 141 ? -14.25 -6.457 8.094 1 37.31 141 ARG B O 1
ATOM 5345 N N . PHE B 1 142 ? -12.984 -6.051 6.816 1 41.78 142 PHE B N 1
ATOM 5346 C CA . PHE B 1 142 ? -11.953 -6.805 7.523 1 41.78 142 PHE B CA 1
ATOM 5347 C C . PHE B 1 142 ? -11.289 -5.941 8.586 1 41.78 142 PHE B C 1
ATOM 5349 O O . PHE B 1 142 ? -10.375 -6.398 9.289 1 41.78 142 PHE B O 1
ATOM 5356 N N . ASP B 1 143 ? -11.648 -4.574 8.625 1 53.72 143 ASP B N 1
ATOM 5357 C CA . ASP B 1 143 ? -11.305 -3.787 9.812 1 53.72 143 ASP B CA 1
ATOM 5358 C C . ASP B 1 143 ? -12.289 -4.051 10.945 1 53.72 143 ASP B C 1
ATOM 5360 O O . ASP B 1 143 ? -13.375 -4.594 10.727 1 53.72 143 ASP B O 1
ATOM 5364 N N . VAL B 1 144 ? -11.758 -4.133 12.078 1 54.97 144 VAL B N 1
ATOM 5365 C CA . VAL B 1 144 ? -12.539 -4.48 13.258 1 54.97 144 VAL B CA 1
ATOM 5366 C C . VAL B 1 144 ? -13.734 -3.539 13.383 1 54.97 144 VAL B C 1
ATOM 5368 O O . VAL B 1 144 ? -14.797 -3.934 13.867 1 54.97 144 VAL B O 1
ATOM 5371 N N . LEU B 1 145 ? -13.641 -2.244 12.711 1 65 145 LEU B N 1
ATOM 5372 C CA . LEU B 1 145 ? -14.719 -1.288 12.93 1 65 145 LEU B CA 1
ATOM 5373 C C . LEU B 1 145 ? -15.539 -1.091 11.664 1 65 145 LEU B C 1
ATOM 5375 O O . LEU B 1 145 ? -15 -1.144 10.555 1 65 145 LEU B O 1
ATOM 5379 N N . PRO B 1 146 ? -16.859 -0.866 11.766 1 68.75 146 PRO B N 1
ATOM 5380 C CA . PRO B 1 146 ? -17.766 -0.729 10.617 1 68.75 146 PRO B CA 1
ATOM 5381 C C . PRO B 1 146 ? -17.453 0.509 9.773 1 68.75 146 PRO B C 1
ATOM 5383 O O . PRO B 1 146 ? -16.906 1.484 10.289 1 68.75 146 PRO B O 1
ATOM 5386 N N . GLN B 1 147 ? -17.719 0.388 8.508 1 69.81 147 GLN B N 1
ATOM 5387 C CA . GLN B 1 147 ? -17.484 1.463 7.547 1 69.81 147 GLN B CA 1
ATOM 5388 C C . GLN B 1 147 ? -18.75 1.747 6.727 1 69.81 147 GLN B C 1
ATOM 5390 O O . GLN B 1 147 ? -19.469 0.824 6.355 1 69.81 147 GLN B O 1
ATOM 5395 N N . ALA B 1 148 ? -19.016 3.047 6.461 1 69.19 148 ALA B N 1
ATOM 5396 C CA . ALA B 1 148 ? -20.141 3.477 5.625 1 69.19 148 ALA B CA 1
ATOM 5397 C C . ALA B 1 148 ? -19.812 3.328 4.145 1 69.19 148 ALA B C 1
ATOM 5399 O O . ALA B 1 148 ? -18.672 3.549 3.73 1 69.19 148 ALA B O 1
ATOM 5400 N N . ASN B 1 149 ? -20.781 2.812 3.355 1 71.06 149 ASN B N 1
ATOM 5401 C CA . ASN B 1 149 ? -20.672 2.885 1.903 1 71.06 149 ASN B CA 1
ATOM 5402 C C . ASN B 1 149 ? -21.141 4.238 1.372 1 71.06 149 ASN B C 1
ATOM 5404 O O . ASN B 1 149 ? -22.328 4.488 1.255 1 71.06 149 ASN B O 1
ATOM 5408 N N . ILE B 1 150 ? -20.219 5.078 1.015 1 72.25 150 ILE B N 1
ATOM 5409 C CA . ILE B 1 150 ? -20.578 6.434 0.616 1 72.25 150 ILE B CA 1
ATOM 5410 C C . ILE B 1 150 ? -20.469 6.57 -0.901 1 72.25 150 ILE B C 1
ATOM 5412 O O . ILE B 1 150 ? -20.5 7.684 -1.435 1 72.25 150 ILE B O 1
ATOM 5416 N N . TRP B 1 151 ? -20.375 5.496 -1.657 1 76.38 151 TRP B N 1
ATOM 5417 C CA . TRP B 1 151 ? -20.25 5.527 -3.109 1 76.38 151 TRP B CA 1
ATOM 5418 C C . TRP B 1 151 ? -21.406 6.281 -3.746 1 76.38 151 TRP B C 1
ATOM 5420 O O . TRP B 1 151 ? -21.219 7.078 -4.668 1 76.38 151 TRP B O 1
ATOM 5430 N N . PRO B 1 152 ? -22.672 6.109 -3.336 1 72.06 152 PRO B N 1
ATOM 5431 C CA . PRO B 1 152 ? -23.766 6.844 -3.967 1 72.06 152 PRO B CA 1
ATOM 5432 C C . PRO B 1 152 ? -23.578 8.359 -3.896 1 72.06 152 PRO B C 1
ATOM 5434 O O . PRO B 1 152 ? -23.953 9.07 -4.832 1 72.06 152 PRO B O 1
ATOM 5437 N N . THR B 1 153 ? -23.031 8.797 -2.824 1 70.19 153 THR B N 1
ATOM 5438 C CA . THR B 1 153 ? -22.75 10.219 -2.688 1 70.19 153 THR B CA 1
ATOM 5439 C C . THR B 1 153 ? -21.703 10.664 -3.711 1 70.19 153 THR B C 1
ATOM 5441 O O . THR B 1 153 ? -21.828 11.742 -4.301 1 70.19 153 THR B O 1
ATOM 5444 N N . PHE B 1 154 ? -20.781 9.836 -3.955 1 73.31 154 PHE B N 1
ATOM 5445 C CA . PHE B 1 154 ? -19.703 10.164 -4.883 1 73.31 154 PHE B CA 1
ATOM 5446 C C . PHE B 1 154 ? -20.219 10.188 -6.316 1 73.31 154 PHE B C 1
ATOM 5448 O O . PHE B 1 154 ? -19.859 11.07 -7.098 1 73.31 154 PHE B O 1
ATOM 5455 N N . LYS B 1 155 ? -20.938 9.227 -6.652 1 74.81 155 LYS B N 1
ATOM 5456 C CA . LYS B 1 155 ? -21.469 9.086 -8.008 1 74.81 155 LYS B CA 1
ATOM 5457 C C . LYS B 1 155 ? -22.391 10.258 -8.359 1 74.81 155 LYS B C 1
ATOM 5459 O O . LYS B 1 155 ? -22.391 10.719 -9.508 1 74.81 155 LYS B O 1
ATOM 5464 N N . GLY B 1 156 ? -23.094 10.742 -7.523 1 76.06 156 GLY B N 1
ATOM 5465 C CA . GLY B 1 156 ? -24.078 11.781 -7.789 1 76.06 156 GLY B CA 1
ATOM 5466 C C . GLY B 1 156 ? -23.516 13.18 -7.672 1 76.06 156 GLY B C 1
ATOM 5467 O O . GLY B 1 156 ? -23.094 13.773 -8.672 1 76.06 156 GLY B O 1
ATOM 5468 N N . GLU B 1 157 ? -23.297 13.562 -6.508 1 75.31 157 GLU B N 1
ATOM 5469 C CA . GLU B 1 157 ? -23.062 14.969 -6.207 1 75.31 157 GLU B CA 1
ATOM 5470 C C . GLU B 1 157 ? -21.578 15.312 -6.293 1 75.31 157 GLU B C 1
ATOM 5472 O O . GLU B 1 157 ? -21.203 16.359 -6.84 1 75.31 157 GLU B O 1
ATOM 5477 N N . THR B 1 158 ? -20.844 14.406 -5.953 1 81.31 158 THR B N 1
ATOM 5478 C CA . THR B 1 158 ? -19.422 14.703 -5.832 1 81.31 158 THR B CA 1
ATOM 5479 C C . THR B 1 158 ? -18.781 14.844 -7.211 1 81.31 158 THR B C 1
ATOM 5481 O O . THR B 1 158 ? -18 15.758 -7.445 1 81.31 158 THR B O 1
ATOM 5484 N N . TRP B 1 159 ? -19.141 14.023 -8.156 1 85.94 159 TRP B N 1
ATOM 5485 C CA . TRP B 1 159 ? -18.562 14.047 -9.492 1 85.94 159 TRP B CA 1
ATOM 5486 C C . TRP B 1 159 ? -18.844 15.383 -10.18 1 85.94 159 TRP B C 1
ATOM 5488 O O . TRP B 1 159 ? -17.953 15.984 -10.773 1 85.94 159 TRP B O 1
ATOM 5498 N N . ASP B 1 160 ? -20.047 15.844 -10.062 1 87.38 160 ASP B N 1
ATOM 5499 C CA . ASP B 1 160 ? -20.422 17.109 -10.68 1 87.38 160 ASP B CA 1
ATOM 5500 C C . ASP B 1 160 ? -19.719 18.281 -10 1 87.38 160 ASP B C 1
ATOM 5502 O O . ASP B 1 160 ? -19.266 19.219 -10.672 1 87.38 160 ASP B O 1
ATOM 5506 N N . GLU B 1 161 ? -19.641 18.172 -8.734 1 87.62 161 GLU B N 1
ATOM 5507 C CA . GLU B 1 161 ? -18.969 19.234 -7.973 1 87.62 161 GLU B CA 1
ATOM 5508 C C . GLU B 1 161 ? -17.484 19.312 -8.328 1 87.62 161 GLU B C 1
ATOM 5510 O O . GLU B 1 161 ? -16.938 20.422 -8.422 1 87.62 161 GLU B O 1
ATOM 5515 N N . LEU B 1 162 ? -16.891 18.203 -8.531 1 89.5 162 LEU B N 1
ATOM 5516 C CA . LEU B 1 162 ? -15.492 18.188 -8.93 1 89.5 162 LEU B CA 1
ATOM 5517 C C . LEU B 1 162 ? -15.297 18.859 -10.281 1 89.5 162 LEU B C 1
ATOM 5519 O O . LEU B 1 162 ? -14.328 19.594 -10.484 1 89.5 162 LEU B O 1
ATOM 5523 N N . GLY B 1 163 ? -16.25 18.562 -11.188 1 90.56 163 GLY B N 1
ATOM 5524 C CA . GLY B 1 163 ? -16.188 19.203 -12.492 1 90.56 163 GLY B CA 1
ATOM 5525 C C . GLY B 1 163 ? -16.359 20.703 -12.438 1 90.56 163 GLY B C 1
ATOM 5526 O O . GLY B 1 163 ? -15.633 21.453 -13.109 1 90.56 163 GLY B O 1
ATOM 5527 N N . LYS B 1 164 ? -17.297 21.141 -11.633 1 91.44 164 LYS B N 1
ATOM 5528 C CA . LYS B 1 164 ? -17.547 22.562 -11.461 1 91.44 164 LYS B CA 1
ATOM 5529 C C . LYS B 1 164 ? -16.344 23.266 -10.852 1 91.44 164 LYS B C 1
ATOM 5531 O O . LYS B 1 164 ? -15.953 24.344 -11.297 1 91.44 164 LYS B O 1
ATOM 5536 N N . ARG B 1 165 ? -15.797 22.656 -9.906 1 91 165 ARG B N 1
ATOM 5537 C CA . ARG B 1 165 ? -14.625 23.219 -9.242 1 91 165 ARG B CA 1
ATOM 5538 C C . ARG B 1 165 ? -13.445 23.297 -10.203 1 91 165 ARG B C 1
ATOM 5540 O O . ARG B 1 165 ? -12.711 24.297 -10.211 1 91 165 ARG B O 1
ATOM 5547 N N . ALA B 1 166 ? -13.258 22.297 -10.977 1 91.75 166 ALA B N 1
ATOM 5548 C CA . ALA B 1 166 ? -12.172 22.266 -11.953 1 91.75 166 ALA B CA 1
ATOM 5549 C C . ALA B 1 166 ? -12.297 23.422 -12.945 1 91.75 166 ALA B C 1
ATOM 5551 O O . ALA B 1 166 ? -11.312 24.094 -13.25 1 91.75 166 ALA B O 1
ATOM 5552 N N . LYS B 1 167 ? -13.484 23.656 -13.398 1 93.19 167 LYS B N 1
ATOM 5553 C CA . LYS B 1 167 ? -13.734 24.734 -14.344 1 93.19 167 LYS B CA 1
ATOM 5554 C C . LYS B 1 167 ? -13.484 26.094 -13.695 1 93.19 167 LYS B C 1
ATOM 5556 O O . LYS B 1 167 ? -12.883 26.984 -14.312 1 93.19 167 LYS B O 1
ATOM 5561 N N . GLN B 1 168 ? -13.914 26.188 -12.484 1 93.44 168 GLN B N 1
ATOM 5562 C CA . GLN B 1 168 ? -13.727 27.422 -11.734 1 93.44 168 GLN B CA 1
ATOM 5563 C C . GLN B 1 168 ? -12.242 27.719 -11.523 1 93.44 168 GLN B C 1
ATOM 5565 O O . GLN B 1 168 ? -11.789 28.844 -11.742 1 93.44 168 GLN B O 1
ATOM 5570 N N . CYS B 1 169 ? -11.539 26.781 -11.148 1 94.31 169 CYS B N 1
ATOM 5571 C CA . CYS B 1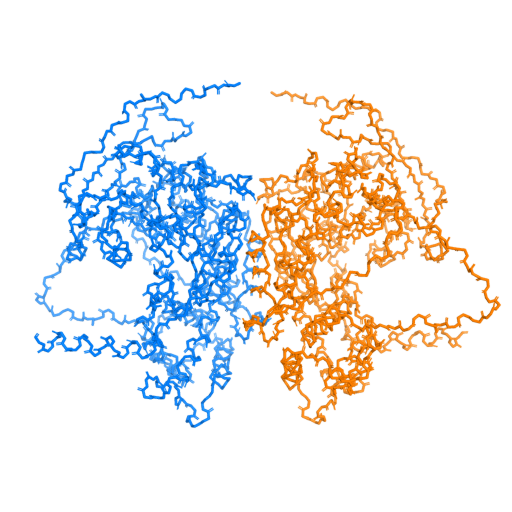 169 ? -10.109 26.953 -10.875 1 94.31 169 CYS B CA 1
ATOM 5572 C C . CYS B 1 169 ? -9.344 27.234 -12.164 1 94.31 169 CYS B C 1
ATOM 5574 O O . CYS B 1 169 ? -8.406 28.047 -12.164 1 94.31 169 CYS B O 1
ATOM 5576 N N . TYR B 1 170 ? -9.773 26.562 -13.203 1 94.5 170 TYR B N 1
ATOM 5577 C CA . TYR B 1 170 ? -9.102 26.797 -14.477 1 94.5 170 TYR B CA 1
ATOM 5578 C C . TYR B 1 170 ? -9.289 28.25 -14.93 1 94.5 170 TYR B C 1
ATOM 5580 O O . TYR B 1 170 ? -8.328 28.891 -15.367 1 94.5 170 TYR B O 1
ATOM 5588 N N . LYS B 1 171 ? -10.477 28.719 -14.797 1 93.88 171 LYS B N 1
ATOM 5589 C CA . LYS B 1 171 ? -10.758 30.109 -15.188 1 93.88 171 LYS B CA 1
ATOM 5590 C C . LYS B 1 171 ? -9.961 31.094 -14.344 1 93.88 171 LYS B C 1
ATOM 5592 O O . LYS B 1 171 ? -9.43 32.062 -14.859 1 93.88 171 LYS B O 1
ATOM 5597 N N . ALA B 1 172 ? -9.82 30.766 -13.109 1 92.94 172 ALA B N 1
ATOM 5598 C CA . ALA B 1 172 ? -9.211 31.688 -12.164 1 92.94 172 ALA B CA 1
ATOM 5599 C C . ALA B 1 172 ? -7.688 31.641 -12.258 1 92.94 172 ALA B C 1
ATOM 5601 O O . ALA B 1 172 ? -7.012 32.656 -12 1 92.94 172 ALA B O 1
ATOM 5602 N N . ARG B 1 173 ? -7.113 30.5 -12.648 1 95 173 ARG B N 1
ATOM 5603 C CA . ARG B 1 173 ? -5.688 30.328 -12.391 1 95 173 ARG B CA 1
ATOM 5604 C C . ARG B 1 173 ? -4.973 29.719 -13.594 1 95 173 ARG B C 1
ATOM 5606 O O . ARG B 1 173 ? -3.865 29.203 -13.477 1 95 173 ARG B O 1
ATOM 5613 N N . LYS B 1 174 ? -5.488 29.719 -14.781 1 93.44 174 LYS B N 1
ATOM 5614 C CA . LYS B 1 174 ? -4.926 29.094 -15.969 1 93.44 174 LYS B CA 1
ATOM 5615 C C . LYS B 1 174 ? -3.525 29.625 -16.266 1 93.44 174 LYS B C 1
ATOM 5617 O O . LYS B 1 174 ? -2.697 28.922 -16.844 1 93.44 174 LYS B O 1
ATOM 5622 N N . GLU B 1 175 ? -3.199 30.859 -15.805 1 92.56 175 GLU B N 1
ATOM 5623 C CA . GLU B 1 175 ? -1.91 31.469 -16.109 1 92.56 175 GLU B CA 1
ATOM 5624 C C . GLU B 1 175 ? -0.811 30.938 -15.195 1 92.56 175 GLU B C 1
ATOM 5626 O O . GLU B 1 175 ? 0.362 30.906 -15.578 1 92.56 175 GLU B O 1
ATOM 5631 N N . THR B 1 176 ? -1.162 30.5 -13.984 1 95 176 THR B N 1
ATOM 5632 C CA . THR B 1 176 ? -0.124 30.156 -13.016 1 95 176 THR B CA 1
ATOM 5633 C C . THR B 1 176 ? -0.324 28.75 -12.484 1 95 176 THR B C 1
ATOM 5635 O O . THR B 1 176 ? 0.566 28.188 -11.836 1 95 176 THR B O 1
ATOM 5638 N N . GLY B 1 177 ? -1.425 28.078 -12.75 1 95.75 177 GLY B N 1
ATOM 5639 C CA . GLY B 1 177 ? -1.807 26.828 -12.141 1 95.75 177 GLY B CA 1
ATOM 5640 C C . GLY B 1 177 ? -0.833 25.703 -12.43 1 95.75 177 GLY B C 1
ATOM 5641 O O . GLY B 1 177 ? -0.726 24.75 -11.656 1 95.75 177 GLY B O 1
ATOM 5642 N N . ALA B 1 178 ? -0.068 25.797 -13.508 1 96.56 178 ALA B N 1
ATOM 5643 C CA . ALA B 1 178 ? 0.859 24.75 -13.906 1 96.56 178 ALA B CA 1
ATOM 5644 C C . ALA B 1 178 ? 2.193 24.891 -13.18 1 96.56 178 ALA B C 1
ATOM 5646 O O . ALA B 1 178 ? 3.049 24 -13.266 1 96.56 178 ALA B O 1
ATOM 5647 N N . PHE B 1 179 ? 2.381 25.938 -12.398 1 97.75 179 PHE B N 1
ATOM 5648 C CA . PHE B 1 179 ? 3.717 26.25 -11.906 1 97.75 179 PHE B CA 1
ATOM 5649 C C . PHE B 1 179 ? 3.771 26.141 -10.383 1 97.75 179 PHE B C 1
ATOM 5651 O O . PHE B 1 179 ? 4.676 26.688 -9.75 1 97.75 179 PHE B O 1
ATOM 5658 N N . ILE B 1 180 ? 2.801 25.438 -9.75 1 97.5 180 ILE B N 1
ATOM 5659 C CA . ILE B 1 180 ? 2.744 25.453 -8.289 1 97.5 180 ILE B CA 1
ATOM 5660 C C . ILE B 1 180 ? 3.029 24.047 -7.754 1 97.5 180 ILE B C 1
ATOM 5662 O O . ILE B 1 180 ? 2.744 23.75 -6.59 1 97.5 180 ILE B O 1
ATOM 5666 N N . GLY B 1 181 ? 3.617 23.172 -8.57 1 97.25 181 GLY B N 1
ATOM 5667 C CA . GLY B 1 181 ? 3.916 21.797 -8.18 1 97.25 181 GLY B CA 1
ATOM 5668 C C . GLY B 1 181 ? 5.109 21.688 -7.246 1 97.25 181 GLY B C 1
ATOM 5669 O O . GLY B 1 181 ? 5.895 22.641 -7.125 1 97.25 181 GLY B O 1
ATOM 5670 N N . THR B 1 182 ? 5.242 20.547 -6.648 1 97.69 182 THR B N 1
ATOM 5671 C CA . THR B 1 182 ? 6.246 20.281 -5.625 1 97.69 182 THR B CA 1
ATOM 5672 C C . THR B 1 182 ? 7.652 20.359 -6.215 1 97.69 182 THR B C 1
ATOM 5674 O O . THR B 1 182 ? 8.586 20.797 -5.547 1 97.69 182 THR B O 1
ATOM 5677 N N . ALA B 1 183 ? 7.863 19.953 -7.453 1 97.75 183 ALA B N 1
ATOM 5678 C CA . ALA B 1 183 ? 9.18 20.031 -8.086 1 97.75 183 ALA B CA 1
ATOM 5679 C C . ALA B 1 183 ? 9.68 21.469 -8.156 1 97.75 183 ALA B C 1
ATOM 5681 O O . ALA B 1 183 ? 10.859 21.734 -7.898 1 97.75 183 ALA B O 1
ATOM 5682 N N . PHE B 1 184 ? 8.805 22.375 -8.5 1 98.19 184 PHE B N 1
ATOM 5683 C CA . PHE B 1 184 ? 9.188 23.781 -8.57 1 98.19 184 PHE B CA 1
ATOM 5684 C C . PHE B 1 184 ? 9.453 24.344 -7.184 1 98.19 184 PHE B C 1
ATOM 5686 O O . PHE B 1 184 ? 10.375 25.141 -6.996 1 98.19 184 PHE B O 1
ATOM 5693 N N . SER B 1 185 ? 8.602 23.953 -6.219 1 98.12 185 SER B N 1
ATOM 5694 C CA . SER B 1 185 ? 8.859 24.375 -4.848 1 98.12 185 SER B CA 1
ATOM 5695 C C . SER B 1 185 ? 10.227 23.891 -4.367 1 98.12 185 SER B C 1
ATOM 5697 O O . SER B 1 185 ? 10.914 24.578 -3.625 1 98.12 185 SER B O 1
ATOM 5699 N N . ALA B 1 186 ? 10.602 22.656 -4.762 1 98.38 186 ALA B N 1
ATOM 5700 C CA . ALA B 1 186 ? 11.922 22.141 -4.438 1 98.38 186 ALA B CA 1
ATOM 5701 C C . ALA B 1 186 ? 13.023 23.016 -5.031 1 98.38 186 ALA B C 1
ATOM 5703 O O . ALA B 1 186 ? 14 23.344 -4.355 1 98.38 186 ALA B O 1
ATOM 5704 N N . ARG B 1 187 ? 12.891 23.406 -6.242 1 98.25 187 ARG B N 1
ATOM 5705 C CA . ARG B 1 187 ? 13.875 24.266 -6.895 1 98.25 187 ARG B CA 1
ATOM 5706 C C . ARG B 1 187 ? 13.945 25.625 -6.219 1 98.25 187 ARG B C 1
ATOM 5708 O O . ARG B 1 187 ? 15.016 26.234 -6.141 1 98.25 187 ARG B O 1
ATOM 5715 N N . ASP B 1 188 ? 12.773 26.125 -5.797 1 98.56 188 ASP B N 1
ATOM 5716 C CA . ASP B 1 188 ? 12.75 27.391 -5.07 1 98.56 188 ASP B CA 1
ATOM 5717 C C . ASP B 1 188 ? 13.586 27.312 -3.795 1 98.56 188 ASP B C 1
ATOM 5719 O O . ASP B 1 188 ? 14.32 28.25 -3.473 1 98.56 188 ASP B O 1
ATOM 5723 N N . ILE B 1 189 ? 13.43 26.234 -3.053 1 98.69 189 ILE B N 1
ATOM 5724 C CA . ILE B 1 189 ? 14.195 26.062 -1.824 1 98.69 189 ILE B CA 1
ATOM 5725 C C . ILE B 1 189 ? 15.688 26.031 -2.148 1 98.69 189 ILE B C 1
ATOM 5727 O O . ILE B 1 189 ? 16.484 26.672 -1.458 1 98.69 189 ILE B O 1
ATOM 5731 N N . MET B 1 190 ? 16.078 25.344 -3.219 1 98.44 190 MET B N 1
ATOM 5732 C CA . MET B 1 190 ? 17.5 25.266 -3.561 1 98.44 190 MET B CA 1
ATOM 5733 C C . MET B 1 190 ? 18.031 26.609 -4.039 1 98.44 190 MET B C 1
ATOM 5735 O O . MET B 1 190 ? 19.188 26.953 -3.785 1 98.44 190 MET B O 1
ATOM 5739 N N . ALA B 1 191 ? 17.172 27.359 -4.738 1 97.81 191 ALA B N 1
ATOM 5740 C CA . ALA B 1 191 ? 17.547 28.734 -5.074 1 97.81 191 ALA B CA 1
ATOM 5741 C C . ALA B 1 191 ? 17.828 29.547 -3.818 1 97.81 191 ALA B C 1
ATOM 5743 O O . ALA B 1 191 ? 18.766 30.344 -3.783 1 97.81 191 ALA B O 1
ATOM 5744 N N . ALA B 1 192 ? 17 29.375 -2.822 1 98.25 192 ALA B N 1
ATOM 5745 C CA . ALA B 1 192 ? 17.203 30.078 -1.556 1 98.25 192 ALA B CA 1
ATOM 5746 C C . ALA B 1 192 ? 18.484 29.609 -0.869 1 98.25 192 ALA B C 1
ATOM 5748 O O . ALA B 1 192 ? 19.219 30.422 -0.281 1 98.25 192 ALA B O 1
ATOM 5749 N N . VAL B 1 193 ? 18.766 28.297 -0.883 1 98.25 193 VAL B N 1
ATOM 5750 C CA . VAL B 1 193 ? 20 27.75 -0.321 1 98.25 193 VAL B CA 1
ATOM 5751 C C . VAL B 1 193 ? 21.203 28.453 -0.938 1 98.25 193 VAL B C 1
ATOM 5753 O O . VAL B 1 193 ? 22.109 28.891 -0.223 1 98.25 193 VAL B O 1
ATOM 5756 N N . ASP B 1 194 ? 21.188 28.562 -2.244 1 97.31 194 ASP B N 1
ATOM 5757 C CA . ASP B 1 194 ? 22.297 29.203 -2.953 1 97.31 194 ASP B CA 1
ATOM 5758 C C . ASP B 1 194 ? 22.406 30.672 -2.58 1 97.31 194 ASP B C 1
ATOM 5760 O O . ASP B 1 194 ? 23.516 31.188 -2.391 1 97.31 194 ASP B O 1
ATOM 5764 N N . ALA B 1 195 ? 21.312 31.297 -2.43 1 97.19 195 ALA B N 1
ATOM 5765 C CA . ALA B 1 195 ? 21.281 32.75 -2.186 1 97.19 195 ALA B CA 1
ATOM 5766 C C . ALA B 1 195 ? 21.672 33.062 -0.745 1 97.19 195 ALA B C 1
ATOM 5768 O O . ALA B 1 195 ? 22 34.219 -0.42 1 97.19 195 ALA B O 1
ATOM 5769 N N . LEU B 1 196 ? 21.562 32.125 0.192 1 95.81 196 LEU B N 1
ATOM 5770 C CA . LEU B 1 196 ? 21.969 32.312 1.58 1 95.81 196 LEU B CA 1
ATOM 5771 C C . LEU B 1 196 ? 23.453 32.625 1.668 1 95.81 196 LEU B C 1
ATOM 5773 O O . LEU B 1 196 ? 23.906 33.25 2.631 1 95.81 196 LEU B O 1
ATOM 5777 N N . GLY B 1 197 ? 24.297 32.094 0.724 1 93.12 197 GLY B N 1
ATOM 5778 C CA . GLY B 1 197 ? 25.719 32.312 0.713 1 93.12 197 GLY B CA 1
ATOM 5779 C C . GLY B 1 197 ? 26.469 31.531 1.782 1 93.12 197 GLY B C 1
ATOM 5780 O O . GLY B 1 197 ? 27.469 32 2.314 1 93.12 197 GLY B O 1
ATOM 5781 N N . GLU B 1 198 ? 25.922 30.516 2.248 1 94.75 198 GLU B N 1
ATOM 5782 C CA . GLU B 1 198 ? 26.594 29.641 3.211 1 94.75 198 GLU B CA 1
ATOM 5783 C C . GLU B 1 198 ? 27.469 28.609 2.508 1 94.75 198 GLU B C 1
ATOM 5785 O O . GLU B 1 198 ? 28.375 28.969 1.745 1 94.75 198 GLU B O 1
ATOM 5790 N N . ASP B 1 199 ? 27.203 27.312 2.584 1 96.25 199 ASP B N 1
ATOM 5791 C CA . ASP B 1 199 ? 28.062 26.266 2.02 1 96.25 199 ASP B CA 1
ATOM 5792 C C . ASP B 1 199 ? 27.406 25.625 0.804 1 96.25 199 ASP B C 1
ATOM 5794 O O . ASP B 1 199 ? 27.953 24.688 0.223 1 96.25 199 ASP B O 1
ATOM 5798 N N . GLY B 1 200 ? 26.266 26.047 0.47 1 96.94 200 GLY B N 1
ATOM 5799 C CA . GLY B 1 200 ? 25.578 25.531 -0.703 1 96.94 200 GLY B CA 1
ATOM 5800 C C . GLY B 1 200 ? 24.906 24.188 -0.46 1 96.94 200 GLY B C 1
ATOM 5801 O O . GLY B 1 200 ? 24.438 23.547 -1.401 1 96.94 200 GLY B O 1
ATOM 5802 N N . LYS B 1 201 ? 24.797 23.75 0.774 1 98.19 201 LYS B N 1
ATOM 5803 C CA . LYS B 1 201 ? 24.172 22.484 1.145 1 98.19 201 LYS B CA 1
ATOM 5804 C C . LYS B 1 201 ? 22.844 22.719 1.852 1 98.19 201 LYS B C 1
ATOM 5806 O O . LYS B 1 201 ? 22.656 23.75 2.508 1 98.19 201 LYS B O 1
ATOM 5811 N N . LEU B 1 202 ? 21.984 21.75 1.676 1 98.69 202 LEU B N 1
ATOM 5812 C CA . LEU B 1 202 ? 20.656 21.844 2.26 1 98.69 202 LEU B CA 1
ATOM 5813 C C . LEU B 1 202 ? 20.578 21.094 3.58 1 98.69 202 LEU B C 1
ATOM 5815 O O . LEU B 1 202 ? 20.922 19.906 3.646 1 98.69 202 LEU B O 1
ATOM 5819 N N . ARG B 1 203 ? 20.234 21.75 4.605 1 98.69 203 ARG B N 1
ATOM 5820 C CA . ARG B 1 203 ? 19.688 21.172 5.828 1 98.69 203 ARG B CA 1
ATOM 5821 C C . ARG B 1 203 ? 18.188 21.391 5.906 1 98.69 203 ARG B C 1
ATOM 5823 O O . ARG B 1 203 ? 17.688 22.5 5.664 1 98.69 203 ARG B O 1
ATOM 5830 N N . TYR B 1 204 ? 17.422 20.328 6.223 1 98.44 204 TYR B N 1
ATOM 5831 C CA . TYR B 1 204 ? 15.984 20.375 5.996 1 98.44 204 TYR B CA 1
ATOM 5832 C C . TYR B 1 204 ? 15.234 19.578 7.055 1 98.44 204 TYR B C 1
ATOM 5834 O O . TYR B 1 204 ? 15.664 18.5 7.445 1 98.44 204 TYR B O 1
ATOM 5842 N N . TRP B 1 205 ? 14.18 20.125 7.543 1 97.62 205 TRP B N 1
ATOM 5843 C CA . TRP B 1 205 ? 13.203 19.453 8.391 1 97.62 205 TRP B CA 1
ATOM 5844 C C . TRP B 1 205 ? 11.797 19.578 7.809 1 97.62 205 TRP B C 1
ATOM 5846 O O . TRP B 1 205 ? 11.227 20.672 7.793 1 97.62 205 TRP B O 1
ATOM 5856 N N . GLY B 1 206 ? 11.234 18.484 7.309 1 97.56 206 GLY B N 1
ATOM 5857 C CA . GLY B 1 206 ? 9.891 18.484 6.754 1 97.56 206 GLY B CA 1
ATOM 5858 C C . GLY B 1 206 ? 8.922 17.609 7.543 1 97.56 206 GLY B C 1
ATOM 5859 O O . GLY B 1 206 ? 9.297 16.562 8.047 1 97.56 206 GLY B O 1
ATOM 5860 N N . ILE B 1 207 ? 7.648 18.047 7.629 1 96.56 207 ILE B N 1
ATOM 5861 C CA . ILE B 1 207 ? 6.598 17.312 8.312 1 96.56 207 ILE B CA 1
ATOM 5862 C C . ILE B 1 207 ? 5.434 17.062 7.355 1 96.56 207 ILE B C 1
ATOM 5864 O O . ILE B 1 207 ? 5.078 17.938 6.559 1 96.56 207 ILE B O 1
ATOM 5868 N N . SER B 1 208 ? 4.82 15.828 7.465 1 96.81 208 SER B N 1
ATOM 5869 C CA . SER B 1 208 ? 3.643 15.547 6.652 1 96.81 208 SER B CA 1
ATOM 5870 C C . SER B 1 208 ? 3.938 15.727 5.168 1 96.81 208 SER B C 1
ATOM 5872 O O . SER B 1 208 ? 4.891 15.141 4.645 1 96.81 208 SER B O 1
ATOM 5874 N N . TYR B 1 209 ? 3.209 16.594 4.41 1 96.81 209 TYR B N 1
ATOM 5875 C CA . TYR B 1 209 ? 3.537 16.875 3.018 1 96.81 209 TYR B CA 1
ATOM 5876 C C . TYR B 1 209 ? 4.969 17.391 2.889 1 96.81 209 TYR B C 1
ATOM 5878 O O . TYR B 1 209 ? 5.633 17.141 1.879 1 96.81 209 TYR B O 1
ATOM 5886 N N . GLY B 1 210 ? 5.449 18.047 3.891 1 98.19 210 GLY B N 1
ATOM 5887 C CA . GLY B 1 210 ? 6.84 18.469 3.883 1 98.19 210 GLY B CA 1
ATOM 5888 C C . GLY B 1 210 ? 7.812 17.328 3.656 1 98.19 210 GLY B C 1
ATOM 5889 O O . GLY B 1 210 ? 8.93 17.547 3.176 1 98.19 210 GLY B O 1
ATOM 5890 N N . THR B 1 211 ? 7.383 16.109 4 1 98.56 211 THR B N 1
ATOM 5891 C CA . THR B 1 211 ? 8.234 14.953 3.758 1 98.56 211 THR B CA 1
ATOM 5892 C C . THR B 1 211 ? 8.242 14.586 2.277 1 98.56 211 THR B C 1
ATOM 5894 O O . THR 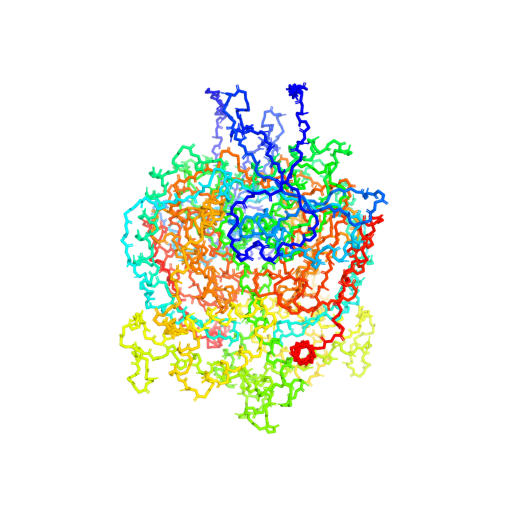B 1 211 ? 9.234 14.062 1.768 1 98.56 211 THR B O 1
ATOM 5897 N N . VAL B 1 212 ? 7.137 14.805 1.532 1 97.75 212 VAL B N 1
ATOM 5898 C CA . VAL B 1 212 ? 7.121 14.633 0.084 1 97.75 212 VAL B CA 1
ATOM 5899 C C . VAL B 1 212 ? 8.07 15.633 -0.567 1 97.75 212 VAL B C 1
ATOM 5901 O O . VAL B 1 212 ? 8.836 15.281 -1.467 1 97.75 212 VAL B O 1
ATOM 5904 N N . LEU B 1 213 ? 7.98 16.859 -0.078 1 98.44 213 LEU B N 1
ATOM 5905 C CA . LEU B 1 213 ? 8.898 17.891 -0.56 1 98.44 213 LEU B CA 1
ATOM 5906 C C . LEU B 1 213 ? 10.344 17.5 -0.272 1 98.44 213 LEU B C 1
ATOM 5908 O O . LEU B 1 213 ? 11.211 17.641 -1.135 1 98.44 213 LEU B O 1
ATOM 5912 N N . GLY B 1 214 ? 10.609 17.047 0.941 1 98.38 214 GLY B N 1
ATOM 5913 C CA . GLY B 1 214 ? 11.945 16.578 1.283 1 98.38 214 GLY B CA 1
ATOM 5914 C C . GLY B 1 214 ? 12.414 15.438 0.396 1 98.38 214 GLY B C 1
ATOM 5915 O O . GLY B 1 214 ? 13.539 15.453 -0.101 1 98.38 214 GLY B O 1
ATOM 5916 N N . GLN B 1 215 ? 11.586 14.445 0.198 1 97.56 215 GLN B N 1
ATOM 5917 C CA . GLN B 1 215 ? 11.906 13.336 -0.695 1 97.56 215 GLN B CA 1
ATOM 5918 C C . GLN B 1 215 ? 12.188 13.828 -2.109 1 97.56 215 GLN B C 1
ATOM 5920 O O . GLN B 1 215 ? 13.109 13.344 -2.771 1 97.56 215 GLN B O 1
ATOM 5925 N N . THR B 1 216 ? 11.422 14.742 -2.57 1 97.56 216 THR B N 1
ATOM 5926 C CA . THR B 1 216 ? 11.625 15.344 -3.885 1 97.56 216 THR B CA 1
ATOM 5927 C C . THR B 1 216 ? 12.969 16.062 -3.949 1 97.56 216 THR B C 1
ATOM 5929 O O . THR B 1 216 ? 13.734 15.883 -4.898 1 97.56 216 THR B O 1
ATOM 5932 N N . LEU B 1 217 ? 13.273 16.859 -2.924 1 98.06 217 LEU B N 1
ATOM 5933 C CA . LEU B 1 217 ? 14.555 17.547 -2.822 1 98.06 217 LEU B CA 1
ATOM 5934 C C . LEU B 1 217 ? 15.711 16.547 -2.875 1 98.06 217 LEU B C 1
ATOM 5936 O O . LEU B 1 217 ? 16.672 16.75 -3.621 1 98.06 217 LEU B O 1
ATOM 5940 N N . ALA B 1 218 ? 15.594 15.516 -2.141 1 97.56 218 ALA B N 1
ATOM 5941 C CA . ALA B 1 218 ? 16.641 14.508 -2.055 1 97.56 218 ALA B CA 1
ATOM 5942 C C . ALA B 1 218 ? 16.812 13.773 -3.381 1 97.56 218 ALA B C 1
ATOM 5944 O O . ALA B 1 218 ? 17.922 13.375 -3.742 1 97.56 218 ALA B O 1
ATOM 5945 N N . GLY B 1 219 ? 15.719 13.523 -4.062 1 96 219 GLY B N 1
ATOM 5946 C CA . GLY B 1 219 ? 15.781 12.883 -5.367 1 96 219 GLY B CA 1
ATOM 5947 C C . GLY B 1 219 ? 16.375 13.773 -6.438 1 96 219 GLY B C 1
ATOM 5948 O O . GLY B 1 219 ? 17.141 13.305 -7.289 1 96 219 GLY B O 1
ATOM 5949 N N . MET B 1 220 ? 16.094 15.023 -6.43 1 96.5 220 MET B N 1
ATOM 5950 C CA . MET B 1 220 ? 16.531 15.969 -7.457 1 96.5 220 MET B CA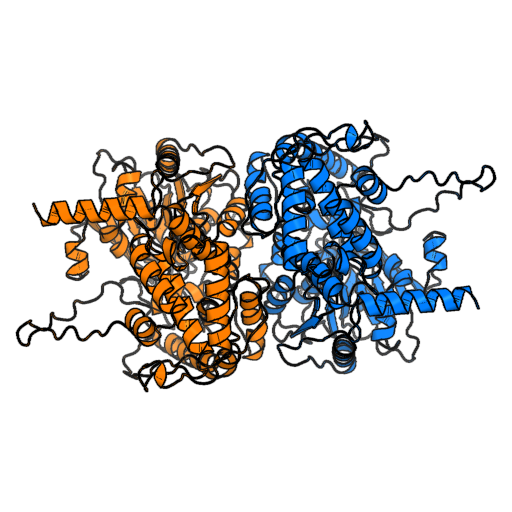 1
ATOM 5951 C C . MET B 1 220 ? 17.953 16.453 -7.195 1 96.5 220 MET B C 1
ATOM 5953 O O . MET B 1 220 ? 18.703 16.734 -8.133 1 96.5 220 MET B O 1
ATOM 5957 N N . PHE B 1 221 ? 18.328 16.578 -5.898 1 97.44 221 PHE B N 1
ATOM 5958 C CA . PHE B 1 221 ? 19.609 17.156 -5.527 1 97.44 221 PHE B CA 1
ATOM 5959 C C . PHE B 1 221 ? 20.312 16.297 -4.477 1 97.44 221 PHE B C 1
ATOM 5961 O O . PHE B 1 221 ? 20.719 16.812 -3.432 1 97.44 221 PHE B O 1
ATOM 5968 N N . PRO B 1 222 ? 20.531 15.062 -4.73 1 97.44 222 PRO B N 1
ATOM 5969 C CA . PRO B 1 222 ? 21.047 14.148 -3.711 1 97.44 222 PRO B CA 1
ATOM 5970 C C . PRO B 1 222 ? 22.406 14.562 -3.17 1 97.44 222 PRO B C 1
ATOM 5972 O O . PRO B 1 222 ? 22.688 14.398 -1.978 1 97.44 222 PRO B O 1
ATOM 5975 N N . ASP B 1 223 ? 23.281 15.203 -3.943 1 97.94 223 ASP B N 1
ATOM 5976 C CA . ASP B 1 223 ? 24.641 15.539 -3.555 1 97.94 223 ASP B CA 1
ATOM 5977 C C . ASP B 1 223 ? 24.672 16.797 -2.682 1 97.94 223 ASP B C 1
ATOM 5979 O O . ASP B 1 223 ? 25.703 17.109 -2.074 1 97.94 223 ASP B O 1
ATOM 5983 N N . ARG B 1 224 ? 23.547 17.422 -2.512 1 98.38 224 ARG B N 1
ATOM 5984 C CA . ARG B 1 224 ? 23.5 18.703 -1.798 1 98.38 224 ARG B CA 1
ATOM 5985 C C . ARG B 1 224 ? 22.797 18.547 -0.454 1 98.38 224 ARG B C 1
ATOM 5987 O O . ARG B 1 224 ? 22.625 19.516 0.278 1 98.38 224 ARG B O 1
ATOM 5994 N N . ILE B 1 225 ? 22.469 17.328 -0.073 1 98.56 225 ILE B N 1
ATOM 5995 C CA . ILE B 1 225 ? 21.781 17.094 1.194 1 98.56 225 ILE B CA 1
ATOM 5996 C C . ILE B 1 225 ? 22.812 16.938 2.314 1 98.56 225 ILE B C 1
ATOM 5998 O O . ILE B 1 225 ? 23.594 15.992 2.328 1 98.56 225 ILE B O 1
ATOM 6002 N N . ASP B 1 226 ? 22.828 17.844 3.213 1 98.56 226 ASP B N 1
ATOM 6003 C CA . ASP B 1 226 ? 23.719 17.766 4.363 1 98.56 226 ASP B CA 1
ATOM 6004 C C . ASP B 1 226 ? 23.031 17.078 5.543 1 98.56 226 ASP B C 1
ATOM 6006 O O . ASP B 1 226 ? 23.609 16.188 6.176 1 98.56 226 ASP B O 1
ATOM 6010 N N . ARG B 1 227 ? 21.891 17.578 5.945 1 98.56 227 ARG B N 1
ATOM 6011 C CA . ARG B 1 227 ? 21.016 17 6.957 1 98.56 227 ARG B CA 1
ATOM 6012 C C . ARG B 1 227 ? 19.562 17.078 6.523 1 98.56 227 ARG B C 1
ATOM 6014 O O . ARG B 1 227 ? 19.109 18.094 5.977 1 98.56 227 ARG B O 1
ATOM 6021 N N . MET B 1 228 ? 18.844 15.961 6.746 1 98.81 228 MET B N 1
ATOM 6022 C CA . MET B 1 228 ? 17.422 15.953 6.414 1 98.81 228 MET B CA 1
ATOM 6023 C C . MET B 1 228 ? 16.641 15.055 7.367 1 98.81 228 MET B C 1
ATOM 6025 O O . MET B 1 228 ? 16.922 13.859 7.461 1 98.81 228 MET B O 1
ATOM 6029 N N . VAL B 1 229 ? 15.727 15.641 8.039 1 98.62 229 VAL B N 1
ATOM 6030 C CA . VAL B 1 229 ? 14.781 14.914 8.875 1 98.62 229 VAL B CA 1
ATOM 6031 C C . VAL B 1 229 ? 13.383 14.969 8.258 1 98.62 229 VAL B C 1
ATOM 6033 O O . VAL B 1 229 ? 12.883 16.062 7.953 1 98.62 229 VAL B O 1
ATOM 6036 N N . LEU B 1 230 ? 12.805 13.852 8.031 1 98.75 230 LEU B N 1
ATOM 6037 C CA . LEU B 1 230 ? 11.438 13.734 7.523 1 98.75 230 LEU B CA 1
ATOM 6038 C C . LEU B 1 230 ? 10.523 13.109 8.57 1 98.75 230 LEU B C 1
ATOM 6040 O O . LEU B 1 230 ? 10.656 11.922 8.883 1 98.75 230 LEU B O 1
ATOM 6044 N N . ASP B 1 231 ? 9.586 13.906 9.07 1 97.88 231 ASP B N 1
ATOM 6045 C CA . ASP B 1 231 ? 8.75 13.594 10.227 1 97.88 231 ASP B CA 1
ATOM 6046 C C . ASP B 1 231 ? 7.281 13.453 9.82 1 97.88 231 ASP B C 1
ATOM 6048 O O . ASP B 1 231 ? 6.668 14.414 9.359 1 97.88 231 ASP B O 1
ATOM 6052 N N . GLY B 1 232 ? 6.703 12.211 10.188 1 97.94 232 GLY B N 1
ATOM 6053 C CA . GLY B 1 232 ? 5.355 11.984 9.688 1 97.94 232 GLY B CA 1
ATOM 6054 C C . GLY B 1 232 ? 5.293 11.852 8.18 1 97.94 232 GLY B C 1
ATOM 6055 O O . GLY B 1 232 ? 4.758 12.727 7.492 1 97.94 232 GLY B O 1
ATOM 6056 N N . ASN B 1 233 ? 5.699 10.703 7.688 1 98.12 233 ASN B N 1
ATOM 6057 C CA . ASN B 1 233 ? 6.082 10.555 6.289 1 98.12 233 ASN B CA 1
ATOM 6058 C C . ASN B 1 233 ? 4.895 10.148 5.422 1 98.12 233 ASN B C 1
ATOM 6060 O O . ASN B 1 233 ? 4.141 9.242 5.773 1 98.12 233 ASN B O 1
ATOM 6064 N N . VAL B 1 234 ? 4.766 10.906 4.324 1 96.62 234 VAL B N 1
ATOM 6065 C CA . VAL B 1 234 ? 3.861 10.555 3.234 1 96.62 234 VAL B CA 1
ATOM 6066 C C . VAL B 1 234 ? 4.621 9.789 2.152 1 96.62 234 VAL B C 1
ATOM 6068 O O . VAL B 1 234 ? 5.734 10.172 1.78 1 96.62 234 VAL B O 1
ATOM 6071 N N . MET B 1 235 ? 4.074 8.695 1.727 1 92.5 235 MET B N 1
ATOM 6072 C CA . MET B 1 235 ? 4.73 7.906 0.689 1 92.5 235 MET B CA 1
ATOM 6073 C C . MET B 1 235 ? 4.656 8.609 -0.661 1 92.5 235 MET B C 1
ATOM 6075 O O . MET B 1 235 ? 3.576 8.734 -1.243 1 92.5 235 MET B O 1
ATOM 6079 N N . ILE B 1 236 ? 5.738 8.984 -1.201 1 92.38 236 ILE B N 1
ATOM 6080 C CA . ILE B 1 236 ? 5.809 9.852 -2.369 1 92.38 236 ILE B CA 1
ATOM 6081 C C . ILE B 1 236 ? 5.211 9.141 -3.58 1 92.38 236 ILE B C 1
ATOM 6083 O O . ILE B 1 236 ? 4.598 9.773 -4.441 1 92.38 236 ILE B O 1
ATOM 6087 N N . ASP B 1 237 ? 5.336 7.797 -3.711 1 89.12 237 ASP B N 1
ATOM 6088 C CA . ASP B 1 237 ? 4.766 7.051 -4.828 1 89.12 237 ASP B CA 1
ATOM 6089 C C . ASP B 1 237 ? 3.244 7.172 -4.852 1 89.12 237 ASP B C 1
ATOM 6091 O O . ASP B 1 237 ? 2.654 7.473 -5.891 1 89.12 237 ASP B O 1
ATOM 6095 N N . GLU B 1 238 ? 2.682 6.922 -3.67 1 91.44 238 GLU B N 1
ATOM 6096 C CA . GLU B 1 238 ? 1.229 7.027 -3.58 1 91.44 238 GLU B CA 1
ATOM 6097 C C . GLU B 1 238 ? 0.766 8.461 -3.809 1 91.44 238 GLU B C 1
ATOM 6099 O O . GLU B 1 238 ? -0.272 8.695 -4.43 1 91.44 238 GLU B O 1
ATOM 6104 N N . TYR B 1 239 ? 1.569 9.391 -3.303 1 93.38 239 TYR B N 1
ATOM 6105 C CA . TYR B 1 239 ? 1.269 10.812 -3.477 1 93.38 239 TYR B CA 1
ATOM 6106 C C . TYR B 1 239 ? 1.23 11.18 -4.953 1 93.38 239 TYR B C 1
ATOM 6108 O O . TYR B 1 239 ? 0.258 11.773 -5.426 1 93.38 239 TYR B O 1
ATOM 6116 N N . VAL B 1 240 ? 2.188 10.844 -5.707 1 91.5 240 VAL B N 1
ATOM 6117 C CA . VAL B 1 240 ? 2.32 11.227 -7.109 1 91.5 240 VAL B CA 1
ATOM 6118 C C . VAL B 1 240 ? 1.278 10.484 -7.945 1 91.5 240 VAL B C 1
ATOM 6120 O O . VAL B 1 240 ? 0.705 11.055 -8.875 1 91.5 240 VAL B O 1
ATOM 6123 N N . MET B 1 241 ? 1.036 9.258 -7.609 1 88.75 241 MET B N 1
ATOM 6124 C CA . MET B 1 241 ? 0.053 8.484 -8.367 1 88.75 241 MET B CA 1
ATOM 6125 C C . MET B 1 241 ? -1.359 9 -8.102 1 88.75 241 MET B C 1
ATOM 6127 O O . MET B 1 241 ? -2.246 8.852 -8.945 1 88.75 241 MET B O 1
ATOM 6131 N N . GLY B 1 242 ? -1.575 9.57 -6.855 1 89.25 242 GLY B N 1
ATOM 6132 C CA . GLY B 1 242 ? -2.754 10.398 -6.664 1 89.25 242 GLY B CA 1
ATOM 6133 C C . GLY B 1 242 ? -3.869 9.688 -5.918 1 89.25 242 GLY B C 1
ATOM 6134 O O . GLY B 1 242 ? -5 10.172 -5.871 1 89.25 242 GLY B O 1
ATOM 6135 N N . LEU B 1 243 ? -3.668 8.57 -5.281 1 88.69 243 LEU B N 1
ATOM 6136 C CA . LEU B 1 243 ? -4.758 7.895 -4.582 1 88.69 243 LEU B CA 1
ATOM 6137 C C . LEU B 1 243 ? -4.465 7.789 -3.09 1 88.69 243 LEU B C 1
ATOM 6139 O O . LEU B 1 243 ? -5.391 7.734 -2.275 1 88.69 243 LEU B O 1
ATOM 6143 N N . ASN B 1 244 ? -3.186 7.734 -2.717 1 90.94 244 ASN B N 1
ATOM 6144 C CA . ASN B 1 244 ? -2.754 7.73 -1.324 1 90.94 244 ASN B CA 1
ATOM 6145 C C . ASN B 1 244 ? -3.562 6.746 -0.487 1 90.94 244 ASN B C 1
ATOM 6147 O O . ASN B 1 244 ? -4.117 7.113 0.552 1 90.94 244 ASN B O 1
ATOM 6151 N N . PRO B 1 245 ? -3.67 5.508 -0.86 1 87.12 245 PRO B N 1
ATOM 6152 C CA . PRO B 1 245 ? -4.531 4.574 -0.133 1 87.12 245 PRO B CA 1
ATOM 6153 C C . PRO B 1 245 ? -4.059 4.324 1.297 1 87.12 245 PRO B C 1
ATOM 6155 O O . PRO B 1 245 ? -4.848 3.916 2.15 1 87.12 245 PRO B O 1
ATOM 6158 N N . SER B 1 246 ? -2.834 4.609 1.646 1 86.94 246 SER B N 1
ATOM 6159 C CA . SER B 1 246 ? -2.287 4.27 2.957 1 86.94 246 SER B CA 1
ATOM 6160 C C . SER B 1 246 ? -2.58 5.363 3.979 1 86.94 246 SER B C 1
ATOM 6162 O O . SER B 1 246 ? -2.395 5.16 5.18 1 86.94 246 SER B O 1
ATOM 6164 N N . LEU B 1 247 ? -3.023 6.48 3.604 1 87.62 247 LEU B N 1
ATOM 6165 C CA . LEU B 1 247 ? -3.066 7.676 4.441 1 87.62 247 LEU B CA 1
ATOM 6166 C C . LEU B 1 247 ? -3.807 7.398 5.746 1 87.62 247 LEU B C 1
ATOM 6168 O O . LEU B 1 247 ? -3.35 7.793 6.82 1 87.62 247 LEU B O 1
ATOM 6172 N N . VAL B 1 248 ? -4.949 6.645 5.68 1 85.69 248 VAL B N 1
ATOM 6173 C CA . VAL B 1 248 ? -5.758 6.508 6.883 1 85.69 248 VAL B CA 1
ATOM 6174 C C . VAL B 1 248 ? -5.688 5.07 7.398 1 85.69 248 VAL B C 1
ATOM 6176 O O . VAL B 1 248 ? -6.531 4.645 8.188 1 85.69 248 VAL B O 1
ATOM 6179 N N . LYS B 1 249 ? -4.68 4.387 6.941 1 86 249 LYS B N 1
ATOM 6180 C CA . LYS B 1 249 ? -4.543 2.973 7.285 1 86 249 LYS B CA 1
ATOM 6181 C C . LYS B 1 249 ? -4.453 2.781 8.797 1 86 249 LYS B C 1
ATOM 6183 O O . LYS B 1 249 ? -5.023 1.835 9.344 1 86 249 LYS B O 1
ATOM 6188 N N . ASP B 1 250 ? -3.742 3.717 9.508 1 89.88 250 ASP B N 1
ATOM 6189 C CA . ASP B 1 250 ? -3.451 3.514 10.922 1 89.88 250 ASP B CA 1
ATOM 6190 C C . ASP B 1 250 ? -4.355 4.379 11.797 1 89.88 250 ASP B C 1
ATOM 6192 O O . ASP B 1 250 ? -4.117 4.516 13 1 89.88 250 ASP B O 1
ATOM 6196 N N . THR B 1 251 ? -5.418 4.98 11.195 1 92.19 251 THR B N 1
ATOM 6197 C CA . THR B 1 251 ? -6.32 5.789 12.008 1 92.19 251 THR B CA 1
ATOM 6198 C C . THR B 1 251 ? -7.008 4.938 13.07 1 92.19 251 THR B C 1
ATOM 6200 O O . THR B 1 251 ? -7.121 5.352 14.227 1 92.19 251 THR B O 1
ATOM 6203 N N . GLU B 1 252 ? -7.469 3.779 12.672 1 91.06 252 GLU B N 1
ATOM 6204 C CA . GLU B 1 252 ? -8.078 2.873 13.641 1 91.06 252 GLU B CA 1
ATOM 6205 C C . GLU B 1 252 ? -7.086 2.473 14.727 1 91.06 252 GLU B C 1
ATOM 6207 O O . GLU B 1 252 ? -7.441 2.402 15.906 1 91.06 252 GLU B O 1
ATOM 6212 N N . ARG B 1 253 ? -5.828 2.213 14.336 1 90.69 253 ARG B N 1
ATOM 6213 C CA . ARG B 1 253 ? -4.785 1.895 15.305 1 90.69 253 ARG B CA 1
ATOM 6214 C C . ARG B 1 253 ? -4.609 3.025 16.312 1 90.69 253 ARG B C 1
ATOM 6216 O O . ARG B 1 253 ? -4.445 2.779 17.5 1 90.69 253 ARG B O 1
ATOM 6223 N N . SER B 1 254 ? -4.605 4.203 15.82 1 95.12 254 SER B N 1
ATOM 6224 C CA . SER B 1 254 ? -4.484 5.375 16.672 1 95.12 254 SER B CA 1
ATOM 6225 C C . SER B 1 254 ? -5.637 5.453 17.672 1 95.12 254 SER B C 1
ATOM 6227 O O . SER B 1 254 ? -5.418 5.703 18.859 1 95.12 254 SER B O 1
ATOM 6229 N N . LEU B 1 255 ? -6.852 5.238 17.219 1 95.69 255 LEU B N 1
ATOM 6230 C CA . LEU B 1 255 ? -8.031 5.289 18.062 1 95.69 255 LEU B CA 1
ATOM 6231 C C . LEU B 1 255 ? -7.984 4.203 19.141 1 95.69 255 LEU B C 1
ATOM 6233 O O . LEU B 1 255 ? -8.219 4.477 20.312 1 95.69 255 LEU B O 1
ATOM 6237 N N . LEU B 1 256 ? -7.672 2.998 18.75 1 93.5 256 LEU B N 1
ATOM 6238 C CA . LEU B 1 256 ? -7.672 1.89 19.703 1 93.5 256 LEU B CA 1
ATOM 6239 C C . LEU B 1 256 ? -6.531 2.033 20.703 1 93.5 256 LEU B C 1
ATOM 6241 O O . LEU B 1 256 ? -6.672 1.645 21.875 1 93.5 256 LEU B O 1
ATOM 6245 N N . HIS B 1 257 ? -5.414 2.619 20.266 1 95.44 257 HIS B N 1
ATOM 6246 C CA . HIS B 1 257 ? -4.336 2.914 21.203 1 95.44 257 HIS B CA 1
ATOM 6247 C C . HIS B 1 257 ? -4.773 3.949 22.234 1 95.44 257 HIS B C 1
ATOM 6249 O O . HIS B 1 257 ? -4.406 3.854 23.406 1 95.44 257 HIS B O 1
ATOM 6255 N N . LEU B 1 258 ? -5.508 4.938 21.781 1 97.62 258 LEU B N 1
ATOM 6256 C CA . LEU B 1 258 ? -6.07 5.91 22.719 1 97.62 258 LEU B CA 1
ATOM 6257 C C . LEU B 1 258 ? -6.926 5.219 23.781 1 97.62 258 LEU B C 1
ATOM 6259 O O . LEU B 1 258 ? -6.812 5.523 24.969 1 97.62 258 LEU B O 1
ATOM 6263 N N . VAL B 1 259 ? -7.789 4.324 23.359 1 97.06 259 VAL B N 1
ATOM 6264 C CA . VAL B 1 259 ? -8.664 3.58 24.266 1 97.06 259 VAL B CA 1
ATOM 6265 C C . VAL B 1 259 ? -7.816 2.746 25.234 1 97.06 259 VAL B C 1
ATOM 6267 O O . VAL B 1 259 ? -8.094 2.707 26.422 1 97.06 259 VAL B O 1
ATOM 6270 N N . GLU B 1 260 ? -6.812 2.143 24.719 1 96.12 260 GLU B N 1
ATOM 6271 C CA . GLU B 1 260 ? -5.902 1.345 25.531 1 96.12 260 GLU B CA 1
ATOM 6272 C C . GLU B 1 260 ? -5.215 2.201 26.594 1 96.12 260 GLU B C 1
ATOM 6274 O O . GLU B 1 260 ? -5.168 1.826 27.766 1 96.12 260 GLU B O 1
ATOM 6279 N N . GLU B 1 261 ? -4.656 3.328 26.188 1 97.06 261 GLU B N 1
ATOM 6280 C CA . GLU B 1 261 ? -3.992 4.234 27.125 1 97.06 261 GLU B CA 1
ATOM 6281 C C . GLU B 1 261 ? -4.961 4.73 28.188 1 97.06 261 GLU B C 1
ATOM 6283 O O . GLU B 1 261 ? -4.57 4.922 29.344 1 97.06 261 GLU B O 1
ATOM 6288 N N . CYS B 1 262 ? -6.16 4.965 27.812 1 98.19 262 CYS B N 1
ATOM 6289 C CA . CYS B 1 262 ? -7.18 5.402 28.766 1 98.19 262 CYS B CA 1
ATOM 6290 C C . CYS B 1 262 ? -7.438 4.332 29.812 1 98.19 262 CYS B C 1
ATOM 6292 O O . CYS B 1 262 ? -7.375 4.609 31.016 1 98.19 262 CYS B O 1
ATOM 6294 N N . VAL B 1 263 ? -7.695 3.158 29.391 1 97.81 263 VAL B N 1
ATOM 6295 C CA . VAL B 1 263 ? -7.984 2.057 30.312 1 97.81 263 VAL B CA 1
ATOM 6296 C C . VAL B 1 263 ? -6.789 1.827 31.234 1 97.81 263 VAL B C 1
ATOM 6298 O O . VAL B 1 263 ? -6.953 1.688 32.438 1 97.81 263 VAL B O 1
ATOM 6301 N N . ASP B 1 264 ? -5.609 1.838 30.688 1 96.69 264 ASP B N 1
ATOM 6302 C CA . ASP B 1 264 ? -4.391 1.584 31.438 1 96.69 264 ASP B CA 1
ATOM 6303 C C . ASP B 1 264 ? -4.148 2.68 32.469 1 96.69 264 ASP B C 1
ATOM 6305 O O . ASP B 1 264 ? -3.596 2.416 33.562 1 96.69 264 ASP B O 1
ATOM 6309 N N . SER B 1 265 ? -4.551 3.906 32.156 1 97 265 SER B N 1
ATOM 6310 C CA . SER B 1 265 ? -4.297 5.043 33.031 1 97 265 SER B CA 1
ATOM 6311 C C . SER B 1 265 ? -5.258 5.047 34.219 1 97 265 SER B C 1
ATOM 6313 O O . SER B 1 265 ? -4.984 5.672 35.25 1 97 265 SER B O 1
ATOM 6315 N N . GLY B 1 266 ? -6.395 4.402 34.031 1 97.06 266 GLY B N 1
ATOM 6316 C CA . GLY B 1 266 ? -7.375 4.312 35.125 1 97.06 266 GLY B CA 1
ATOM 6317 C C . GLY B 1 266 ? -8.359 5.469 35.125 1 97.06 266 GLY B C 1
ATOM 6318 O O . GLY B 1 266 ? -8.141 6.477 34.438 1 97.06 266 GLY B O 1
ATOM 6319 N N . PRO B 1 267 ? -9.414 5.305 35.875 1 96.56 267 PRO B N 1
ATOM 6320 C CA . PRO B 1 267 ? -10.547 6.238 35.844 1 96.56 267 PRO B CA 1
ATOM 6321 C C . PRO B 1 267 ? -10.195 7.609 36.406 1 96.56 267 PRO B C 1
ATOM 6323 O O . PRO B 1 267 ? -10.875 8.594 36.125 1 96.56 267 PRO B O 1
ATOM 6326 N N . LYS B 1 268 ? -9.18 7.734 37.219 1 96.06 268 LYS B N 1
ATOM 6327 C CA . LYS B 1 268 ? -8.789 9.023 37.781 1 96.06 268 LYS B CA 1
ATOM 6328 C C . LYS B 1 268 ? -8.211 9.938 36.688 1 96.06 268 LYS B C 1
ATOM 6330 O O . LYS B 1 268 ? -8.398 11.156 36.75 1 96.06 268 LYS B O 1
ATOM 6335 N N . LEU B 1 269 ? -7.559 9.375 35.719 1 97.12 269 LEU B N 1
ATOM 6336 C CA . LEU B 1 269 ? -6.895 10.148 34.688 1 97.12 269 LEU B CA 1
ATOM 6337 C C . LEU B 1 269 ? -7.73 10.172 33.406 1 97.12 269 LEU B C 1
ATOM 6339 O O . LEU B 1 269 ? -7.621 11.102 32.625 1 97.12 269 LEU B O 1
ATOM 6343 N N . CYS B 1 270 ? -8.57 9.148 33.281 1 97.81 270 CYS B N 1
ATOM 6344 C CA . CYS B 1 270 ? -9.391 9.023 32.094 1 97.81 270 CYS B CA 1
ATOM 6345 C C . CYS B 1 270 ? -10.758 8.43 32.406 1 97.81 270 CYS B C 1
ATOM 6347 O O . CYS B 1 270 ? -10.859 7.25 32.75 1 97.81 270 CYS B O 1
ATOM 6349 N N . LYS B 1 271 ? -11.758 9.148 32.219 1 96.38 271 LYS B N 1
ATOM 6350 C CA . LYS B 1 271 ? -13.086 8.797 32.719 1 96.38 271 LYS B CA 1
ATOM 6351 C C . LYS B 1 271 ? -13.641 7.578 31.969 1 96.38 271 LYS B C 1
ATOM 6353 O O . LYS B 1 271 ? -14.391 6.793 32.562 1 96.38 271 LYS B O 1
ATOM 6358 N N . LEU B 1 272 ? -13.258 7.363 30.734 1 97.75 272 LEU B N 1
ATOM 6359 C CA . LEU B 1 272 ? -13.758 6.254 29.938 1 97.75 272 LEU B CA 1
ATOM 6360 C C . LEU B 1 272 ? -13.312 4.914 30.516 1 97.75 272 LEU B C 1
ATOM 6362 O O . LEU B 1 272 ? -13.914 3.879 30.234 1 97.75 272 LEU B O 1
ATOM 6366 N N . ALA B 1 273 ? -12.297 4.945 31.297 1 98.06 273 ALA B N 1
ATOM 6367 C CA . ALA B 1 273 ? -11.766 3.736 31.922 1 98.06 273 ALA B CA 1
ATOM 6368 C C . ALA B 1 273 ? -12.773 3.133 32.906 1 98.06 273 ALA B C 1
ATOM 6370 O O . ALA B 1 273 ? -12.633 1.979 33.312 1 98.06 273 ALA B O 1
ATOM 6371 N N . ASP B 1 274 ? -13.82 3.887 33.188 1 97.25 274 ASP B N 1
ATOM 6372 C CA . ASP B 1 274 ? -14.836 3.406 34.125 1 97.25 274 ASP B CA 1
ATOM 6373 C C . ASP B 1 274 ? -16.188 3.223 33.406 1 97.25 274 ASP B C 1
ATOM 6375 O O . ASP B 1 274 ? -17.219 3.121 34.062 1 97.25 274 ASP B O 1
ATOM 6379 N N . TRP B 1 275 ? -16.219 3.262 32.188 1 97.69 275 TRP B N 1
ATOM 6380 C CA . TRP B 1 275 ? -17.469 3.281 31.422 1 97.69 275 TRP B CA 1
ATOM 6381 C C . TRP B 1 275 ? -18.328 2.068 31.75 1 97.69 275 TRP B C 1
ATOM 6383 O O . TRP B 1 275 ? -19.547 2.184 31.891 1 97.69 275 TRP B O 1
ATOM 6393 N N . ALA B 1 276 ? -17.734 0.876 31.891 1 97.12 276 ALA B N 1
ATOM 6394 C CA . ALA B 1 276 ? -18.438 -0.351 32.25 1 97.12 276 ALA B CA 1
ATOM 6395 C C . ALA B 1 276 ? -18.094 -0.777 33.688 1 97.12 276 ALA B C 1
ATOM 6397 O O . ALA B 1 276 ? -18.047 -1.972 33.969 1 97.12 276 ALA B O 1
ATOM 6398 N N . GLY B 1 277 ? -17.75 0.2 34.469 1 95.81 277 GLY B N 1
ATOM 6399 C CA . GLY B 1 277 ? -17.344 -0.103 35.844 1 95.81 277 GLY B CA 1
ATOM 6400 C C . GLY B 1 277 ? -16.078 -0.928 35.906 1 95.81 277 GLY B C 1
ATOM 6401 O O . GLY B 1 277 ? -15.117 -0.661 35.188 1 95.81 277 GLY B O 1
ATOM 6402 N N . SER B 1 278 ? -16.078 -1.952 36.812 1 93.31 278 SER B N 1
ATOM 6403 C CA . SER B 1 278 ? -14.898 -2.779 37.031 1 93.31 278 SER B CA 1
ATOM 6404 C C . SER B 1 278 ? -14.633 -3.705 35.844 1 93.31 278 SER B C 1
ATOM 6406 O O . SER B 1 278 ? -13.539 -4.258 35.719 1 93.31 278 SER B O 1
ATOM 6408 N N . ASN B 1 279 ? -15.602 -3.73 34.938 1 94.19 279 ASN B N 1
ATOM 6409 C CA . ASN B 1 279 ? -15.477 -4.629 33.812 1 94.19 279 ASN B CA 1
ATOM 6410 C C . ASN B 1 279 ? -14.898 -3.92 32.594 1 94.19 279 ASN B C 1
ATOM 6412 O O . ASN B 1 279 ? -14.719 -4.527 31.531 1 94.19 279 ASN B O 1
ATOM 6416 N N . THR B 1 280 ? -14.547 -2.682 32.719 1 97.06 280 THR B N 1
ATOM 6417 C CA . THR B 1 280 ? -14.086 -1.921 31.562 1 97.06 280 THR B CA 1
ATOM 6418 C C . THR B 1 280 ? -12.742 -2.441 31.078 1 97.06 280 THR B C 1
ATOM 6420 O O . THR B 1 280 ? -11.766 -2.467 31.828 1 97.06 280 THR B O 1
ATOM 6423 N N . THR B 1 281 ? -12.711 -2.945 29.875 1 94.94 281 THR B N 1
ATOM 6424 C CA . THR B 1 281 ? -11.492 -3.35 29.172 1 94.94 281 THR B CA 1
ATOM 6425 C C . THR B 1 281 ? -11.453 -2.746 27.781 1 94.94 281 THR B C 1
ATOM 6427 O O . THR B 1 281 ? -12.438 -2.186 27.312 1 94.94 281 THR B O 1
ATOM 6430 N N . VAL B 1 282 ? -10.297 -2.779 27.203 1 92.62 282 VAL B N 1
ATOM 6431 C CA . VAL B 1 282 ? -10.133 -2.303 25.828 1 92.62 282 VAL B CA 1
ATOM 6432 C C . VAL B 1 282 ? -11.102 -3.049 24.906 1 92.62 282 VAL B C 1
ATOM 6434 O O . VAL B 1 282 ? -11.727 -2.443 24.031 1 92.62 282 VAL B O 1
ATOM 6437 N N . GLU B 1 283 ? -11.258 -4.367 25.109 1 86.94 283 GLU B N 1
ATOM 6438 C CA . GLU B 1 283 ? -12.133 -5.207 24.297 1 86.94 283 GLU B CA 1
ATOM 6439 C C . GLU B 1 283 ? -13.586 -4.777 24.438 1 86.94 283 GLU B C 1
ATOM 6441 O O . GLU B 1 283 ? -14.305 -4.664 23.438 1 86.94 283 GLU B O 1
ATOM 6446 N N . ILE B 1 284 ? -14 -4.531 25.656 1 92.94 284 ILE B N 1
ATOM 6447 C CA . ILE B 1 284 ? -15.383 -4.145 25.906 1 92.94 284 ILE B CA 1
ATOM 6448 C C . ILE B 1 284 ? -15.688 -2.809 25.234 1 92.94 284 ILE B C 1
ATOM 6450 O O . ILE B 1 284 ? -16.734 -2.65 24.594 1 92.94 284 ILE B O 1
ATOM 6454 N N . LEU B 1 285 ? -14.773 -1.867 25.344 1 95.56 285 LEU B N 1
ATOM 6455 C CA . LEU B 1 285 ? -14.969 -0.555 24.75 1 95.56 285 LEU B CA 1
ATOM 6456 C C . LEU B 1 285 ? -14.945 -0.648 23.219 1 95.56 285 LEU B C 1
ATOM 6458 O O . LEU B 1 285 ? -15.703 0.049 22.547 1 95.56 285 LEU B O 1
ATOM 6462 N N . THR B 1 286 ? -14.07 -1.482 22.641 1 91.44 286 THR B N 1
ATOM 6463 C CA . THR B 1 286 ? -14.008 -1.681 21.203 1 91.44 286 THR B CA 1
ATOM 6464 C C . THR B 1 286 ? -15.312 -2.268 20.672 1 91.44 286 THR B C 1
ATOM 6466 O O . THR B 1 286 ? -15.844 -1.813 19.656 1 91.44 286 THR B O 1
ATOM 6469 N N . ILE B 1 287 ? -15.875 -3.26 21.344 1 88.75 287 ILE B N 1
ATOM 6470 C CA . ILE B 1 287 ? -17.141 -3.877 20.969 1 88.75 287 ILE B CA 1
ATOM 6471 C C . ILE B 1 287 ? -18.266 -2.844 21.047 1 88.75 287 ILE B C 1
ATOM 6473 O O . ILE B 1 287 ? -19.141 -2.791 20.188 1 88.75 287 ILE B O 1
ATOM 6477 N N . ALA B 1 288 ? -18.203 -2.061 22.109 1 94.62 288 ALA B N 1
ATOM 6478 C CA . ALA B 1 288 ? -19.219 -1.026 22.266 1 94.62 288 ALA B CA 1
ATOM 6479 C C . ALA B 1 288 ? -19.188 -0.031 21.109 1 94.62 288 ALA B C 1
ATOM 6481 O O . ALA B 1 288 ? -20.219 0.391 20.609 1 94.62 288 ALA B O 1
ATOM 6482 N N . ILE B 1 289 ? -18 0.403 20.688 1 95.19 289 ILE B N 1
ATOM 6483 C CA . ILE B 1 289 ? -17.844 1.31 19.547 1 95.19 289 ILE B CA 1
ATOM 6484 C C . ILE B 1 289 ? -18.391 0.661 18.281 1 95.19 289 ILE B C 1
ATOM 6486 O O . ILE B 1 289 ? -19.141 1.293 17.531 1 95.19 289 ILE B O 1
ATOM 6490 N N . GLU B 1 290 ? -18.031 -0.588 18.062 1 90.56 290 GLU B N 1
ATOM 6491 C CA . GLU B 1 290 ? -18.531 -1.328 16.906 1 90.56 290 GLU B CA 1
ATOM 6492 C C . GLU B 1 290 ? -20.047 -1.37 16.891 1 90.56 290 GLU B C 1
ATOM 6494 O O . GLU B 1 290 ? -20.672 -1.184 15.844 1 90.56 290 GLU B O 1
ATOM 6499 N N . GLU B 1 291 ? -20.641 -1.63 18.031 1 92.31 291 GLU B N 1
ATOM 6500 C CA . GLU B 1 291 ? -22.094 -1.752 18.141 1 92.31 291 GLU B CA 1
ATOM 6501 C C . GLU B 1 291 ? -22.781 -0.425 17.828 1 92.31 291 GLU B C 1
ATOM 6503 O O . GLU B 1 291 ? -23.781 -0.39 17.109 1 92.31 291 GLU B O 1
ATOM 6508 N N . VAL B 1 292 ? -22.25 0.632 18.391 1 95.94 292 VAL B N 1
ATOM 6509 C CA . VAL B 1 292 ? -22.844 1.946 18.188 1 95.94 292 VAL B CA 1
ATOM 6510 C C . VAL B 1 292 ? -22.734 2.328 16.703 1 95.94 292 VAL B C 1
ATOM 6512 O O . VAL B 1 292 ? -23.688 2.852 16.125 1 95.94 292 VAL B O 1
ATOM 6515 N N . TRP B 1 293 ? -21.609 2.127 16.109 1 93.94 293 TRP B N 1
ATOM 6516 C CA . TRP B 1 293 ? -21.422 2.461 14.711 1 93.94 293 TRP B CA 1
ATOM 6517 C C . TRP B 1 293 ? -22.312 1.601 13.82 1 93.94 293 TRP B C 1
ATOM 6519 O O . TRP B 1 293 ? -22.859 2.082 12.828 1 93.94 293 TRP B O 1
ATOM 6529 N N . THR B 1 294 ? -22.469 0.293 14.18 1 92.19 294 THR B N 1
ATOM 6530 C CA . THR B 1 294 ? -23.375 -0.587 13.453 1 92.19 294 THR B CA 1
ATOM 6531 C C . THR B 1 294 ? -24.812 -0.08 13.539 1 92.19 294 THR B C 1
ATOM 6533 O O . THR B 1 294 ? -25.531 -0.089 12.547 1 92.19 294 THR B O 1
ATOM 6536 N N . LYS B 1 295 ? -25.172 0.351 14.711 1 93.25 295 LYS B N 1
ATOM 6537 C CA . LYS B 1 295 ? -26.5 0.908 14.914 1 93.25 295 LYS B CA 1
ATOM 6538 C C . LYS B 1 295 ? -26.719 2.143 14.039 1 93.25 295 LYS B C 1
ATOM 6540 O O . LYS B 1 295 ? -27.781 2.307 13.445 1 93.25 295 LYS B O 1
ATOM 6545 N N . LEU B 1 296 ? -25.734 3.002 14 1 93.44 296 LEU B N 1
ATOM 6546 C CA . LEU B 1 296 ? -25.828 4.191 13.156 1 93.44 296 LEU B CA 1
ATOM 6547 C C . LEU B 1 296 ? -26 3.807 11.695 1 93.44 296 LEU B C 1
ATOM 6549 O O . LEU B 1 296 ? -26.828 4.387 10.984 1 93.44 296 LEU B O 1
ATOM 6553 N N . LEU B 1 297 ? -25.266 2.84 11.227 1 89.75 297 LEU B N 1
ATOM 6554 C CA . LEU B 1 297 ? -25.328 2.41 9.836 1 89.75 297 LEU B CA 1
ATOM 6555 C C . LEU B 1 297 ? -26.703 1.864 9.492 1 89.75 297 LEU B C 1
ATOM 6557 O O . LEU B 1 297 ? -27.156 1.969 8.344 1 89.75 297 LEU B O 1
ATOM 6561 N N . LYS B 1 298 ? -27.391 1.353 10.477 1 90.94 298 LYS B N 1
ATOM 6562 C CA . LYS B 1 298 ? -28.703 0.747 10.266 1 90.94 298 LYS B CA 1
ATOM 6563 C C . LYS B 1 298 ? -29.812 1.78 10.414 1 90.94 298 LYS B C 1
ATOM 6565 O O . LYS B 1 298 ? -30.984 1.479 10.164 1 90.94 298 LYS B O 1
ATOM 6570 N N . THR B 1 299 ? -29.438 2.965 10.797 1 91.5 299 THR B N 1
ATOM 6571 C CA . THR B 1 299 ? -30.406 4.031 10.984 1 91.5 299 THR B CA 1
ATOM 6572 C C . THR B 1 299 ? -30.641 4.793 9.68 1 91.5 299 THR B C 1
ATOM 6574 O O . THR B 1 299 ? -29.859 5.68 9.328 1 91.5 299 THR B O 1
ATOM 6577 N N . SER B 1 300 ? -31.719 4.57 9 1 88.25 300 SER B N 1
ATOM 6578 C CA . SER B 1 300 ? -31.984 5.133 7.68 1 88.25 300 SER B CA 1
ATOM 6579 C C . SER B 1 300 ? -32.312 6.617 7.77 1 88.25 300 SER B C 1
ATOM 6581 O O . SER B 1 300 ? -31.984 7.391 6.871 1 88.25 300 SER B O 1
ATOM 6583 N N . LYS B 1 301 ? -33.062 6.984 8.867 1 89.5 301 LYS B N 1
ATOM 6584 C CA . LYS B 1 301 ? -33.406 8.367 9.148 1 89.5 301 LYS B CA 1
ATOM 6585 C C . LYS B 1 301 ? -33.125 8.734 10.602 1 89.5 301 LYS B C 1
ATOM 6587 O O . LYS B 1 301 ? -33.406 7.965 11.516 1 89.5 301 LYS B O 1
ATOM 6592 N N . ILE B 1 302 ? -32.562 9.852 10.742 1 92.31 302 ILE B N 1
ATOM 6593 C CA . ILE B 1 302 ? -32.219 10.281 12.094 1 92.31 302 ILE B CA 1
ATOM 6594 C C . ILE B 1 302 ? -33.5 10.484 12.906 1 92.31 302 ILE B C 1
ATOM 6596 O O . ILE B 1 302 ? -34.375 11.281 12.539 1 92.31 302 ILE B O 1
ATOM 6600 N N . PRO B 1 303 ? -33.562 9.836 14 1 92.81 303 PRO B N 1
ATOM 6601 C CA . PRO B 1 303 ? -34.75 10.016 14.836 1 92.81 303 PRO B CA 1
ATOM 6602 C C . PRO B 1 303 ? -34.844 11.414 15.453 1 92.81 303 PRO B C 1
ATOM 6604 O O . PRO B 1 303 ? -33.812 11.969 15.875 1 92.81 303 PRO B O 1
ATOM 6607 N N . GLU B 1 304 ? -36.031 11.891 15.57 1 90.5 304 GLU B N 1
ATOM 6608 C CA . GLU B 1 304 ? -36.25 13.203 16.172 1 90.5 304 GLU B CA 1
ATOM 6609 C C . GLU B 1 304 ? -35.812 13.219 17.641 1 90.5 304 GLU B C 1
ATOM 6611 O O . GLU B 1 304 ? -35.312 14.234 18.125 1 90.5 304 GLU B O 1
ATOM 6616 N N . LYS B 1 305 ? -35.906 12.117 18.219 1 93.12 305 LYS B N 1
ATOM 6617 C CA . LYS B 1 305 ? -35.594 12.008 19.641 1 93.12 305 LYS B CA 1
ATOM 6618 C C . LYS B 1 305 ? -34.125 12.227 19.891 1 93.12 305 LYS B C 1
ATOM 6620 O O . LYS B 1 305 ? -33.688 12.453 21.031 1 93.12 305 LYS B O 1
ATOM 6625 N N . TRP B 1 306 ? -33.344 12.133 18.828 1 94 306 TRP B N 1
ATOM 6626 C CA . TRP B 1 306 ? -31.922 12.344 19.016 1 94 306 TRP B CA 1
ATOM 6627 C C . TRP B 1 306 ? -31.609 13.812 19.266 1 94 306 TRP B C 1
ATOM 6629 O O . TRP B 1 306 ? -30.516 14.156 19.734 1 94 306 TRP B O 1
ATOM 6639 N N . GLY B 1 307 ? -32.594 14.742 18.984 1 91.31 307 GLY B N 1
ATOM 6640 C CA . GLY B 1 307 ? -32.5 16.156 19.328 1 91.31 307 GLY B CA 1
ATOM 6641 C C . GLY B 1 307 ? -31.547 16.922 18.406 1 91.31 307 GLY B C 1
ATOM 6642 O O . GLY B 1 307 ? -31 17.953 18.797 1 91.31 307 GLY B O 1
ATOM 6643 N N . LEU B 1 308 ? -31.25 16.375 17.188 1 90.88 308 LEU B N 1
ATOM 6644 C CA . LEU B 1 308 ? -30.422 17.094 16.219 1 90.88 308 LEU B CA 1
ATOM 6645 C C . LEU B 1 308 ? -31.234 18.172 15.5 1 90.88 308 LEU B C 1
ATOM 6647 O O . LEU B 1 308 ? -32.438 18.031 15.328 1 90.88 308 LEU B O 1
ATOM 6651 N N . PRO B 1 309 ? -30.5 19.234 15.094 1 85.31 309 PRO B N 1
ATOM 6652 C CA . PRO B 1 309 ? -31.234 20.25 14.336 1 85.31 309 PRO B CA 1
ATOM 6653 C C . PRO B 1 309 ? -31.797 19.719 13.023 1 85.31 309 PRO B C 1
ATOM 6655 O O . PRO B 1 309 ? -31.203 18.828 12.398 1 85.31 309 PRO B O 1
ATOM 6658 N N . LYS B 1 310 ? -32.906 20.266 12.664 1 72.06 310 LYS B N 1
ATOM 6659 C CA . LYS B 1 310 ? -33.625 19.844 11.461 1 72.06 310 LYS B CA 1
ATOM 6660 C C . LYS B 1 310 ? -32.812 20.125 10.203 1 72.06 310 LYS B C 1
ATOM 6662 O O . LYS B 1 310 ? -32.938 19.422 9.203 1 72.06 310 LYS B O 1
ATOM 6667 N N . GLU B 1 311 ? -32 21.094 10.281 1 66.25 311 GLU B N 1
ATOM 6668 C CA . GLU B 1 311 ? -31.266 21.547 9.109 1 66.25 311 GLU B CA 1
ATOM 6669 C C . GLU B 1 311 ? -30.047 20.672 8.867 1 66.25 311 GLU B C 1
ATOM 6671 O O . GLU B 1 311 ? -29.312 20.875 7.898 1 66.25 311 GLU B O 1
ATOM 6676 N N . THR B 1 312 ? -30.078 19.594 9.578 1 67.62 312 THR B N 1
ATOM 6677 C CA . THR B 1 312 ? -28.891 18.781 9.359 1 67.62 312 THR B CA 1
ATOM 6678 C C . THR B 1 312 ? -28.984 18.031 8.039 1 67.62 312 THR B C 1
ATOM 6680 O O . THR B 1 312 ? -30.078 17.609 7.637 1 67.62 312 THR B O 1
ATOM 6683 N N . ASP B 1 313 ? -28.047 18.109 7.215 1 67.38 313 ASP B N 1
ATOM 6684 C CA . ASP B 1 313 ? -27.969 17.516 5.883 1 67.38 313 ASP B CA 1
ATOM 6685 C C . ASP B 1 313 ? -27.438 16.094 5.945 1 67.38 313 ASP B C 1
ATOM 6687 O O . ASP B 1 313 ? -26.656 15.672 5.09 1 67.38 313 ASP B O 1
ATOM 6691 N N . TYR B 1 314 ? -27.969 15.406 7.023 1 79.88 314 TYR B N 1
ATOM 6692 C CA . TYR B 1 314 ? -27.578 14 7.004 1 79.88 314 TYR B CA 1
ATOM 6693 C C . TYR B 1 314 ? -28.531 13.18 6.137 1 79.88 314 TYR B C 1
ATOM 6695 O O . TYR B 1 314 ? -29.375 12.445 6.652 1 79.88 314 TYR B O 1
ATOM 6703 N N . PHE B 1 315 ? -28.328 13.25 4.867 1 71.06 315 PHE B N 1
ATOM 6704 C CA . PHE B 1 315 ? -29.234 12.742 3.85 1 71.06 315 PHE B CA 1
ATOM 6705 C C . PHE B 1 315 ? -29.328 11.219 3.918 1 71.06 315 PHE B C 1
ATOM 6707 O O . PHE B 1 315 ? -30.375 10.641 3.58 1 71.06 315 PHE B O 1
ATOM 6714 N N . GLN B 1 316 ? -28.297 10.578 4.422 1 76.5 316 GLN B N 1
ATOM 6715 C CA . GLN B 1 316 ? -28.312 9.125 4.523 1 76.5 316 GLN B CA 1
ATOM 6716 C C . GLN B 1 316 ? -28.516 8.68 5.969 1 76.5 316 GLN B C 1
ATOM 6718 O O . GLN B 1 316 ? -27.984 7.641 6.383 1 76.5 316 GLN B O 1
ATOM 6723 N N . GLY B 1 317 ? -29.078 9.586 6.75 1 87.19 317 GLY B N 1
ATOM 6724 C CA . GLY B 1 317 ? -29.391 9.219 8.125 1 87.19 317 GLY B CA 1
ATOM 6725 C C . GLY B 1 317 ? -28.156 8.953 8.969 1 87.19 317 GLY B C 1
ATOM 6726 O O . GLY B 1 317 ? -27.234 9.766 9 1 87.19 317 GLY B O 1
ATOM 6727 N N . GLY B 1 318 ? -28.188 7.781 9.531 1 87.69 318 GLY B N 1
ATOM 6728 C CA . GLY B 1 318 ? -27.109 7.383 10.43 1 87.69 318 GLY B CA 1
ATOM 6729 C C . GLY B 1 318 ? -25.781 7.223 9.727 1 87.69 318 GLY B C 1
ATOM 6730 O O . GLY B 1 318 ? -24.734 7.453 10.328 1 87.69 318 GLY B O 1
ATOM 6731 N N . VAL B 1 319 ? -25.828 6.914 8.469 1 85.19 319 VAL B N 1
ATOM 6732 C CA . VAL B 1 319 ? -24.609 6.742 7.691 1 85.19 319 VAL B CA 1
ATOM 6733 C C . VAL B 1 319 ? -23.859 8.07 7.594 1 85.19 319 VAL B C 1
ATOM 6735 O O . VAL B 1 319 ? -22.672 8.148 7.895 1 85.19 319 VAL B O 1
ATOM 6738 N N . SER B 1 320 ? -24.578 9.102 7.23 1 84.31 320 SER B N 1
ATOM 6739 C CA . SER B 1 320 ? -23.984 10.43 7.117 1 84.31 320 SER B CA 1
ATOM 6740 C C . SER B 1 320 ? -23.5 10.93 8.477 1 84.31 320 SER B C 1
ATOM 6742 O O . SER B 1 320 ? -22.469 11.594 8.57 1 84.31 320 SER B O 1
ATOM 6744 N N . PHE B 1 321 ? -24.266 10.617 9.461 1 90.25 321 PHE B N 1
ATOM 6745 C CA . PHE B 1 321 ? -23.906 11.047 10.812 1 90.25 321 PHE B CA 1
ATOM 6746 C C . PHE B 1 321 ? -22.641 10.352 11.273 1 90.25 321 PHE B C 1
ATOM 6748 O O . PHE B 1 321 ? -21.75 10.984 11.859 1 90.25 321 PHE B O 1
ATOM 6755 N N . LEU B 1 322 ? -22.516 9.07 10.992 1 92 322 LEU B N 1
ATOM 6756 C CA . LEU B 1 322 ? -21.328 8.312 11.352 1 92 322 LEU B CA 1
ATOM 6757 C C . LEU B 1 322 ? -20.094 8.867 10.656 1 92 322 LEU B C 1
ATOM 6759 O O . LEU B 1 322 ? -19.031 8.961 11.258 1 92 322 LEU B O 1
ATOM 6763 N N . VAL B 1 323 ? -20.234 9.203 9.398 1 88.06 323 VAL B N 1
ATOM 6764 C CA . VAL B 1 323 ? -19.125 9.773 8.648 1 88.06 323 VAL B CA 1
ATOM 6765 C C . VAL B 1 323 ? -18.625 11.031 9.352 1 88.06 323 VAL B C 1
ATOM 6767 O O . VAL B 1 323 ? -17.422 11.242 9.484 1 88.06 323 VAL B O 1
ATOM 6770 N N . SER B 1 324 ? -19.531 11.883 9.82 1 90.62 324 SER B N 1
ATOM 6771 C CA . SER B 1 324 ? -19.172 13.102 10.547 1 90.62 324 SER B CA 1
ATOM 6772 C C . SER B 1 324 ? -18.469 12.773 11.859 1 90.62 324 SER B C 1
ATOM 6774 O O . SER B 1 324 ? -17.516 13.445 12.258 1 90.62 324 SER B O 1
ATOM 6776 N N . ILE B 1 325 ? -18.984 11.766 12.531 1 94.69 325 ILE B N 1
ATOM 6777 C CA . ILE B 1 325 ? -18.422 11.328 13.805 1 94.69 325 ILE B CA 1
ATOM 6778 C C . ILE B 1 325 ? -16.984 10.852 13.594 1 94.69 325 ILE B C 1
ATOM 6780 O O . ILE B 1 325 ? -16.078 11.258 14.32 1 94.69 325 ILE B O 1
ATOM 6784 N N . LYS B 1 326 ? -16.797 10.031 12.617 1 93.25 326 LYS B N 1
ATOM 6785 C CA . LYS B 1 326 ? -15.477 9.5 12.312 1 93.25 326 LYS B CA 1
ATOM 6786 C C . LYS B 1 326 ? -14.516 10.617 11.922 1 93.25 326 LYS B C 1
ATOM 6788 O O . LYS B 1 326 ? -13.344 10.594 12.297 1 93.25 326 LYS B O 1
ATOM 6793 N N . SER B 1 327 ? -14.977 11.547 11.18 1 92.25 327 SER B N 1
ATOM 6794 C CA . SER B 1 327 ? -14.156 12.688 10.812 1 92.25 327 SER B CA 1
ATOM 6795 C C . SER B 1 327 ? -13.703 13.461 12.047 1 92.25 327 SER B C 1
ATOM 6797 O O . SER B 1 327 ? -12.547 13.891 12.133 1 92.25 327 SER B O 1
ATOM 6799 N N . HIS B 1 328 ? -14.609 13.664 12.953 1 95.5 328 HIS B N 1
ATOM 6800 C CA . HIS B 1 328 ? -14.289 14.359 14.195 1 95.5 328 HIS B CA 1
ATOM 6801 C C . HIS B 1 328 ? -13.234 13.609 14.992 1 95.5 328 HIS B C 1
ATOM 6803 O O . HIS B 1 328 ? -12.289 14.211 15.516 1 95.5 328 HIS B O 1
ATOM 6809 N N . ILE B 1 329 ? -13.438 12.305 15.07 1 96.69 329 ILE B N 1
ATOM 6810 C CA . ILE B 1 329 ? -12.492 11.461 15.789 1 96.69 329 ILE B CA 1
ATOM 6811 C C . ILE B 1 329 ? -11.109 11.562 15.148 1 96.69 329 ILE B C 1
ATOM 6813 O O . ILE B 1 329 ? -10.117 11.781 15.836 1 96.69 329 ILE B O 1
ATOM 6817 N N . GLN B 1 330 ? -11.039 11.406 13.867 1 94.25 330 GLN B N 1
ATOM 6818 C CA . GLN B 1 330 ? -9.773 11.469 13.141 1 94.25 330 GLN B CA 1
ATOM 6819 C C . GLN B 1 330 ? -9.07 12.797 13.383 1 94.25 330 GLN B C 1
ATOM 6821 O O . GLN B 1 330 ? -7.863 12.828 13.648 1 94.25 330 GLN B O 1
ATOM 6826 N N . LYS B 1 331 ? -9.781 13.906 13.312 1 94.81 331 LYS B N 1
ATOM 6827 C CA . LYS B 1 331 ? -9.203 15.234 13.516 1 94.81 331 LYS B CA 1
ATOM 6828 C C . LYS B 1 331 ? -8.648 15.375 14.93 1 94.81 331 LYS B C 1
ATOM 6830 O O . LYS B 1 331 ? -7.574 15.938 15.125 1 94.81 331 LYS B O 1
ATOM 6835 N N . ALA B 1 332 ? -9.391 14.906 15.859 1 97.5 332 ALA B N 1
ATOM 6836 C CA . ALA B 1 332 ? -8.969 15.016 17.25 1 97.5 332 ALA B CA 1
ATOM 6837 C C . ALA B 1 332 ? -7.719 14.172 17.516 1 97.5 332 ALA B C 1
ATOM 6839 O O . ALA B 1 332 ? -6.879 14.539 18.344 1 97.5 332 ALA B O 1
ATOM 6840 N N . LEU B 1 333 ? -7.559 13.062 16.812 1 97.19 333 LEU B N 1
ATOM 6841 C CA . LEU B 1 333 ? -6.434 12.156 17 1 97.19 333 LEU B CA 1
ATOM 6842 C C . LEU B 1 333 ? -5.133 12.797 16.531 1 97.19 333 LEU B C 1
ATOM 6844 O O . LEU B 1 333 ? -4.047 12.328 16.891 1 97.19 333 LEU B O 1
ATOM 6848 N N . TYR B 1 334 ? -5.191 13.906 15.781 1 95.88 334 TYR B N 1
ATOM 6849 C CA . TYR B 1 334 ? -4.016 14.609 15.281 1 95.88 334 TYR B CA 1
ATOM 6850 C C . TYR B 1 334 ? -3.209 15.211 16.422 1 95.88 334 TYR B C 1
ATOM 6852 O O . TYR B 1 334 ? -1.985 15.336 16.328 1 95.88 334 TYR B O 1
ATOM 6860 N N . GLU B 1 335 ? -3.971 15.586 17.469 1 96.5 335 GLU B N 1
ATOM 6861 C CA . GLU B 1 335 ? -3.367 16.391 18.516 1 96.5 335 GLU B CA 1
ATOM 6862 C C . GLU B 1 335 ? -3.656 15.82 19.891 1 96.5 335 GLU B C 1
ATOM 6864 O O . GLU B 1 335 ? -4.715 16.078 20.469 1 96.5 335 GLU B O 1
ATOM 6869 N N . PRO B 1 336 ? -2.639 15.297 20.516 1 96.94 336 PRO B N 1
ATOM 6870 C CA . PRO B 1 336 ? -2.844 14.695 21.828 1 96.94 336 PRO B CA 1
ATOM 6871 C C . PRO B 1 336 ? -3.459 15.664 22.844 1 96.94 336 PRO B C 1
ATOM 6873 O O . PRO B 1 336 ? -4.195 15.242 23.734 1 96.94 336 PRO B O 1
ATOM 6876 N N . ASP B 1 337 ? -3.293 16.969 22.672 1 95.31 337 ASP B N 1
ATOM 6877 C CA . ASP B 1 337 ? -3.893 17.953 23.562 1 95.31 337 ASP B CA 1
ATOM 6878 C C . ASP B 1 337 ? -5.418 17.875 23.516 1 95.31 337 ASP B C 1
ATOM 6880 O O . ASP B 1 337 ? -6.094 18.375 24.422 1 95.31 337 ASP B O 1
ATOM 6884 N N . LYS B 1 338 ? -5.973 17.266 22.516 1 96.88 338 LYS B N 1
ATOM 6885 C CA . LYS B 1 338 ? -7.418 17.188 22.344 1 96.88 338 LYS B CA 1
ATOM 6886 C C . LYS B 1 338 ? -7.953 15.859 22.891 1 96.88 338 LYS B C 1
ATOM 6888 O O . LYS B 1 338 ? -9.156 15.602 22.844 1 96.88 338 LYS B O 1
ATOM 6893 N N . PHE B 1 339 ? -7.156 15.023 23.5 1 98.19 339 PHE B N 1
ATOM 6894 C CA . PHE B 1 339 ? -7.531 13.656 23.844 1 98.19 339 PHE B CA 1
ATOM 6895 C C . PHE B 1 339 ? -8.555 13.648 24.969 1 98.19 339 PHE B C 1
ATOM 6897 O O . PHE B 1 339 ? -9.453 12.805 25 1 98.19 339 PHE B O 1
ATOM 6904 N N . ILE B 1 340 ? -8.43 14.586 25.938 1 97.19 340 ILE B N 1
ATOM 6905 C CA . ILE B 1 340 ? -9.398 14.625 27.031 1 97.19 340 ILE B CA 1
ATOM 6906 C C . ILE B 1 340 ? -10.797 14.914 26.469 1 97.19 340 ILE B C 1
ATOM 6908 O O . ILE B 1 340 ? -11.766 14.25 26.828 1 97.19 340 ILE B O 1
ATOM 6912 N N . GLY B 1 341 ? -10.867 15.953 25.578 1 97.31 341 GLY B N 1
ATOM 6913 C CA . GLY B 1 341 ? -12.133 16.234 24.906 1 97.31 341 GLY B CA 1
ATOM 6914 C C . GLY B 1 341 ? -12.633 15.086 24.062 1 97.31 341 GLY B C 1
ATOM 6915 O O . GLY B 1 341 ? -13.836 14.836 23.984 1 97.31 341 GLY B O 1
ATOM 6916 N N . LEU B 1 342 ? -11.742 14.383 23.391 1 98.5 342 LEU B N 1
ATOM 6917 C CA . LEU B 1 342 ? -12.109 13.242 22.562 1 98.5 342 LEU B CA 1
ATOM 6918 C C . LEU B 1 342 ? -12.68 12.117 23.406 1 98.5 342 LEU B C 1
ATOM 6920 O O . LEU B 1 342 ? -13.617 11.43 22.984 1 98.5 342 LEU B O 1
ATOM 6924 N N . ILE B 1 343 ? -12.109 11.883 24.609 1 98.44 343 ILE B N 1
ATOM 6925 C CA . ILE B 1 343 ? -12.609 10.867 25.531 1 98.44 343 ILE B CA 1
ATOM 6926 C C . ILE B 1 343 ? -14.039 11.211 25.938 1 98.44 343 ILE B C 1
ATOM 6928 O O . ILE B 1 343 ? -14.914 10.336 25.969 1 98.44 343 ILE B O 1
ATOM 6932 N N . ASP B 1 344 ? -14.305 12.508 26.234 1 97.5 344 ASP B N 1
ATOM 6933 C CA . ASP B 1 344 ? -15.656 12.953 26.562 1 97.5 344 ASP B CA 1
ATOM 6934 C C . ASP B 1 344 ? -16.609 12.688 25.391 1 97.5 344 ASP B C 1
ATOM 6936 O O . ASP B 1 344 ? -17.734 12.234 25.609 1 97.5 344 ASP B O 1
ATOM 6940 N N . PHE B 1 345 ? -16.188 13.023 24.25 1 98.44 345 PHE B N 1
ATOM 6941 C CA . PHE B 1 345 ? -16.953 12.812 23.031 1 98.44 345 PHE B CA 1
ATOM 6942 C C . PHE B 1 345 ? -17.312 11.344 22.859 1 98.44 345 PHE B C 1
ATOM 6944 O O . PHE B 1 345 ? -18.469 11 22.594 1 98.44 345 PHE B O 1
ATOM 6951 N N . LEU B 1 346 ? -16.312 10.383 23 1 98.75 346 LEU B N 1
ATOM 6952 C CA . LEU B 1 346 ? -16.5 8.945 22.859 1 98.75 346 LEU B CA 1
ATOM 6953 C C . LEU B 1 346 ? -17.5 8.422 23.891 1 98.75 346 LEU B C 1
ATOM 6955 O O . LEU B 1 346 ? -18.328 7.566 23.578 1 98.75 346 LEU B O 1
ATOM 6959 N N . GLU B 1 347 ? -17.391 8.922 25.078 1 98.06 347 GLU B N 1
ATOM 6960 C CA . GLU B 1 347 ? -18.328 8.516 26.125 1 98.06 347 GLU B CA 1
ATOM 6961 C C . GLU B 1 347 ? -19.766 8.883 25.75 1 98.06 347 GLU B C 1
ATOM 6963 O O . GLU B 1 347 ? -20.672 8.055 25.875 1 98.06 347 GLU B O 1
ATOM 6968 N N . LYS B 1 348 ? -19.953 10.148 25.312 1 98.31 348 LYS B N 1
ATOM 6969 C CA . LYS B 1 348 ? -21.281 10.586 24.891 1 98.31 348 LYS B CA 1
ATOM 6970 C C . LYS B 1 348 ? -21.797 9.734 23.734 1 98.31 348 LYS B C 1
ATOM 6972 O O . LYS B 1 348 ? -22.984 9.398 23.688 1 98.31 348 LYS B O 1
ATOM 6977 N N . MET B 1 349 ? -20.922 9.422 22.797 1 98.31 349 MET B N 1
ATOM 6978 C CA . MET B 1 349 ? -21.297 8.578 21.656 1 98.31 349 MET B CA 1
ATOM 6979 C C . MET B 1 349 ? -21.734 7.199 22.125 1 98.31 349 MET B C 1
ATOM 6981 O O . MET B 1 349 ? -22.781 6.695 21.703 1 98.31 349 MET B O 1
ATOM 6985 N N . LEU B 1 350 ? -20.984 6.559 23.047 1 98.25 350 LEU B N 1
ATOM 6986 C CA . LEU B 1 350 ? -21.266 5.219 23.547 1 98.25 350 LEU B CA 1
ATOM 6987 C C . LEU B 1 350 ? -22.578 5.199 24.328 1 98.25 350 LEU B C 1
ATOM 6989 O O . LEU B 1 350 ? -23.297 4.195 24.312 1 98.25 350 LEU B O 1
ATOM 6993 N N . ASP B 1 351 ? -22.875 6.332 24.938 1 97.38 351 ASP B N 1
ATOM 6994 C CA . ASP B 1 351 ? -24.078 6.422 25.75 1 97.38 351 ASP B CA 1
ATOM 6995 C C . ASP B 1 351 ? -25.297 6.816 24.906 1 97.38 351 ASP B C 1
ATOM 6997 O O . ASP B 1 351 ? -26.422 6.863 25.422 1 97.38 351 ASP B O 1
ATOM 7001 N N . GLY B 1 352 ? -25.078 7.168 23.688 1 96.94 352 GLY B N 1
ATOM 7002 C CA . GLY B 1 352 ? -26.172 7.527 22.797 1 96.94 352 GLY B CA 1
ATOM 7003 C C . GLY B 1 352 ? -26.703 8.93 23.047 1 96.94 352 GLY B C 1
ATOM 7004 O O . GLY B 1 352 ? -27.875 9.203 22.812 1 96.94 352 GLY B O 1
ATOM 7005 N N . GLU B 1 353 ? -25.859 9.719 23.562 1 97.56 353 GLU B N 1
ATOM 7006 C CA . GLU B 1 353 ? -26.234 11.117 23.781 1 97.56 353 GLU B CA 1
ATOM 7007 C C . GLU B 1 353 ? -26 11.945 22.516 1 97.56 353 GLU B C 1
ATOM 7009 O O . GLU B 1 353 ? -25.156 12.852 22.516 1 97.56 353 GLU B O 1
ATOM 7014 N N . TRP B 1 354 ? -26.859 11.766 21.609 1 96.69 354 TRP B N 1
ATOM 7015 C CA . TRP B 1 354 ? -26.609 12.195 20.234 1 96.69 354 TRP B CA 1
ATOM 7016 C C . TRP B 1 354 ? -26.672 13.719 20.109 1 96.69 354 TRP B C 1
ATOM 7018 O O . TRP B 1 354 ? -25.969 14.312 19.312 1 96.69 354 TRP B O 1
ATOM 7028 N N . LYS B 1 355 ? -27.531 14.375 20.875 1 95.12 355 LYS B N 1
ATOM 7029 C CA . LYS B 1 355 ? -27.562 15.836 20.859 1 95.12 355 LYS B CA 1
ATOM 7030 C C . LYS B 1 355 ? -26.203 16.422 21.281 1 95.12 355 LYS B C 1
ATOM 7032 O O . LYS B 1 355 ? -25.703 17.344 20.625 1 95.12 355 LYS B O 1
ATOM 7037 N N . GLU B 1 356 ? -25.656 15.891 22.344 1 96.44 356 GLU B N 1
ATOM 7038 C CA . GLU B 1 356 ? -24.359 16.344 22.828 1 96.44 356 GLU B CA 1
ATOM 7039 C C . GLU B 1 356 ? -23.266 16.047 21.812 1 96.44 356 GLU B C 1
ATOM 7041 O O . GLU B 1 356 ? -22.359 16.859 21.594 1 96.44 356 GLU B O 1
ATOM 7046 N N . VAL B 1 357 ? -23.312 14.852 21.219 1 97.12 357 VAL B N 1
ATOM 7047 C CA . VAL B 1 357 ? -22.375 14.461 20.188 1 97.12 357 VAL B CA 1
ATOM 7048 C C . VAL B 1 357 ? -22.391 15.492 19.047 1 97.12 357 VAL B C 1
ATOM 7050 O O . VAL B 1 357 ? -21.344 15.984 18.625 1 97.12 357 VAL B O 1
ATOM 7053 N N . TYR B 1 358 ? -23.562 15.805 18.609 1 94.62 358 TYR B N 1
ATOM 7054 C CA . TYR B 1 358 ? -23.734 16.781 17.531 1 94.62 358 TYR B CA 1
ATOM 7055 C C . TYR B 1 358 ? -23.172 18.141 17.938 1 94.62 358 TYR B C 1
ATOM 7057 O O . TYR B 1 358 ? -22.484 18.797 17.156 1 94.62 358 TYR B O 1
ATOM 7065 N N . GLU B 1 359 ? -23.438 18.625 19.141 1 93.69 359 GLU B N 1
ATOM 7066 C CA . GLU B 1 359 ? -23.031 19.938 19.625 1 93.69 359 GLU B CA 1
ATOM 7067 C C . GLU B 1 359 ? -21.5 20.047 19.734 1 93.69 359 GLU B C 1
ATOM 7069 O O . GLU B 1 359 ? -20.938 21.109 19.469 1 93.69 359 GLU B O 1
ATOM 7074 N N . ILE B 1 360 ? -20.891 18.953 20.125 1 95.31 360 ILE B N 1
ATOM 7075 C CA . ILE B 1 360 ? -19.438 18.953 20.219 1 95.31 360 ILE B CA 1
ATOM 7076 C C . ILE B 1 360 ? -18.828 19.094 18.828 1 95.31 360 ILE B C 1
ATOM 7078 O O . ILE B 1 360 ? -17.844 19.812 18.641 1 95.31 360 ILE B O 1
ATOM 7082 N N . MET B 1 361 ? -19.422 18.406 17.859 1 93.75 361 MET B N 1
ATOM 7083 C CA . MET B 1 361 ? -18.906 18.438 16.5 1 93.75 361 MET B CA 1
ATOM 7084 C C . MET B 1 361 ? -19.203 19.781 15.844 1 93.75 361 MET B C 1
ATOM 7086 O O . MET B 1 361 ? -18.5 20.203 14.93 1 93.75 361 MET B O 1
ATOM 7090 N N . ASN B 1 362 ? -20.281 20.422 16.281 1 90.06 362 ASN B N 1
ATOM 7091 C CA . ASN B 1 362 ? -20.734 21.688 15.727 1 90.06 362 ASN B CA 1
ATOM 7092 C C . ASN B 1 362 ? -20.906 22.75 16.812 1 90.06 362 ASN B C 1
ATOM 7094 O O . ASN B 1 362 ? -22.016 23.219 17.062 1 90.06 362 ASN B O 1
ATOM 7098 N N . PRO B 1 363 ? -19.797 23.109 17.406 1 86.44 363 PRO B N 1
ATOM 7099 C CA . PRO B 1 363 ? -19.922 24.094 18.484 1 86.44 363 PRO B CA 1
ATOM 7100 C C . PRO B 1 363 ? -20.531 25.406 18.016 1 86.44 363 PRO B C 1
ATOM 7102 O O . PRO B 1 363 ? -20.281 25.844 16.891 1 86.44 363 PRO B O 1
ATOM 7105 N N . SER B 1 364 ? -21.688 25.859 18.641 1 71 364 SER B N 1
ATOM 7106 C CA . SER B 1 364 ? -22.375 27.094 18.328 1 71 364 SER B CA 1
ATOM 7107 C C . SER B 1 364 ? -21.422 28.281 18.375 1 71 364 SER B C 1
ATOM 7109 O O . SER B 1 364 ? -20.531 28.344 19.234 1 71 364 SER B O 1
ATOM 7111 N N . THR B 1 365 ? -21.109 28.859 17.281 1 58.31 365 THR B N 1
ATOM 7112 C CA . THR B 1 365 ? -20.375 30.109 17.281 1 58.31 365 THR B CA 1
ATOM 7113 C C . THR B 1 365 ? -21.109 31.172 18.078 1 58.31 365 THR B C 1
ATOM 7115 O O . THR B 1 365 ? -20.734 32.344 18.047 1 58.31 365 THR B O 1
ATOM 7118 N N . THR B 1 366 ? -22.25 30.953 18.656 1 46.31 366 THR B N 1
ATOM 7119 C CA . THR B 1 366 ? -22.938 32.062 19.328 1 46.31 366 THR B CA 1
ATOM 7120 C C . THR B 1 366 ? -22.094 32.594 20.469 1 46.31 366 THR B C 1
ATOM 7122 O O . THR B 1 366 ? -22.297 32.219 21.625 1 46.31 366 THR B O 1
ATOM 7125 N N . SER B 1 367 ? -20.953 32.375 20.656 1 40.75 367 SER B N 1
ATOM 7126 C CA . SER B 1 367 ? -20.531 33.438 21.578 1 40.75 367 SER B CA 1
ATOM 7127 C C . SER B 1 367 ? -21.234 34.781 21.234 1 40.75 367 SER B C 1
ATOM 7129 O O . SER B 1 367 ? -20.984 35.344 20.172 1 40.75 367 SER B O 1
ATOM 7131 N N . GLU B 1 368 ? -22.422 34.938 21.562 1 38.66 368 GLU B N 1
ATOM 7132 C CA . GLU B 1 368 ? -22.953 36.312 21.75 1 38.66 368 GLU B CA 1
ATOM 7133 C C . GLU B 1 368 ? -21.828 37.281 22.109 1 38.66 368 GLU B C 1
ATOM 7135 O O . GLU B 1 368 ? -21.312 37.219 23.219 1 38.66 368 GLU B O 1
ATOM 7140 N N . LYS B 1 369 ? -20.953 37.531 21.25 1 43.59 369 LYS B N 1
ATOM 7141 C CA . LYS B 1 369 ? -20.172 38.75 21.469 1 43.59 369 LYS B CA 1
ATOM 7142 C C . LYS B 1 369 ? -21.016 39.812 22.156 1 43.59 369 LYS B C 1
ATOM 7144 O O . LYS B 1 369 ? -22.141 40.094 21.734 1 43.59 369 LYS B O 1
ATOM 7149 N N . ALA B 1 370 ? -20.812 40.156 23.297 1 41.03 370 ALA B N 1
ATOM 7150 C CA . ALA B 1 370 ? -21.359 41.344 23.969 1 41.03 370 ALA B CA 1
ATOM 7151 C C . ALA B 1 370 ? -21.516 42.5 22.984 1 41.03 370 ALA B C 1
ATOM 7153 O O . ALA B 1 370 ? -20.703 42.656 22.078 1 41.03 370 ALA B O 1
ATOM 7154 N N . GLU B 1 371 ? -22.641 43.219 22.812 1 41.91 371 GLU B N 1
ATOM 7155 C CA . GLU B 1 371 ? -22.953 44.406 22.016 1 41.91 371 GLU B CA 1
ATOM 7156 C C . GLU B 1 371 ? -21.703 45.25 21.781 1 41.91 371 GLU B C 1
ATOM 7158 O O . GLU B 1 371 ? -21.594 45.906 20.75 1 41.91 371 GLU B O 1
ATOM 7163 N N . GLY B 1 372 ? -20.875 45.594 22.734 1 39.88 372 GLY B N 1
ATOM 7164 C CA . GLY B 1 372 ? -19.812 46.562 22.719 1 39.88 372 GLY B CA 1
ATOM 7165 C C . GLY B 1 372 ? -18.516 46.031 22.125 1 39.88 372 GLY B C 1
ATOM 7166 O O . GLY B 1 372 ? -17.484 46.719 22.156 1 39.88 372 GLY B O 1
ATOM 7167 N N . GLU B 1 373 ? -18.344 44.781 22.047 1 40.12 373 GLU B N 1
ATOM 7168 C CA . GLU B 1 373 ? -17.016 44.469 21.562 1 40.12 373 GLU B CA 1
ATOM 7169 C C . GLU B 1 373 ? -16.906 44.719 20.062 1 40.12 373 GLU B C 1
ATOM 7171 O O . GLU B 1 373 ? -17.781 44.312 19.297 1 40.12 373 GLU B O 1
ATOM 7176 N N . GLU B 1 374 ? -16.266 45.781 19.641 1 39.56 374 GLU B N 1
ATOM 7177 C CA . GLU B 1 374 ? -15.922 46.219 18.281 1 39.56 374 GLU B CA 1
ATOM 7178 C C . GLU B 1 374 ? -15.641 45 17.375 1 39.56 374 GLU B C 1
ATOM 7180 O O . GLU B 1 374 ? -15.008 44.031 17.812 1 39.56 374 GLU B O 1
ATOM 7185 N N . LYS B 1 375 ? -16.375 44.75 16.406 1 48.66 375 LYS B N 1
ATOM 7186 C CA . LYS B 1 375 ? -16.094 43.875 15.258 1 48.66 375 LYS B CA 1
ATOM 7187 C C . LYS B 1 375 ? -14.609 43.875 14.93 1 48.66 375 LYS B C 1
ATOM 7189 O O . LYS B 1 375 ? -14.055 44.875 14.508 1 48.66 375 LYS B O 1
ATOM 7194 N N . GLU B 1 376 ? -13.859 43.25 15.734 1 45.44 376 GLU B N 1
ATOM 7195 C CA . GLU B 1 376 ? -12.469 43.188 15.273 1 45.44 376 GLU B CA 1
ATOM 7196 C C . GLU B 1 376 ? -12.398 43.062 13.75 1 45.44 376 GLU B C 1
ATOM 7198 O O . GLU B 1 376 ? -13.164 42.312 13.141 1 45.44 376 GLU B O 1
ATOM 7203 N N . GLU B 1 377 ? -12.023 44.125 13.047 1 49.47 377 GLU B N 1
ATOM 7204 C CA . GLU B 1 377 ? -11.75 44.156 11.617 1 49.47 377 GLU B CA 1
ATOM 7205 C C . GLU B 1 377 ? -11.117 42.844 11.141 1 49.47 377 GLU B C 1
ATOM 7207 O O . GLU B 1 377 ? -10.234 42.312 11.812 1 49.47 377 GLU B O 1
ATOM 7212 N N . PRO B 1 378 ? -11.844 42.188 10.227 1 54.22 378 PRO B N 1
ATOM 7213 C CA . PRO B 1 378 ? -11.273 40.969 9.664 1 54.22 378 PRO B CA 1
ATOM 7214 C C . PRO B 1 378 ? -9.789 41.125 9.32 1 54.22 378 PRO B C 1
ATOM 7216 O O . PRO B 1 378 ? -9.406 42.062 8.633 1 54.22 378 PRO B O 1
ATOM 7219 N N . THR B 1 379 ? -8.93 40.75 10.227 1 60.09 379 THR B N 1
ATOM 7220 C CA . THR B 1 379 ? -7.496 40.781 9.953 1 60.09 379 THR B CA 1
ATOM 7221 C C . THR B 1 379 ? -7.172 40.031 8.672 1 60.09 379 THR B C 1
ATOM 7223 O O . THR B 1 379 ? -7.785 39 8.383 1 60.09 379 THR B O 1
ATOM 7226 N N . GLU B 1 380 ? -6.598 40.688 7.711 1 68.25 380 GLU B N 1
ATOM 7227 C CA . GLU B 1 380 ? -6.109 40.125 6.465 1 68.25 380 GLU B CA 1
ATOM 7228 C C . GLU B 1 380 ? -5.293 38.844 6.727 1 68.25 380 GLU B C 1
ATOM 7230 O O . GLU B 1 380 ? -4.512 38.812 7.676 1 68.25 380 GLU B O 1
ATOM 7235 N N . LYS B 1 381 ? -5.676 37.75 6.035 1 81.5 381 LYS B N 1
ATOM 7236 C CA . LYS B 1 381 ? -4.941 36.469 6.105 1 81.5 381 LYS B CA 1
ATOM 7237 C C . LYS B 1 381 ? -3.689 36.531 5.23 1 81.5 381 LYS B C 1
ATOM 7239 O O . LYS B 1 381 ? -3.719 37.062 4.125 1 81.5 381 LYS B O 1
ATOM 7244 N N . TRP B 1 382 ? -2.615 36.094 5.738 1 87.56 382 TRP B N 1
ATOM 7245 C CA . TRP B 1 382 ? -1.369 36.094 4.98 1 87.56 382 TRP B CA 1
ATOM 7246 C C . TRP B 1 382 ? -1.464 35.094 3.809 1 87.56 382 TRP B C 1
ATOM 7248 O O . TRP B 1 382 ? -1.112 35.438 2.678 1 87.56 382 TRP B O 1
ATOM 7258 N N . ASN B 1 383 ? -1.946 33.906 4.09 1 89.12 383 ASN B N 1
ATOM 7259 C CA . ASN B 1 383 ? -2.072 32.875 3.045 1 89.12 383 ASN B CA 1
ATOM 7260 C C . ASN B 1 383 ? -3.314 33.125 2.189 1 89.12 383 ASN B C 1
ATOM 7262 O O . ASN B 1 383 ? -4.406 32.656 2.537 1 89.12 383 ASN B O 1
ATOM 7266 N N . TRP B 1 384 ? -3.146 33.688 1.094 1 87.31 384 TRP B N 1
ATOM 7267 C CA . TRP B 1 384 ? -4.25 34.062 0.209 1 87.31 384 TRP B CA 1
ATOM 7268 C C . TRP B 1 384 ? -4.824 32.812 -0.479 1 87.31 384 TRP B C 1
ATOM 7270 O O . TRP B 1 384 ? -5.953 32.844 -0.974 1 87.31 384 TRP B O 1
ATOM 7280 N N . GLY B 1 385 ? -4.004 31.812 -0.637 1 86.19 385 GLY B N 1
ATOM 7281 C CA . GLY B 1 385 ? -4.492 30.609 -1.296 1 86.19 385 GLY B CA 1
ATOM 7282 C C . GLY B 1 385 ? -5.484 29.828 -0.455 1 86.19 385 GLY B C 1
ATOM 7283 O O . GLY B 1 385 ? -6.293 29.062 -0.988 1 86.19 385 GLY B O 1
ATOM 7284 N N . GLU B 1 386 ? -5.473 30.062 0.818 1 80.19 386 GLU B N 1
ATOM 7285 C CA . GLU B 1 386 ? -6.344 29.391 1.775 1 80.19 386 GLU B CA 1
ATOM 7286 C C . GLU B 1 386 ? -6.434 27.891 1.479 1 80.19 386 GLU B C 1
ATOM 7288 O O . GLU B 1 386 ? -5.414 27.234 1.269 1 80.19 386 GLU B O 1
ATOM 7293 N N . GLU B 1 387 ? -7.688 27.312 1.438 1 83.62 387 GLU B N 1
ATOM 7294 C CA . GLU B 1 387 ? -7.898 25.891 1.244 1 83.62 387 GLU B CA 1
ATOM 7295 C C . GLU B 1 387 ? -7.613 25.469 -0.198 1 83.62 387 GLU B C 1
ATOM 7297 O O . GLU B 1 387 ? -7.27 24.328 -0.464 1 83.62 387 GLU B O 1
ATOM 7302 N N . ASP B 1 388 ? -7.605 26.406 -1.079 1 91.38 388 ASP B N 1
ATOM 7303 C CA . ASP B 1 388 ? -7.395 26.094 -2.488 1 91.38 388 ASP B CA 1
ATOM 7304 C C . ASP B 1 388 ? -5.93 25.781 -2.77 1 91.38 388 ASP B C 1
ATOM 7306 O O . ASP B 1 388 ? -5.613 25.078 -3.729 1 91.38 388 ASP B O 1
ATOM 7310 N N . SER B 1 389 ? -5.055 26.375 -1.887 1 93.31 389 SER B N 1
ATOM 7311 C CA . SER B 1 389 ? -3.633 26.094 -2.057 1 93.31 389 SER B CA 1
ATOM 7312 C C . SER B 1 389 ? -3.352 24.594 -1.924 1 93.31 389 SER B C 1
ATOM 7314 O O . SER B 1 389 ? -2.533 24.047 -2.662 1 93.31 389 SER B O 1
ATOM 7316 N N . LEU B 1 390 ? -4.047 24 -0.972 1 93.81 390 LEU B N 1
ATOM 7317 C CA . LEU B 1 390 ? -3.889 22.562 -0.78 1 93.81 390 LEU B CA 1
ATOM 7318 C C . LEU B 1 390 ? -4.27 21.797 -2.045 1 93.81 390 LEU B C 1
ATOM 7320 O O . LEU B 1 390 ? -3.467 21.031 -2.578 1 93.81 390 LEU B O 1
ATOM 7324 N N . SER B 1 391 ? -5.461 22.062 -2.572 1 92.19 391 SER B N 1
ATOM 7325 C CA . SER B 1 391 ? -5.945 21.359 -3.756 1 92.19 391 SER B CA 1
ATOM 7326 C C . SER B 1 391 ? -5.066 21.641 -4.969 1 92.19 391 SER B C 1
ATOM 7328 O O . SER B 1 391 ? -4.789 20.734 -5.762 1 92.19 391 SER B O 1
ATOM 7330 N N . GLY B 1 392 ? -4.703 22.938 -5.094 1 94.56 392 GLY B N 1
ATOM 7331 C CA . GLY B 1 392 ? -3.9 23.312 -6.246 1 94.56 392 GLY B CA 1
ATOM 7332 C C . GLY B 1 392 ? -2.572 22.594 -6.316 1 94.56 392 GLY B C 1
ATOM 7333 O O . GLY B 1 392 ? -2.211 22.047 -7.363 1 94.56 392 GLY B O 1
ATOM 7334 N N . ILE B 1 393 ? -1.828 22.562 -5.207 1 96.31 393 ILE B N 1
ATOM 7335 C CA . ILE B 1 393 ? -0.518 21.922 -5.168 1 96.31 393 ILE B CA 1
ATOM 7336 C C . ILE B 1 393 ? -0.685 20.406 -5.223 1 96.31 393 ILE B C 1
ATOM 7338 O O . ILE B 1 393 ? -0.039 19.734 -6.031 1 96.31 393 ILE B O 1
ATOM 7342 N N . TYR B 1 394 ? -1.584 19.922 -4.426 1 94.44 394 TYR B N 1
ATOM 7343 C CA . TYR B 1 394 ? -1.852 18.5 -4.305 1 94.44 394 TYR B CA 1
ATOM 7344 C C . TYR B 1 394 ? -2.242 17.891 -5.648 1 94.44 394 TYR B C 1
ATOM 7346 O O . TYR B 1 394 ? -1.667 16.891 -6.082 1 94.44 394 TYR B O 1
ATOM 7354 N N . CYS B 1 395 ? -3.16 18.484 -6.355 1 94.31 395 CYS B N 1
ATOM 7355 C CA . CYS B 1 395 ? -3.688 17.922 -7.602 1 94.31 395 CYS B CA 1
ATOM 7356 C C . CYS B 1 395 ? -2.721 18.156 -8.758 1 94.31 395 CYS B C 1
ATOM 7358 O O . CYS B 1 395 ? -2.684 17.375 -9.711 1 94.31 395 CYS B O 1
ATOM 7360 N N . SER B 1 396 ? -1.892 19.219 -8.648 1 93.62 396 SER B N 1
ATOM 7361 C CA . SER B 1 396 ? -0.88 19.438 -9.672 1 93.62 396 SER B CA 1
ATOM 7362 C C . SER B 1 396 ? 0.172 18.344 -9.672 1 93.62 396 SER B C 1
ATOM 7364 O O . SER B 1 396 ? 0.714 17.984 -10.719 1 93.62 396 SER B O 1
ATOM 7366 N N . ASP B 1 397 ? 0.389 17.812 -8.555 1 94.56 397 ASP B N 1
ATOM 7367 C CA . ASP B 1 397 ? 1.435 16.797 -8.398 1 94.56 397 ASP B CA 1
ATOM 7368 C C . ASP B 1 397 ? 0.917 15.414 -8.75 1 94.56 397 ASP B C 1
ATOM 7370 O O . ASP B 1 397 ? 1.704 14.5 -9.008 1 94.56 397 ASP B O 1
ATOM 7374 N N . GLN B 1 398 ? -0.327 15.227 -8.766 1 92.06 398 GLN B N 1
ATOM 7375 C CA . GLN B 1 398 ? -0.898 13.883 -8.836 1 92.06 398 GLN B CA 1
ATOM 7376 C C . GLN B 1 398 ? -1.228 13.508 -10.281 1 92.06 398 GLN B C 1
ATOM 7378 O O . GLN B 1 398 ? -1.634 14.359 -11.07 1 92.06 398 GLN B O 1
ATOM 7383 N N . ALA B 1 399 ? -1.158 12.242 -10.555 1 89 399 ALA B N 1
ATOM 7384 C CA . ALA B 1 399 ? -1.314 11.742 -11.922 1 89 399 ALA B CA 1
ATOM 7385 C C . ALA B 1 399 ? -2.75 11.297 -12.18 1 89 399 ALA B C 1
ATOM 7387 O O . ALA B 1 399 ? -3.232 11.359 -13.312 1 89 399 ALA B O 1
ATOM 7388 N N . TYR B 1 400 ? -3.5 10.906 -11.219 1 89.62 400 TYR B N 1
ATOM 7389 C CA . TYR B 1 400 ? -4.785 10.25 -11.43 1 89.62 400 TYR B CA 1
ATOM 7390 C C . TYR B 1 400 ? -5.82 11.234 -11.961 1 89.62 400 TYR B C 1
ATOM 7392 O O . TYR B 1 400 ? -5.984 12.328 -11.422 1 89.62 400 TYR B O 1
ATOM 7400 N N . ARG B 1 401 ? -6.457 10.844 -12.984 1 90.62 401 ARG B N 1
ATOM 7401 C CA . ARG B 1 401 ? -7.633 11.492 -13.555 1 90.62 401 ARG B CA 1
ATOM 7402 C C . ARG B 1 401 ? -8.68 10.461 -13.969 1 90.62 401 ARG B C 1
ATOM 7404 O O . ARG B 1 401 ? -8.328 9.383 -14.461 1 90.62 401 ARG B O 1
ATOM 7411 N N . ALA B 1 402 ? -9.898 10.773 -13.719 1 88.88 402 ALA B N 1
ATOM 7412 C CA . ALA B 1 402 ? -10.984 9.906 -14.156 1 88.88 402 ALA B CA 1
ATOM 7413 C C . ALA B 1 402 ? -11.703 10.492 -15.375 1 88.88 402 ALA B C 1
ATOM 7415 O O . ALA B 1 402 ? -11.914 11.703 -15.453 1 88.88 402 ALA B O 1
ATOM 7416 N N . GLU B 1 403 ? -12.047 9.648 -16.312 1 88.31 403 GLU B N 1
ATOM 7417 C CA . GLU B 1 403 ? -12.773 10.094 -17.5 1 88.31 403 GLU B CA 1
ATOM 7418 C C . GLU B 1 403 ? -14.281 10.094 -17.25 1 88.31 403 GLU B C 1
ATOM 7420 O O . GLU B 1 403 ? -15.008 10.914 -17.828 1 88.31 403 GLU B O 1
ATOM 7425 N N . THR B 1 404 ? -14.719 9.141 -16.516 1 88.75 404 THR B N 1
ATOM 7426 C CA . THR B 1 404 ? -16.125 9.023 -16.156 1 88.75 404 THR B CA 1
ATOM 7427 C C . THR B 1 404 ? -16.281 8.797 -14.656 1 88.75 404 THR B C 1
ATOM 7429 O O . THR B 1 404 ? -15.312 8.477 -13.969 1 88.75 404 THR B O 1
ATOM 7432 N N . VAL B 1 405 ? -17.469 8.969 -14.227 1 87.69 405 VAL B N 1
ATOM 7433 C CA . VAL B 1 405 ? -17.75 8.742 -12.812 1 87.69 405 VAL B CA 1
ATOM 7434 C C . VAL B 1 405 ? -17.516 7.27 -12.477 1 87.69 405 VAL B C 1
ATOM 7436 O O . VAL B 1 405 ? -17.062 6.941 -11.375 1 87.69 405 VAL B O 1
ATOM 7439 N N . ASP B 1 406 ? -17.734 6.395 -13.43 1 87.44 406 ASP B N 1
ATOM 7440 C CA . ASP B 1 406 ? -17.547 4.965 -13.203 1 87.44 406 ASP B CA 1
ATOM 7441 C C . ASP B 1 406 ? -16.062 4.641 -12.977 1 87.44 406 ASP B C 1
ATOM 7443 O O . ASP B 1 406 ? -15.742 3.709 -12.234 1 87.44 406 ASP B O 1
ATOM 7447 N N . ASP B 1 407 ? -15.188 5.43 -13.5 1 87.44 407 ASP B N 1
ATOM 7448 C CA . ASP B 1 407 ? -13.758 5.23 -13.328 1 87.44 407 ASP B CA 1
ATOM 7449 C C . ASP B 1 407 ? -13.336 5.512 -11.891 1 87.44 407 ASP B C 1
ATOM 7451 O O . ASP B 1 407 ? -12.289 5.035 -11.438 1 87.44 407 ASP B O 1
ATOM 7455 N N . LEU B 1 408 ? -14.219 6.195 -11.18 1 88.44 408 LEU B N 1
ATOM 7456 C CA . LEU B 1 408 ? -13.906 6.578 -9.812 1 88.44 408 LEU B CA 1
ATOM 7457 C C . LEU B 1 408 ? -14.141 5.414 -8.852 1 88.44 408 LEU B C 1
ATOM 7459 O O . LEU B 1 408 ? -13.664 5.43 -7.715 1 88.44 408 LEU B O 1
ATOM 7463 N N . TYR B 1 409 ? -14.867 4.48 -9.289 1 89.94 409 TYR B N 1
ATOM 7464 C CA . TYR B 1 409 ? -15.305 3.434 -8.375 1 89.94 409 TYR B CA 1
ATOM 7465 C C . TYR B 1 409 ? -14.109 2.67 -7.812 1 89.94 409 TYR B C 1
ATOM 7467 O O . TYR B 1 409 ? -14.023 2.428 -6.605 1 89.94 409 TYR B O 1
ATOM 7475 N N . SER B 1 410 ? -13.195 2.283 -8.695 1 91.38 410 SER B N 1
ATOM 7476 C CA . SER B 1 410 ? -12.047 1.506 -8.227 1 91.38 410 SER B CA 1
ATOM 7477 C C . SER B 1 410 ? -11.211 2.297 -7.23 1 91.38 410 SER B C 1
ATOM 7479 O O . SER B 1 410 ? -10.672 1.73 -6.277 1 91.38 410 SER B O 1
ATOM 7481 N N . ALA B 1 411 ? -11.062 3.541 -7.492 1 89.94 411 ALA B N 1
ATOM 7482 C CA . ALA B 1 411 ? -10.328 4.395 -6.562 1 89.94 411 ALA B CA 1
ATOM 7483 C C . ALA B 1 411 ? -11.031 4.465 -5.211 1 89.94 411 ALA B C 1
ATOM 7485 O O . ALA B 1 411 ? -10.391 4.352 -4.164 1 89.94 411 ALA B O 1
ATOM 7486 N N . TRP B 1 412 ? -12.312 4.664 -5.262 1 87.19 412 TRP B N 1
ATOM 7487 C CA . TRP B 1 412 ? -13.109 4.68 -4.039 1 87.19 412 TRP B CA 1
ATOM 7488 C C . TRP B 1 412 ? -13.016 3.34 -3.314 1 87.19 412 TRP B C 1
ATOM 7490 O O . TRP B 1 412 ? -12.805 3.297 -2.1 1 87.19 412 TRP B O 1
ATOM 7500 N N . ALA B 1 413 ? -13.195 2.26 -4.047 1 89.31 413 ALA B N 1
ATOM 7501 C CA . ALA B 1 413 ? -13.195 0.916 -3.477 1 89.31 413 ALA B CA 1
ATOM 7502 C C . ALA B 1 413 ? -11.828 0.572 -2.883 1 89.31 413 ALA B C 1
ATOM 7504 O O . ALA B 1 413 ? -11.75 -0.135 -1.874 1 89.31 413 ALA B O 1
ATOM 7505 N N . LEU B 1 414 ? -10.773 1.027 -3.523 1 90.31 414 LEU B N 1
ATOM 7506 C CA . LEU B 1 414 ? -9.422 0.863 -2.996 1 90.31 414 LEU B CA 1
ATOM 7507 C C . LEU B 1 414 ? -9.328 1.394 -1.57 1 90.31 414 LEU B C 1
ATOM 7509 O O . LEU B 1 414 ? -8.828 0.703 -0.679 1 90.31 414 LEU B O 1
ATOM 7513 N N . HIS B 1 415 ? -9.812 2.543 -1.348 1 87.44 415 HIS B N 1
ATOM 7514 C CA . HIS B 1 415 ? -9.805 3.135 -0.015 1 87.44 415 HIS B CA 1
ATOM 7515 C C . HIS B 1 415 ? -10.68 2.34 0.947 1 87.44 415 HIS B C 1
ATOM 7517 O O . HIS B 1 415 ? -10.289 2.098 2.092 1 87.44 415 HIS B O 1
ATOM 7523 N N . SER B 1 416 ? -11.836 1.941 0.471 1 84.56 416 SER B N 1
ATOM 7524 C CA . SER B 1 416 ? -12.781 1.215 1.306 1 84.56 416 SER B CA 1
ATOM 7525 C C . SER B 1 416 ? -12.195 -0.105 1.794 1 84.56 416 SER B C 1
ATOM 7527 O O . SER B 1 416 ? -12.508 -0.557 2.898 1 84.56 416 SER B O 1
ATOM 7529 N N . GLU B 1 417 ? -11.305 -0.668 0.962 1 83.75 417 GLU B N 1
ATOM 7530 C CA . GLU B 1 417 ? -10.703 -1.954 1.304 1 83.75 417 GLU B CA 1
ATOM 7531 C C . GLU B 1 417 ? -9.469 -1.769 2.176 1 83.75 417 GLU B C 1
ATOM 7533 O O . GLU B 1 417 ? -8.977 -2.727 2.777 1 83.75 417 GLU B O 1
ATOM 7538 N N . GLN B 1 418 ? -8.992 -0.567 2.361 1 82.69 418 GLN B N 1
ATOM 7539 C CA . GLN B 1 418 ? -7.73 -0.314 3.049 1 82.69 418 GLN B CA 1
ATOM 7540 C C . GLN B 1 418 ? -7.957 -0.023 4.527 1 82.69 418 GLN B C 1
ATOM 7542 O O . GLN B 1 418 ? -7.121 -0.358 5.367 1 82.69 418 GLN B O 1
ATOM 7547 N N . SER B 1 419 ? -9.086 0.662 4.805 1 81.88 419 SER B N 1
ATOM 7548 C CA . SER B 1 419 ? -9.242 1.14 6.176 1 81.88 419 SER B CA 1
ATOM 7549 C C . SER B 1 419 ? -10.711 1.332 6.531 1 81.88 419 SER B C 1
ATOM 7551 O O . SER B 1 419 ? -11.5 1.789 5.703 1 81.88 419 SER B O 1
ATOM 7553 N N . SER B 1 420 ? -10.984 1.14 7.832 1 85.19 420 SER B N 1
ATOM 7554 C CA . SER B 1 420 ? -12.336 1.39 8.336 1 85.19 420 SER B CA 1
ATOM 7555 C C . SER B 1 420 ? -12.625 2.885 8.422 1 85.19 420 SER B C 1
ATOM 7557 O O . SER B 1 420 ? -13.773 3.291 8.57 1 85.19 420 SER B O 1
ATOM 7559 N N . PHE B 1 421 ? -11.617 3.764 8.234 1 88.44 421 PHE B N 1
ATOM 7560 C CA . PHE B 1 421 ? -11.812 5.207 8.312 1 88.44 421 PHE B CA 1
ATOM 7561 C C . PHE B 1 421 ? -11.805 5.832 6.922 1 88.44 421 PHE B C 1
ATOM 7563 O O . PHE B 1 421 ? -11.805 7.055 6.785 1 88.44 421 PHE B O 1
ATOM 7570 N N . SER B 1 422 ? -11.812 4.961 5.914 1 85.06 422 SER B N 1
ATOM 7571 C CA . SER B 1 422 ? -11.82 5.484 4.555 1 85.06 422 SER B CA 1
ATOM 7572 C C . SER B 1 422 ? -13.055 6.34 4.297 1 85.06 422 SER B C 1
ATOM 7574 O O . SER B 1 422 ? -13.016 7.277 3.496 1 85.06 422 SER B O 1
ATOM 7576 N N . ASP B 1 423 ? -14.172 6.039 4.895 1 84.38 423 ASP B N 1
ATOM 7577 C CA . ASP B 1 423 ? -15.406 6.781 4.695 1 84.38 423 ASP B CA 1
ATOM 7578 C C . ASP B 1 423 ? -15.289 8.211 5.223 1 84.38 423 ASP B C 1
ATOM 7580 O O . ASP B 1 423 ? -16.047 9.094 4.824 1 84.38 423 ASP B O 1
ATOM 7584 N N . ALA B 1 424 ? -14.391 8.508 6.082 1 80.12 424 ALA B N 1
ATOM 7585 C CA . ALA B 1 424 ? -14.117 9.867 6.547 1 80.12 424 ALA B CA 1
ATOM 7586 C C . ALA B 1 424 ? -13.016 10.523 5.711 1 80.12 424 ALA B C 1
ATOM 7588 O O . ALA B 1 424 ? -12.945 11.75 5.621 1 80.12 424 ALA B O 1
ATOM 7589 N N . GLY B 1 425 ? -12.211 9.672 5.035 1 71.25 425 GLY B N 1
ATOM 7590 C CA . GLY B 1 425 ? -11.031 10.25 4.418 1 71.25 425 GLY B CA 1
ATOM 7591 C C . GLY B 1 425 ? -10.984 10.055 2.916 1 71.25 425 GLY B C 1
ATOM 7592 O O . GLY B 1 425 ? -10.312 10.812 2.207 1 71.25 425 GLY B O 1
ATOM 7593 N N . ALA B 1 426 ? -11.672 9.102 2.389 1 69.44 426 ALA B N 1
ATOM 7594 C CA . ALA B 1 426 ? -11.492 8.68 1.001 1 69.44 426 ALA B CA 1
ATOM 7595 C C . ALA B 1 426 ? -11.953 9.766 0.036 1 69.44 426 ALA B C 1
ATOM 7597 O O . ALA B 1 426 ? -11.305 10.016 -0.983 1 69.44 426 ALA B O 1
ATOM 7598 N N . SER B 1 427 ? -12.961 10.461 0.348 1 70.94 427 SER B N 1
ATOM 7599 C CA . SER B 1 427 ? -13.516 11.445 -0.572 1 70.94 427 SER B CA 1
ATOM 7600 C C . SER B 1 427 ? -12.516 12.555 -0.871 1 70.94 427 SER B C 1
ATOM 7602 O O . SER B 1 427 ? -12.43 13.031 -2.002 1 70.94 427 SER B O 1
ATOM 7604 N N . ALA B 1 428 ? -11.781 12.883 0.104 1 77.56 428 ALA B N 1
ATOM 7605 C CA . ALA B 1 428 ? -10.812 13.961 -0.072 1 77.56 428 ALA B CA 1
ATOM 7606 C C . ALA B 1 428 ? -9.695 13.539 -1.027 1 77.56 428 ALA B C 1
ATOM 7608 O O . ALA B 1 428 ? -9.141 14.367 -1.75 1 77.56 428 ALA B O 1
ATOM 7609 N N . GLU B 1 429 ? -9.469 12.25 -1.127 1 80.06 429 GLU B N 1
ATOM 7610 C CA . GLU B 1 429 ? -8.383 11.742 -1.954 1 80.06 429 GLU B CA 1
ATOM 7611 C C . GLU B 1 429 ? -8.789 11.688 -3.426 1 80.06 429 GLU B C 1
ATOM 7613 O O . GLU B 1 429 ? -7.93 11.602 -4.305 1 80.06 429 GLU B O 1
ATOM 7618 N N . LEU B 1 430 ? -10.078 11.828 -3.689 1 85.38 430 LEU B N 1
ATOM 7619 C CA . LEU B 1 430 ? -10.547 11.727 -5.066 1 85.38 430 LEU B CA 1
ATOM 7620 C C . LEU B 1 430 ? -10.773 13.117 -5.668 1 85.38 430 LEU B C 1
ATOM 7622 O O . LEU B 1 430 ? -11.195 13.234 -6.816 1 85.38 430 LEU B O 1
ATOM 7626 N N . GLN B 1 431 ? -10.398 14.141 -4.973 1 87.75 431 GLN B N 1
ATOM 7627 C CA . GLN B 1 431 ? -10.688 15.523 -5.352 1 87.75 431 GLN B CA 1
ATOM 7628 C C . GLN B 1 431 ? -9.984 15.891 -6.652 1 87.75 431 GLN B C 1
ATOM 7630 O O . GLN B 1 431 ? -10.375 16.844 -7.328 1 87.75 431 GLN B O 1
ATOM 7635 N N . CYS B 1 432 ? -8.969 15.18 -7.012 1 91.75 432 CYS B N 1
ATOM 7636 C CA . CYS B 1 432 ? -8.156 15.562 -8.156 1 91.75 432 CYS B CA 1
ATOM 7637 C C . CYS B 1 432 ? -8.625 14.852 -9.422 1 91.75 432 CYS B C 1
ATOM 7639 O O . CYS B 1 432 ? -8.055 15.047 -10.5 1 91.75 432 CYS B O 1
ATOM 7641 N N . ALA B 1 433 ? -9.68 14.07 -9.367 1 89.69 433 ALA B N 1
ATOM 7642 C CA . ALA B 1 433 ? -10.117 13.172 -10.438 1 89.69 433 ALA B CA 1
ATOM 7643 C C . ALA B 1 433 ? -10.406 13.953 -11.719 1 89.69 433 ALA B C 1
ATOM 7645 O O . ALA B 1 433 ? -10.219 13.438 -12.82 1 89.69 433 ALA B O 1
ATOM 7646 N N . ARG B 1 434 ? -10.82 15.203 -11.602 1 91.44 434 ARG B N 1
ATOM 7647 C CA . ARG B 1 434 ? -11.18 15.984 -12.781 1 91.44 434 ARG B CA 1
ATOM 7648 C C . ARG B 1 434 ? -10.344 17.25 -12.875 1 91.44 434 ARG B C 1
ATOM 7650 O O . ARG B 1 434 ? -10.742 18.219 -13.523 1 91.44 434 ARG B O 1
ATOM 7657 N N . TRP B 1 435 ? -9.219 17.297 -12.188 1 93.12 435 TRP B N 1
ATOM 7658 C CA . TRP B 1 435 ? -8.375 18.484 -12.078 1 93.12 435 TRP B CA 1
ATOM 7659 C C . TRP B 1 435 ? -7.848 18.906 -13.445 1 93.12 435 TRP B C 1
ATOM 7661 O O . TRP B 1 435 ? -7.426 18.062 -14.242 1 93.12 435 TRP B O 1
ATOM 7671 N N . PRO B 1 436 ? -7.852 20.156 -13.742 1 91.81 436 PRO B N 1
ATOM 7672 C CA . PRO B 1 436 ? -7.645 20.625 -15.117 1 91.81 436 PRO B CA 1
ATOM 7673 C C . PRO B 1 436 ? -6.191 20.984 -15.406 1 91.81 436 PRO B C 1
ATOM 7675 O O . PRO B 1 436 ? -5.855 21.359 -16.531 1 91.81 436 PRO B O 1
ATOM 7678 N N . PHE B 1 437 ? -5.348 20.984 -14.43 1 91.88 437 PHE B N 1
ATOM 7679 C CA . PHE B 1 437 ? -3.973 21.438 -14.617 1 91.88 437 PHE B CA 1
ATOM 7680 C C . PHE B 1 437 ? -3.008 20.25 -14.625 1 91.88 437 PHE B C 1
ATOM 7682 O O . PHE B 1 437 ? -3.307 19.203 -14.055 1 91.88 437 PHE B O 1
ATOM 7689 N N . LYS B 1 438 ? -1.958 20.406 -15.281 1 87.94 438 LYS B N 1
ATOM 7690 C CA . LYS B 1 438 ? -0.774 19.547 -15.203 1 87.94 438 LYS B CA 1
ATOM 7691 C C . LYS B 1 438 ? 0.464 20.359 -14.836 1 87.94 438 LYS B C 1
ATOM 7693 O O . LYS B 1 438 ? 0.675 21.453 -15.367 1 87.94 438 LYS B O 1
ATOM 7698 N N . ALA B 1 439 ? 1.189 19.859 -13.898 1 94.25 439 ALA B N 1
ATOM 7699 C CA . ALA B 1 439 ? 2.404 20.562 -13.492 1 94.25 439 ALA B CA 1
ATOM 7700 C C . ALA B 1 439 ? 3.387 20.656 -14.656 1 94.25 439 ALA B C 1
ATOM 7702 O O . ALA B 1 439 ? 3.559 19.703 -15.422 1 94.25 439 ALA B O 1
ATOM 7703 N N . ALA B 1 440 ? 4.004 21.844 -14.805 1 95.94 440 ALA B N 1
ATOM 7704 C CA . ALA B 1 440 ? 5 22.047 -15.852 1 95.94 440 ALA B CA 1
ATOM 7705 C C . ALA B 1 440 ? 6.168 21.078 -15.703 1 95.94 440 ALA B C 1
ATOM 7707 O O . ALA B 1 440 ? 6.715 20.594 -16.688 1 95.94 440 ALA B O 1
ATOM 7708 N N . GLU B 1 441 ? 6.562 20.844 -14.539 1 95.38 441 GLU B N 1
ATOM 7709 C CA . GLU B 1 441 ? 7.512 19.781 -14.188 1 95.38 441 GLU B CA 1
ATOM 7710 C C . GLU B 1 441 ? 6.91 18.828 -13.172 1 95.38 441 GLU B C 1
ATOM 7712 O O . GLU B 1 441 ? 6.605 19.219 -12.039 1 95.38 441 GLU B O 1
ATOM 7717 N N . THR B 1 442 ? 6.797 17.594 -13.594 1 91.75 442 THR B N 1
ATOM 7718 C CA . THR B 1 442 ? 6.262 16.562 -12.711 1 91.75 442 THR B CA 1
ATOM 7719 C C . THR B 1 442 ? 7.387 15.891 -11.93 1 91.75 442 THR B C 1
ATOM 7721 O O . THR B 1 442 ? 8.555 15.961 -12.32 1 91.75 442 THR B O 1
ATOM 7724 N N . ILE B 1 443 ? 7.023 15.328 -10.789 1 90.69 443 ILE B N 1
ATOM 7725 C CA . ILE B 1 443 ? 7.969 14.508 -10.031 1 90.69 443 ILE B CA 1
ATOM 7726 C C . ILE B 1 443 ? 8.281 13.227 -10.812 1 90.69 443 ILE B C 1
ATOM 7728 O O . ILE B 1 443 ? 7.383 12.43 -11.094 1 90.69 443 ILE B O 1
ATOM 7732 N N . ASP B 1 444 ? 9.492 13.031 -11.211 1 87.19 444 ASP B N 1
ATOM 7733 C CA . ASP B 1 444 ? 9.922 11.859 -11.969 1 87.19 444 ASP B CA 1
ATOM 7734 C C . ASP B 1 444 ? 10.18 10.664 -11.047 1 87.19 444 ASP B C 1
ATOM 7736 O O . ASP B 1 444 ? 11.273 10.516 -10.508 1 87.19 444 ASP B O 1
ATOM 7740 N N . MET B 1 445 ? 9.305 9.758 -10.992 1 81.69 445 MET B N 1
ATOM 7741 C CA . MET B 1 445 ? 9.352 8.648 -10.047 1 81.69 445 MET B CA 1
ATOM 7742 C C . MET B 1 445 ? 10.477 7.684 -10.391 1 81.69 445 MET B C 1
ATOM 7744 O O . MET B 1 445 ? 10.914 6.902 -9.539 1 81.69 445 MET B O 1
ATOM 7748 N N . ASN B 1 446 ? 10.945 7.668 -11.57 1 78.12 446 ASN B N 1
ATOM 7749 C CA . ASN B 1 446 ? 12.047 6.793 -11.953 1 78.12 446 ASN B CA 1
ATOM 7750 C C . ASN B 1 446 ? 13.359 7.211 -11.289 1 78.12 446 ASN B C 1
ATOM 7752 O O . ASN B 1 446 ? 14.32 6.445 -11.266 1 78.12 446 ASN B O 1
ATOM 7756 N N . LYS B 1 447 ? 13.328 8.406 -10.703 1 77.88 447 LYS B N 1
ATOM 7757 C CA . LYS B 1 447 ? 14.539 8.922 -10.078 1 77.88 447 LYS B CA 1
ATOM 7758 C C . LYS B 1 447 ? 14.57 8.586 -8.586 1 77.88 447 LYS B C 1
ATOM 7760 O O . LYS B 1 447 ? 15.547 8.891 -7.898 1 77.88 447 LYS B O 1
ATOM 7765 N N . PHE B 1 448 ? 13.602 7.875 -8.117 1 80.5 448 PHE B N 1
ATOM 7766 C CA . PHE B 1 448 ? 13.508 7.582 -6.691 1 80.5 448 PHE B CA 1
ATOM 7767 C C . PHE B 1 448 ? 13.68 6.094 -6.43 1 80.5 448 PHE B C 1
ATOM 7769 O O . PHE B 1 448 ? 13.18 5.57 -5.43 1 80.5 448 PHE B O 1
ATOM 7776 N N . LYS B 1 449 ? 14.297 5.387 -7.219 1 77.81 449 LYS B N 1
ATOM 7777 C CA . LYS B 1 449 ? 14.414 3.938 -7.066 1 77.81 449 LYS B CA 1
ATOM 7778 C C . LYS B 1 449 ? 15.555 3.574 -6.121 1 77.81 449 LYS B C 1
ATOM 7780 O O . LYS B 1 449 ? 15.438 2.643 -5.32 1 77.81 449 LYS B O 1
ATOM 7785 N N . HIS B 1 450 ? 16.703 4.289 -6.094 1 83.69 450 HIS B N 1
ATOM 7786 C CA . HIS B 1 450 ? 17.891 4.07 -5.27 1 83.69 450 HIS B CA 1
ATOM 7787 C C . HIS B 1 450 ? 18.734 5.332 -5.188 1 83.69 450 HIS B C 1
ATOM 7789 O O . HIS B 1 450 ? 19.828 5.383 -5.754 1 83.69 450 HIS B O 1
ATOM 7795 N N . VAL B 1 451 ? 18.328 6.121 -4.273 1 92.31 451 VAL B N 1
ATOM 7796 C CA . VAL B 1 451 ? 19 7.418 -4.234 1 92.31 451 VAL B CA 1
ATOM 7797 C C . VAL B 1 451 ? 20.062 7.418 -3.145 1 92.31 451 VAL B C 1
ATOM 7799 O O . VAL B 1 451 ? 19.812 6.992 -2.016 1 92.31 451 VAL B O 1
ATOM 7802 N N . ASN B 1 452 ? 21.25 7.762 -3.496 1 94.81 452 ASN B N 1
ATOM 7803 C CA . ASN B 1 452 ? 22.312 8.023 -2.533 1 94.81 452 ASN B CA 1
ATOM 7804 C C . ASN B 1 452 ? 22.484 9.516 -2.285 1 94.81 452 ASN B C 1
ATOM 7806 O O . ASN B 1 452 ? 23.031 10.227 -3.131 1 94.81 452 ASN B O 1
ATOM 7810 N N . THR B 1 453 ? 22.062 9.953 -1.111 1 97.31 453 THR B N 1
ATOM 7811 C CA . THR B 1 453 ? 22.297 11.344 -0.737 1 97.31 453 THR B CA 1
ATOM 7812 C C . THR B 1 453 ? 23.672 11.516 -0.113 1 97.31 453 THR B C 1
ATOM 7814 O O . THR B 1 453 ? 24.266 10.539 0.362 1 97.31 453 THR B O 1
ATOM 7817 N N . ARG B 1 454 ? 24.203 12.766 -0.167 1 98 454 ARG B N 1
ATOM 7818 C CA . ARG B 1 454 ? 25.516 13.039 0.411 1 98 454 ARG B CA 1
ATOM 7819 C C . ARG B 1 454 ? 25.594 12.547 1.852 1 98 454 ARG B C 1
ATOM 7821 O O . ARG B 1 454 ? 26.578 11.898 2.238 1 98 454 ARG B O 1
ATOM 7828 N N . VAL B 1 455 ? 24.641 12.945 2.615 1 98.19 455 VAL B N 1
ATOM 7829 C CA . VAL B 1 455 ? 24.438 12.414 3.957 1 98.19 455 VAL B CA 1
ATOM 7830 C C . VAL B 1 455 ? 23.094 11.672 4.016 1 98.19 455 VAL B C 1
ATOM 7832 O O . VAL B 1 455 ? 22.078 12.188 3.555 1 98.19 455 VAL B O 1
ATOM 7835 N N . PRO B 1 456 ? 23.094 10.43 4.527 1 97.88 456 PRO B N 1
ATOM 7836 C CA . PRO B 1 456 ? 21.844 9.664 4.559 1 97.88 456 PRO B CA 1
ATOM 7837 C C . PRO B 1 456 ? 20.734 10.359 5.359 1 97.88 456 PRO B C 1
ATOM 7839 O O . PRO B 1 456 ? 21.031 11.055 6.336 1 97.88 456 PRO B O 1
ATOM 7842 N N . ILE B 1 457 ? 19.531 10.07 5.027 1 98.5 457 ILE B N 1
ATOM 7843 C CA . ILE B 1 457 ? 18.359 10.781 5.531 1 98.5 457 ILE B CA 1
ATOM 7844 C C . ILE B 1 457 ? 17.859 10.117 6.809 1 98.5 457 ILE B C 1
ATOM 7846 O O . ILE B 1 457 ? 17.922 8.891 6.945 1 98.5 457 ILE B O 1
ATOM 7850 N N . LEU B 1 458 ? 17.359 10.875 7.77 1 98.81 458 LEU B N 1
ATOM 7851 C CA . LEU B 1 458 ? 16.703 10.375 8.969 1 98.81 458 LEU B CA 1
ATOM 7852 C C . LEU B 1 458 ? 15.188 10.484 8.836 1 98.81 458 LEU B C 1
ATOM 7854 O O . LEU B 1 458 ? 14.641 11.586 8.82 1 98.81 458 LEU B O 1
ATOM 7858 N N . PHE B 1 459 ? 14.547 9.383 8.773 1 98.75 459 PHE B N 1
ATOM 7859 C CA . PHE B 1 459 ? 13.094 9.305 8.812 1 98.75 459 PHE B CA 1
ATOM 7860 C C . PHE B 1 459 ? 12.602 9.094 10.242 1 98.75 459 PHE B C 1
ATOM 7862 O O . PHE B 1 459 ? 13.203 8.328 11 1 98.75 459 PHE B O 1
ATOM 7869 N N . VAL B 1 460 ? 11.555 9.805 10.617 1 98.69 460 VAL B N 1
ATOM 7870 C CA . VAL B 1 460 ? 10.93 9.641 11.93 1 98.69 460 VAL B CA 1
ATOM 7871 C C . VAL B 1 460 ? 9.414 9.539 11.766 1 98.69 460 VAL B C 1
ATOM 7873 O O . VAL B 1 460 ? 8.82 10.258 10.961 1 98.69 460 VAL B O 1
ATOM 7876 N N . ASN B 1 461 ? 8.82 8.625 12.469 1 98.31 461 ASN B N 1
ATOM 7877 C CA . ASN B 1 461 ? 7.379 8.445 12.367 1 98.31 461 ASN B CA 1
ATOM 7878 C C . ASN B 1 461 ? 6.793 7.848 13.641 1 98.31 461 ASN B C 1
ATOM 7880 O O . ASN B 1 461 ? 7.363 6.918 14.219 1 98.31 461 ASN B O 1
ATOM 7884 N N . SER B 1 462 ? 5.695 8.461 14.07 1 97.5 462 SER B N 1
ATOM 7885 C CA . SER B 1 462 ? 4.965 7.855 15.18 1 97.5 462 SER B CA 1
ATOM 7886 C C . SER B 1 462 ? 4.281 6.562 14.75 1 97.5 462 SER B C 1
ATOM 7888 O O . SER B 1 462 ? 3.742 6.477 13.641 1 97.5 462 SER B O 1
ATOM 7890 N N . ARG B 1 463 ? 4.352 5.566 15.594 1 95.38 463 ARG B N 1
ATOM 7891 C CA . ARG B 1 463 ? 3.627 4.32 15.352 1 95.38 463 ARG B CA 1
ATOM 7892 C C . ARG B 1 463 ? 2.121 4.562 15.32 1 95.38 463 ARG B C 1
ATOM 7894 O O . ARG B 1 463 ? 1.379 3.805 14.695 1 95.38 463 ARG B O 1
ATOM 7901 N N . TYR B 1 464 ? 1.669 5.574 16 1 95.38 464 TYR B N 1
ATOM 7902 C CA . TYR B 1 464 ? 0.243 5.805 16.203 1 95.38 464 TYR B CA 1
ATOM 7903 C C . TYR B 1 464 ? -0.212 7.078 15.508 1 95.38 464 TYR B C 1
ATOM 7905 O O . TYR B 1 464 ? -1.191 7.703 15.914 1 95.38 464 TYR B O 1
ATOM 7913 N N . ASP B 1 465 ? 0.569 7.512 14.555 1 96.81 465 ASP B N 1
ATOM 7914 C CA . ASP B 1 465 ? 0.153 8.664 13.758 1 96.81 465 ASP B CA 1
ATOM 7915 C C . ASP B 1 465 ? -1.141 8.367 13.008 1 96.81 465 ASP B C 1
ATOM 7917 O O . ASP B 1 465 ? -1.233 7.367 12.289 1 96.81 465 ASP B O 1
ATOM 7921 N N . PRO B 1 466 ? -2.172 9.219 13.078 1 95.25 466 PRO B N 1
ATOM 7922 C CA . PRO B 1 466 ? -3.477 8.898 12.492 1 95.25 466 PRO B CA 1
ATOM 7923 C C . PRO B 1 466 ? -3.52 9.133 10.984 1 95.25 466 PRO B C 1
ATOM 7925 O O . PRO B 1 466 ? -4.457 8.695 10.312 1 95.25 466 PRO B O 1
ATOM 7928 N N . VAL B 1 467 ? -2.492 9.828 10.406 1 94.38 467 VAL B N 1
ATOM 7929 C CA . VAL B 1 467 ? -2.674 10.195 9.008 1 94.38 467 VAL B CA 1
ATOM 7930 C C . VAL B 1 467 ? -1.397 9.906 8.227 1 94.38 467 VAL B C 1
ATOM 7932 O O . VAL B 1 467 ? -1.357 10.078 7.004 1 94.38 467 VAL B O 1
ATOM 7935 N N . THR B 1 468 ? -0.322 9.531 8.812 1 96.31 468 THR B N 1
ATOM 7936 C CA . THR B 1 468 ? 0.899 9.055 8.172 1 96.31 468 THR B CA 1
ATOM 7937 C C . THR B 1 468 ? 1.363 7.746 8.805 1 96.31 468 THR B C 1
ATOM 7939 O O . THR B 1 468 ? 2.236 7.746 9.672 1 96.31 468 THR B O 1
ATOM 7942 N N . PRO B 1 469 ? 0.865 6.68 8.297 1 94.88 469 PRO B N 1
ATOM 7943 C CA . PRO B 1 469 ? 1.154 5.383 8.914 1 94.88 469 PRO B CA 1
ATOM 7944 C C . PRO B 1 469 ? 2.633 5.008 8.836 1 94.88 469 PRO B C 1
ATOM 7946 O O . PRO B 1 469 ? 3.328 5.422 7.902 1 94.88 469 PRO B O 1
ATOM 7949 N N . LEU B 1 470 ? 3.086 4.238 9.805 1 94.69 470 LEU B N 1
ATOM 7950 C CA . LEU B 1 470 ? 4.484 3.852 9.945 1 94.69 470 LEU B CA 1
ATOM 7951 C C . LEU B 1 470 ? 4.988 3.158 8.688 1 94.69 470 LEU B C 1
ATOM 7953 O O . LEU B 1 470 ? 6.152 3.311 8.312 1 94.69 470 LEU B O 1
ATOM 7957 N N . VAL B 1 471 ? 4.133 2.396 7.949 1 93.12 471 VAL B N 1
ATOM 7958 C CA . VAL B 1 471 ? 4.52 1.692 6.734 1 93.12 471 VAL B CA 1
ATOM 7959 C C . VAL B 1 471 ? 5.02 2.693 5.695 1 93.12 471 VAL B C 1
ATOM 7961 O O . VAL B 1 471 ? 5.914 2.383 4.902 1 93.12 471 VAL B O 1
ATOM 7964 N N . SER B 1 472 ? 4.484 3.863 5.699 1 95.5 472 SER B N 1
ATOM 7965 C CA . SER B 1 472 ? 4.898 4.879 4.738 1 95.5 472 SER B CA 1
ATOM 7966 C C . SER B 1 472 ? 6.352 5.289 4.961 1 95.5 472 SER B C 1
ATOM 7968 O O . SER B 1 472 ? 7.102 5.48 4 1 95.5 472 SER B O 1
ATOM 7970 N N . ALA B 1 473 ? 6.742 5.434 6.211 1 97.19 473 ALA B N 1
ATOM 7971 C CA . ALA B 1 473 ? 8.125 5.797 6.523 1 97.19 473 ALA B CA 1
ATOM 7972 C C . ALA B 1 473 ? 9.086 4.699 6.086 1 97.19 473 ALA B C 1
ATOM 7974 O O . ALA B 1 473 ? 10.125 4.98 5.484 1 97.19 473 ALA B O 1
ATOM 7975 N N . TYR B 1 474 ? 8.766 3.516 6.422 1 94.81 474 TYR B N 1
ATOM 7976 C CA . TYR B 1 474 ? 9.633 2.404 6.043 1 94.81 474 TYR B CA 1
ATOM 7977 C C . TYR B 1 474 ? 9.758 2.301 4.527 1 94.81 474 TYR B C 1
ATOM 7979 O O . TYR B 1 474 ? 10.867 2.168 3.998 1 94.81 474 TYR B O 1
ATOM 7987 N N . GLU B 1 475 ? 8.641 2.303 3.863 1 93.94 475 GLU B N 1
ATOM 7988 C CA . GLU B 1 475 ? 8.688 2.189 2.408 1 93.94 475 GLU B CA 1
ATOM 7989 C C . GLU B 1 475 ? 9.469 3.342 1.789 1 93.94 475 GLU B C 1
ATOM 7991 O O . GLU B 1 475 ? 10.305 3.129 0.906 1 93.94 475 GLU B O 1
ATOM 7996 N N . ALA B 1 476 ? 9.219 4.551 2.229 1 95.31 476 ALA B N 1
ATOM 7997 C CA . ALA B 1 476 ? 9.938 5.711 1.715 1 95.31 476 ALA B CA 1
ATOM 7998 C C . ALA B 1 476 ? 11.445 5.566 1.935 1 95.31 476 ALA B C 1
ATOM 8000 O O . ALA B 1 476 ? 12.242 5.895 1.054 1 95.31 476 ALA B O 1
ATOM 8001 N N . SER B 1 477 ? 11.82 5.113 3.072 1 96.12 477 SER B N 1
ATOM 8002 C CA . SER B 1 477 ? 13.234 5.004 3.41 1 96.12 477 SER B CA 1
ATOM 8003 C C . SER B 1 477 ? 13.945 4.02 2.49 1 96.12 477 SER B C 1
ATOM 8005 O O . SER B 1 477 ? 15.141 4.16 2.232 1 96.12 477 SER B O 1
ATOM 8007 N N . THR B 1 478 ? 13.25 3.01 1.976 1 93.19 478 THR B N 1
ATOM 8008 C CA . THR B 1 478 ? 13.867 2.016 1.103 1 93.19 478 THR B CA 1
ATOM 8009 C C . THR B 1 478 ? 14.352 2.66 -0.194 1 93.19 478 THR B C 1
ATOM 8011 O O . THR B 1 478 ? 15.172 2.086 -0.91 1 93.19 478 THR B O 1
ATOM 8014 N N . ARG B 1 479 ? 13.867 3.85 -0.503 1 93.12 479 ARG B N 1
ATOM 8015 C CA . ARG B 1 479 ? 14.266 4.531 -1.729 1 93.12 479 ARG B CA 1
ATOM 8016 C C . ARG B 1 479 ? 15.594 5.254 -1.548 1 93.12 479 ARG B C 1
ATOM 8018 O O . ARG B 1 479 ? 16.234 5.66 -2.525 1 93.12 479 ARG B O 1
ATOM 8025 N N . PHE B 1 480 ? 16 5.438 -0.348 1 95.38 480 PHE B N 1
ATOM 8026 C CA . PHE B 1 480 ? 17.188 6.219 -0.027 1 95.38 480 PHE B CA 1
ATOM 8027 C C . PHE B 1 480 ? 18.188 5.379 0.746 1 95.38 480 PHE B C 1
ATOM 8029 O O . PHE B 1 480 ? 18.031 5.156 1.947 1 95.38 480 PHE B O 1
ATOM 8036 N N . ASN B 1 481 ? 19.25 5.09 0.049 1 93.31 481 ASN B N 1
ATOM 8037 C CA . ASN B 1 481 ? 20.25 4.195 0.624 1 93.31 481 ASN B CA 1
ATOM 8038 C C . ASN B 1 481 ? 20.906 4.801 1.863 1 93.31 481 ASN B C 1
ATOM 8040 O O . ASN B 1 481 ? 21.188 6 1.897 1 93.31 481 ASN B O 1
ATOM 8044 N N . GLY B 1 482 ? 21.078 3.945 2.854 1 95.25 482 GLY B N 1
ATOM 8045 C CA . GLY B 1 482 ? 21.766 4.359 4.066 1 95.25 482 GLY B CA 1
ATOM 8046 C C . GLY B 1 482 ? 20.859 5.078 5.051 1 95.25 482 GLY B C 1
ATOM 8047 O O . GLY B 1 482 ? 21.25 5.32 6.195 1 95.25 482 GLY B O 1
ATOM 8048 N N . SER B 1 483 ? 19.656 5.375 4.691 1 97.12 483 SER B N 1
ATOM 8049 C CA . SER B 1 483 ? 18.719 6.078 5.57 1 97.12 483 SER B CA 1
ATOM 8050 C C . SER B 1 483 ? 18.328 5.215 6.766 1 97.12 483 SER B C 1
ATOM 8052 O O . SER B 1 483 ? 18.625 4.02 6.797 1 97.12 483 SER B O 1
ATOM 8054 N N . ARG B 1 484 ? 17.766 5.902 7.762 1 97.69 484 ARG B N 1
ATOM 8055 C CA . ARG B 1 484 ? 17.297 5.227 8.969 1 97.69 484 ARG B CA 1
ATOM 8056 C C . ARG B 1 484 ? 15.914 5.73 9.367 1 97.69 484 ARG B C 1
ATOM 8058 O O . ARG B 1 484 ? 15.57 6.891 9.125 1 97.69 484 ARG B O 1
ATOM 8065 N N . VAL B 1 485 ? 15.109 4.785 9.891 1 98.19 485 VAL B N 1
ATOM 8066 C CA . VAL B 1 485 ? 13.805 5.141 10.445 1 98.19 485 VAL B CA 1
ATOM 8067 C C . VAL B 1 485 ? 13.852 5.051 11.969 1 98.19 485 VAL B C 1
ATOM 8069 O O . VAL B 1 485 ? 14.266 4.035 12.523 1 98.19 485 VAL B O 1
ATOM 8072 N N . VAL B 1 486 ? 13.5 6.109 12.602 1 98.56 486 VAL B N 1
ATOM 8073 C CA . VAL B 1 486 ? 13.234 6.09 14.039 1 98.56 486 VAL B CA 1
ATOM 8074 C C . VAL B 1 486 ? 11.734 5.969 14.289 1 98.56 486 VAL B C 1
ATOM 8076 O O . VAL B 1 486 ? 10.945 6.777 13.789 1 98.56 486 VAL B O 1
ATOM 8079 N N . VAL B 1 487 ? 11.352 4.953 14.984 1 97.75 487 VAL B N 1
ATOM 8080 C CA . VAL B 1 487 ? 9.953 4.809 15.391 1 97.75 487 VAL B CA 1
ATOM 8081 C C . VAL B 1 487 ? 9.711 5.605 16.672 1 97.75 487 VAL B C 1
ATOM 8083 O O . VAL B 1 487 ? 10.312 5.324 17.719 1 97.75 487 VAL B O 1
ATOM 8086 N N . HIS B 1 488 ? 8.891 6.637 16.531 1 98.19 488 HIS B N 1
ATOM 8087 C CA . HIS B 1 488 ? 8.43 7.434 17.672 1 98.19 488 HIS B CA 1
ATOM 8088 C C . HIS B 1 488 ? 7.184 6.82 18.297 1 98.19 488 HIS B C 1
ATOM 8090 O O . HIS B 1 488 ? 6.141 6.711 17.656 1 98.19 488 HIS B O 1
ATOM 8096 N N . GLU B 1 489 ? 7.266 6.438 19.594 1 97.19 489 GLU B N 1
ATOM 8097 C CA . GLU B 1 489 ? 6.172 5.695 20.219 1 97.19 489 GLU B CA 1
ATOM 8098 C C . GLU B 1 489 ? 5.148 6.641 20.844 1 97.19 489 GLU B C 1
ATOM 8100 O O . GLU B 1 489 ? 4.242 6.207 21.547 1 97.19 489 GLU B O 1
ATOM 8105 N N . GLY B 1 490 ? 5.262 7.906 20.609 1 96.88 490 GLY B N 1
ATOM 8106 C CA . GLY B 1 490 ? 4.301 8.883 21.109 1 96.88 490 GLY B CA 1
ATOM 8107 C C . GLY B 1 490 ? 3.104 9.047 20.188 1 96.88 490 GLY B C 1
ATOM 8108 O O . GLY B 1 490 ? 3.152 8.664 19.016 1 96.88 490 GLY B O 1
ATOM 8109 N N . GLU B 1 491 ? 2.041 9.586 20.766 1 97.44 491 GLU B N 1
ATOM 8110 C CA . GLU B 1 491 ? 0.777 9.734 20.047 1 97.44 491 GLU B CA 1
ATOM 8111 C C . GLU B 1 491 ? 0.725 11.055 19.281 1 97.44 491 GLU B C 1
ATOM 8113 O O . GLU B 1 491 ? 1.444 12 19.609 1 97.44 491 GLU B O 1
ATOM 8118 N N . GLY B 1 492 ? -0.203 11.078 18.266 1 97.06 492 GLY B N 1
ATOM 8119 C CA . GLY B 1 492 ? -0.445 12.289 17.5 1 97.06 492 GLY B CA 1
ATOM 8120 C C . GLY B 1 492 ? 0.315 12.328 16.188 1 97.06 492 GLY B C 1
ATOM 8121 O O . GLY B 1 492 ? 1.132 11.453 15.906 1 97.06 492 GLY B O 1
ATOM 8122 N N . HIS B 1 493 ? 0.01 13.305 15.359 1 96.5 493 HIS B N 1
ATOM 8123 C CA . HIS B 1 493 ? 0.709 13.516 14.102 1 96.5 493 HIS B CA 1
ATOM 8124 C C . HIS B 1 493 ? 2.061 14.188 14.32 1 96.5 493 HIS B C 1
ATOM 8126 O O . HIS B 1 493 ? 2.135 15.258 14.93 1 96.5 493 HIS B O 1
ATOM 8132 N N . GLY B 1 494 ? 3.107 13.547 13.867 1 95 494 GLY B N 1
ATOM 8133 C CA . GLY B 1 494 ? 4.457 14.023 14.117 1 95 494 GLY B CA 1
ATOM 8134 C C . GLY B 1 494 ? 5.008 13.586 15.461 1 95 494 GLY B C 1
ATOM 8135 O O . GLY B 1 494 ? 4.52 12.617 16.062 1 95 494 GLY B O 1
ATOM 8136 N N . ILE B 1 495 ? 6.008 14.258 15.977 1 94.56 495 ILE B N 1
ATOM 8137 C CA . ILE B 1 495 ? 6.758 13.695 17.094 1 94.56 495 ILE B CA 1
ATOM 8138 C C . ILE B 1 495 ? 6.562 14.57 18.328 1 94.56 495 ILE B C 1
ATOM 8140 O O . ILE B 1 495 ? 7.035 14.234 19.422 1 94.56 495 ILE B O 1
ATOM 8144 N N . HIS B 1 496 ? 5.844 15.695 18.219 1 91.44 496 HIS B N 1
ATOM 8145 C CA . HIS B 1 496 ? 5.859 16.672 19.297 1 91.44 496 HIS B CA 1
ATOM 8146 C C . HIS B 1 496 ? 4.648 16.5 20.219 1 91.44 496 HIS B C 1
ATOM 8148 O O . HIS B 1 496 ? 4.617 17.047 21.328 1 91.44 496 HIS B O 1
ATOM 8154 N N . GLY B 1 497 ? 3.594 15.773 19.766 1 91.69 497 GLY B N 1
ATOM 8155 C CA . GLY B 1 497 ? 2.404 15.602 20.594 1 91.69 497 GLY B CA 1
ATOM 8156 C C . GLY B 1 497 ? 2.695 14.984 21.938 1 91.69 497 GLY B C 1
ATOM 8157 O O . GLY B 1 497 ? 2.242 15.492 22.969 1 91.69 497 GLY B O 1
ATOM 8158 N N . ASN B 1 498 ? 3.361 13.953 22 1 95 498 ASN B N 1
ATOM 8159 C CA . ASN B 1 498 ? 3.947 13.297 23.156 1 95 498 ASN B CA 1
ATOM 8160 C C . ASN B 1 498 ? 5.438 13.031 22.969 1 95 498 ASN B C 1
ATOM 8162 O O . ASN B 1 498 ? 5.82 11.984 22.438 1 95 498 ASN B O 1
ATOM 8166 N N . PRO B 1 499 ? 6.234 13.891 23.438 1 93 499 PRO B N 1
ATOM 8167 C CA . PRO B 1 499 ? 7.656 13.883 23.078 1 93 499 PRO B CA 1
ATOM 8168 C C . PRO B 1 499 ? 8.414 12.711 23.688 1 93 499 PRO B C 1
ATOM 8170 O O . PRO B 1 499 ? 7.984 12.164 24.703 1 93 499 PRO B O 1
ATOM 8173 N N . SER B 1 500 ? 9.469 12.312 23.094 1 96.06 500 SER B N 1
ATOM 8174 C CA . SER B 1 500 ? 10.43 11.305 23.516 1 96.06 500 SER B CA 1
ATOM 8175 C C . SER B 1 500 ? 11.844 11.867 23.531 1 96.06 500 SER B C 1
ATOM 8177 O O . SER B 1 500 ? 12.312 12.422 22.547 1 96.06 500 SER B O 1
ATOM 8179 N N . VAL B 1 501 ? 12.539 11.711 24.703 1 95.56 501 VAL B N 1
ATOM 8180 C CA . VAL B 1 501 ? 13.93 12.141 24.812 1 95.56 501 VAL B CA 1
ATOM 8181 C C . VAL B 1 501 ? 14.797 11.375 23.812 1 95.56 501 VAL B C 1
ATOM 8183 O O . VAL B 1 501 ? 15.68 11.961 23.188 1 95.56 501 VAL B O 1
ATOM 8186 N N . CYS B 1 502 ? 14.5 10.172 23.688 1 97 502 CYS B N 1
ATOM 8187 C CA . CYS B 1 502 ? 15.211 9.305 22.75 1 97 502 CYS B CA 1
ATOM 8188 C C . CYS B 1 502 ? 15.078 9.812 21.328 1 97 502 CYS B C 1
ATOM 8190 O O . CYS B 1 502 ? 16.062 9.891 20.594 1 97 502 CYS B O 1
ATOM 8192 N N . THR B 1 503 ? 13.875 10.133 20.859 1 97.31 503 THR B N 1
ATOM 8193 C CA . THR B 1 503 ? 13.641 10.664 19.516 1 97.31 503 THR B CA 1
ATOM 8194 C C . THR B 1 503 ? 14.406 11.961 19.312 1 97.31 503 THR B C 1
ATOM 8196 O O . THR B 1 503 ? 15.102 12.125 18.312 1 97.31 503 THR B O 1
ATOM 8199 N N . TYR B 1 504 ? 14.328 12.875 20.297 1 96.19 504 TYR B N 1
ATOM 8200 C CA . TYR B 1 504 ? 15 14.164 20.188 1 96.19 504 TYR B CA 1
ATOM 8201 C C . TYR B 1 504 ? 16.516 13.984 20.172 1 96.19 504 TYR B C 1
ATOM 8203 O O . TYR B 1 504 ? 17.219 14.648 19.391 1 96.19 504 TYR B O 1
ATOM 8211 N N . ALA B 1 505 ? 17 13.078 20.984 1 96.62 505 ALA B N 1
ATOM 8212 C CA . ALA B 1 505 ? 18.438 12.828 21.031 1 96.62 505 ALA B CA 1
ATOM 8213 C C . ALA B 1 505 ? 18.938 12.305 19.688 1 96.62 505 ALA B C 1
ATOM 8215 O O . ALA B 1 505 ? 20.031 12.664 19.25 1 96.62 505 ALA B O 1
ATOM 8216 N N . ALA B 1 506 ? 18.188 11.445 19.062 1 97.81 506 ALA B N 1
ATOM 8217 C CA . ALA B 1 506 ? 18.562 10.938 17.75 1 97.81 506 ALA B CA 1
ATOM 8218 C C . ALA B 1 506 ? 18.656 12.07 16.719 1 97.81 506 ALA B C 1
ATOM 8220 O O . ALA B 1 506 ? 19.594 12.125 15.93 1 97.81 506 ALA B O 1
ATOM 8221 N N . ILE B 1 507 ? 17.703 12.953 16.719 1 97.62 507 ILE B N 1
ATOM 8222 C CA . ILE B 1 507 ? 17.672 14.07 15.773 1 97.62 507 ILE B CA 1
ATOM 8223 C C . ILE B 1 507 ? 18.828 15.008 16.047 1 97.62 507 ILE B C 1
ATOM 8225 O O . ILE B 1 507 ? 19.516 15.453 15.109 1 97.62 507 ILE B O 1
ATOM 8229 N N . ILE B 1 508 ? 19.094 15.297 17.312 1 96.44 508 ILE B N 1
ATOM 8230 C CA . ILE B 1 508 ? 20.188 16.188 17.703 1 96.44 508 ILE B CA 1
ATOM 8231 C C . ILE B 1 508 ? 21.516 15.602 17.234 1 96.44 508 ILE B C 1
ATOM 8233 O O . ILE B 1 508 ? 22.328 16.312 16.625 1 96.44 508 ILE B O 1
ATOM 8237 N N . ASP B 1 509 ? 21.703 14.352 17.5 1 97.06 509 ASP B N 1
ATOM 8238 C CA . ASP B 1 509 ? 22.953 13.703 17.109 1 97.06 509 ASP B CA 1
ATOM 8239 C C . ASP B 1 509 ? 23.109 13.695 15.602 1 97.06 509 ASP B C 1
ATOM 8241 O O . ASP B 1 509 ? 24.219 13.859 15.086 1 97.06 509 ASP B O 1
ATOM 8245 N N . TYR B 1 510 ? 22.094 13.523 14.906 1 98 510 TYR B N 1
ATOM 8246 C CA . TYR B 1 510 ? 22.109 13.531 13.445 1 98 510 TYR B CA 1
ATOM 8247 C C . TYR B 1 510 ? 22.484 14.906 12.914 1 98 510 TYR B C 1
ATOM 8249 O O . TYR B 1 510 ? 23.328 15.023 12.031 1 98 510 TYR B O 1
ATOM 8257 N N . PHE B 1 511 ? 21.844 15.953 13.367 1 97.25 511 PHE B N 1
ATOM 8258 C CA . PHE B 1 511 ? 22.141 17.297 12.883 1 97.25 511 PHE B CA 1
ATOM 8259 C C . PHE B 1 511 ? 23.547 17.719 13.273 1 97.25 511 PHE B C 1
ATOM 8261 O O . PHE B 1 511 ? 24.25 18.344 12.484 1 97.25 511 PHE B O 1
ATOM 8268 N N . LYS B 1 512 ? 23.969 17.391 14.477 1 94.31 512 LYS B N 1
ATOM 8269 C CA . LYS B 1 512 ? 25.25 17.844 14.992 1 94.31 512 LYS B CA 1
ATOM 8270 C C . LYS B 1 512 ? 26.406 17.062 14.375 1 94.31 512 LYS B C 1
ATOM 8272 O O . LYS B 1 512 ? 27.438 17.641 14.023 1 94.31 512 LYS B O 1
ATOM 8277 N N . ASN B 1 513 ? 26.203 15.734 14.195 1 95.88 513 ASN B N 1
ATOM 8278 C CA . ASN B 1 513 ? 27.344 14.891 13.883 1 95.88 513 ASN B CA 1
ATOM 8279 C C . ASN B 1 513 ? 27.109 14.086 12.602 1 95.88 513 ASN B C 1
ATOM 8281 O O . ASN B 1 513 ? 28.031 13.414 12.117 1 95.88 513 ASN B O 1
ATOM 8285 N N . GLY B 1 514 ? 25.953 14.125 12.094 1 96.38 514 GLY B N 1
ATOM 8286 C CA . GLY B 1 514 ? 25.641 13.312 10.922 1 96.38 514 GLY B CA 1
ATOM 8287 C C . GLY B 1 514 ? 25.469 11.844 11.25 1 96.38 514 GLY B C 1
ATOM 8288 O O . GLY B 1 514 ? 25.547 10.992 10.367 1 96.38 514 GLY B O 1
ATOM 8289 N N . ARG B 1 515 ? 25.203 11.562 12.5 1 97.06 515 ARG B N 1
ATOM 8290 C CA . ARG B 1 515 ? 25.125 10.172 12.938 1 97.06 515 ARG B CA 1
ATOM 8291 C C . ARG B 1 515 ? 23.672 9.703 12.984 1 97.06 515 ARG B C 1
ATOM 8293 O O . ARG B 1 515 ? 22.812 10.367 13.555 1 97.06 515 ARG B O 1
ATOM 8300 N N . LEU B 1 516 ? 23.453 8.578 12.359 1 97.69 516 LEU B N 1
ATOM 8301 C CA . LEU B 1 516 ? 22.141 7.926 12.391 1 97.69 516 LEU B CA 1
ATOM 8302 C C . LEU B 1 516 ? 22.125 6.797 13.414 1 97.69 516 LEU B C 1
ATOM 8304 O O . LEU B 1 516 ? 23.156 6.16 13.664 1 97.69 516 LEU B O 1
ATOM 8308 N N . PRO B 1 517 ? 20.984 6.586 14.008 1 96.94 517 PRO B N 1
ATOM 8309 C CA . PRO B 1 517 ? 20.906 5.449 14.93 1 96.94 517 PRO B CA 1
ATOM 8310 C C . PRO B 1 517 ? 21 4.102 14.219 1 96.94 517 PRO B C 1
ATOM 8312 O O . PRO B 1 517 ? 20.969 4.051 12.984 1 96.94 517 PRO B O 1
ATOM 8315 N N . LYS B 1 518 ? 21.156 3.064 15.008 1 93.5 518 LYS B N 1
ATOM 8316 C CA . LYS B 1 518 ? 21.125 1.714 14.461 1 93.5 518 LYS B CA 1
ATOM 8317 C C . LYS B 1 518 ? 19.734 1.378 13.922 1 93.5 518 LYS B C 1
ATOM 8319 O O . LYS B 1 518 ? 18.734 1.978 14.344 1 93.5 518 LYS B O 1
ATOM 8324 N N . PRO B 1 519 ? 19.625 0.417 12.945 1 91.81 519 PRO B N 1
ATOM 8325 C CA . PRO B 1 519 ? 18.312 0.007 12.469 1 91.81 519 PRO B CA 1
ATOM 8326 C C . PRO B 1 519 ? 17.422 -0.54 13.586 1 91.81 519 PRO B C 1
ATOM 8328 O O . PRO B 1 519 ? 17.906 -1.248 14.469 1 91.81 519 PRO B O 1
ATOM 8331 N N . GLY B 1 520 ? 16.156 -0.117 13.555 1 90.94 520 GLY B N 1
ATOM 8332 C CA . GLY B 1 520 ? 15.18 -0.725 14.453 1 90.94 520 GLY B CA 1
ATOM 8333 C C . GLY B 1 520 ? 15 0.045 15.75 1 90.94 520 GLY B C 1
ATOM 8334 O O . GLY B 1 520 ? 14.312 -0.419 16.656 1 90.94 520 GLY B O 1
ATOM 8335 N N . VAL B 1 521 ? 15.555 1.213 15.781 1 95 521 VAL B N 1
ATOM 8336 C CA . VAL B 1 521 ? 15.414 2.016 16.984 1 95 521 VAL B CA 1
ATOM 8337 C C . VAL B 1 521 ? 13.953 2.414 17.188 1 95 521 VAL B C 1
ATOM 8339 O O . VAL B 1 521 ? 13.297 2.857 16.234 1 95 521 VAL B O 1
ATOM 8342 N N . SER B 1 522 ? 13.422 2.141 18.281 1 95.81 522 SER B N 1
ATOM 8343 C CA . SER B 1 522 ? 12.109 2.574 18.75 1 95.81 522 SER B CA 1
ATOM 8344 C C . SER B 1 522 ? 12.234 3.41 20.016 1 95.81 522 SER B C 1
ATOM 8346 O O . SER B 1 522 ? 12.898 3.008 20.969 1 95.81 522 SER B O 1
ATOM 8348 N N . CYS B 1 523 ? 11.68 4.57 20.062 1 97.94 523 CYS B N 1
ATOM 8349 C CA . CYS B 1 523 ? 11.875 5.555 21.109 1 97.94 523 CYS B CA 1
ATOM 8350 C C . CYS B 1 523 ? 10.609 5.711 21.953 1 97.94 523 CYS B C 1
ATOM 8352 O O . CYS B 1 523 ? 9.633 6.312 21.5 1 97.94 523 CYS B O 1
ATOM 8354 N N . PRO B 1 524 ? 10.586 5.203 23.156 1 96.75 524 PRO B N 1
ATOM 8355 C CA . PRO B 1 524 ? 9.422 5.359 24.031 1 96.75 524 PRO B CA 1
ATOM 8356 C C . PRO B 1 524 ? 9.227 6.797 24.516 1 96.75 524 PRO B C 1
ATOM 8358 O O . PRO B 1 524 ? 10.164 7.598 24.453 1 96.75 524 PRO B O 1
ATOM 8361 N N . VAL B 1 525 ? 8.023 7.074 24.922 1 96.12 525 VAL B N 1
ATOM 8362 C CA . VAL B 1 525 ? 7.746 8.375 25.531 1 96.12 525 VAL B CA 1
ATOM 8363 C C . VAL B 1 525 ? 8.094 8.336 27.016 1 96.12 525 VAL B C 1
ATOM 8365 O O . VAL B 1 525 ? 8.156 7.262 27.625 1 96.12 525 VAL B O 1
ATOM 8368 N N . LYS B 1 526 ? 8.367 9.477 27.5 1 92.06 526 LYS B N 1
ATOM 8369 C CA . LYS B 1 526 ? 8.734 9.57 28.906 1 92.06 526 LYS B CA 1
ATOM 8370 C C . LYS B 1 526 ? 7.512 9.391 29.812 1 92.06 526 LYS B C 1
ATOM 8372 O O . LYS B 1 526 ? 7.602 8.766 30.859 1 92.06 526 LYS B O 1
ATOM 8377 N N . THR B 1 527 ? 6.422 9.953 29.391 1 95.12 527 THR B N 1
ATOM 8378 C CA . THR B 1 527 ? 5.211 10.008 30.203 1 95.12 527 THR B CA 1
ATOM 8379 C C . THR B 1 527 ? 4.004 9.508 29.406 1 95.12 527 THR B C 1
ATOM 8381 O O . THR B 1 527 ? 3.77 9.953 28.281 1 95.12 527 THR B O 1
ATOM 8384 N N . PRO B 1 528 ? 3.236 8.531 30.094 1 96.06 528 PRO B N 1
ATOM 8385 C CA . PRO B 1 528 ? 1.995 8.156 29.406 1 96.06 528 PRO B CA 1
ATOM 8386 C C . PRO B 1 528 ? 1.084 9.344 29.141 1 96.06 528 PRO B C 1
ATOM 8388 O O . PRO B 1 528 ? 1.034 10.289 29.938 1 96.06 528 PRO B O 1
ATOM 8391 N N . ILE B 1 529 ? 0.31 9.305 28.094 1 97.69 529 ILE B N 1
ATOM 8392 C CA . ILE B 1 529 ? -0.304 10.477 27.484 1 97.69 529 ILE B CA 1
ATOM 8393 C C . ILE B 1 529 ? -1.282 11.125 28.453 1 97.69 529 ILE B C 1
ATOM 8395 O O . ILE B 1 529 ? -1.326 12.352 28.578 1 97.69 529 ILE B O 1
ATOM 8399 N N . PHE B 1 530 ? -2.082 10.359 29.203 1 97.62 530 PHE B N 1
ATOM 8400 C CA . PHE B 1 530 ? -3.086 10.969 30.078 1 97.62 530 PHE B CA 1
ATOM 8401 C C . PHE B 1 530 ? -2.439 11.555 31.328 1 97.62 530 PHE B C 1
ATOM 8403 O O . PHE B 1 530 ? -2.936 12.531 31.891 1 97.62 530 PHE B O 1
ATOM 8410 N N . GLN B 1 531 ? -1.336 10.961 31.766 1 96.69 531 GLN B N 1
ATOM 8411 C CA . GLN B 1 531 ? -0.548 11.586 32.844 1 96.69 531 GLN B CA 1
ATOM 8412 C C . GLN B 1 531 ? 0.066 12.898 32.344 1 96.69 531 GLN B C 1
ATOM 8414 O O . GLN B 1 531 ? 0.084 13.891 33.094 1 96.69 531 GLN B O 1
ATOM 8419 N N . LEU B 1 532 ? 0.582 12.867 31.156 1 96.12 532 LEU B N 1
ATOM 8420 C CA . LEU B 1 532 ? 1.152 14.078 30.578 1 96.12 532 LEU B CA 1
ATOM 8421 C C . LEU B 1 532 ? 0.111 15.195 30.5 1 96.12 532 LEU B C 1
ATOM 8423 O O . LEU B 1 532 ? 0.407 16.344 30.812 1 96.12 532 LEU B O 1
ATOM 8427 N N . LEU B 1 533 ? -1.057 14.875 30.062 1 96.25 533 LEU B N 1
ATOM 8428 C CA . LEU B 1 533 ? -2.127 15.852 29.922 1 96.25 533 LEU B CA 1
ATOM 8429 C C . LEU B 1 533 ? -2.537 16.422 31.266 1 96.25 533 LEU B C 1
ATOM 8431 O O . LEU B 1 533 ? -2.846 17.609 31.391 1 96.25 533 LEU B O 1
ATOM 8435 N N . LYS B 1 534 ? -2.586 15.555 32.25 1 94.62 534 LYS B N 1
ATOM 8436 C CA . LYS B 1 534 ? -2.859 16.016 33.625 1 94.62 534 LYS B CA 1
ATOM 8437 C C . LYS B 1 534 ? -1.793 17.016 34.094 1 94.62 534 LYS B C 1
ATOM 8439 O O . LYS B 1 534 ? -2.113 18.047 34.656 1 94.62 534 LYS B O 1
ATOM 8444 N N . GLU B 1 535 ? -0.563 16.703 33.844 1 93.81 535 GLU B N 1
ATOM 8445 C CA . GLU B 1 535 ? 0.548 17.562 34.25 1 93.81 535 GLU B CA 1
ATOM 8446 C C . GLU B 1 535 ? 0.504 18.906 33.531 1 93.81 535 GLU B C 1
ATOM 8448 O O . GLU B 1 535 ? 0.793 19.938 34.125 1 93.81 535 GLU B O 1
ATOM 8453 N N . LYS B 1 536 ? 0.189 18.875 32.281 1 91.69 536 LYS B N 1
ATOM 8454 C CA . LYS B 1 536 ? 0.074 20.109 31.516 1 91.69 536 LYS B CA 1
ATOM 8455 C C . LYS B 1 536 ? -1.035 21 32.062 1 91.69 536 LYS B C 1
ATOM 8457 O O . LYS B 1 536 ? -0.877 22.219 32.156 1 91.69 536 LYS B O 1
ATOM 8462 N N . ALA B 1 537 ? -2.168 20.375 32.344 1 90.06 537 ALA B N 1
ATOM 8463 C CA . ALA B 1 537 ? -3.293 21.125 32.906 1 90.06 537 ALA B CA 1
ATOM 8464 C C . ALA B 1 537 ? -2.924 21.75 34.25 1 90.06 537 ALA B C 1
ATOM 8466 O O . ALA B 1 537 ? -3.314 22.891 34.531 1 90.06 537 ALA B O 1
ATOM 8467 N N . ALA B 1 538 ? -2.213 21.031 35.031 1 88.69 538 ALA B N 1
ATOM 8468 C CA . ALA B 1 538 ? -1.776 21.547 36.312 1 88.69 538 ALA B CA 1
ATOM 8469 C C . ALA B 1 538 ? -0.814 22.719 36.156 1 88.69 538 ALA B C 1
ATOM 8471 O O . ALA B 1 538 ? -0.881 23.703 36.906 1 88.69 538 ALA B O 1
ATOM 8472 N N . ALA B 1 539 ? 0.02 22.656 35.219 1 87.19 539 ALA B N 1
ATOM 8473 C CA . ALA B 1 539 ? 0.993 23.719 34.969 1 87.19 539 ALA B CA 1
ATOM 8474 C C . ALA B 1 539 ? 0.306 24.984 34.469 1 87.19 539 ALA B C 1
ATOM 8476 O O . ALA B 1 539 ? 0.709 26.094 34.812 1 87.19 539 ALA B O 1
ATOM 8477 N N . GLN B 1 540 ? -0.641 24.828 33.625 1 85.25 540 GLN B N 1
ATOM 8478 C CA . GLN B 1 540 ? -1.391 25.969 33.125 1 85.25 540 GLN B CA 1
ATOM 8479 C C . GLN B 1 540 ? -2.152 26.672 34.219 1 85.25 540 GLN B C 1
ATOM 8481 O O . GLN B 1 540 ? -2.236 27.906 34.25 1 85.25 540 GLN B O 1
ATOM 8486 N N . ASN B 1 541 ? -2.693 25.906 35.156 1 83.31 541 ASN B N 1
ATOM 8487 C CA . ASN B 1 541 ? -3.416 26.469 36.281 1 83.31 541 ASN B CA 1
ATOM 8488 C C . ASN B 1 541 ? -2.482 27.234 37.219 1 83.31 541 ASN B C 1
ATOM 8490 O O . ASN B 1 541 ? -2.867 28.266 37.781 1 83.31 541 ASN B O 1
ATOM 8494 N N . GLU B 1 542 ? -1.303 26.766 37.312 1 80 542 GLU B N 1
ATOM 8495 C CA . GLU B 1 542 ? -0.324 27.438 38.156 1 80 542 GLU B CA 1
ATOM 8496 C C . GLU B 1 542 ? 0.12 28.766 37.531 1 80 542 GLU B C 1
ATOM 8498 O O . GLU B 1 542 ? 0.318 29.75 38.25 1 80 542 GLU B O 1
ATOM 8503 N N . THR B 1 543 ? 0.21 28.797 36.281 1 74.88 543 THR B N 1
ATOM 8504 C CA . THR B 1 543 ? 0.615 30.016 35.594 1 74.88 543 THR B CA 1
ATOM 8505 C C . THR B 1 543 ? -0.506 31.047 35.625 1 74.88 543 THR B C 1
ATOM 8507 O O . THR B 1 543 ? -0.246 32.25 35.719 1 74.88 543 THR B O 1
ATOM 8510 N N . GLU B 1 544 ? -1.718 30.578 35.562 1 71.44 544 GLU B N 1
ATOM 8511 C CA . GLU B 1 544 ? -2.859 31.484 35.594 1 71.44 544 GLU B CA 1
ATOM 8512 C C . GLU B 1 544 ? -3.109 32 37.031 1 71.44 544 GLU B C 1
ATOM 8514 O O . GLU B 1 544 ? -3.627 33.094 37.219 1 71.44 544 GLU B O 1
ATOM 8519 N N . SER B 1 545 ? -2.705 31.234 38.031 1 66.94 545 SER B N 1
ATOM 8520 C CA . SER B 1 545 ? -2.914 31.625 39.406 1 66.94 545 SER B CA 1
ATOM 8521 C C . SER B 1 545 ? -1.749 32.469 39.938 1 66.94 545 SER B C 1
ATOM 8523 O O . SER B 1 545 ? -1.858 33.094 40.969 1 66.94 545 SER B O 1
ATOM 8525 N N . GLY B 1 546 ? -0.715 32.469 39.281 1 54.34 546 GLY B N 1
ATOM 8526 C CA . GLY B 1 546 ? 0.396 33.312 39.688 1 54.34 546 GLY B CA 1
ATOM 8527 C C . GLY B 1 546 ? 0.46 34.625 38.938 1 54.34 546 GLY B C 1
ATOM 8528 O O . GLY B 1 546 ? 0.718 35.656 39.531 1 54.34 546 GLY B O 1
#

Foldseek 3Di:
DPPPPPVPPVLAAWDWDDDPFQADDVLVVQFDADKIKTWDKAALFPVCRPPPHIWIKIKMKHAQPDPPAPEEAEEDAALVAEFRRSCVRHPCVVVCVLQVSRHMYMYIGAQCWFPTVNQALDDPDPDPDDLQQDAADWDPEPPLATAGGRLVRLQPRVVVVLQVSQVSSCVVRVPRLQRRALLNSLVVVLSNLVSNPDPSAHHYEYFYNGQLSVLLNCLVPQARHDAYEYWLFQQNVCLLQQLSLCQQLLQVVLVLVLLQLQLVVACVLAVQVCLVHPPDDSVVLSVLNRVLLVVLSVAQAADVVLVDDPPDSQNRGSNSVSLLLLLVSLVLQQFLLSSNVSSVLSSCSSVSNNNVNNCSSPPPPPPVPDPPDPPPPPRDHSIPNPSVSSVSHSLQAYDAADPHSVSCVVSLVSNVRSHSSCSNPRSVSCSNRHNDYHHPDYRDVVSQQEGEHSFAYEYEYECSERGRHPVSRVVSSNSYPPYEYEYAPDTHRTAPNQHFPVVSVQSNCCVVPSDHDDHPHYTYGPDRSSVVSVVVVVVVVVVVVD/DPPPPPVPPVLAAWDWDDDPFQADDVLVVQFDADKIKTWDKAALFPVCRPPPHIWIKIKMKHAQPDPPAPEEAEEDADLVAEFRRSCVRHPCVVVCVLQPSRHMYMYIGAQCWFPTVNQALPDPPPDPDDPQQDAAPWDDAPPLATAGGSLVSLQPDVVVVLQVSQVSSCVRRVPRLQRRALLNSLVVVLSNLVSNPDPSAHHYEYFYNGQLSVLLNCLVPQARHDAYEYWLFQQNVCLLQQLSLCQQLLQVVLVLVLLQLQLVVACVLAVQVCLVHPPRDSVVLSVLNRVLLVVLSVAQAADVVLVDDPPRSQNRGSNSVSLLLLLVSLVLQQFLLSSNVSSVLSSCSSVSNNRVNNCSSPPPPPPVPDPPDPPPPPRDHSIPNPSVSSVSHSLQAYDAADPHSVSCVVSLVSNVRSHSSCSNPRSVSCSNRHNDYHHPDYRDVVSQQEGEHSQAYEYEYECSERGRHPVSRVVSSNSYPPYEYEYAPDTHRTAPNQHFPVVSVQSNCCVVPSDHDDHPHYTYGPDRSSVVSVVVVVVVVVVVVD

Solvent-accessible surface area (backbone atoms only — not comparable to full-atom values): 55823 Å² total; per-residue (Å²): 128,83,72,77,74,71,77,73,63,76,71,62,65,65,62,73,38,80,59,80,70,66,52,32,68,70,49,60,74,40,52,51,80,56,57,32,23,34,62,44,81,41,51,52,40,77,93,52,55,83,72,75,52,63,40,56,38,41,35,29,33,34,57,35,75,39,75,82,53,79,45,58,33,34,41,33,76,17,68,53,32,46,33,16,34,63,43,53,38,50,62,38,62,66,59,39,57,56,56,64,27,32,39,21,39,33,19,55,31,39,45,15,6,23,79,20,67,43,30,47,40,77,56,90,72,83,76,81,76,77,86,71,55,47,49,28,61,74,55,96,50,98,42,91,43,71,34,56,17,46,58,57,16,42,64,55,58,46,49,55,50,38,46,53,49,24,53,41,32,42,74,58,31,66,89,54,50,31,52,26,13,58,51,52,37,35,51,51,51,52,53,49,39,54,18,67,67,71,86,62,51,42,28,39,43,16,23,36,41,14,17,36,43,47,51,48,37,45,51,77,40,19,77,34,32,59,36,41,40,28,29,17,21,48,37,52,68,39,47,36,52,33,58,44,58,56,35,41,46,27,30,63,55,25,52,53,48,51,48,41,53,28,46,74,60,27,48,90,62,23,64,66,24,40,71,58,46,94,68,44,42,58,66,55,52,51,51,47,52,33,50,51,49,48,51,28,60,68,27,68,61,70,57,73,88,42,59,63,68,84,82,57,56,43,71,22,10,19,28,36,47,46,33,52,50,48,37,51,51,56,58,38,47,41,36,48,91,37,44,67,62,47,48,52,47,51,49,32,52,71,69,62,38,47,36,60,40,50,41,70,78,52,62,76,76,71,65,73,68,60,92,79,64,71,76,72,69,83,60,57,65,46,44,60,5,47,75,39,6,24,54,48,29,53,34,22,44,25,57,41,64,44,91,47,68,68,43,43,45,35,54,54,49,24,21,51,68,52,21,45,50,20,63,53,48,39,68,71,44,51,63,32,30,48,52,78,54,58,27,76,52,66,77,63,69,84,54,46,52,72,30,66,38,64,35,52,41,40,35,34,26,9,69,31,7,31,59,24,22,44,49,27,40,24,54,50,42,54,24,30,52,73,33,38,57,39,38,29,62,18,46,7,52,29,65,72,52,35,51,25,68,56,50,44,49,49,52,36,41,25,69,76,70,66,44,73,73,66,83,77,43,66,23,58,44,81,58,62,66,54,61,45,50,51,53,51,53,52,51,53,51,50,57,70,73,96,130,84,72,79,73,70,74,75,62,78,71,63,64,65,62,72,38,80,61,79,70,65,51,29,69,69,48,62,73,39,52,51,80,55,56,31,22,34,60,44,82,40,52,50,40,76,93,50,56,83,72,76,52,65,40,58,36,42,35,29,32,34,57,34,75,39,75,82,52,80,44,58,33,36,41,33,76,16,68,53,33,47,33,16,34,64,44,55,36,48,62,39,62,66,60,40,56,56,57,64,27,32,40,22,39,31,20,55,29,37,44,16,6,23,78,19,68,43,30,45,42,77,55,86,76,78,80,79,77,76,86,68,60,52,43,20,60,74,51,94,49,96,41,93,39,65,32,53,15,43,59,59,16,43,63,55,57,45,48,54,48,38,46,53,48,24,52,41,32,42,72,55,30,67,90,54,51,31,52,26,12,57,51,50,36,35,50,51,52,52,51,49,39,53,18,67,67,71,87,61,50,41,28,37,42,17,24,35,41,15,17,36,43,47,51,48,37,45,51,78,40,19,78,35,33,60,36,41,40,27,29,17,21,49,36,52,68,39,48,36,52,33,57,44,58,55,35,42,46,26,31,62,56,25,53,51,48,51,48,41,53,29,45,73,60,27,48,92,63,22,64,68,23,41,71,58,46,95,68,45,41,56,66,56,53,51,51,47,51,34,50,51,50,46,51,29,60,68,26,66,61,71,57,73,86,42,60,63,68,84,82,57,58,43,72,23,11,19,25,32,47,46,34,53,51,47,37,50,51,55,59,37,46,41,36,47,88,37,44,69,61,47,47,54,46,50,48,32,51,71,69,62,38,46,38,60,41,50,40,69,78,52,64,75,75,70,64,73,68,60,90,78,63,72,77,71,69,82,60,57,66,46,45,60,6,47,75,39,7,24,54,50,29,54,35,23,45,24,57,40,65,44,92,48,67,69,42,43,45,34,55,53,48,25,21,5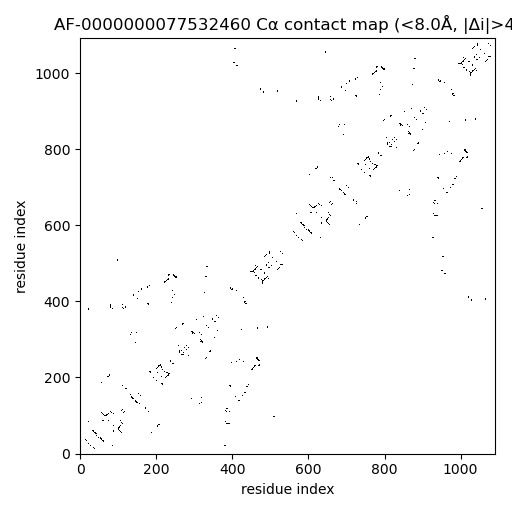8,68,52,22,42,49,21,61,52,47,39,69,71,42,52,63,33,31,50,54,76,54,58,29,76,52,67,77,64,68,84,54,49,51,70,31,65,38,64,35,52,43,40,35,34,25,8,69,32,7,30,59,23,22,44,49,28,40,24,54,49,42,55,24,32,50,73,35,40,58,38,38,28,63,20,45,7,52,29,64,72,52,36,50,25,68,55,50,45,49,47,53,36,42,25,69,76,69,66,44,74,75,66,82,77,44,67,23,58,44,80,58,63,66,54,61,44,52,51,51,51,54,53,49,52,51,51,61,72,72,101

Organism: Fusarium solani (NCBI:txid169388)